Protein 5HPL (pdb70)

Solvent-accessible surface area: 41364 Å² total; per-residue (Å²): 123,17,174,184,42,40,110,116,1,54,78,36,83,44,14,159,89,63,122,48,82,1,105,1,141,0,105,57,200,47,8,5,58,19,0,31,107,28,0,42,150,22,67,25,109,44,0,39,56,118,24,21,7,88,4,72,86,56,174,10,159,69,105,18,21,24,10,73,47,0,1,103,39,0,1,74,55,0,13,44,6,37,20,0,1,0,40,53,0,20,11,5,67,34,0,9,10,6,10,20,27,0,40,18,0,99,63,21,68,82,4,0,48,0,0,0,11,0,0,0,0,0,4,3,18,168,74,129,6,34,0,20,1,4,31,3,8,5,37,16,1,9,191,89,158,4,49,28,122,22,0,40,6,10,45,9,144,35,36,90,63,6,36,109,9,68,137,58,76,0,85,91,93,73,148,39,36,2,21,6,95,25,84,69,19,40,69,95,61,58,38,59,22,61,119,87,0,112,109,57,121,8,38,49,78,40,22,152,75,12,4,110,53,26,3,65,21,12,7,36,81,49,8,63,110,13,22,136,14,0,20,71,0,0,46,44,0,0,39,33,114,25,0,56,49,6,40,19,32,4,0,4,3,10,0,16,6,70,49,132,14,88,27,93,32,0,51,138,23,14,38,21,71,66,8,121,86,89,38,114,4,0,81,39,0,5,96,1,0,55,111,17,64,56,30,76,30,3,26,0,1,20,34,0,8,18,3,9,48,44,10,127,58,10,3,56,39,3,30,5,40,41,8,12,46,20,0,13,0,40,101,33,47,119,76,154,79,59,6,121,21,42,20,11,65,0,53,0,24,0,2,83,1,123,69,37,109,33,0,77,101,36,0,53,96,5,4,81,120,126,169,102,15,150,149,54,38,108,117,0,50,83,38,101,42,12,152,77,49,115,46,80,0,110,1,122,0,108,46,192,31,9,4,55,20,0,27,109,30,0,43,149,23,74,31,105,46,0,32,51,120,21,55,9,134,3,67,64,42,82,35,55,72,153,33,23,7,11,120,27,0,0,74,60,0,1,94,54,0,12,40,6,28,24,1,0,0,38,41,0,16,9,2,64,35,0,6,10,5,9,15,20,0,32,20,0,101,64,24,52,72,5,0,48,0,0,0,14,0,0,0,0,0,3,1,18,147,70,108,1,22,1,16,1,2,32,3,7,5,31,14,0,10,145,92,166,13,50,15,111,20,0,43,8,9,48,14,143,36,33,86,56,5,30,104,16,71,132,53,79,0,82,92,95,68,144,43,44,1,15,3,106,23,108,63,25,38,72,91,60,54,43,50,21,66,118,92,0,113,107,61,112,3,40,41,78,41,17,147,67,9,6,114,56,24,7,74,27,22,6,38,77,54,7,119,105,15,17,146,13,0,5,66,0,0,44,44,0,0,28,43,112,17,0,59,49,4,52,35,61,9,0,8,4,12,1,16,9,62,64,165,12,86,33,108,36,0,58,153,24,12,39,21,78,60,12,123,96,85,40,110,4,0,90,35,0,11,110,0,0,58,96,18,82,45,34,70,35,3,50,0,2,15,38,0,7,20,2,11,38,40,11,138,92,11,1,69,40,4,28,2,42,44,8,12,41,16,0,14,0,43,86,33,43,105,52,151,62,54,4,118,31,63,17,11,73,1,56,0,23,0,2,87,5,122,72,34,107,26,0,60,92,43,0,35,71,8,8,120,159,226,136,152,114,21,58,0,57,0,78,2,33,41,127,99,74,8,55,2,77,6,34,51,77,22,47,0,94,45,0,9,10,12,0,65,24,73,60,56,22,49,39,86,61,0,21,0,0,36,59,16,81,74,10,99,60,67,115,30,0,60,86,21,109,5,124,145,88,17,54,0,30,0,0,13,69,1,27,44,39,154,138,85,190,59,43,26,0,48,0,84,6,28,36,119,52,68,7,50,5,64,1,59,48,88,17,47,0,81,60,0,11,40,55,0,68,59,115,60,57,21,53,30,97,73,1,17,2,3,50,61,33,106,70,10,93,70,65,126,29,0,54,90,38,108,4,114,169,89,13,45,0,20,1,0,14,61,2,27,53,39,160

Secondary structure (DSSP, 8-state):
-HHHHHHHHHTSGGGSPEEEEEEEEE-GGGHHHHHHHHHHTS-TTGGGEEEEEEETTS----HHHHHHHHHHHHHHHHT-GGGSSEEE-SS-SSSEEE-TTGGGSTTHHHHHHHHHHHHHHHHHTT---S--B-HHHHHHHTT----GGGGGGT-HHHHHHHHHHHHS--TTT---BSEEEEEETTEEEEEESSTTGGGSB--TTTHHHHHHHHHHIIIIITTHHHHHHHHHHHHTTS-HHHHTTS-HHHHHHHHH------HHHHHHTEEEESS-TTSHHHHHHHHHHHHS-HHHHHHHHHHHHS-SPPPTT-GGG-EETTEE--EEEE--S-TTSPPEEETTTTEEE----SSHHHHHHHHHHHHH--/-HHHHHHHHHHTSGGGSPEEEEEEEEEEGGGHHHHHHHHHHTS-TTTTTEEEEEEEES--S--HHHHHHHHHHHHHHHHT-GGGSSEEE-SS-SSSEEE-TTGGGSTTHHHHHHHHHHHHHHHHHTT---S--B-HHHHHHHTT----GGGHHHH-HHHHHHHHHHHHS--TTT---BSEEEEEETTEEEEEESSTTGGGSB--TTTHHHHHHHHHHHHHTGGGHHHHHHHHHHHHTTS-HHHHTTS-HHHHHHHHH------HHHHHHTEEEES--TTSHHHHHHHHHHHTS-HHHHHHHHHHHHS--PPPTT-GGG-EETTEE--EEEE--S-TTSPPEEETTTTEEE----SSHHHHHHHHHHHHH-/----EEEEEE-TTS-EEEEEE-TT-BHHHHHHHHHHHH---GGGEEEEETTEEPPTTSBTGGGT--TTEEEEEEEPPTT--/--SSEEEEEE-TTS-EEEEEE-TT-BHHHHHHHHHHHH---GGGEEEEETTEEPPTTSBTTTTT--TT-EEEEEEPPTTT-

Foldseek 3Di:
DLVVLVVVLCPDPLLDADEDEQEAEEALVCLQVRLLVSVVVDALNNLSHHYAYDHPPDDCPPRVVRVQVSQASNLCVLQVCVLQQWAAWLWFHQAIDGRLVNCVPVPNLSSLLVLLQSLLSCLSNVHAHSHHYQLLLLCVLLVHDDDLVSCCRHHVVVSVVLVCLLVDFCVVPDFDWQWDWDDDDNDTDIGHLDVVTVVGTDGNVCSVVSSRSVSCCRRPVSCPSSSVSSSNNNCSRPPSVSLSVDDSLSNRCSRHNFDDADLVLQVVQEAEAPDDCVDPQVVLVSVLLVVDDRSLNLLLQCLAAVGSDADPVGQNQRTASVGRAHQYEYADDALPAAWHHDNRRSYIHQHDHDDNVSNSVSSSCSSVPD/DLLVVLVVVLCPDPLLDQDPDEQEQEEALVGLQVRLLVRPVPDALNSLSHHYHYDHPPDDDDDDVPRVLVSQASNVCVLQVCVQQQWAAWLWFHQAIDGRLQNCVPVPNLLSLLSLLQSLLSCLSNVHAHSHFYQLLLLCVLLVHDDDLVSCCRHHNVLSVVLVCLLVDFPVVPDWDWQWDFDDDPNDTDIGHLDVVTRVHTDGNVCSVVSSVSVRCCRSPVSCPSSSVSSSNNNCSRRPSVSLNSDDSLSSSCSRHNQDQADLVLQVVQEAEAPDDCPDPQNVLVSVLCVPDDRSVVLLLQCQAAVGSDADPVGQQQPTASVGGAHQYEYADDALVAAWHHDNRRSYIHDHDDDDSVSNSVRPSVSSVD/DDDWAWEWEAEPVRDIDIDIDDQFDFPLNVLVVCCVVPVDDSVQKWKAFPHHTGDGGGGNVVVPNHHHGYIYIDTHDPPVD/DPVFAWEWEAEPVRDIDIDGHHQPDFPLNVLVVVCVVPVDDSVFKFKAFPRDTGDRGHGCVVVPQGHHYYIYIDTDDPPPD

Sequence (902 aa):
DFRRKVIYFRSQPALRILPGQCHIKVRRKNIFEDAYQEIMRQTPEDLKKRLMIKFDGEEGLDYGGVSREFFFLLSHEMFNPFYCLFEYSAYDNYTIQINPNSGINPEHLNYFKFIGRVVGLGVFHRRFLDAFFVGALYKMMLRKKVVLQDMEGVDAEVYNSLNWMLENSIDGVLDLTFSADDERFGEVVTVDLKPDGRNIEVTDGNKKEYVELYTQWRIVDRVQEQFKAFMDGFNELIPEDLVTVFDERELELLIGGIAEIDIEDWKKHTDYRGYQESDEVIQWFWKCVSEWDNEQRARLLQFTTGTSRIPVNGFKDLQGSDGPRRFTIEKAGEVQQLPKSHTCFNRVDLPQYVDYDSMKQKLTLAVEETRDFRRKVIYFRSQPALRILPGQCHIKVRRKNIFEDAYQEIMRQTPEDLKKRLMIKFDGEEGLDYGGVSREFFFLLSHEMFNPFYCLFEYSAYDNYTIQINPNSGINPEHLNYFKFIGRVVGLGVFHRRFLDAFFVGALYKMMLRKKVVLQDMEGVDAEVYNSLNWMLENSIDGVLDLTFSADDERFGEVVTVDLKPDGRNIEVTDGNKKEYVELYTQWRIVDRVQEQFKAFMDGFNELIPEDLVTVFDERELELLIGGIAEIDIEDWKKHTDYRGYQESDEVIQWFWKCVSEWDNEQRARLLQFTTGTSRIPVNGFKDLQGSDGPRRFTIEKAGEVQQLPKSHTCFNRVDLPQYVDYDSMKQKLTLAVEEHHHHMQIFVKTPTRKSISLEVEPSDTIENVKAKIQDKEGIPPDQQRLIFAGKQLEDGRTLSDYNIQKESTLHLVLRLPGTIHHHHMQIFVKTPTRKSISLEVEPSDTIENVKAKIQDKEGIPPDQQRLIFAGKQLEDGRTLSDYNIQKESTLHLVLRLPGTI

Radius of gyration: 29.91 Å; Cα contacts (8 Å, |Δi|>4): 1591; chains: 4; bounding box: 64×71×86 Å

InterPro domains:
  IPR000008 C2 domain [PF00168] (5-94)
  IPR000008 C2 domain [PS50004] (1-105)
  IPR000008 C2 domain [SM00239] (4-103)
  IPR000569 HECT domain [PF00632] (506-807)
  IPR000569 HECT domain [PS50237] (476-809)
  IPR000569 HECT domain [SM00119] (474-809)
  IPR000569 HECT domain [cd00078] (455-807)
  IPR001202 WW domain [PF00397] (231-260)
  IPR001202 WW domain [PF00397] (333-362)
  IPR001202 WW domain [PF00397] (389-418)
  IPR001202 WW domain [PS01159] (235-260)
  IPR001202 WW domain [PS01159] (337-362)
  IPR001202 WW domain [PS01159] (393-418)
  IPR001202 WW domain [PS50020] (229-262)
  IPR001202 WW domain [PS50020] (331-364)
  IPR001202 WW domain [PS50020] (387-420)
  IPR001202 WW domain [SM00456] (230-262)
  IPR001202 WW domain [SM00456] (332-364)
  IPR001202 WW domain [SM00456] (388-420)
  IPR001202 WW domain [cd00201] (232-262)

B-factor: mean 45.1, std 12.94, range [23.08, 98.94]

Structure (mmCIF, N/CA/C/O backbone):
data_5HPL
#
_entry.id   5HPL
#
_cell.length_a   72.486
_cell.length_b   92.352
_cell.length_c   82.161
_cell.angle_alpha   90.00
_cell.angle_beta   101.60
_cell.angle_gamma   90.00
#
_symmetry.space_group_name_H-M   'P 1 21 1'
#
loop_
_entity.id
_entity.type
_entity.pdbx_description
1 polymer Rsp5
2 polymer 'Ubiquitin variant R5.4'
3 water water
#
loop_
_atom_site.group_PDB
_atom_site.id
_atom_site.type_symbol
_atom_site.label_atom_id
_atom_site.label_alt_id
_atom_site.label_comp_id
_atom_site.label_asym_id
_atom_site.label_entity_id
_atom_site.label_seq_id
_atom_site.pdbx_PDB_ins_code
_atom_site.Cartn_x
_atom_site.Cartn_y
_atom_site.Cartn_z
_atom_site.occupancy
_atom_site.B_iso_or_equiv
_atom_site.auth_seq_id
_atom_site.auth_comp_id
_atom_site.auth_asym_id
_atom_site.auth_atom_id
_atom_site.pdbx_PDB_model_num
ATOM 1 N N . ASP A 1 5 ? 92.404 12.291 83.216 1.00 48.18 434 ASP A N 1
ATOM 2 C CA . ASP A 1 5 ? 92.020 12.508 81.827 1.00 48.00 434 ASP A CA 1
ATOM 3 C C . ASP A 1 5 ? 90.609 11.971 81.527 1.00 46.36 434 ASP A C 1
ATOM 4 O O . ASP A 1 5 ? 89.927 12.475 80.638 1.00 48.24 434 ASP A O 1
ATOM 9 N N . PHE A 1 6 ? 90.163 10.977 82.292 1.00 41.11 435 PHE A N 1
ATOM 10 C CA . PHE A 1 6 ? 88.842 10.369 82.108 1.00 38.22 435 PHE A CA 1
ATOM 11 C C . PHE A 1 6 ? 87.712 11.399 82.161 1.00 39.52 435 PHE A C 1
ATOM 12 O O . PHE A 1 6 ? 86.805 11.396 81.318 1.00 37.66 435 PHE A O 1
ATOM 20 N N . ARG A 1 7 ? 87.779 12.294 83.138 1.00 41.07 436 ARG A N 1
ATOM 21 C CA . ARG A 1 7 ? 86.749 13.323 83.306 1.00 42.66 436 ARG A CA 1
ATOM 22 C C . ARG A 1 7 ? 86.576 14.193 82.053 1.00 41.20 436 ARG A C 1
ATOM 23 O O . ARG A 1 7 ? 85.454 14.449 81.617 1.00 39.46 436 ARG A O 1
ATOM 31 N N . ARG A 1 8 ? 87.688 14.635 81.472 1.00 40.07 437 ARG A N 1
ATOM 32 C CA . ARG A 1 8 ? 87.636 15.502 80.291 1.00 43.52 437 ARG A CA 1
ATOM 33 C C . ARG A 1 8 ? 87.003 14.764 79.123 1.00 40.50 437 ARG A C 1
ATOM 34 O O . ARG A 1 8 ? 86.129 15.301 78.439 1.00 40.04 437 ARG A O 1
ATOM 42 N N . LYS A 1 9 ? 87.456 13.528 78.919 1.00 42.76 438 LYS A N 1
ATOM 43 C CA . LYS A 1 9 ? 86.934 12.640 77.886 1.00 40.34 438 LYS A CA 1
ATOM 44 C C . LYS A 1 9 ? 85.432 12.448 78.021 1.00 39.12 438 LYS A C 1
ATOM 45 O O . LYS A 1 9 ? 84.705 12.491 77.024 1.00 39.17 438 LYS A O 1
ATOM 51 N N . VAL A 1 10 ? 84.961 12.258 79.253 1.00 38.64 439 VAL A N 1
ATOM 52 C CA . VAL A 1 10 ? 83.535 12.048 79.473 1.00 34.37 439 VAL A CA 1
ATOM 53 C C . VAL A 1 10 ? 82.740 13.271 79.043 1.00 35.70 439 VAL A C 1
ATOM 54 O O . VAL A 1 10 ? 81.867 13.153 78.188 1.00 31.40 439 VAL A O 1
ATOM 58 N N . ILE A 1 11 ? 83.059 14.434 79.621 1.00 35.29 440 ILE A N 1
ATOM 59 C CA . ILE A 1 11 ? 82.492 15.717 79.185 1.00 34.18 440 ILE A CA 1
ATOM 60 C C . ILE A 1 11 ? 82.493 15.917 77.663 1.00 35.29 440 ILE A C 1
ATOM 61 O O . ILE A 1 11 ? 81.466 16.239 77.059 1.00 32.49 440 ILE A O 1
ATOM 66 N N . TYR A 1 12 ? 83.663 15.748 77.057 1.00 35.53 441 TYR A N 1
ATOM 67 C CA . TYR A 1 12 ? 83.787 15.842 75.621 1.00 34.72 441 TYR A CA 1
ATOM 68 C C . TYR A 1 12 ? 82.780 14.891 74.953 1.00 41.44 441 TYR A C 1
ATOM 69 O O . TYR A 1 12 ? 81.953 15.315 74.135 1.00 41.18 441 TYR A O 1
ATOM 78 N N . PHE A 1 13 ? 82.850 13.613 75.325 1.00 38.30 442 PHE A N 1
ATOM 79 C CA . PHE A 1 13 ? 81.920 12.581 74.849 1.00 38.56 442 PHE A CA 1
ATOM 80 C C . PHE A 1 13 ? 80.454 13.008 74.997 1.00 34.82 442 PHE A C 1
ATOM 81 O O . PHE A 1 13 ? 79.668 12.918 74.060 1.00 35.03 442 PHE A O 1
ATOM 89 N N . ARG A 1 14 ? 80.085 13.489 76.170 1.00 32.40 443 ARG A N 1
ATOM 90 C CA . ARG A 1 14 ? 78.702 13.879 76.388 1.00 37.76 443 ARG A CA 1
ATOM 91 C C . ARG A 1 14 ? 78.340 15.189 75.666 1.00 38.06 443 ARG A C 1
ATOM 92 O O . ARG A 1 14 ? 77.172 15.550 75.588 1.00 36.80 443 ARG A O 1
ATOM 100 N N . SER A 1 15 ? 79.338 15.890 75.141 1.00 34.99 444 SER A N 1
ATOM 101 C CA . SER A 1 15 ? 79.091 17.148 74.429 1.00 35.58 444 SER A CA 1
ATOM 102 C C . SER A 1 15 ? 78.838 16.962 72.932 1.00 41.82 444 SER A C 1
ATOM 103 O O . SER A 1 15 ? 78.591 17.915 72.207 1.00 37.30 444 SER A O 1
ATOM 106 N N . GLN A 1 16 ? 78.922 15.728 72.460 1.00 44.19 445 GLN A N 1
ATOM 107 C CA . GLN A 1 16 ? 78.776 15.481 71.041 1.00 45.02 445 GLN A CA 1
ATOM 108 C C . GLN A 1 16 ? 77.317 15.568 70.608 1.00 44.22 445 GLN A C 1
ATOM 109 O O . GLN A 1 16 ? 76.414 15.243 71.385 1.00 44.44 445 GLN A O 1
ATOM 115 N N . PRO A 1 17 ? 77.082 16.029 69.369 1.00 47.44 446 PRO A N 1
ATOM 116 C CA . PRO A 1 17 ? 75.768 15.965 68.719 1.00 47.29 446 PRO A CA 1
ATOM 117 C C . PRO A 1 17 ? 75.135 14.558 68.740 1.00 47.06 446 PRO A C 1
ATOM 118 O O . PRO A 1 17 ? 73.932 14.451 69.013 1.00 45.19 446 PRO A O 1
ATOM 122 N N . ALA A 1 18 ? 75.915 13.505 68.482 1.00 44.71 447 ALA A N 1
ATOM 123 C CA . ALA A 1 18 ? 75.358 12.141 68.429 1.00 40.14 447 ALA A CA 1
ATOM 124 C C . ALA A 1 18 ? 74.731 11.703 69.762 1.00 43.52 447 ALA A C 1
ATOM 125 O O . ALA A 1 18 ? 73.925 10.770 69.807 1.00 45.61 447 ALA A O 1
ATOM 127 N N . LEU A 1 19 ? 75.091 12.386 70.843 1.00 42.92 448 LEU A N 1
ATOM 128 C CA . LEU A 1 19 ? 74.633 12.004 72.168 1.00 41.28 448 LEU A CA 1
ATOM 129 C C . LEU A 1 19 ? 73.472 12.848 72.685 1.00 41.60 448 LEU A C 1
ATOM 130 O O . LEU A 1 19 ? 73.028 12.678 73.814 1.00 36.53 448 LEU A O 1
ATOM 135 N N . ARG A 1 20 ? 72.959 13.748 71.862 1.00 44.07 449 ARG A N 1
ATOM 136 C CA . ARG A 1 20 ? 71.822 14.533 72.307 1.00 45.42 449 ARG A CA 1
ATOM 137 C C . ARG A 1 20 ? 70.559 13.691 72.318 1.00 40.02 449 ARG A C 1
ATOM 138 O O . ARG A 1 20 ? 70.257 12.979 71.362 1.00 35.87 449 ARG A O 1
ATOM 146 N N . ILE A 1 21 ? 69.845 13.775 73.432 1.00 42.06 450 ILE A N 1
ATOM 147 C CA . ILE A 1 21 ? 68.496 13.253 73.545 1.00 42.18 450 ILE A CA 1
ATOM 148 C C . ILE A 1 21 ? 67.633 13.868 72.456 1.00 42.19 450 ILE A C 1
ATOM 149 O O . ILE A 1 21 ? 67.594 15.083 72.312 1.00 41.56 450 ILE A O 1
ATOM 154 N N . LEU A 1 22 ? 66.959 13.018 71.687 1.00 43.62 451 LEU A N 1
ATOM 155 C CA . LEU A 1 22 ? 66.146 13.444 70.554 1.00 37.11 451 LEU A CA 1
ATOM 156 C C . LEU A 1 22 ? 64.760 13.771 71.060 1.00 38.44 451 LEU A C 1
ATOM 157 O O . LEU A 1 22 ? 64.324 13.207 72.057 1.00 42.73 451 LEU A O 1
ATOM 162 N N . PRO A 1 23 ? 64.060 14.686 70.380 1.00 43.27 452 PRO A N 1
ATOM 163 C CA . PRO A 1 23 ? 62.763 15.133 70.910 1.00 43.08 452 PRO A CA 1
ATOM 164 C C . PRO A 1 23 ? 61.726 14.001 70.978 1.00 45.40 452 PRO A C 1
ATOM 165 O O . PRO A 1 23 ? 61.750 13.069 70.161 1.00 40.95 452 PRO A O 1
ATOM 169 N N . GLY A 1 24 ? 60.832 14.084 71.960 1.00 40.86 453 GLY A N 1
ATOM 170 C CA . GLY A 1 24 ? 59.792 13.088 72.113 1.00 43.44 453 GLY A CA 1
ATOM 171 C C . GLY A 1 24 ? 60.109 12.055 73.176 1.00 44.54 453 GLY A C 1
ATOM 172 O O . GLY A 1 24 ? 60.943 12.277 74.052 1.00 44.02 453 GLY A O 1
ATOM 173 N N . GLN A 1 25 ? 59.443 10.912 73.106 1.00 40.49 454 GLN A N 1
ATOM 174 C CA . GLN A 1 25 ? 59.634 9.915 74.141 1.00 46.02 454 GLN A CA 1
ATOM 175 C C . GLN A 1 25 ? 59.761 8.518 73.565 1.00 47.21 454 GLN A C 1
ATOM 176 O O . GLN A 1 25 ? 59.245 8.219 72.482 1.00 47.94 454 GLN A O 1
ATOM 182 N N . CYS A 1 26 ? 60.480 7.681 74.299 1.00 41.53 455 CYS A N 1
ATOM 183 C CA . CYS A 1 26 ? 60.589 6.269 74.002 1.00 42.00 455 CYS A CA 1
ATOM 184 C C . CYS A 1 26 ? 59.879 5.514 75.095 1.00 45.17 455 CYS A C 1
ATOM 185 O O . CYS A 1 26 ? 60.318 5.529 76.246 1.00 46.36 455 CYS A O 1
ATOM 188 N N . HIS A 1 27 ? 58.774 4.864 74.748 1.00 44.39 456 HIS A N 1
ATOM 189 C CA . HIS A 1 27 ? 57.983 4.133 75.735 1.00 45.00 456 HIS A CA 1
ATOM 190 C C . HIS A 1 27 ? 58.288 2.621 75.786 1.00 46.51 456 HIS A C 1
ATOM 191 O O . HIS A 1 27 ? 58.175 1.905 74.772 1.00 42.56 456 HIS A O 1
ATOM 198 N N . ILE A 1 28 ? 58.664 2.159 76.980 1.00 41.91 457 ILE A N 1
ATOM 199 C CA . ILE A 1 28 ? 59.011 0.758 77.237 1.00 43.40 457 ILE A CA 1
ATOM 200 C C . ILE A 1 28 ? 58.195 0.198 78.417 1.00 44.38 457 ILE A C 1
ATOM 201 O O . ILE A 1 28 ? 58.286 0.706 79.533 1.00 41.44 457 ILE A O 1
ATOM 206 N N . LYS A 1 29 ? 57.366 -0.814 78.138 1.00 44.61 458 LYS A N 1
ATOM 207 C CA . LYS A 1 29 ? 56.492 -1.448 79.138 1.00 43.17 458 LYS A CA 1
ATOM 208 C C . LYS A 1 29 ? 56.872 -2.920 79.328 1.00 42.96 458 LYS A C 1
ATOM 209 O O . LYS A 1 29 ? 56.937 -3.670 78.362 1.00 46.30 458 LYS A O 1
ATOM 215 N N . VAL A 1 30 ? 57.125 -3.341 80.558 1.00 39.18 459 VAL A N 1
ATOM 216 C CA . VAL A 1 30 ? 57.528 -4.717 80.784 1.00 40.17 459 VAL A CA 1
ATOM 217 C C . VAL A 1 30 ? 56.890 -5.287 82.042 1.00 40.47 459 VAL A C 1
ATOM 218 O O . VAL A 1 30 ? 56.577 -4.557 82.986 1.00 42.81 459 VAL A O 1
ATOM 222 N N . ARG A 1 31 ? 56.669 -6.597 82.034 1.00 40.07 460 ARG A N 1
ATOM 223 C CA . ARG A 1 31 ? 56.288 -7.309 83.246 1.00 41.57 460 ARG A CA 1
ATOM 224 C C . ARG A 1 31 ? 57.561 -7.658 83.993 1.00 37.29 460 ARG A C 1
ATOM 225 O O . ARG A 1 31 ? 58.498 -8.187 83.394 1.00 39.78 460 ARG A O 1
ATOM 233 N N . ARG A 1 32 ? 57.600 -7.360 85.290 1.00 42.71 461 ARG A N 1
ATOM 234 C CA . ARG A 1 32 ? 58.763 -7.687 86.121 1.00 43.79 461 ARG A CA 1
ATOM 235 C C . ARG A 1 32 ? 59.184 -9.164 85.977 1.00 41.05 461 ARG A C 1
ATOM 236 O O . ARG A 1 32 ? 60.348 -9.464 85.723 1.00 40.21 461 ARG A O 1
ATOM 244 N N . LYS A 1 33 ? 58.227 -10.077 86.096 1.00 38.00 462 LYS A N 1
ATOM 245 C CA . LYS A 1 33 ? 58.534 -11.500 86.003 1.00 43.43 462 LYS A CA 1
ATOM 246 C C . LYS A 1 33 ? 58.944 -11.951 84.596 1.00 41.01 462 LYS A C 1
ATOM 247 O O . LYS A 1 33 ? 59.385 -13.077 84.418 1.00 41.82 462 LYS A O 1
ATOM 253 N N . ASN A 1 34 ? 58.814 -11.073 83.608 1.00 38.84 463 ASN A N 1
ATOM 254 C CA . ASN A 1 34 ? 59.178 -11.405 82.232 1.00 40.31 463 ASN A CA 1
ATOM 255 C C . ASN A 1 34 ? 60.062 -10.330 81.606 1.00 39.50 463 ASN A C 1
ATOM 256 O O . ASN A 1 34 ? 59.930 -10.018 80.420 1.00 37.70 463 ASN A O 1
ATOM 261 N N . ILE A 1 35 ? 60.965 -9.763 82.392 1.00 40.76 464 ILE A N 1
ATOM 262 C CA . ILE A 1 35 ? 61.642 -8.545 81.960 1.00 37.61 464 ILE A CA 1
ATOM 263 C C . ILE A 1 35 ? 62.524 -8.772 80.728 1.00 36.31 464 ILE A C 1
ATOM 264 O O . ILE A 1 35 ? 62.540 -7.945 79.815 1.00 31.89 464 ILE A O 1
ATOM 269 N N . PHE A 1 36 ? 63.216 -9.912 80.689 1.00 37.78 465 PHE A N 1
ATOM 270 C CA . PHE A 1 36 ? 64.068 -10.282 79.564 1.00 33.96 465 PHE A CA 1
ATOM 271 C C . PHE A 1 36 ? 63.244 -10.351 78.272 1.00 36.41 465 PHE A C 1
ATOM 272 O O . PHE A 1 36 ? 63.563 -9.698 77.275 1.00 35.41 465 PHE A O 1
ATOM 280 N N . GLU A 1 37 ? 62.201 -11.174 78.289 1.00 37.15 466 GLU A N 1
ATOM 281 C CA . GLU A 1 37 ? 61.398 -11.390 77.091 1.00 41.93 466 GLU A CA 1
ATOM 282 C C . GLU A 1 37 ? 60.646 -10.116 76.650 1.00 35.92 466 GLU A C 1
ATOM 283 O O . GLU A 1 37 ? 60.566 -9.824 75.456 1.00 38.23 466 GLU A O 1
ATOM 289 N N . ASP A 1 38 ? 60.098 -9.384 77.614 1.00 32.82 467 ASP A N 1
ATOM 290 C CA . ASP A 1 38 ? 59.345 -8.166 77.344 1.00 34.53 467 ASP A CA 1
ATOM 291 C C . ASP A 1 38 ? 60.270 -7.083 76.846 1.00 35.17 467 ASP A C 1
ATOM 292 O O . ASP A 1 38 ? 59.967 -6.426 75.861 1.00 37.92 467 ASP A O 1
ATOM 297 N N . ALA A 1 39 ? 61.411 -6.908 77.506 1.00 36.10 468 ALA A N 1
ATOM 298 C CA . ALA A 1 39 ? 62.349 -5.875 77.071 1.00 33.49 468 ALA A CA 1
ATOM 299 C C . ALA A 1 39 ? 62.876 -6.197 75.694 1.00 36.15 468 ALA A C 1
ATOM 300 O O . ALA A 1 39 ? 63.116 -5.277 74.900 1.00 35.82 468 ALA A O 1
ATOM 302 N N . TYR A 1 40 ? 63.068 -7.487 75.402 1.00 32.40 469 TYR A N 1
ATOM 303 C CA . TYR A 1 40 ? 63.535 -7.878 74.072 1.00 33.94 469 TYR A CA 1
ATOM 304 C C . TYR A 1 40 ? 62.514 -7.441 73.012 1.00 35.36 469 TYR A C 1
ATOM 305 O O . TYR A 1 40 ? 62.883 -6.912 71.968 1.00 30.57 469 TYR A O 1
ATOM 314 N N . GLN A 1 41 ? 61.232 -7.654 73.287 1.00 38.35 470 GLN A N 1
ATOM 315 C CA . GLN A 1 41 ? 60.192 -7.296 72.321 1.00 38.22 470 GLN A CA 1
ATOM 316 C C . GLN A 1 41 ? 60.070 -5.785 72.164 1.00 39.94 470 GLN A C 1
ATOM 317 O O . GLN A 1 41 ? 59.880 -5.276 71.050 1.00 37.07 470 GLN A O 1
ATOM 323 N N . GLU A 1 42 ? 60.166 -5.080 73.291 1.00 34.16 471 GLU A N 1
ATOM 324 C CA . GLU A 1 42 ? 59.946 -3.640 73.333 1.00 40.73 471 GLU A CA 1
ATOM 325 C C . GLU A 1 42 ? 61.062 -2.893 72.613 1.00 41.94 471 GLU A C 1
ATOM 326 O O . GLU A 1 42 ? 60.834 -1.911 71.897 1.00 40.56 471 GLU A O 1
ATOM 332 N N . ILE A 1 43 ? 62.276 -3.385 72.803 1.00 38.31 472 ILE A N 1
ATOM 333 C CA . ILE A 1 43 ? 63.444 -2.682 72.337 1.00 38.09 472 ILE A CA 1
ATOM 334 C C . ILE A 1 43 ? 63.768 -3.047 70.885 1.00 38.54 472 ILE A C 1
ATOM 335 O O . ILE A 1 43 ? 64.135 -2.170 70.096 1.00 36.08 472 ILE A O 1
ATOM 340 N N . MET A 1 44 ? 63.593 -4.313 70.506 1.00 33.74 473 MET A N 1
ATOM 341 C CA . MET A 1 44 ? 63.909 -4.692 69.126 1.00 38.63 473 MET A CA 1
ATOM 342 C C . MET A 1 44 ? 62.878 -4.193 68.101 1.00 35.59 473 MET A C 1
ATOM 343 O O . MET A 1 44 ? 63.200 -4.036 66.928 1.00 35.54 473 MET A O 1
ATOM 348 N N . ARG A 1 45 ? 61.653 -3.915 68.523 1.00 36.64 474 ARG A N 1
ATOM 349 C CA . ARG A 1 45 ? 60.673 -3.393 67.565 1.00 39.98 474 ARG A CA 1
ATOM 350 C C . ARG A 1 45 ? 60.870 -1.895 67.288 1.00 41.93 474 ARG A C 1
ATOM 351 O O . ARG A 1 45 ? 60.130 -1.310 66.504 1.00 40.95 474 ARG A O 1
ATOM 359 N N . GLN A 1 46 ? 61.856 -1.269 67.925 1.00 40.11 475 GLN A N 1
ATOM 360 C CA . GLN A 1 46 ? 62.091 0.157 67.681 1.00 41.31 475 GLN A CA 1
ATOM 361 C C . GLN A 1 46 ? 63.373 0.431 66.881 1.00 37.57 475 GLN A C 1
ATOM 362 O O . GLN A 1 46 ? 64.289 -0.395 66.857 1.00 35.13 475 GLN A O 1
ATOM 368 N N . THR A 1 47 ? 63.421 1.579 66.206 1.00 39.46 476 THR A N 1
ATOM 369 C CA . THR A 1 47 ? 64.648 2.017 65.529 1.00 39.53 476 THR A CA 1
ATOM 370 C C . THR A 1 47 ? 65.609 2.703 66.504 1.00 37.77 476 THR A C 1
ATOM 371 O O . THR A 1 47 ? 65.200 3.168 67.569 1.00 33.16 476 THR A O 1
ATOM 375 N N . PRO A 1 48 ? 66.899 2.756 66.139 1.00 38.08 477 PRO A N 1
ATOM 376 C CA . PRO A 1 48 ? 67.870 3.516 66.937 1.00 38.23 477 PRO A CA 1
ATOM 377 C C . PRO A 1 48 ? 67.452 4.974 67.188 1.00 39.58 477 PRO A C 1
ATOM 378 O O . PRO A 1 48 ? 67.752 5.492 68.269 1.00 34.32 477 PRO A O 1
ATOM 382 N N . GLU A 1 49 ? 66.777 5.612 66.227 1.00 39.27 478 GLU A N 1
ATOM 383 C CA . GLU A 1 49 ? 66.312 7.001 66.402 1.00 41.66 478 GLU A CA 1
ATOM 384 C C . GLU A 1 49 ? 65.297 7.081 67.528 1.00 37.30 478 GLU A C 1
ATOM 385 O O . GLU A 1 49 ? 65.306 8.027 68.302 1.00 33.77 478 GLU A O 1
ATOM 391 N N . ASP A 1 50 ? 64.426 6.076 67.599 1.00 40.25 479 ASP A N 1
ATOM 392 C CA . ASP A 1 50 ? 63.368 6.013 68.599 1.00 38.25 479 ASP A CA 1
ATOM 393 C C . ASP A 1 50 ? 63.930 5.943 70.010 1.00 39.47 479 ASP A C 1
ATOM 394 O O . ASP A 1 50 ? 63.424 6.603 70.921 1.00 38.54 479 ASP A O 1
ATOM 399 N N . LEU A 1 51 ? 64.987 5.146 70.171 1.00 38.48 480 LEU A N 1
ATOM 400 C CA . LEU A 1 51 ? 65.562 4.847 71.486 1.00 41.57 480 LEU A CA 1
ATOM 401 C C . LEU A 1 51 ? 66.510 5.931 71.956 1.00 38.09 480 LEU A C 1
ATOM 402 O O . LEU A 1 51 ? 67.028 5.867 73.072 1.00 38.93 480 LEU A O 1
ATOM 407 N N . LYS A 1 52 ? 66.772 6.905 71.094 1.00 35.75 481 LYS A N 1
ATOM 408 C CA . LYS A 1 52 ? 67.587 8.049 71.483 1.00 38.64 481 LYS A CA 1
ATOM 409 C C . LYS A 1 52 ? 66.685 9.181 72.004 1.00 38.84 481 LYS A C 1
ATOM 410 O O . LYS A 1 52 ? 67.172 10.203 72.479 1.00 36.55 481 LYS A O 1
ATOM 416 N N . LYS A 1 53 ? 65.370 8.981 71.918 1.00 39.64 482 LYS A N 1
ATOM 417 C CA . LYS A 1 53 ? 64.415 9.896 72.534 1.00 40.30 482 LYS A CA 1
ATOM 418 C C . LYS A 1 53 ? 64.467 9.717 74.042 1.00 43.12 482 LYS A C 1
ATOM 419 O O . LYS A 1 53 ? 65.117 8.792 74.527 1.00 40.86 482 LYS A O 1
ATOM 425 N N . ARG A 1 54 ? 63.797 10.600 74.784 1.00 44.39 483 ARG A N 1
ATOM 426 C CA . ARG A 1 54 ? 63.746 10.481 76.241 1.00 43.07 483 ARG A CA 1
ATOM 427 C C . ARG A 1 54 ? 63.165 9.139 76.696 1.00 46.16 483 ARG A C 1
ATOM 428 O O . ARG A 1 54 ? 62.056 8.764 76.305 1.00 42.30 483 ARG A O 1
ATOM 436 N N . LEU A 1 55 ? 63.903 8.430 77.544 1.00 44.69 484 LEU A N 1
ATOM 437 C CA . LEU A 1 55 ? 63.499 7.082 77.929 1.00 45.65 484 LEU A CA 1
ATOM 438 C C . LEU A 1 55 ? 62.432 7.093 79.025 1.00 44.29 484 LEU A C 1
ATOM 439 O O . LEU A 1 55 ? 62.618 7.708 80.076 1.00 47.69 484 LEU A O 1
ATOM 444 N N . MET A 1 56 ? 61.317 6.419 78.758 1.00 35.88 485 MET A N 1
ATOM 445 C CA . MET A 1 56 ? 60.215 6.309 79.703 1.00 41.97 485 MET A CA 1
ATOM 446 C C . MET A 1 56 ? 59.874 4.841 79.939 1.00 41.95 485 MET A C 1
ATOM 447 O O . MET A 1 56 ? 59.360 4.178 79.050 1.00 45.44 485 MET A O 1
ATOM 452 N N . ILE A 1 57 ? 60.149 4.340 81.137 1.00 42.42 486 ILE A N 1
ATOM 453 C CA . ILE A 1 57 ? 59.983 2.914 81.438 1.00 42.66 486 ILE A CA 1
ATOM 454 C C . ILE A 1 57 ? 58.893 2.683 82.476 1.00 43.14 486 ILE A C 1
ATOM 455 O O . ILE A 1 57 ? 58.868 3.360 83.509 1.00 46.19 486 ILE A O 1
ATOM 460 N N . LYS A 1 58 ? 57.977 1.753 82.204 1.00 40.38 487 LYS A N 1
ATOM 461 C CA . LYS A 1 58 ? 57.009 1.337 83.229 1.00 44.63 487 LYS A CA 1
ATOM 462 C C . LYS A 1 58 ? 56.811 -0.183 83.385 1.00 40.95 487 LYS A C 1
ATOM 463 O O . LYS A 1 58 ? 56.588 -0.897 82.409 1.00 39.90 487 LYS A O 1
ATOM 469 N N . PHE A 1 59 ? 56.885 -0.663 84.623 1.00 45.58 488 PHE A N 1
ATOM 470 C CA . PHE A 1 59 ? 56.514 -2.044 84.945 1.00 44.25 488 PHE A CA 1
ATOM 471 C C . PHE A 1 59 ? 54.992 -2.199 85.005 1.00 42.99 488 PHE A C 1
ATOM 472 O O . PHE A 1 59 ? 54.309 -1.377 85.623 1.00 43.58 488 PHE A O 1
ATOM 480 N N . ASP A 1 60 ? 54.460 -3.241 84.365 1.00 37.80 489 ASP A N 1
ATOM 481 C CA . ASP A 1 60 ? 53.025 -3.502 84.435 1.00 39.31 489 ASP A CA 1
ATOM 482 C C . ASP A 1 60 ? 52.584 -3.688 85.886 1.00 45.13 489 ASP A C 1
ATOM 483 O O . ASP A 1 60 ? 53.270 -4.347 86.681 1.00 43.94 489 ASP A O 1
ATOM 488 N N . GLY A 1 61 ? 51.450 -3.083 86.224 1.00 41.00 490 GLY A N 1
ATOM 489 C CA . GLY A 1 61 ? 50.869 -3.217 87.545 1.00 37.66 490 GLY A CA 1
ATOM 490 C C . GLY A 1 61 ? 51.585 -2.457 88.642 1.00 43.24 490 GLY A C 1
ATOM 491 O O . GLY A 1 61 ? 51.201 -2.558 89.806 1.00 49.91 490 GLY A O 1
ATOM 492 N N . GLU A 1 62 ? 52.623 -1.703 88.293 1.00 39.23 491 GLU A N 1
ATOM 493 C CA . GLU A 1 62 ? 53.371 -0.941 89.298 1.00 42.95 491 GLU A CA 1
ATOM 494 C C . GLU A 1 62 ? 53.395 0.542 88.962 1.00 47.87 491 GLU A C 1
ATOM 495 O O . GLU A 1 62 ? 53.736 0.910 87.845 1.00 46.12 491 GLU A O 1
ATOM 501 N N . GLU A 1 63 ? 53.051 1.401 89.912 1.00 49.57 492 GLU A N 1
ATOM 502 C CA . GLU A 1 63 ? 53.119 2.833 89.643 1.00 56.64 492 GLU A CA 1
ATOM 503 C C . GLU A 1 63 ? 54.522 3.308 89.304 1.00 57.44 492 GLU A C 1
ATOM 504 O O . GLU A 1 63 ? 55.501 2.877 89.913 1.00 60.17 492 GLU A O 1
ATOM 510 N N . GLY A 1 64 ? 54.614 4.215 88.339 1.00 52.39 493 GLY A N 1
ATOM 511 C CA . GLY A 1 64 ? 55.914 4.639 87.876 1.00 60.94 493 GLY A CA 1
ATOM 512 C C . GLY A 1 64 ? 56.320 6.103 87.948 1.00 68.25 493 GLY A C 1
ATOM 513 O O . GLY A 1 64 ? 57.188 6.501 87.171 1.00 72.26 493 GLY A O 1
ATOM 514 N N . LEU A 1 65 ? 55.764 6.901 88.864 1.00 64.76 494 LEU A N 1
ATOM 515 C CA . LEU A 1 65 ? 56.085 8.337 88.845 1.00 68.32 494 LEU A CA 1
ATOM 516 C C . LEU A 1 65 ? 57.571 8.607 89.166 1.00 70.80 494 LEU A C 1
ATOM 517 O O . LEU A 1 65 ? 58.154 9.555 88.624 1.00 67.47 494 LEU A O 1
ATOM 522 N N . ASP A 1 66 ? 58.192 7.781 90.019 1.00 68.92 495 ASP A N 1
ATOM 523 C CA . ASP A 1 66 ? 59.637 7.910 90.253 1.00 61.07 495 ASP A CA 1
ATOM 524 C C . ASP A 1 66 ? 60.432 7.352 89.082 1.00 61.24 495 ASP A C 1
ATOM 525 O O . ASP A 1 66 ? 60.916 6.221 89.135 1.00 61.63 495 ASP A O 1
ATOM 530 N N . TYR A 1 67 ? 60.585 8.167 88.042 1.00 60.57 496 TYR A N 1
ATOM 531 C CA . TYR A 1 67 ? 61.186 7.735 86.788 1.00 61.60 496 TYR A CA 1
ATOM 532 C C . TYR A 1 67 ? 62.615 7.222 86.915 1.00 58.43 496 TYR A C 1
ATOM 533 O O . TYR A 1 67 ? 62.968 6.219 86.286 1.00 49.12 496 TYR A O 1
ATOM 542 N N . GLY A 1 68 ? 63.414 7.885 87.748 1.00 52.67 497 GLY A N 1
ATOM 543 C CA . GLY A 1 68 ? 64.812 7.545 87.881 1.00 50.23 497 GLY A CA 1
ATOM 544 C C . GLY A 1 68 ? 64.994 6.204 88.553 1.00 55.80 497 GLY A C 1
ATOM 545 O O . GLY A 1 68 ? 65.881 5.419 88.182 1.00 51.18 497 GLY A O 1
ATOM 546 N N . GLY A 1 69 ? 64.143 5.943 89.542 1.00 53.18 498 GLY A N 1
ATOM 547 C CA . GLY A 1 69 ? 64.232 4.730 90.322 1.00 50.74 498 GLY A CA 1
ATOM 548 C C . GLY A 1 69 ? 63.755 3.550 89.511 1.00 49.95 498 GLY A C 1
ATOM 549 O O . GLY A 1 69 ? 64.339 2.474 89.576 1.00 48.61 498 GLY A O 1
ATOM 550 N N . VAL A 1 70 ? 62.681 3.755 88.759 1.00 47.33 499 VAL A N 1
ATOM 551 C CA . VAL A 1 70 ? 62.129 2.720 87.911 1.00 43.47 499 VAL A CA 1
ATOM 552 C C . VAL A 1 70 ? 63.171 2.359 86.859 1.00 48.95 499 VAL A C 1
ATOM 553 O O . VAL A 1 70 ? 63.417 1.170 86.587 1.00 40.13 499 VAL A O 1
ATOM 557 N N . SER A 1 71 ? 63.790 3.400 86.298 1.00 44.28 500 SER A N 1
ATOM 558 C CA . SER A 1 71 ? 64.820 3.262 85.274 1.00 42.50 500 SER A CA 1
ATOM 559 C C . SER A 1 71 ? 66.018 2.438 85.747 1.00 49.51 500 SER A C 1
ATOM 560 O O . SER A 1 71 ? 66.444 1.496 85.061 1.00 49.20 500 SER A O 1
ATOM 563 N N . ARG A 1 72 ? 66.562 2.818 86.905 1.00 46.89 501 ARG A N 1
ATOM 564 C CA . ARG A 1 72 ? 67.668 2.110 87.552 1.00 49.21 501 ARG A CA 1
ATOM 565 C C . ARG A 1 72 ? 67.357 0.649 87.850 1.00 47.82 501 ARG A C 1
ATOM 566 O O . ARG A 1 72 ? 68.240 -0.195 87.731 1.00 48.01 501 ARG A O 1
ATOM 574 N N . GLU A 1 73 ? 66.127 0.350 88.263 1.00 44.51 502 GLU A N 1
ATOM 575 C CA . GLU A 1 73 ? 65.790 -1.029 88.584 1.00 48.34 502 GLU A CA 1
ATOM 576 C C . GLU A 1 73 ? 65.637 -1.848 87.308 1.00 44.40 502 GLU A C 1
ATOM 577 O O . GLU A 1 73 ? 65.967 -3.034 87.285 1.00 39.53 502 GLU A O 1
ATOM 583 N N . PHE A 1 74 ? 65.161 -1.186 86.255 1.00 43.14 503 PHE A N 1
ATOM 584 C CA . PHE A 1 74 ? 65.040 -1.783 84.932 1.00 39.84 503 PHE A CA 1
ATOM 585 C C . PHE A 1 74 ? 66.386 -2.302 84.432 1.00 39.94 503 PHE A C 1
ATOM 586 O O . PHE A 1 74 ? 66.505 -3.479 84.082 1.00 37.77 503 PHE A O 1
ATOM 594 N N . PHE A 1 75 ? 67.399 -1.434 84.415 1.00 39.36 504 PHE A N 1
ATOM 595 C CA . PHE A 1 75 ? 68.725 -1.815 83.917 1.00 41.28 504 PHE A CA 1
ATOM 596 C C . PHE A 1 75 ? 69.422 -2.809 84.838 1.00 40.49 504 PHE A C 1
ATOM 597 O O . PHE A 1 75 ? 70.277 -3.580 84.400 1.00 33.91 504 PHE A O 1
ATOM 605 N N . PHE A 1 76 ? 69.046 -2.787 86.110 1.00 36.46 505 PHE A N 1
ATOM 606 C CA . PHE A 1 76 ? 69.626 -3.698 87.073 1.00 42.28 505 PHE A CA 1
ATOM 607 C C . PHE A 1 76 ? 69.096 -5.116 86.849 1.00 43.23 505 PHE A C 1
ATOM 608 O O . PHE A 1 76 ? 69.875 -6.063 86.725 1.00 39.73 505 PHE A O 1
ATOM 616 N N . LEU A 1 77 ? 67.771 -5.245 86.793 1.00 39.56 506 LEU A N 1
ATOM 617 C CA . LEU A 1 77 ? 67.132 -6.534 86.615 1.00 38.60 506 LEU A CA 1
ATOM 618 C C . LEU A 1 77 ? 67.439 -7.106 85.252 1.00 38.59 506 LEU A C 1
ATOM 619 O O . LEU A 1 77 ? 67.707 -8.304 85.124 1.00 39.31 506 LEU A O 1
ATOM 624 N N . LEU A 1 78 ? 67.418 -6.249 84.236 1.00 37.02 507 LEU A N 1
ATOM 625 C CA . LEU A 1 78 ? 67.569 -6.719 82.865 1.00 37.70 507 LEU A CA 1
ATOM 626 C C . LEU A 1 78 ? 68.965 -7.275 82.651 1.00 38.86 507 LEU A C 1
ATOM 627 O O . LEU A 1 78 ? 69.128 -8.342 82.057 1.00 37.37 507 LEU A O 1
ATOM 632 N N . SER A 1 79 ? 69.971 -6.587 83.171 1.00 36.97 508 SER A N 1
ATOM 633 C CA . SER A 1 79 ? 71.334 -7.022 82.940 1.00 38.24 508 SER A CA 1
ATOM 634 C C . SER A 1 79 ? 71.615 -8.341 83.658 1.00 36.24 508 SER A C 1
ATOM 635 O O . SER A 1 79 ? 72.495 -9.097 83.253 1.00 32.89 508 SER A O 1
ATOM 638 N N . HIS A 1 80 ? 70.861 -8.629 84.708 1.00 34.92 509 HIS A N 1
ATOM 639 C CA . HIS A 1 80 ? 71.075 -9.871 85.436 1.00 38.19 509 HIS A CA 1
ATOM 640 C C . HIS A 1 80 ? 70.405 -11.048 84.703 1.00 36.15 509 HIS A C 1
ATOM 641 O O . HIS A 1 80 ? 70.817 -12.181 84.862 1.00 37.55 509 HIS A O 1
ATOM 648 N N . GLU A 1 81 ? 69.396 -10.774 83.887 1.00 34.75 510 GLU A N 1
ATOM 649 C CA . GLU A 1 81 ? 68.820 -11.813 83.037 1.00 37.03 510 GLU A CA 1
ATOM 650 C C . GLU A 1 81 ? 69.619 -12.023 81.724 1.00 36.07 510 GLU A C 1
ATOM 651 O O . GLU A 1 81 ? 69.916 -13.163 81.362 1.00 34.67 510 GLU A O 1
ATOM 657 N N . MET A 1 82 ? 69.955 -10.936 81.018 1.00 34.73 511 MET A N 1
ATOM 658 C CA . MET A 1 82 ? 70.787 -10.993 79.799 1.00 33.21 511 MET A CA 1
ATOM 659 C C . MET A 1 82 ? 72.050 -11.791 80.003 1.00 33.09 511 MET A C 1
ATOM 660 O O . MET A 1 82 ? 72.420 -12.642 79.181 1.00 33.42 511 MET A O 1
ATOM 665 N N . PHE A 1 83 ? 72.737 -11.444 81.086 1.00 30.82 512 PHE A N 1
ATOM 666 C CA . PHE A 1 83 ? 74.038 -11.995 81.406 1.00 31.36 512 PHE A CA 1
ATOM 667 C C . PHE A 1 83 ? 73.979 -13.251 82.311 1.00 29.60 512 PHE A C 1
ATOM 668 O O . PHE A 1 83 ? 75.012 -13.758 82.724 1.00 27.83 512 PHE A O 1
ATOM 676 N N . ASN A 1 84 ? 72.785 -13.744 82.616 1.00 27.00 513 ASN A N 1
ATOM 677 C CA . ASN A 1 84 ? 72.656 -15.006 83.358 1.00 30.11 513 ASN A CA 1
ATOM 678 C C . ASN A 1 84 ? 73.174 -16.177 82.507 1.00 30.16 513 ASN A C 1
ATOM 679 O O . ASN A 1 84 ? 72.590 -16.504 81.473 1.00 30.45 513 ASN A O 1
ATOM 684 N N . PRO A 1 85 ? 74.259 -16.822 82.953 1.00 34.96 514 PRO A N 1
ATOM 685 C CA . PRO A 1 85 ? 74.920 -17.882 82.177 1.00 34.80 514 PRO A CA 1
ATOM 686 C C . PRO A 1 85 ? 73.989 -19.008 81.718 1.00 34.66 514 PRO A C 1
ATOM 687 O O . PRO A 1 85 ? 74.279 -19.606 80.673 1.00 36.49 514 PRO A O 1
ATOM 691 N N . PHE A 1 86 ? 72.898 -19.269 82.435 1.00 29.41 515 PHE A N 1
ATOM 692 C CA . PHE A 1 86 ? 71.905 -20.255 81.966 1.00 33.58 515 PHE A CA 1
ATOM 693 C C . PHE A 1 86 ? 71.549 -20.114 80.474 1.00 35.03 515 PHE A C 1
ATOM 694 O O . PHE A 1 86 ? 71.357 -21.112 79.782 1.00 32.37 515 PHE A O 1
ATOM 702 N N . TYR A 1 87 ? 71.449 -18.876 79.986 1.00 31.35 516 TYR A N 1
ATOM 703 C CA . TYR A 1 87 ? 71.019 -18.641 78.610 1.00 31.83 516 TYR A CA 1
ATOM 704 C C . TYR A 1 87 ? 72.180 -18.787 77.630 1.00 31.44 516 TYR A C 1
ATOM 705 O O . TYR A 1 87 ? 71.974 -18.759 76.420 1.00 33.03 516 TYR A O 1
ATOM 714 N N . CYS A 1 88 ? 73.397 -18.905 78.158 1.00 26.26 517 CYS A N 1
ATOM 715 C CA . CYS A 1 88 ? 74.589 -19.135 77.337 1.00 31.57 517 CYS A CA 1
ATOM 716 C C . CYS A 1 88 ? 74.903 -18.041 76.299 1.00 32.09 517 CYS A C 1
ATOM 717 O O . CYS A 1 88 ? 75.594 -18.289 75.326 1.00 30.83 517 CYS A O 1
ATOM 720 N N . LEU A 1 89 ? 74.425 -16.827 76.512 1.00 30.10 518 LEU A N 1
ATOM 721 C CA . LEU A 1 89 ? 74.911 -15.712 75.715 1.00 28.64 518 LEU A CA 1
ATOM 722 C C . LEU A 1 89 ? 76.270 -15.301 76.299 1.00 28.69 518 LEU A C 1
ATOM 723 O O . LEU A 1 89 ? 77.295 -15.261 75.603 1.00 26.72 518 LEU A O 1
ATOM 728 N N . PHE A 1 90 ? 76.279 -15.030 77.597 1.00 26.82 519 PHE A N 1
ATOM 729 C CA . PHE A 1 90 ? 77.525 -14.772 78.294 1.00 30.75 519 PHE A CA 1
ATOM 730 C C . PHE A 1 90 ? 77.776 -15.849 79.335 1.00 31.47 519 PHE A C 1
ATOM 731 O O . PHE A 1 90 ? 76.855 -16.564 79.740 1.00 28.83 519 PHE A O 1
ATOM 739 N N . GLU A 1 91 ? 79.024 -15.945 79.781 1.00 30.16 520 GLU A N 1
ATOM 740 C CA . GLU A 1 91 ? 79.397 -16.909 80.809 1.00 32.41 520 GLU A CA 1
ATOM 741 C C . GLU A 1 91 ? 80.413 -16.256 81.740 1.00 29.84 520 GLU A C 1
ATOM 742 O O . GLU A 1 91 ? 80.951 -15.197 81.420 1.00 29.08 520 GLU A O 1
ATOM 748 N N . TYR A 1 92 ? 80.724 -16.900 82.860 1.00 32.46 521 TYR A N 1
ATOM 749 C CA . TYR A 1 92 ? 81.658 -16.303 83.821 1.00 31.68 521 TYR A CA 1
ATOM 750 C C . TYR A 1 92 ? 83.075 -16.190 83.257 1.00 29.38 521 TYR A C 1
ATOM 751 O O . TYR A 1 92 ? 83.477 -16.943 82.352 1.00 28.86 521 TYR A O 1
ATOM 760 N N . SER A 1 93 ? 83.813 -15.203 83.754 1.00 28.84 522 SER A N 1
ATOM 761 C CA . SER A 1 93 ? 85.232 -15.121 83.480 1.00 29.92 522 SER A CA 1
ATOM 762 C C . SER A 1 93 ? 85.935 -16.327 84.098 1.00 28.07 522 SER A C 1
ATOM 763 O O . SER A 1 93 ? 85.325 -17.093 84.831 1.00 31.18 522 SER A O 1
ATOM 766 N N . ALA A 1 94 ? 87.226 -16.461 83.836 1.00 29.80 523 ALA A N 1
ATOM 767 C CA . ALA A 1 94 ? 88.004 -17.578 84.373 1.00 36.64 523 ALA A CA 1
ATOM 768 C C . ALA A 1 94 ? 88.528 -17.335 85.787 1.00 33.66 523 ALA A C 1
ATOM 769 O O . ALA A 1 94 ? 88.917 -18.278 86.463 1.00 35.64 523 ALA A O 1
ATOM 771 N N . TYR A 1 95 ? 88.537 -16.086 86.240 1.00 30.92 524 TYR A N 1
ATOM 772 C CA . TYR A 1 95 ? 89.138 -15.777 87.540 1.00 30.25 524 TYR A CA 1
ATOM 773 C C . TYR A 1 95 ? 88.159 -15.218 88.592 1.00 31.68 524 TYR A C 1
ATOM 774 O O . TYR A 1 95 ? 88.586 -14.713 89.625 1.00 28.89 524 TYR A O 1
ATOM 783 N N . ASP A 1 96 ? 86.858 -15.313 88.319 1.00 36.00 525 ASP A N 1
ATOM 784 C CA . ASP A 1 96 ? 85.806 -15.045 89.307 1.00 31.53 525 ASP A CA 1
ATOM 785 C C . ASP A 1 96 ? 84.470 -15.637 88.848 1.00 30.81 525 ASP A C 1
ATOM 786 O O . ASP A 1 96 ? 84.408 -16.324 87.830 1.00 29.40 525 ASP A O 1
ATOM 791 N N . ASN A 1 97 ? 83.406 -15.345 89.592 1.00 30.84 526 ASN A N 1
ATOM 792 C CA . ASN A 1 97 ? 82.051 -15.741 89.207 1.00 31.57 526 ASN A CA 1
ATOM 793 C C . ASN A 1 97 ? 81.061 -14.566 89.183 1.00 32.01 526 ASN A C 1
ATOM 794 O O . ASN A 1 97 ? 79.881 -14.730 89.476 1.00 36.08 526 ASN A O 1
ATOM 799 N N . TYR A 1 98 ? 81.535 -13.383 88.808 1.00 33.80 527 TYR A N 1
ATOM 800 C CA . TYR A 1 98 ? 80.651 -12.216 88.698 1.00 32.82 527 TYR A CA 1
ATOM 801 C C . TYR A 1 98 ? 81.010 -11.283 87.534 1.00 29.88 527 TYR A C 1
ATOM 802 O O . TYR A 1 98 ? 80.285 -10.348 87.236 1.00 34.95 527 TYR A O 1
ATOM 811 N N . THR A 1 99 ? 82.129 -11.567 86.886 1.00 29.64 528 THR A N 1
ATOM 812 C CA . THR A 1 99 ? 82.593 -10.884 85.688 1.00 32.37 528 THR A CA 1
ATOM 813 C C . THR A 1 99 ? 82.361 -11.861 84.525 1.00 31.96 528 THR A C 1
ATOM 814 O O . THR A 1 99 ? 82.365 -13.077 84.736 1.00 27.67 528 THR A O 1
ATOM 818 N N . ILE A 1 100 ? 82.112 -11.340 83.327 1.00 28.19 529 ILE A N 1
ATOM 819 C CA . ILE A 1 100 ? 81.576 -12.167 82.240 1.00 27.98 529 ILE A CA 1
ATOM 820 C C . ILE A 1 100 ? 82.240 -11.991 80.888 1.00 28.46 529 ILE A C 1
ATOM 821 O O . ILE A 1 100 ? 82.858 -10.949 80.589 1.00 26.02 529 ILE A O 1
ATOM 826 N N . GLN A 1 101 ? 82.083 -13.032 80.069 1.00 32.91 530 GLN A N 1
ATOM 827 C CA . GLN A 1 101 ? 82.519 -13.048 78.668 1.00 26.86 530 GLN A CA 1
ATOM 828 C C . GLN A 1 101 ? 81.486 -13.749 77.788 1.00 26.56 530 GLN A C 1
ATOM 829 O O . GLN A 1 101 ? 80.575 -14.412 78.282 1.00 28.69 530 GLN A O 1
ATOM 835 N N . ILE A 1 102 ? 81.630 -13.587 76.478 1.00 27.59 531 ILE A N 1
ATOM 836 C CA . ILE A 1 102 ? 80.755 -14.240 75.509 1.00 29.51 531 ILE A CA 1
ATOM 837 C C . ILE A 1 102 ? 80.906 -15.753 75.574 1.00 27.66 531 ILE A C 1
ATOM 838 O O . ILE A 1 102 ? 82.010 -16.262 75.537 1.00 28.20 531 ILE A O 1
ATOM 843 N N . ASN A 1 103 ? 79.797 -16.462 75.702 1.00 27.95 532 ASN A N 1
ATOM 844 C CA . ASN A 1 103 ? 79.829 -17.910 75.640 1.00 32.05 532 ASN A CA 1
ATOM 845 C C . ASN A 1 103 ? 79.895 -18.382 74.174 1.00 31.60 532 ASN A C 1
ATOM 846 O O . ASN A 1 103 ? 78.927 -18.234 73.435 1.00 29.38 532 ASN A O 1
ATOM 851 N N . PRO A 1 104 ? 81.033 -18.967 73.764 1.00 35.35 533 PRO A N 1
ATOM 852 C CA . PRO A 1 104 ? 81.205 -19.491 72.392 1.00 33.70 533 PRO A CA 1
ATOM 853 C C . PRO A 1 104 ? 80.165 -20.520 71.938 1.00 34.77 533 PRO A C 1
ATOM 854 O O . PRO A 1 104 ? 80.051 -20.717 70.728 1.00 39.12 533 PRO A O 1
ATOM 858 N N . ASN A 1 105 ? 79.418 -21.148 72.845 1.00 32.48 534 ASN A N 1
ATOM 859 C CA . ASN A 1 105 ? 78.434 -22.147 72.411 1.00 36.15 534 ASN A CA 1
ATOM 860 C C . ASN A 1 105 ? 77.004 -21.619 72.457 1.00 33.59 534 ASN A C 1
ATOM 861 O O . ASN A 1 105 ? 76.030 -22.389 72.397 1.00 31.98 534 ASN A O 1
ATOM 866 N N . SER A 1 106 ? 76.904 -20.296 72.538 1.00 30.89 535 SER A N 1
ATOM 867 C CA . SER A 1 106 ? 75.641 -19.567 72.492 1.00 32.81 535 SER A CA 1
ATOM 868 C C . SER A 1 106 ? 74.694 -20.061 71.390 1.00 29.67 535 SER A C 1
ATOM 869 O O . SER A 1 106 ? 73.487 -20.087 71.586 1.00 31.27 535 SER A O 1
ATOM 872 N N . GLY A 1 107 ? 75.255 -20.470 70.253 1.00 30.92 536 GLY A N 1
ATOM 873 C CA . GLY A 1 107 ? 74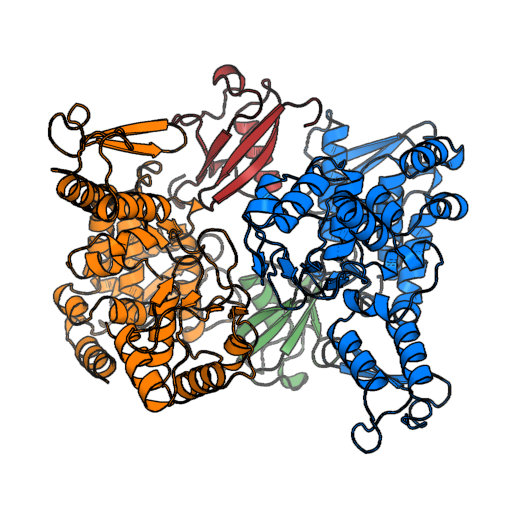.501 -21.022 69.133 1.00 29.43 536 GLY A CA 1
ATOM 874 C C . GLY A 1 107 ? 73.579 -22.194 69.410 1.00 35.50 536 GLY A C 1
ATOM 875 O O . GLY A 1 107 ? 72.747 -22.546 68.571 1.00 34.30 536 GLY A O 1
ATOM 876 N N . ILE A 1 108 ? 73.739 -22.814 70.573 1.00 29.64 537 ILE A N 1
ATOM 877 C CA . ILE A 1 108 ? 72.815 -23.848 71.018 1.00 31.19 537 ILE A CA 1
ATOM 878 C C . ILE A 1 108 ? 71.374 -23.311 71.022 1.00 31.54 537 ILE A C 1
ATOM 879 O O . ILE A 1 108 ? 70.428 -24.063 70.862 1.00 35.04 537 ILE A O 1
ATOM 884 N N . ASN A 1 109 ? 71.221 -22.005 71.229 1.00 35.67 538 ASN A N 1
ATOM 885 C CA . ASN A 1 109 ? 69.966 -21.310 70.946 1.00 34.62 538 ASN A CA 1
ATOM 886 C C . ASN A 1 109 ? 70.074 -20.685 69.560 1.00 32.60 538 ASN A C 1
ATOM 887 O O . ASN A 1 109 ? 70.855 -19.763 69.365 1.00 30.70 538 ASN A O 1
ATOM 892 N N . PRO A 1 110 ? 69.295 -21.192 68.588 1.00 36.89 539 PRO A N 1
ATOM 893 C CA . PRO A 1 110 ? 69.486 -20.815 67.175 1.00 36.86 539 PRO A CA 1
ATOM 894 C C . PRO A 1 110 ? 69.366 -19.307 66.970 1.00 33.46 539 PRO A C 1
ATOM 895 O O . PRO A 1 110 ? 69.969 -18.732 66.072 1.00 35.81 539 PRO A O 1
ATOM 899 N N . GLU A 1 111 ? 68.577 -18.675 67.821 1.00 36.59 540 GLU A N 1
ATOM 900 C CA . GLU A 1 111 ? 68.292 -17.262 67.668 1.00 34.83 540 GLU A CA 1
ATOM 901 C C . GLU A 1 111 ? 69.319 -16.362 68.355 1.00 32.31 540 GLU A C 1
ATOM 902 O O . GLU A 1 111 ? 69.058 -15.163 68.507 1.00 34.45 540 GLU A O 1
ATOM 908 N N . HIS A 1 112 ? 70.474 -16.901 68.766 1.00 30.17 541 HIS A N 1
ATOM 909 C CA . HIS A 1 112 ? 71.343 -16.077 69.611 1.00 33.66 541 HIS A CA 1
ATOM 910 C C . HIS A 1 112 ? 71.792 -14.725 69.005 1.00 33.68 541 HIS A C 1
ATOM 911 O O . HIS A 1 112 ? 71.947 -13.786 69.754 1.00 31.44 541 HIS A O 1
ATOM 918 N N . LEU A 1 113 ? 72.085 -14.654 67.699 1.00 31.63 542 LEU A N 1
ATOM 919 C CA . LEU A 1 113 ? 72.694 -13.448 67.109 1.00 32.49 542 LEU A CA 1
ATOM 920 C C . LEU A 1 113 ? 71.827 -12.203 67.346 1.00 27.31 542 LEU A C 1
ATOM 921 O O . LEU A 1 113 ? 72.329 -11.134 67.667 1.00 33.45 542 LEU A O 1
ATOM 926 N N . ASN A 1 114 ? 70.524 -12.374 67.264 1.00 29.06 543 ASN A N 1
ATOM 927 C CA . ASN A 1 114 ? 69.582 -11.307 67.556 1.00 33.61 543 ASN A CA 1
ATOM 928 C C . ASN A 1 114 ? 69.554 -10.872 69.025 1.00 35.91 543 ASN A C 1
ATOM 929 O O . ASN A 1 114 ? 69.288 -9.702 69.364 1.00 29.05 543 ASN A O 1
ATOM 934 N N . TYR A 1 115 ? 69.809 -11.830 69.904 1.00 34.89 544 TYR A N 1
ATOM 935 C CA . TYR A 1 115 ? 69.816 -11.519 71.311 1.00 32.23 544 TYR A CA 1
ATOM 936 C C . TYR A 1 115 ? 71.128 -10.827 71.680 1.00 31.63 544 TYR A C 1
ATOM 937 O O . TYR A 1 115 ? 71.146 -9.974 72.574 1.00 32.01 544 TYR A O 1
ATOM 946 N N . PHE A 1 116 ? 72.210 -11.154 70.968 1.00 29.87 545 PHE A N 1
ATOM 947 C CA . PHE A 1 116 ? 73.476 -10.433 71.146 1.00 29.75 545 PHE A CA 1
ATOM 948 C C . PHE A 1 116 ? 73.360 -9.005 70.651 1.00 31.08 545 PHE A C 1
ATOM 949 O O . PHE A 1 116 ? 73.986 -8.093 71.200 1.00 33.25 545 PHE A O 1
ATOM 957 N N . LYS A 1 117 ? 72.558 -8.820 69.606 1.00 30.98 546 LYS A N 1
ATOM 958 C CA . LYS A 1 117 ? 72.270 -7.495 69.093 1.00 32.04 546 LYS A CA 1
ATOM 959 C C . LYS A 1 117 ? 71.474 -6.707 70.127 1.00 31.56 546 LYS A C 1
ATOM 960 O O . LYS A 1 117 ? 71.755 -5.531 70.382 1.00 28.86 546 LYS A O 1
ATOM 966 N N . PHE A 1 118 ? 70.485 -7.378 70.716 1.00 30.70 547 PHE A N 1
ATOM 967 C CA . PHE A 1 118 ? 69.660 -6.809 71.773 1.00 28.14 547 PHE A CA 1
ATOM 968 C C . PHE A 1 118 ? 70.493 -6.402 72.998 1.00 30.22 547 PHE A C 1
ATOM 969 O O . PHE A 1 118 ? 70.308 -5.297 73.525 1.00 30.04 547 PHE A O 1
ATOM 977 N N . ILE A 1 119 ? 71.409 -7.265 73.441 1.00 28.33 548 ILE A N 1
ATOM 978 C CA . ILE A 1 119 ? 72.274 -6.930 74.584 1.00 28.07 548 ILE A CA 1
ATOM 979 C C . ILE A 1 119 ? 73.149 -5.693 74.297 1.00 29.12 548 ILE A C 1
ATOM 980 O O . ILE A 1 119 ? 73.295 -4.827 75.149 1.00 30.40 548 ILE A O 1
ATOM 985 N N . GLY A 1 120 ? 73.741 -5.647 73.103 1.00 29.24 549 GLY A N 1
ATOM 986 C CA . GLY A 1 120 ? 74.500 -4.502 72.635 1.00 30.47 549 GLY A CA 1
ATOM 987 C C . GLY A 1 120 ? 73.671 -3.228 72.646 1.00 30.70 549 GLY A C 1
ATOM 988 O O . GLY A 1 120 ? 74.152 -2.172 73.077 1.00 31.43 549 GLY A O 1
ATOM 989 N N . ARG A 1 121 ? 72.415 -3.326 72.215 1.00 26.65 550 ARG A N 1
ATOM 990 C CA . ARG A 1 121 ? 71.486 -2.191 72.343 1.00 31.65 550 ARG A CA 1
ATOM 991 C C . ARG A 1 121 ? 71.197 -1.797 73.812 1.00 32.57 550 ARG A C 1
ATOM 992 O O . ARG A 1 121 ? 71.120 -0.599 74.147 1.00 29.51 550 ARG A O 1
ATOM 1000 N N . VAL A 1 122 ? 71.005 -2.789 74.680 1.00 30.19 551 VAL A N 1
ATOM 1001 C CA . VAL A 1 122 ? 70.719 -2.490 76.082 1.00 30.15 551 VAL A CA 1
ATOM 1002 C C . VAL A 1 122 ? 71.913 -1.766 76.681 1.00 33.20 551 VAL A C 1
ATOM 1003 O O . VAL A 1 122 ? 71.749 -0.770 77.391 1.00 36.78 551 VAL A O 1
ATOM 1007 N N . VAL A 1 123 ? 73.116 -2.239 76.364 1.00 28.49 552 VAL A N 1
ATOM 1008 C CA . VAL A 1 123 ? 74.323 -1.644 76.912 1.00 26.99 552 VAL A CA 1
ATOM 1009 C C . VAL A 1 123 ? 74.571 -0.243 76.305 1.00 31.40 552 VAL A C 1
ATOM 1010 O O . VAL A 1 123 ? 75.001 0.679 77.006 1.00 30.55 552 VAL A O 1
ATOM 1014 N N . GLY A 1 124 ? 74.292 -0.091 75.011 1.00 31.34 553 GLY A N 1
ATOM 1015 C CA . GLY A 1 124 ? 74.369 1.203 74.352 1.00 30.22 553 GLY A CA 1
ATOM 1016 C C . GLY A 1 124 ? 73.336 2.189 74.872 1.00 29.94 553 GLY A C 1
ATOM 1017 O O . GLY A 1 124 ? 73.569 3.402 74.961 1.00 33.55 553 GLY A O 1
ATOM 1018 N N . LEU A 1 125 ? 72.176 1.660 75.207 1.00 29.14 554 LEU A N 1
ATOM 1019 C CA . LEU A 1 125 ? 71.091 2.453 75.741 1.00 28.53 554 LEU A CA 1
ATOM 1020 C C . LEU A 1 125 ? 71.443 2.991 77.127 1.00 31.41 554 LEU A C 1
ATOM 1021 O O . LEU A 1 125 ? 71.092 4.112 77.470 1.00 28.47 554 LEU A O 1
ATOM 1026 N N . GLY A 1 126 ? 72.100 2.164 77.931 1.00 30.29 555 GLY A N 1
ATOM 1027 C CA . GLY A 1 126 ? 72.468 2.540 79.278 1.00 30.68 555 GLY A CA 1
ATOM 1028 C C . GLY A 1 126 ? 73.434 3.696 79.197 1.00 34.39 555 GLY A C 1
ATOM 1029 O O . GLY A 1 126 ? 73.262 4.704 79.870 1.00 34.05 555 GLY A O 1
ATOM 1030 N N . VAL A 1 127 ? 74.443 3.549 78.344 1.00 32.75 556 VAL A N 1
ATOM 1031 C CA . VAL A 1 127 ? 75.430 4.592 78.151 1.00 33.75 556 VAL A CA 1
ATOM 1032 C C . VAL A 1 127 ? 74.795 5.873 77.598 1.00 36.95 556 VAL A C 1
ATOM 1033 O O . VAL A 1 127 ? 75.008 6.946 78.164 1.00 34.16 556 VAL A O 1
ATOM 1037 N N . PHE A 1 128 ? 74.001 5.752 76.526 1.00 30.77 557 PHE A N 1
ATOM 1038 C CA . PHE A 1 128 ? 73.388 6.916 75.892 1.00 33.42 557 PHE A CA 1
ATOM 1039 C C . PHE A 1 128 ? 72.562 7.748 76.880 1.00 34.45 557 PHE A C 1
ATOM 1040 O O . PHE A 1 128 ? 72.626 8.963 76.860 1.00 30.36 557 PHE A O 1
ATOM 1048 N N . HIS A 1 129 ? 71.812 7.078 77.748 1.00 35.33 558 HIS A N 1
ATOM 1049 C CA . HIS A 1 129 ? 70.903 7.741 78.667 1.00 34.18 558 HIS A CA 1
ATOM 1050 C C . HIS A 1 129 ? 71.421 7.881 80.083 1.00 33.67 558 HIS A C 1
ATOM 1051 O O . HIS A 1 129 ? 70.630 8.098 80.989 1.00 38.06 558 HIS A O 1
ATOM 1058 N N . ARG A 1 130 ? 72.729 7.754 80.279 1.00 35.48 559 ARG A N 1
ATOM 1059 C CA . ARG A 1 130 ? 73.336 7.932 81.606 1.00 39.27 559 ARG A CA 1
ATOM 1060 C C . ARG A 1 130 ? 72.779 6.978 82.651 1.00 39.61 559 ARG A C 1
ATOM 1061 O O . ARG A 1 130 ? 72.515 7.368 83.797 1.00 38.53 559 ARG A O 1
ATOM 1069 N N . ARG A 1 131 ? 72.596 5.720 82.269 1.00 35.98 560 ARG A N 1
ATOM 1070 C CA . ARG A 1 131 ? 72.179 4.721 83.253 1.00 37.02 560 ARG A CA 1
ATOM 1071 C C . ARG A 1 131 ? 73.216 3.597 83.336 1.00 34.31 560 ARG A C 1
ATOM 1072 O O . ARG A 1 131 ? 73.351 2.794 82.412 1.00 34.93 560 ARG A O 1
ATOM 1080 N N . PHE A 1 132 ? 73.972 3.557 84.422 1.00 31.86 561 PHE A N 1
ATOM 1081 C CA . PHE A 1 132 ? 74.977 2.500 84.605 1.00 32.80 561 PHE A CA 1
ATOM 1082 C C . PHE A 1 132 ? 74.359 1.103 84.644 1.00 35.17 561 PHE A C 1
ATOM 1083 O O . PHE A 1 132 ? 73.230 0.931 85.109 1.00 36.07 561 PHE A O 1
ATOM 1091 N N . LEU A 1 133 ? 75.100 0.118 84.138 1.00 34.61 562 LEU A N 1
ATOM 1092 C CA . LEU A 1 133 ? 74.660 -1.271 84.137 1.00 34.07 562 LEU A CA 1
ATOM 1093 C C . LEU A 1 133 ? 75.542 -2.096 85.037 1.00 33.42 562 LEU A C 1
ATOM 1094 O O . LEU A 1 133 ? 76.698 -1.752 85.248 1.00 33.54 562 LEU A O 1
ATOM 1099 N N . ASP A 1 134 ? 75.002 -3.198 85.547 1.00 37.13 563 ASP A N 1
ATOM 1100 C CA . ASP A 1 134 ? 75.833 -4.232 86.157 1.00 38.45 563 ASP A CA 1
ATOM 1101 C C . ASP A 1 134 ? 76.379 -5.120 85.026 1.00 38.81 563 ASP A C 1
ATOM 1102 O O . ASP A 1 134 ? 75.933 -6.252 84.825 1.00 39.94 563 ASP A O 1
ATOM 1107 N N . ALA A 1 135 ? 77.333 -4.577 84.273 1.00 38.75 564 ALA A N 1
ATOM 1108 C CA . ALA A 1 135 ? 77.917 -5.258 83.122 1.00 38.39 564 ALA A CA 1
ATOM 1109 C C . ALA A 1 135 ? 79.429 -5.121 83.147 1.00 36.69 564 ALA A C 1
ATOM 1110 O O . ALA A 1 135 ? 79.990 -4.208 82.542 1.00 32.36 564 ALA A O 1
ATOM 1112 N N . PHE A 1 136 ? 80.088 -6.050 83.827 1.00 34.63 565 PHE A N 1
ATOM 1113 C CA . PHE A 1 136 ? 81.535 -6.013 83.906 1.00 34.70 565 PHE A CA 1
ATOM 1114 C C . PHE A 1 136 ? 82.138 -7.184 83.145 1.00 33.04 565 PHE A C 1
ATOM 1115 O O . PHE A 1 136 ? 81.860 -8.353 83.429 1.00 32.79 565 PHE A O 1
ATOM 1123 N N . PHE A 1 137 ? 82.961 -6.827 82.162 1.00 32.93 566 PHE A N 1
ATOM 1124 C CA . PHE A 1 137 ? 83.510 -7.746 81.177 1.00 31.48 566 PHE A CA 1
ATOM 1125 C C . PHE A 1 137 ? 84.970 -8.077 81.460 1.00 34.37 566 PHE A C 1
ATOM 1126 O O . PHE A 1 137 ? 85.675 -7.284 82.088 1.00 31.21 566 PHE A O 1
ATOM 1134 N N . VAL A 1 138 ? 85.420 -9.237 80.974 1.00 32.05 567 VAL A N 1
ATOM 1135 C CA . VAL A 1 138 ? 86.850 -9.547 80.884 1.00 27.88 567 VAL A CA 1
ATOM 1136 C C . VAL A 1 138 ? 87.565 -8.506 80.030 1.00 30.09 567 VAL A C 1
ATOM 1137 O O . VAL A 1 138 ? 86.980 -7.962 79.086 1.00 32.45 567 VAL A O 1
ATOM 1141 N N . GLY A 1 139 ? 88.836 -8.256 80.341 1.00 29.26 568 GLY A N 1
ATOM 1142 C CA . GLY A 1 139 ? 89.645 -7.279 79.629 1.00 27.55 568 GLY A CA 1
ATOM 1143 C C . GLY A 1 139 ? 89.669 -7.392 78.106 1.00 34.82 568 GLY A C 1
ATOM 1144 O O . GLY A 1 139 ? 89.591 -6.376 77.394 1.00 34.10 568 GLY A O 1
ATOM 1145 N N . ALA A 1 140 ? 89.783 -8.619 77.601 1.00 28.51 569 ALA A N 1
ATOM 1146 C CA . ALA A 1 140 ? 89.816 -8.846 76.167 1.00 30.91 569 ALA A CA 1
ATOM 1147 C C . ALA A 1 140 ? 88.556 -8.289 75.471 1.00 28.15 569 ALA A C 1
ATOM 1148 O O . ALA A 1 140 ? 88.634 -7.796 74.360 1.00 30.30 569 ALA A O 1
ATOM 1150 N N . LEU A 1 141 ? 87.398 -8.379 76.115 1.00 25.28 570 LEU A N 1
ATOM 1151 C CA . LEU A 1 141 ? 86.186 -7.902 75.476 1.00 27.21 570 LEU A CA 1
ATOM 1152 C C . LEU A 1 141 ? 86.166 -6.375 75.348 1.00 29.87 570 LEU A C 1
ATOM 1153 O O . LEU A 1 141 ? 85.681 -5.850 74.338 1.00 31.31 570 LEU A O 1
ATOM 1158 N N . TYR A 1 142 ? 86.681 -5.652 76.341 1.00 28.35 571 TYR A N 1
ATOM 1159 C CA . TYR A 1 142 ? 86.721 -4.184 76.193 1.00 31.75 571 TYR A CA 1
ATOM 1160 C C . TYR A 1 142 ? 87.620 -3.835 75.047 1.00 30.97 571 TYR A C 1
ATOM 1161 O O . TYR A 1 142 ? 87.280 -2.992 74.244 1.00 34.85 571 TYR A O 1
ATOM 1170 N N . LYS A 1 143 ? 88.764 -4.509 74.979 1.00 32.09 572 LYS A N 1
ATOM 1171 C CA . LYS A 1 143 ? 89.739 -4.302 73.920 1.00 31.38 572 LYS A CA 1
ATOM 1172 C C . LYS A 1 143 ? 89.137 -4.534 72.560 1.00 32.57 572 LYS A C 1
ATOM 1173 O O . LYS A 1 143 ? 89.371 -3.768 71.635 1.00 33.25 572 LYS A O 1
ATOM 1179 N N . MET A 1 144 ? 88.342 -5.579 72.432 1.00 32.20 573 MET A N 1
ATOM 1180 C CA . MET A 1 144 ? 87.758 -5.863 71.133 1.00 33.57 573 MET A CA 1
ATOM 1181 C C . MET A 1 144 ? 86.730 -4.815 70.771 1.00 31.49 573 MET A C 1
ATOM 1182 O O . MET A 1 144 ? 86.602 -4.455 69.604 1.00 33.60 573 MET A O 1
ATOM 1187 N N . MET A 1 145 ? 85.984 -4.340 71.764 1.00 34.51 574 MET A N 1
ATOM 1188 C CA . MET A 1 145 ? 85.058 -3.230 71.555 1.00 31.41 574 MET A CA 1
ATOM 1189 C C . MET A 1 145 ? 85.800 -2.017 70.998 1.00 32.49 574 MET A C 1
ATOM 1190 O O . MET A 1 145 ? 85.264 -1.295 70.161 1.00 34.28 574 MET A O 1
ATOM 1195 N N . LEU A 1 146 ? 87.034 -1.811 71.451 1.00 28.24 575 LEU A N 1
ATOM 1196 C CA . LEU A 1 146 ? 87.796 -0.624 71.069 1.00 33.84 575 LEU A CA 1
ATOM 1197 C C . LEU A 1 146 ? 88.668 -0.858 69.839 1.00 35.65 575 LEU A C 1
ATOM 1198 O O . LEU A 1 146 ? 89.433 0.029 69.435 1.00 32.20 575 LEU A O 1
ATOM 1203 N N . ARG A 1 147 ? 88.567 -2.060 69.271 1.00 32.85 576 ARG A N 1
ATOM 1204 C CA . ARG A 1 147 ? 89.365 -2.453 68.107 1.00 35.29 576 ARG A CA 1
ATOM 1205 C C . ARG A 1 147 ? 90.859 -2.393 68.386 1.00 30.02 576 ARG A C 1
ATOM 1206 O O . ARG A 1 147 ? 91.640 -1.991 67.543 1.00 31.85 576 ARG A O 1
ATOM 1214 N N . LYS A 1 148 ? 91.240 -2.830 69.576 1.00 34.02 577 LYS A N 1
ATOM 1215 C CA . LYS A 1 148 ? 92.633 -2.939 69.970 1.00 35.49 577 LYS A CA 1
ATOM 1216 C C . LYS A 1 148 ? 93.029 -4.412 69.908 1.00 37.78 577 LYS A C 1
ATOM 1217 O O . LYS A 1 148 ? 92.156 -5.278 69.934 1.00 37.58 577 LYS A O 1
ATOM 1223 N N . LYS A 1 149 ? 94.322 -4.706 69.806 1.00 37.05 578 LYS A N 1
ATOM 1224 C CA . LYS A 1 149 ? 94.758 -6.097 69.701 1.00 40.68 578 LYS A CA 1
ATOM 1225 C C . LYS A 1 149 ? 94.742 -6.769 71.071 1.00 38.51 578 LYS A C 1
ATOM 1226 O O . LYS A 1 149 ? 94.920 -6.132 72.097 1.00 36.36 578 LYS A O 1
ATOM 1232 N N . VAL A 1 150 ? 94.521 -8.071 71.080 1.00 37.09 579 VAL A N 1
ATOM 1233 C CA . VAL A 1 150 ? 94.618 -8.809 72.312 1.00 36.20 579 VAL A CA 1
ATOM 1234 C C . VAL A 1 150 ? 95.905 -9.642 72.272 1.00 39.20 579 VAL A C 1
ATOM 1235 O O . VAL A 1 150 ? 96.369 -10.076 71.198 1.00 36.45 579 VAL A O 1
ATOM 1239 N N . VAL A 1 151 ? 96.495 -9.826 73.449 1.00 35.49 580 VAL A N 1
ATOM 1240 C CA . VAL A 1 151 ? 97.713 -10.608 73.597 1.00 37.86 580 VAL A CA 1
ATOM 1241 C C . VAL A 1 151 ? 97.478 -11.811 74.525 1.00 36.84 580 VAL A C 1
ATOM 1242 O O . VAL A 1 151 ? 96.407 -11.946 75.110 1.00 32.44 580 VAL A O 1
ATOM 1246 N N . LEU A 1 152 ? 98.482 -12.682 74.634 1.00 37.45 581 LEU A N 1
ATOM 1247 C CA . LEU A 1 152 ? 98.410 -13.860 75.494 1.00 37.72 581 LEU A CA 1
ATOM 1248 C C . LEU A 1 152 ? 97.991 -13.504 76.935 1.00 39.01 581 LEU A C 1
ATOM 1249 O O . LEU A 1 152 ? 97.195 -14.215 77.560 1.00 30.09 581 LEU A O 1
ATOM 1254 N N . GLN A 1 153 ? 98.508 -12.388 77.447 1.00 36.83 582 GLN A N 1
ATOM 1255 C CA . GLN A 1 153 ? 98.184 -11.975 78.805 1.00 38.05 582 GLN A CA 1
ATOM 1256 C C . GLN A 1 153 ? 96.664 -11.803 78.980 1.00 36.96 582 GLN A C 1
ATOM 1257 O O . GLN A 1 153 ? 96.145 -12.001 80.075 1.00 37.29 582 GLN A O 1
ATOM 1263 N N . ASP A 1 154 ? 95.949 -11.492 77.893 1.00 35.19 583 ASP A N 1
ATOM 1264 C CA . ASP A 1 154 ? 94.495 -11.323 77.953 1.00 33.40 583 ASP A CA 1
ATOM 1265 C C . ASP A 1 154 ? 93.757 -12.642 78.143 1.00 33.40 583 ASP A C 1
ATOM 1266 O O . ASP A 1 154 ? 92.584 -12.653 78.512 1.00 31.27 583 ASP A O 1
ATOM 1271 N N . MET A 1 155 ? 94.449 -13.748 77.891 1.00 31.07 584 MET A N 1
ATOM 1272 C CA . MET A 1 155 ? 93.874 -15.075 78.046 1.00 32.31 584 MET A CA 1
ATOM 1273 C C . MET A 1 155 ? 93.530 -15.400 79.504 1.00 33.21 584 MET A C 1
ATOM 1274 O O . MET A 1 155 ? 92.637 -16.199 79.775 1.00 32.97 584 MET A O 1
ATOM 1279 N N . GLU A 1 156 ? 94.265 -14.796 80.434 1.00 31.61 585 GLU A N 1
ATOM 1280 C CA . GLU A 1 156 ? 94.154 -15.136 81.850 1.00 32.99 585 GLU A CA 1
ATOM 1281 C C . GLU A 1 156 ? 92.719 -15.046 82.360 1.00 33.32 585 GLU A C 1
ATOM 1282 O O . GLU A 1 156 ? 92.248 -15.946 83.081 1.00 29.38 585 GLU A O 1
ATOM 1288 N N . GLY A 1 157 ? 92.035 -13.967 81.976 1.00 29.83 586 GLY A N 1
ATOM 1289 C CA . GLY A 1 157 ? 90.638 -13.760 82.308 1.00 30.10 586 GLY A CA 1
ATOM 1290 C C . GLY A 1 157 ? 89.658 -14.575 81.481 1.00 29.13 586 GLY A C 1
ATOM 1291 O O . GLY A 1 157 ? 88.479 -14.715 81.847 1.00 29.58 586 GLY A O 1
ATOM 1292 N N . VAL A 1 158 ? 90.129 -15.118 80.364 1.00 29.22 587 VAL A N 1
ATOM 1293 C CA . VAL A 1 158 ? 89.242 -15.860 79.459 1.00 32.61 587 VAL A CA 1
ATOM 1294 C C . VAL A 1 158 ? 89.243 -17.354 79.756 1.00 31.30 587 VAL A C 1
ATOM 1295 O O . VAL A 1 158 ? 88.179 -17.969 79.844 1.00 30.41 587 VAL A O 1
ATOM 1299 N N . ASP A 1 159 ? 90.433 -17.920 79.917 1.00 27.97 588 ASP A N 1
ATOM 1300 C CA . ASP A 1 159 ? 90.600 -19.345 80.217 1.00 30.66 588 ASP A CA 1
ATOM 1301 C C . ASP A 1 159 ? 91.936 -19.494 80.901 1.00 32.41 588 ASP A C 1
ATOM 1302 O O . ASP A 1 159 ? 92.952 -19.690 80.225 1.00 33.77 588 ASP A O 1
ATOM 1307 N N . ALA A 1 160 ? 91.939 -19.378 82.230 1.00 34.77 589 ALA A N 1
ATOM 1308 C CA . ALA A 1 160 ? 93.174 -19.303 83.011 1.00 31.89 589 ALA A CA 1
ATOM 1309 C C . ALA A 1 160 ? 94.004 -20.571 82.895 1.00 33.44 589 ALA A C 1
ATOM 1310 O O . ALA A 1 160 ? 95.228 -20.496 82.809 1.00 32.18 589 ALA A O 1
ATOM 1312 N N . GLU A 1 161 ? 93.342 -21.728 82.868 1.00 37.88 590 GLU A N 1
ATOM 1313 C CA . GLU A 1 161 ? 94.044 -23.010 82.719 1.00 38.64 590 GLU A CA 1
ATOM 1314 C C . GLU A 1 161 ? 94.747 -23.118 81.377 1.00 35.48 590 GLU A C 1
ATOM 1315 O O . GLU A 1 161 ? 95.906 -23.514 81.316 1.00 37.41 590 GLU A O 1
ATOM 1321 N N . VAL A 1 162 ? 94.061 -22.757 80.300 1.00 34.18 591 VAL A N 1
ATOM 1322 C CA . VAL A 1 162 ? 94.719 -22.660 78.998 1.00 32.89 591 VAL A CA 1
ATOM 1323 C C . VAL A 1 162 ? 95.847 -21.611 79.034 1.00 34.77 591 VAL A C 1
ATOM 1324 O O . VAL A 1 162 ? 96.926 -21.846 78.498 1.00 37.36 591 VAL A O 1
ATOM 1328 N N . TYR A 1 163 ? 95.618 -20.475 79.691 1.00 33.06 592 TYR A N 1
ATOM 1329 C CA . TYR A 1 163 ? 96.682 -19.479 79.887 1.00 33.43 592 TYR A CA 1
ATOM 1330 C C . TYR A 1 163 ? 97.957 -20.078 80.511 1.00 33.76 592 TYR A C 1
ATOM 1331 O O . TYR A 1 163 ? 99.051 -19.890 79.992 1.00 35.38 592 TYR A O 1
ATOM 1340 N N . ASN A 1 164 ? 97.813 -20.823 81.596 1.00 31.57 593 ASN A N 1
ATOM 1341 C CA . ASN A 1 164 ? 98.971 -21.462 82.222 1.00 35.72 593 ASN A CA 1
ATOM 1342 C C . ASN A 1 164 ? 99.692 -22.465 81.316 1.00 34.42 593 ASN A C 1
ATOM 1343 O O . ASN A 1 164 ? 100.915 -22.500 81.271 1.00 36.54 593 ASN A O 1
ATOM 1348 N N . SER A 1 165 ? 98.934 -23.258 80.576 1.00 32.81 594 SER A N 1
ATOM 1349 C CA . SER A 1 165 ? 99.517 -24.243 79.668 1.00 35.24 594 SER A CA 1
ATOM 1350 C C . SER A 1 165 ? 100.389 -23.617 78.588 1.00 34.69 594 SER A C 1
ATOM 1351 O O . SER A 1 165 ? 101.462 -24.118 78.293 1.00 36.13 594 SER A O 1
ATOM 1354 N N . LEU A 1 166 ? 99.928 -22.520 77.999 1.00 36.36 595 LEU A N 1
ATOM 1355 C CA . LEU A 1 166 ? 100.678 -21.857 76.935 1.00 37.00 595 LEU A CA 1
ATOM 1356 C C . LEU A 1 166 ? 101.997 -21.266 77.458 1.00 37.39 595 LEU A C 1
ATOM 1357 O O . LEU A 1 166 ? 103.038 -21.367 76.800 1.00 38.39 595 LEU A O 1
ATOM 1362 N N . ASN A 1 167 ? 101.947 -20.668 78.645 1.00 36.54 596 ASN A N 1
ATOM 1363 C CA . ASN A 1 167 ? 103.146 -20.181 79.317 1.00 35.05 596 ASN A CA 1
ATOM 1364 C C . ASN A 1 167 ? 104.137 -21.305 79.586 1.00 39.93 596 ASN A C 1
ATOM 1365 O O . ASN A 1 167 ? 105.320 -21.171 79.274 1.00 40.73 596 ASN A O 1
ATOM 1370 N N . TRP A 1 168 ? 103.655 -22.425 80.125 1.00 35.95 597 TRP A N 1
ATOM 1371 C CA . TRP A 1 168 ? 104.532 -23.568 80.390 1.00 37.33 597 TRP A CA 1
ATOM 1372 C C . TRP A 1 168 ? 105.212 -24.027 79.115 1.00 37.97 597 TRP A C 1
ATOM 1373 O O . TRP A 1 168 ? 106.372 -24.418 79.133 1.00 40.08 597 TRP A O 1
ATOM 1384 N N . MET A 1 169 ? 104.468 -23.995 78.015 1.00 37.37 598 MET A N 1
ATOM 1385 C CA . MET A 1 169 ? 104.997 -24.361 76.710 1.00 35.94 598 MET A CA 1
ATOM 1386 C C . MET A 1 169 ? 106.073 -23.388 76.252 1.00 37.32 598 MET A C 1
ATOM 1387 O O . MET A 1 169 ? 107.105 -23.798 75.732 1.00 40.52 598 MET A O 1
ATOM 1392 N N . LEU A 1 170 ? 105.822 -22.096 76.434 1.00 37.40 599 LEU A N 1
ATOM 1393 C CA . LEU A 1 170 ? 106.772 -21.059 76.039 1.00 39.87 599 LEU A CA 1
ATOM 1394 C C . LEU A 1 170 ? 108.070 -21.088 76.840 1.00 41.22 599 LEU A C 1
ATOM 1395 O O . LEU A 1 170 ? 109.077 -20.545 76.401 1.00 48.53 599 LEU A O 1
ATOM 1400 N N . GLU A 1 171 ? 108.040 -21.687 78.025 1.00 40.03 600 GLU A N 1
ATOM 1401 C CA . GLU A 1 171 ? 109.168 -21.607 78.951 1.00 42.00 600 GLU A CA 1
ATOM 1402 C C . GLU A 1 171 ? 109.829 -22.951 79.154 1.00 44.23 600 GLU A C 1
ATOM 1403 O O . GLU A 1 171 ? 110.794 -23.060 79.899 1.00 43.72 600 GLU A O 1
ATOM 1409 N N . ASN A 1 172 ? 109.306 -23.974 78.488 1.00 42.61 601 ASN A N 1
ATOM 1410 C CA . ASN A 1 172 ? 109.792 -25.327 78.684 1.00 44.71 601 ASN A CA 1
ATOM 1411 C C . ASN A 1 172 ? 109.846 -26.093 77.389 1.00 44.16 601 ASN A C 1
ATOM 1412 O O . ASN A 1 172 ? 108.954 -25.966 76.554 1.00 44.47 601 ASN A O 1
ATOM 1417 N N . SER A 1 173 ? 110.882 -26.907 77.237 1.00 43.82 602 SER A N 1
ATOM 1418 C CA . SER A 1 173 ? 110.993 -27.808 76.098 1.00 43.68 602 SER A CA 1
ATOM 1419 C C . SER A 1 173 ? 109.786 -28.739 76.014 1.00 40.03 602 SER A C 1
ATOM 1420 O O . SER A 1 173 ? 109.448 -29.404 76.987 1.00 43.53 602 SER A O 1
ATOM 1423 N N . ILE A 1 174 ? 109.130 -28.771 74.857 1.00 41.01 603 ILE A N 1
ATOM 1424 C CA . ILE A 1 174 ? 107.953 -29.624 74.661 1.00 42.48 603 ILE A CA 1
ATOM 1425 C C . ILE A 1 174 ? 108.271 -30.845 73.807 1.00 42.46 603 ILE A C 1
ATOM 1426 O O . ILE A 1 174 ? 107.452 -31.755 73.687 1.00 39.86 603 ILE A O 1
ATOM 1431 N N . ASP A 1 175 ? 109.466 -30.853 73.217 1.00 45.84 604 ASP A N 1
ATOM 1432 C CA . ASP A 1 175 ? 109.871 -31.907 72.288 1.00 43.43 604 ASP A CA 1
ATOM 1433 C C . ASP A 1 175 ? 109.999 -33.242 73.014 1.00 46.13 604 ASP A C 1
ATOM 1434 O O . ASP A 1 175 ? 110.838 -33.407 73.899 1.00 46.75 604 ASP A O 1
ATOM 1439 N N . GLY A 1 176 ? 109.136 -34.185 72.642 1.00 46.81 605 GLY A N 1
ATOM 1440 C CA . GLY A 1 176 ? 109.107 -35.504 73.245 1.00 45.83 605 GLY A CA 1
ATOM 1441 C C . GLY A 1 176 ? 108.254 -35.550 74.493 1.00 47.16 605 GLY A C 1
ATOM 1442 O O . GLY A 1 176 ? 108.221 -36.557 75.198 1.00 43.53 605 GLY A O 1
ATOM 1443 N N . VAL A 1 177 ? 107.570 -34.443 74.777 1.00 49.59 606 VAL A N 1
ATOM 1444 C CA . VAL A 1 177 ? 106.721 -34.341 75.963 1.00 40.59 606 VAL A CA 1
ATOM 1445 C C . VAL A 1 177 ? 105.263 -34.139 75.574 1.00 42.13 606 VAL A C 1
ATOM 1446 O O . VAL A 1 177 ? 104.366 -34.740 76.153 1.00 44.66 606 VAL A O 1
ATOM 1450 N N . LEU A 1 178 ? 105.030 -33.298 74.576 1.00 42.62 607 LEU A N 1
ATOM 1451 C CA . LEU A 1 178 ? 103.673 -33.013 74.139 1.00 39.15 607 LEU A CA 1
ATOM 1452 C C . LEU A 1 178 ? 103.512 -33.275 72.651 1.00 35.82 607 LEU A C 1
ATOM 1453 O O . LEU A 1 178 ? 104.256 -32.741 71.834 1.00 43.59 607 LEU A O 1
ATOM 1458 N N . ASP A 1 179 ? 102.549 -34.124 72.316 1.00 38.59 608 ASP A N 1
ATOM 1459 C CA . ASP A 1 179 ? 102.172 -34.379 70.935 1.00 43.26 608 ASP A CA 1
ATOM 1460 C C . ASP A 1 179 ? 101.076 -33.378 70.565 1.00 38.62 608 ASP A C 1
ATOM 1461 O O . ASP A 1 179 ? 99.912 -33.505 70.971 1.00 43.06 608 ASP A O 1
ATOM 1466 N N . LEU A 1 180 ? 101.484 -32.400 69.771 1.00 38.38 609 LEU A N 1
ATOM 1467 C CA . LEU A 1 180 ? 100.732 -31.180 69.500 1.00 41.80 609 LEU A CA 1
ATOM 1468 C C . LEU A 1 180 ? 100.732 -30.800 68.026 1.00 38.49 609 LEU A C 1
ATOM 1469 O O . LEU A 1 180 ? 101.778 -30.784 67.390 1.00 40.57 609 LEU A O 1
ATOM 1474 N N . THR A 1 181 ? 99.574 -30.452 67.491 1.00 36.95 610 THR A N 1
ATOM 1475 C CA . THR A 1 181 ? 99.514 -29.917 66.137 1.00 36.20 610 THR A CA 1
ATOM 1476 C C . THR A 1 181 ? 98.936 -28.488 66.129 1.00 37.48 610 THR A C 1
ATOM 1477 O O . THR A 1 181 ? 98.511 -27.977 67.163 1.00 39.14 610 THR A O 1
ATOM 1481 N N . PHE A 1 182 ? 98.908 -27.853 64.960 1.00 37.97 611 PHE A N 1
ATOM 1482 C CA . PHE A 1 182 ? 98.313 -26.524 64.832 1.00 38.30 611 PHE A CA 1
ATOM 1483 C C . PHE A 1 182 ? 96.798 -26.617 64.739 1.00 37.01 611 PHE A C 1
ATOM 1484 O O . PHE A 1 182 ? 96.190 -26.163 63.766 1.00 39.67 611 PHE A O 1
ATOM 1492 N N . SER A 1 183 ? 96.205 -27.221 65.764 1.00 36.88 612 SER A N 1
ATOM 1493 C CA . SER A 1 183 ? 94.759 -27.346 65.889 1.00 37.66 612 SER A CA 1
ATOM 1494 C C . SER A 1 183 ? 94.340 -27.077 67.324 1.00 35.99 612 SER A C 1
ATOM 1495 O O . SER A 1 183 ? 95.159 -27.072 68.231 1.00 34.39 612 SER A O 1
ATOM 1498 N N . ALA A 1 184 ? 93.058 -26.819 67.511 1.00 36.03 613 ALA A N 1
ATOM 1499 C CA . ALA A 1 184 ? 92.517 -26.606 68.830 1.00 42.74 613 ALA A CA 1
ATOM 1500 C C . ALA A 1 184 ? 91.290 -27.468 69.014 1.00 43.06 613 ALA A C 1
ATOM 1501 O O . ALA A 1 184 ? 90.627 -27.858 68.045 1.00 44.59 613 ALA A O 1
ATOM 1503 N N . ASP A 1 185 ? 91.014 -27.766 70.276 1.00 47.16 614 ASP A N 1
ATOM 1504 C CA . ASP A 1 185 ? 89.800 -28.446 70.690 1.00 48.84 614 ASP A CA 1
ATOM 1505 C C . ASP A 1 185 ? 88.739 -27.428 71.062 1.00 48.42 614 ASP A C 1
ATOM 1506 O O . ASP A 1 185 ? 88.932 -26.612 71.958 1.00 49.08 614 ASP A O 1
ATOM 1511 N N . ASP A 1 186 ? 87.621 -27.482 70.354 1.00 50.01 615 ASP A N 1
ATOM 1512 C CA . ASP A 1 186 ? 86.466 -26.645 70.641 1.00 53.81 615 ASP A CA 1
ATOM 1513 C C . ASP A 1 186 ? 85.453 -27.487 71.449 1.00 57.56 615 ASP A C 1
ATOM 1514 O O . ASP A 1 186 ? 84.696 -28.280 70.881 1.00 54.08 615 ASP A O 1
ATOM 1519 N N . GLU A 1 187 ? 85.462 -27.338 72.773 1.00 55.89 616 GLU A N 1
ATOM 1520 C CA . GLU A 1 187 ? 84.501 -28.048 73.622 1.00 54.79 616 GLU A CA 1
ATOM 1521 C C . GLU A 1 187 ? 83.086 -27.543 73.372 1.00 52.39 616 GLU A C 1
ATOM 1522 O O . GLU A 1 187 ? 82.876 -26.349 73.172 1.00 53.41 616 GLU A O 1
ATOM 1528 N N . ARG A 1 188 ? 82.124 -28.460 73.354 1.00 50.92 617 ARG A N 1
ATOM 1529 C CA . ARG A 1 188 ? 80.722 -28.079 73.381 1.00 51.19 617 ARG A CA 1
ATOM 1530 C C . ARG A 1 188 ? 79.852 -29.176 74.011 1.00 48.33 617 ARG A C 1
ATOM 1531 O O . ARG A 1 188 ? 79.509 -30.181 73.385 1.00 46.25 617 ARG A O 1
ATOM 1539 N N . PHE A 1 189 ? 79.514 -28.949 75.273 1.00 45.83 618 PHE A N 1
ATOM 1540 C CA . PHE A 1 189 ? 78.539 -29.748 76.003 1.00 45.12 618 PHE A CA 1
ATOM 1541 C C . PHE A 1 189 ? 78.859 -31.235 75.970 1.00 42.10 618 PHE A C 1
ATOM 1542 O O . PHE A 1 189 ? 78.002 -32.054 75.681 1.00 39.78 618 PHE A O 1
ATOM 1550 N N . GLY A 1 190 ? 80.105 -31.573 76.272 1.00 46.28 619 GLY A N 1
ATOM 1551 C CA . GLY A 1 190 ? 80.510 -32.962 76.340 1.00 48.77 619 GLY A CA 1
ATOM 1552 C C . GLY A 1 190 ? 81.175 -33.467 75.074 1.00 48.84 619 GLY A C 1
ATOM 1553 O O . GLY A 1 190 ? 81.878 -34.471 75.105 1.00 46.46 619 GLY A O 1
ATOM 1554 N N . GLU A 1 191 ? 80.942 -32.773 73.964 1.00 50.53 620 GLU A N 1
ATOM 1555 C CA . GLU A 1 191 ? 81.521 -33.131 72.667 1.00 48.06 620 GLU A CA 1
ATOM 1556 C C . GLU A 1 191 ? 82.806 -32.355 72.458 1.00 54.02 620 GLU A C 1
ATOM 1557 O O . GLU A 1 191 ? 82.953 -31.246 72.975 1.00 58.99 620 GLU A O 1
ATOM 1563 N N . VAL A 1 192 ? 83.742 -32.928 71.713 1.00 49.45 621 VAL A N 1
ATOM 1564 C CA . VAL A 1 192 ? 84.946 -32.204 71.329 1.00 52.60 621 VAL A CA 1
ATOM 1565 C C . VAL A 1 192 ? 85.057 -32.115 69.811 1.00 51.47 621 VAL A C 1
ATOM 1566 O O . VAL A 1 192 ? 85.031 -33.130 69.118 1.00 49.78 621 VAL A O 1
ATOM 1570 N N . VAL A 1 193 ? 85.157 -30.895 69.291 1.00 52.44 622 VAL A N 1
ATOM 1571 C CA . VAL A 1 193 ? 85.301 -30.708 67.850 1.00 49.64 622 VAL A CA 1
ATOM 1572 C C . VAL A 1 193 ? 86.614 -29.971 67.563 1.00 54.50 622 VAL A C 1
ATOM 1573 O O . VAL A 1 193 ? 87.009 -29.047 68.285 1.00 54.63 622 VAL A O 1
ATOM 1577 N N . THR A 1 194 ? 87.286 -30.405 66.502 1.00 55.83 623 THR A N 1
ATOM 1578 C CA . THR A 1 194 ? 88.645 -29.990 66.190 1.00 48.36 623 THR A CA 1
ATOM 1579 C C . THR A 1 194 ? 88.659 -28.857 65.175 1.00 49.77 623 THR A C 1
ATOM 1580 O O . THR A 1 194 ? 88.006 -28.966 64.145 1.00 55.46 623 THR A O 1
ATOM 1584 N N . VAL A 1 195 ? 89.367 -27.760 65.463 1.00 45.26 624 VAL A N 1
ATOM 1585 C CA . VAL A 1 195 ? 89.505 -26.701 64.461 1.00 46.17 624 VAL A CA 1
ATOM 1586 C C . VAL A 1 195 ? 90.964 -26.474 64.070 1.00 43.43 624 VAL A C 1
ATOM 1587 O O . VAL A 1 195 ? 91.848 -26.432 64.918 1.00 44.88 624 VAL A O 1
ATOM 1591 N N . ASP A 1 196 ? 91.230 -26.337 62.778 1.00 38.71 625 ASP A N 1
ATOM 1592 C CA . ASP A 1 196 ? 92.583 -25.990 62.360 1.00 42.49 625 ASP A CA 1
ATOM 1593 C C . ASP A 1 196 ? 92.934 -24.539 62.725 1.00 40.16 625 ASP A C 1
ATOM 1594 O O . ASP A 1 196 ? 92.119 -23.648 62.571 1.00 44.13 625 ASP A O 1
ATOM 1599 N N . LEU A 1 197 ? 94.147 -24.316 63.217 1.00 39.32 626 LEU A N 1
ATOM 1600 C CA . LEU A 1 197 ? 94.612 -22.977 63.598 1.00 42.18 626 LEU A CA 1
ATOM 1601 C C . LEU A 1 197 ? 95.151 -22.196 62.402 1.00 47.89 626 LEU A C 1
ATOM 1602 O O . LEU A 1 197 ? 95.235 -20.957 62.415 1.00 41.36 626 LEU A O 1
ATOM 1607 N N . LYS A 1 198 ? 95.553 -22.952 61.387 1.00 42.60 627 LYS A N 1
ATOM 1608 C CA . LYS A 1 198 ? 96.099 -22.426 60.154 1.00 41.46 627 LYS A CA 1
ATOM 1609 C C . LYS A 1 198 ? 95.747 -23.494 59.150 1.00 42.60 627 LYS A C 1
ATOM 1610 O O . LYS A 1 198 ? 95.341 -24.587 59.547 1.00 39.10 627 LYS A O 1
ATOM 1616 N N . PRO A 1 199 ? 95.876 -23.193 57.849 1.00 45.99 628 PRO A N 1
ATOM 1617 C CA . PRO A 1 199 ? 95.514 -24.196 56.842 1.00 39.64 628 PRO A CA 1
ATOM 1618 C C . PRO A 1 199 ? 96.265 -25.515 57.050 1.00 43.03 628 PRO A C 1
ATOM 1619 O O . PRO A 1 199 ? 97.487 -25.480 57.290 1.00 41.68 628 PRO A O 1
ATOM 1623 N N . ASP A 1 200 ? 95.538 -26.638 56.987 1.00 38.97 629 ASP A N 1
ATOM 1624 C CA . ASP A 1 200 ? 96.116 -27.977 57.163 1.00 36.30 629 ASP A CA 1
ATOM 1625 C C . ASP A 1 200 ? 96.716 -28.162 58.562 1.00 41.83 629 ASP A C 1
ATOM 1626 O O . ASP A 1 200 ? 97.591 -29.017 58.762 1.00 41.14 629 ASP A O 1
ATOM 1631 N N . GLY A 1 201 ? 96.230 -27.371 59.524 1.00 40.37 630 GLY A N 1
ATOM 1632 C CA . GLY A 1 201 ? 96.794 -27.309 60.868 1.00 39.10 630 GLY A CA 1
ATOM 1633 C C . GLY A 1 201 ? 96.920 -28.603 61.669 1.00 34.08 630 GLY A C 1
ATOM 1634 O O . GLY A 1 201 ? 97.958 -28.853 62.294 1.00 31.93 630 GLY A O 1
ATOM 1635 N N . ARG A 1 202 ? 95.867 -29.420 61.664 1.00 40.03 631 ARG A N 1
ATOM 1636 C CA . ARG A 1 202 ? 95.873 -30.701 62.390 1.00 39.60 631 ARG A CA 1
ATOM 1637 C C . ARG A 1 202 ? 96.952 -31.650 61.869 1.00 38.48 631 ARG A C 1
ATOM 1638 O O . ARG A 1 202 ? 97.290 -32.629 62.538 1.00 44.59 631 ARG A O 1
ATOM 1646 N N . ASN A 1 203 ? 97.491 -31.365 60.685 1.00 38.21 632 ASN A N 1
ATOM 1647 C CA . ASN A 1 203 ? 98.518 -32.219 60.089 1.00 42.14 632 ASN A CA 1
ATOM 1648 C C . ASN A 1 203 ? 99.900 -31.614 60.196 1.00 42.74 632 ASN A C 1
ATOM 1649 O O . ASN A 1 203 ? 100.825 -32.057 59.509 1.00 43.06 632 ASN A O 1
ATOM 1654 N N . ILE A 1 204 ? 100.043 -30.607 61.053 1.00 37.04 633 ILE A N 1
ATOM 1655 C CA . ILE A 1 204 ? 101.323 -29.924 61.227 1.00 38.70 633 ILE A CA 1
ATOM 1656 C C . ILE A 1 204 ? 101.795 -29.982 62.677 1.00 39.83 633 ILE A C 1
ATOM 1657 O O . ILE A 1 204 ? 101.195 -29.363 63.549 1.00 39.36 633 ILE A O 1
ATOM 1662 N N . GLU A 1 205 ? 102.874 -30.706 62.948 1.00 42.99 634 GLU A N 1
ATOM 1663 C CA . GLU A 1 205 ? 103.270 -30.879 64.340 1.00 41.29 634 GLU A CA 1
ATOM 1664 C C . GLU A 1 205 ? 103.897 -29.609 64.915 1.00 40.34 634 GLU A C 1
ATOM 1665 O O . GLU A 1 205 ? 104.664 -28.915 64.251 1.00 41.35 634 GLU A O 1
ATOM 1671 N N . VAL A 1 206 ? 103.523 -29.308 66.156 1.00 39.52 635 VAL A N 1
ATOM 1672 C CA . VAL A 1 206 ? 104.111 -28.227 66.931 1.00 42.59 635 VAL A CA 1
ATOM 1673 C C . VAL A 1 206 ? 105.404 -28.715 67.598 1.00 40.09 635 VAL A C 1
ATOM 1674 O O . VAL A 1 206 ? 105.444 -29.804 68.161 1.00 43.50 635 VAL A O 1
ATOM 1678 N N . THR A 1 207 ? 106.450 -27.901 67.514 1.00 35.04 636 THR A N 1
ATOM 1679 C CA . THR A 1 207 ? 107.775 -28.218 68.020 1.00 36.85 636 THR A CA 1
ATOM 1680 C C . THR A 1 207 ? 108.256 -27.059 68.852 1.00 42.81 636 THR A C 1
ATOM 1681 O O . THR A 1 207 ? 107.599 -26.018 68.906 1.00 46.15 636 THR A O 1
ATOM 1685 N N . ASP A 1 208 ? 109.412 -27.213 69.482 1.00 43.29 637 ASP A N 1
ATOM 1686 C CA . ASP A 1 208 ? 110.035 -26.086 70.160 1.00 39.11 637 ASP A CA 1
ATOM 1687 C C . ASP A 1 208 ? 110.377 -24.993 69.140 1.00 43.34 637 ASP A C 1
ATOM 1688 O O . ASP A 1 208 ? 110.422 -23.804 69.478 1.00 43.11 637 ASP A O 1
ATOM 1693 N N . GLY A 1 209 ? 110.582 -25.404 67.888 1.00 39.36 638 GLY A N 1
ATOM 1694 C CA . GLY A 1 209 ? 110.922 -24.484 66.821 1.00 41.17 638 GLY A CA 1
ATOM 1695 C C . GLY A 1 209 ? 109.813 -23.518 66.429 1.00 39.98 638 GLY A C 1
ATOM 1696 O O . GLY A 1 209 ? 110.059 -22.346 66.165 1.00 40.23 638 GLY A O 1
ATOM 1697 N N . ASN A 1 210 ? 108.583 -24.006 66.390 1.00 41.18 639 ASN A N 1
ATOM 1698 C CA . ASN A 1 210 ? 107.477 -23.198 65.902 1.00 35.40 639 ASN A CA 1
ATOM 1699 C C . ASN A 1 210 ? 106.386 -22.872 66.953 1.00 36.72 639 ASN A C 1
ATOM 1700 O O . ASN A 1 210 ? 105.334 -22.357 66.606 1.00 37.34 639 ASN A O 1
ATOM 1705 N N . LYS A 1 211 ? 106.645 -23.155 68.231 1.00 38.97 640 LYS A N 1
ATOM 1706 C CA . LYS A 1 211 ? 105.600 -23.065 69.260 1.00 38.85 640 LYS A CA 1
ATOM 1707 C C . LYS A 1 211 ? 105.126 -21.641 69.599 1.00 37.23 640 LYS A C 1
ATOM 1708 O O . LYS A 1 211 ? 103.972 -21.462 69.972 1.00 35.18 640 LYS A O 1
ATOM 1714 N N . LYS A 1 212 ? 106.007 -20.646 69.474 1.00 39.26 641 LYS A N 1
ATOM 1715 C CA . LYS A 1 212 ? 105.620 -19.240 69.612 1.00 38.82 641 LYS A CA 1
ATOM 1716 C C . LYS A 1 212 ? 104.425 -18.914 68.704 1.00 39.23 641 LYS A C 1
ATOM 1717 O O . LYS A 1 212 ? 103.419 -18.343 69.141 1.00 40.51 641 LYS A O 1
ATOM 1723 N N . GLU A 1 213 ? 104.557 -19.287 67.438 1.00 36.80 642 GLU A N 1
ATOM 1724 C CA . GLU A 1 213 ? 103.498 -19.109 66.457 1.00 40.65 642 GLU A CA 1
ATOM 1725 C C . GLU A 1 213 ? 102.208 -19.835 66.896 1.00 37.11 642 GLU A C 1
ATOM 1726 O O . GLU A 1 213 ? 101.103 -19.260 66.875 1.00 35.65 642 GLU A O 1
ATOM 1732 N N . TYR A 1 214 ? 102.353 -21.089 67.303 1.00 32.47 643 TYR A N 1
ATOM 1733 C CA . TYR A 1 214 ? 101.212 -21.850 67.786 1.00 32.82 643 TYR A CA 1
ATOM 1734 C C . TYR A 1 214 ? 100.486 -21.115 68.895 1.00 32.73 643 TYR A C 1
ATOM 1735 O O . TYR A 1 214 ? 99.268 -20.979 68.855 1.00 34.71 643 TYR A O 1
ATOM 1744 N N . VAL A 1 215 ? 101.242 -20.619 69.871 1.00 31.62 644 VAL A N 1
ATOM 1745 C CA . VAL A 1 215 ? 100.658 -19.884 70.981 1.00 31.44 644 VAL A CA 1
ATOM 1746 C C . VAL A 1 215 ? 99.901 -18.626 70.523 1.00 31.22 644 VAL A C 1
ATOM 1747 O O . VAL A 1 215 ? 98.757 -18.406 70.912 1.00 30.77 644 VAL A O 1
ATOM 1751 N N . GLU A 1 216 ? 100.531 -17.818 69.686 1.00 32.52 645 GLU A N 1
ATOM 1752 C CA . GLU A 1 216 ? 99.879 -16.627 69.153 1.00 32.43 645 GLU A CA 1
ATOM 1753 C C . GLU A 1 216 ? 98.638 -16.986 68.340 1.00 34.79 645 GLU A C 1
ATOM 1754 O O . GLU A 1 216 ? 97.613 -16.324 68.471 1.00 33.38 645 GLU A O 1
ATOM 1760 N N . LEU A 1 217 ? 98.717 -18.040 67.524 1.00 30.70 646 LEU A N 1
ATOM 1761 C CA . LEU A 1 217 ? 97.547 -18.484 66.766 1.00 32.84 646 LEU A CA 1
ATOM 1762 C C . LEU A 1 217 ? 96.425 -18.973 67.681 1.00 33.12 646 LEU A C 1
ATOM 1763 O O . LEU A 1 217 ? 95.248 -18.648 67.452 1.00 28.75 646 LEU A O 1
ATOM 1768 N N . TYR A 1 218 ? 96.781 -19.734 68.723 1.00 33.65 647 TYR A N 1
ATOM 1769 C CA . TYR A 1 218 ? 95.782 -20.228 69.671 1.00 33.10 647 TYR A CA 1
ATOM 1770 C C . TYR A 1 218 ? 95.109 -19.038 70.371 1.00 32.70 647 TYR A C 1
ATOM 1771 O O . TYR A 1 218 ? 93.886 -18.966 70.484 1.00 31.15 647 TYR A O 1
ATOM 1780 N N . THR A 1 219 ? 95.927 -18.105 70.827 1.00 29.93 648 THR A N 1
ATOM 1781 C CA . THR A 1 219 ? 95.441 -16.932 71.538 1.00 33.03 648 THR A CA 1
ATOM 1782 C C . THR A 1 219 ? 94.402 -16.153 70.731 1.00 33.63 648 THR A C 1
ATOM 1783 O O . THR A 1 219 ? 93.341 -15.790 71.242 1.00 29.97 648 THR A O 1
ATOM 1787 N N . GLN A 1 220 ? 94.712 -15.937 69.457 1.00 31.59 649 GLN A N 1
ATOM 1788 C CA . GLN A 1 220 ? 93.820 -15.260 68.542 1.00 29.33 649 GLN A CA 1
ATOM 1789 C C . GLN A 1 220 ? 92.564 -16.049 68.259 1.00 30.20 649 GLN A C 1
ATOM 1790 O O . GLN A 1 220 ? 91.472 -15.479 68.175 1.00 33.08 649 GLN A O 1
ATOM 1796 N N . TRP A 1 221 ? 92.700 -17.357 68.086 1.00 31.37 650 TRP A N 1
ATOM 1797 C CA . TRP A 1 221 ? 91.518 -18.164 67.801 1.00 32.26 650 TRP A CA 1
ATOM 1798 C C . TRP A 1 221 ? 90.559 -18.123 68.987 1.00 32.75 650 TRP A C 1
ATOM 1799 O O . TRP A 1 221 ? 89.388 -17.737 68.832 1.00 31.48 650 TRP A O 1
ATOM 1810 N N . ARG A 1 222 ? 91.056 -18.498 70.168 1.00 29.94 651 ARG A N 1
ATOM 1811 C CA . ARG A 1 222 ? 90.197 -18.625 71.347 1.00 34.09 651 ARG A CA 1
ATOM 1812 C C . ARG A 1 222 ? 89.543 -17.309 71.750 1.00 31.93 651 ARG A C 1
ATOM 1813 O O . ARG A 1 222 ? 88.359 -17.281 72.059 1.00 35.16 651 ARG A O 1
ATOM 1821 N N . ILE A 1 223 ? 90.304 -16.222 71.753 1.00 29.82 652 ILE A N 1
ATOM 1822 C CA . ILE A 1 223 ? 89.762 -14.951 72.223 1.00 30.19 652 ILE A CA 1
ATOM 1823 C C . ILE A 1 223 ? 88.964 -14.197 71.151 1.00 30.34 652 ILE A C 1
ATOM 1824 O O . ILE A 1 223 ? 87.874 -13.688 71.416 1.00 31.45 652 ILE A O 1
ATOM 1829 N N . VAL A 1 224 ? 89.488 -14.140 69.932 1.00 30.17 653 VAL A N 1
ATOM 1830 C CA . VAL A 1 224 ? 88.837 -13.339 68.897 1.00 31.89 653 VAL A CA 1
ATOM 1831 C C . VAL A 1 224 ? 88.036 -14.152 67.853 1.00 30.91 653 VAL A C 1
ATOM 1832 O O . VAL A 1 224 ? 86.881 -13.819 67.583 1.00 31.13 653 VAL A O 1
ATOM 1836 N N . ASP A 1 225 ? 88.603 -15.213 67.277 1.00 31.17 654 ASP A N 1
ATOM 1837 C CA . ASP A 1 225 ? 87.906 -15.879 66.151 1.00 33.44 654 ASP A CA 1
ATOM 1838 C C . ASP A 1 225 ? 86.645 -16.642 66.580 1.00 32.57 654 ASP A C 1
ATOM 1839 O O . ASP A 1 225 ? 85.579 -16.473 65.978 1.00 31.95 654 ASP A O 1
ATOM 1844 N N . ARG A 1 226 ? 86.767 -17.451 67.632 1.00 29.05 655 ARG A N 1
ATOM 1845 C CA . ARG A 1 226 ? 85.687 -18.322 68.080 1.00 30.04 655 ARG A CA 1
ATOM 1846 C C . ARG A 1 226 ? 84.417 -17.569 68.510 1.00 33.28 655 ARG A C 1
ATOM 1847 O O . ARG A 1 226 ? 83.338 -18.164 68.509 1.00 36.43 655 ARG A O 1
ATOM 1855 N N . VAL A 1 227 ? 84.501 -16.275 68.840 1.00 29.86 656 VAL A N 1
ATOM 1856 C CA . VAL A 1 227 ? 83.270 -15.521 69.169 1.00 34.99 656 VAL A CA 1
ATOM 1857 C C . VAL A 1 227 ? 82.884 -14.377 68.185 1.00 33.10 656 VAL A C 1
ATOM 1858 O O . VAL A 1 227 ? 82.048 -13.514 68.501 1.00 31.36 656 VAL A O 1
ATOM 1862 N N . GLN A 1 228 ? 83.472 -14.407 66.997 1.00 31.46 657 GLN A N 1
ATOM 1863 C CA . GLN A 1 228 ? 83.303 -13.357 65.987 1.00 37.70 657 GLN A CA 1
ATOM 1864 C C . GLN A 1 228 ? 81.867 -12.941 65.664 1.00 34.92 657 GLN A C 1
ATOM 1865 O O . GLN A 1 228 ? 81.536 -11.753 65.749 1.00 34.87 657 GLN A O 1
ATOM 1871 N N . GLU A 1 229 ? 81.030 -13.902 65.278 1.00 31.60 658 GLU A N 1
ATOM 1872 C CA . GLU A 1 229 ? 79.644 -13.599 64.914 1.00 34.42 658 GLU A CA 1
ATOM 1873 C C . GLU A 1 229 ? 78.874 -13.004 66.072 1.00 33.88 658 GLU A C 1
ATOM 1874 O O . GLU A 1 229 ? 78.075 -12.086 65.880 1.00 33.36 658 GLU A O 1
ATOM 1880 N N . GLN A 1 230 ? 79.106 -13.552 67.264 1.00 29.43 659 GLN A N 1
ATOM 1881 C CA . GLN A 1 230 ? 78.472 -13.069 68.478 1.00 30.52 659 GLN A CA 1
ATOM 1882 C C . GLN A 1 230 ? 78.900 -11.634 68.756 1.00 30.85 659 GLN A C 1
ATOM 1883 O O . GLN A 1 230 ? 78.074 -10.759 69.033 1.00 30.60 659 GLN A O 1
ATOM 1889 N N . PHE A 1 231 ? 80.203 -11.406 68.661 1.00 29.25 660 PHE A N 1
ATOM 1890 C CA . PHE A 1 231 ? 80.768 -10.096 68.925 1.00 33.21 660 PHE A CA 1
ATOM 1891 C C . PHE A 1 231 ? 80.302 -9.012 67.936 1.00 35.96 660 PHE A C 1
ATOM 1892 O O . PHE A 1 231 ? 80.018 -7.857 68.327 1.00 32.14 660 PHE A O 1
ATOM 1900 N N . LYS A 1 232 ? 80.235 -9.393 66.662 1.00 34.01 661 LYS A N 1
ATOM 1901 C CA . LYS A 1 232 ? 79.784 -8.495 65.607 1.00 30.27 661 LYS A CA 1
ATOM 1902 C C . LYS A 1 232 ? 78.341 -8.108 65.871 1.00 29.10 661 LYS A C 1
ATOM 1903 O O . LYS A 1 232 ? 77.979 -6.941 65.750 1.00 29.90 661 LYS A O 1
ATOM 1909 N N . ALA A 1 233 ? 77.516 -9.096 66.231 1.00 32.88 662 ALA A N 1
ATOM 1910 C CA . ALA A 1 233 ? 76.102 -8.848 66.532 1.00 30.59 662 ALA A CA 1
ATOM 1911 C C . ALA A 1 233 ? 75.975 -7.878 67.711 1.00 31.17 662 ALA A C 1
ATOM 1912 O O . ALA A 1 233 ? 75.164 -6.947 67.705 1.00 33.93 662 ALA A O 1
ATOM 1914 N N . PHE A 1 234 ? 76.799 -8.108 68.722 1.00 31.71 663 PHE A N 1
ATOM 1915 C CA . PHE A 1 234 ? 76.830 -7.262 69.902 1.00 33.90 663 PHE A CA 1
ATOM 1916 C C . PHE A 1 234 ? 77.218 -5.801 69.560 1.00 29.97 663 PHE A C 1
ATOM 1917 O O . PHE A 1 234 ? 76.522 -4.865 69.973 1.00 28.71 663 PHE A O 1
ATOM 1925 N N . MET A 1 235 ? 78.310 -5.621 68.808 1.00 29.58 664 MET A N 1
ATOM 1926 C CA . MET A 1 235 ? 78.766 -4.283 68.380 1.00 32.07 664 MET A CA 1
ATOM 1927 C C . MET A 1 235 ? 77.741 -3.573 67.483 1.00 34.46 664 MET A C 1
ATOM 1928 O O . MET A 1 235 ? 77.592 -2.341 67.540 1.00 32.09 664 MET A O 1
ATOM 1933 N N . ASP A 1 236 ? 77.043 -4.355 66.656 1.00 28.87 665 ASP A N 1
ATOM 1934 C CA . ASP A 1 236 ? 75.992 -3.836 65.793 1.00 27.89 665 ASP A CA 1
ATOM 1935 C C . ASP A 1 236 ? 74.908 -3.180 66.652 1.00 35.96 665 ASP A C 1
ATOM 1936 O O . ASP A 1 236 ? 74.535 -2.015 66.425 1.00 32.25 665 ASP A O 1
ATOM 1941 N N . GLY A 1 237 ? 74.423 -3.909 67.659 1.00 36.13 666 GLY A N 1
ATOM 1942 C CA . GLY A 1 237 ? 73.490 -3.334 68.611 1.00 30.39 666 GLY A CA 1
ATOM 1943 C C . GLY A 1 237 ? 74.063 -2.129 69.343 1.00 28.13 666 GLY A C 1
ATOM 1944 O O . GLY A 1 237 ? 73.398 -1.103 69.475 1.00 33.44 666 GLY A O 1
ATOM 1945 N N . PHE A 1 238 ? 75.302 -2.248 69.809 1.00 29.78 667 PHE A N 1
ATOM 1946 C CA . PHE A 1 238 ? 75.931 -1.203 70.609 1.00 30.93 667 PHE A CA 1
ATOM 1947 C C . PHE A 1 238 ? 76.178 0.065 69.770 1.00 31.13 667 PHE A C 1
ATOM 1948 O O . PHE A 1 238 ? 75.723 1.143 70.135 1.00 31.55 667 PHE A O 1
ATOM 1956 N N . ASN A 1 239 ? 76.870 -0.077 68.642 1.00 31.82 668 ASN A N 1
ATOM 1957 C CA . ASN A 1 239 ? 77.172 1.058 67.765 1.00 33.95 668 ASN A CA 1
ATOM 1958 C C . ASN A 1 239 ? 75.929 1.738 67.144 1.00 34.26 668 ASN A C 1
ATOM 1959 O O . ASN A 1 239 ? 76.035 2.853 66.637 1.00 33.82 668 ASN A O 1
ATOM 1964 N N . GLU A 1 240 ? 74.768 1.079 67.175 1.00 33.13 669 GLU A N 1
ATOM 1965 C CA . GLU A 1 240 ? 73.508 1.726 66.772 1.00 33.02 669 GLU A CA 1
ATOM 1966 C C . GLU A 1 240 ? 73.151 2.881 67.728 1.00 37.80 669 GLU A C 1
ATOM 1967 O O . GLU A 1 240 ? 72.441 3.801 67.332 1.00 37.80 669 GLU A O 1
ATOM 1973 N N . LEU A 1 241 ? 73.617 2.814 68.982 1.00 33.28 670 LEU A N 1
ATOM 1974 C CA . LEU A 1 241 ? 73.422 3.918 69.933 1.00 36.74 670 LEU A CA 1
ATOM 1975 C C . LEU A 1 241 ? 74.668 4.736 70.191 1.00 36.49 670 LEU A C 1
ATOM 1976 O O . LEU A 1 241 ? 74.588 5.947 70.376 1.00 38.28 670 LEU A O 1
ATOM 1981 N N . ILE A 1 242 ? 75.817 4.078 70.210 1.00 35.31 671 ILE A N 1
ATOM 1982 C CA . ILE A 1 242 ? 77.063 4.770 70.486 1.00 33.50 671 ILE A CA 1
ATOM 1983 C C . ILE A 1 242 ? 77.990 4.584 69.303 1.00 34.12 671 ILE A C 1
ATOM 1984 O O . ILE A 1 242 ? 78.483 3.476 69.068 1.00 34.04 671 ILE A O 1
ATOM 1989 N N . PRO A 1 243 ? 78.199 5.660 68.526 1.00 34.88 672 PRO A N 1
ATOM 1990 C CA . PRO A 1 243 ? 79.060 5.542 67.345 1.00 35.17 672 PRO A CA 1
ATOM 1991 C C . PRO A 1 243 ? 80.472 5.139 67.732 1.00 34.10 672 PRO A C 1
ATOM 1992 O O . PRO A 1 243 ? 81.033 5.695 68.688 1.00 38.22 672 PRO A O 1
ATOM 1996 N N . GLU A 1 244 ? 81.045 4.208 66.979 1.00 32.59 673 GLU A N 1
ATOM 1997 C CA . GLU A 1 244 ? 82.376 3.691 67.266 1.00 33.16 673 GLU A CA 1
ATOM 1998 C C . GLU A 1 244 ? 83.429 4.779 67.323 1.00 37.79 673 GLU A C 1
ATOM 1999 O O . GLU A 1 244 ? 84.368 4.688 68.132 1.00 37.36 673 GLU A O 1
ATOM 2005 N N . ASP A 1 245 ? 83.291 5.813 66.486 1.00 37.43 674 ASP A N 1
ATOM 2006 C CA . ASP A 1 245 ? 84.341 6.823 66.445 1.00 38.30 674 ASP A CA 1
ATOM 2007 C C . ASP A 1 245 ? 84.356 7.649 67.727 1.00 39.53 674 ASP A C 1
ATOM 2008 O O . ASP A 1 245 ? 85.375 8.248 68.049 1.00 45.31 674 ASP A O 1
ATOM 2013 N N . LEU A 1 246 ? 83.258 7.640 68.485 1.00 41.33 675 LEU A N 1
ATOM 2014 C CA . LEU A 1 246 ? 83.215 8.347 69.774 1.00 35.73 675 LEU A CA 1
ATOM 2015 C C . LEU A 1 246 ? 83.677 7.467 70.937 1.00 39.88 675 LEU A C 1
ATOM 2016 O O . LEU A 1 246 ? 84.484 7.907 71.766 1.00 41.26 675 LEU A O 1
ATOM 2021 N N . VAL A 1 247 ? 83.204 6.219 70.998 1.00 36.76 676 VAL A N 1
ATOM 2022 C CA . VAL A 1 247 ? 83.551 5.380 72.134 1.00 33.77 676 VAL A CA 1
ATOM 2023 C C . VAL A 1 247 ? 85.044 5.020 72.148 1.00 35.76 676 VAL A C 1
ATOM 2024 O O . VAL A 1 247 ? 85.615 4.817 73.220 1.00 34.08 676 VAL A O 1
ATOM 2028 N N . THR A 1 248 ? 85.704 4.989 70.990 1.00 34.46 677 THR A N 1
ATOM 2029 C CA . THR A 1 248 ? 87.159 4.798 71.008 1.00 38.54 677 THR A CA 1
ATOM 2030 C C . THR A 1 248 ? 87.972 5.980 71.554 1.00 38.63 677 THR A C 1
ATOM 2031 O O . THR A 1 248 ? 89.199 5.905 71.596 1.00 41.91 677 THR A O 1
ATOM 2035 N N . VAL A 1 249 ? 87.322 7.068 71.961 1.00 35.79 678 VAL A N 1
ATOM 2036 C CA . VAL A 1 249 ? 88.052 8.096 72.690 1.00 39.81 678 VAL A CA 1
ATOM 2037 C C . VAL A 1 249 ? 88.527 7.538 74.047 1.00 40.31 678 VAL A C 1
ATOM 2038 O O . VAL A 1 249 ? 89.485 8.040 74.628 1.00 46.66 678 VAL A O 1
ATOM 2042 N N . PHE A 1 250 ? 87.874 6.483 74.539 1.00 39.18 679 PHE A N 1
ATOM 2043 C CA . PHE A 1 250 ? 88.256 5.858 75.814 1.00 37.71 679 PHE A CA 1
ATOM 2044 C C . PHE A 1 250 ? 89.244 4.686 75.654 1.00 38.82 679 PHE A C 1
ATOM 2045 O O . PHE A 1 250 ? 89.316 4.050 74.594 1.00 36.11 679 PHE A O 1
ATOM 2053 N N . ASP A 1 251 ? 90.025 4.403 76.693 1.00 36.78 680 ASP A N 1
ATOM 2054 C CA . ASP A 1 251 ? 90.783 3.157 76.687 1.00 37.44 680 ASP A CA 1
ATOM 2055 C C . ASP A 1 251 ? 89.959 2.057 77.363 1.00 36.26 680 ASP A C 1
ATOM 2056 O O . ASP A 1 251 ? 88.819 2.303 77.787 1.00 36.48 680 ASP A O 1
ATOM 2061 N N . GLU A 1 252 ? 90.519 0.852 77.466 1.00 33.67 681 GLU A N 1
ATOM 2062 C CA . GLU A 1 252 ? 89.712 -0.303 77.878 1.00 35.54 681 GLU A CA 1
ATOM 2063 C C . GLU A 1 252 ? 89.304 -0.240 79.342 1.00 32.57 681 GLU A C 1
ATOM 2064 O O . GLU A 1 252 ? 88.227 -0.711 79.704 1.00 34.22 681 GLU A O 1
ATOM 2070 N N . ARG A 1 253 ? 90.129 0.378 80.179 1.00 36.66 682 ARG A N 1
ATOM 2071 C CA . ARG A 1 253 ? 89.773 0.572 81.586 1.00 35.71 682 ARG A CA 1
ATOM 2072 C C . ARG A 1 253 ? 88.726 1.665 81.809 1.00 35.87 682 ARG A C 1
ATOM 2073 O O . ARG A 1 253 ? 87.898 1.576 82.721 1.00 33.72 682 ARG A O 1
ATOM 2081 N N . GLU A 1 254 ? 88.800 2.720 81.007 1.00 36.26 683 GLU A N 1
ATOM 2082 C CA . GLU A 1 254 ? 87.822 3.801 81.072 1.00 34.48 683 GLU A CA 1
ATOM 2083 C C . GLU A 1 254 ? 86.460 3.315 80.559 1.00 32.74 683 GLU A C 1
ATOM 2084 O O . GLU A 1 254 ? 85.395 3.674 81.114 1.00 28.51 683 GLU A O 1
ATOM 2090 N N . LEU A 1 255 ? 86.496 2.481 79.516 1.00 29.75 684 LEU A N 1
ATOM 2091 C CA . LEU A 1 255 ? 85.263 1.932 78.956 1.00 30.11 684 LEU A CA 1
ATOM 2092 C C . LEU A 1 255 ? 84.504 1.150 80.031 1.00 28.09 684 LEU A C 1
ATOM 2093 O O . LEU A 1 255 ? 83.284 1.257 80.130 1.00 28.58 684 LEU A O 1
ATOM 2098 N N . GLU A 1 256 ? 85.222 0.392 80.852 1.00 29.62 685 GLU A N 1
ATOM 2099 C CA . GLU A 1 256 ? 84.576 -0.336 81.943 1.00 30.59 685 GLU A CA 1
ATOM 2100 C C . GLU A 1 256 ? 83.848 0.624 82.899 1.00 29.63 685 GLU A C 1
ATOM 2101 O O . GLU A 1 256 ? 82.682 0.395 83.242 1.00 28.27 685 GLU A O 1
ATOM 2107 N N . LEU A 1 257 ? 84.530 1.697 83.316 1.00 30.35 686 LEU A N 1
ATOM 2108 C CA . LEU A 1 257 ? 83.952 2.667 84.262 1.00 28.68 686 LEU A CA 1
ATOM 2109 C C . LEU A 1 257 ? 82.798 3.420 83.615 1.00 29.89 686 LEU A C 1
ATOM 2110 O O . LEU A 1 257 ? 81.762 3.619 84.246 1.00 30.05 686 LEU A O 1
ATOM 2115 N N . LEU A 1 258 ? 82.962 3.800 82.346 1.00 32.98 687 LEU A N 1
ATOM 2116 C CA . LEU A 1 258 ? 81.870 4.429 81.588 1.00 28.80 687 LEU A CA 1
ATOM 2117 C C . LEU A 1 258 ? 80.589 3.595 81.581 1.00 31.39 687 LEU A C 1
ATOM 2118 O O . LEU A 1 258 ? 79.495 4.131 81.719 1.00 37.18 687 LEU A O 1
ATOM 2123 N N . ILE A 1 259 ? 80.721 2.284 81.415 1.00 32.18 688 ILE A N 1
ATOM 2124 C CA . ILE A 1 259 ? 79.550 1.414 81.330 1.00 30.10 688 ILE A CA 1
ATOM 2125 C C . ILE A 1 259 ? 78.965 1.070 82.711 1.00 28.75 688 ILE A C 1
ATOM 2126 O O . ILE A 1 259 ? 77.761 1.178 82.920 1.00 32.34 688 ILE A O 1
ATOM 2131 N N . GLY A 1 260 ? 79.814 0.691 83.658 1.00 29.77 689 GLY A N 1
ATOM 2132 C CA . GLY A 1 260 ? 79.341 0.241 84.956 1.00 30.23 689 GLY A CA 1
ATOM 2133 C C . GLY A 1 260 ? 79.409 1.234 86.104 1.00 34.97 689 GLY A C 1
ATOM 2134 O O . GLY A 1 260 ? 78.968 0.931 87.213 1.00 30.70 689 GLY A O 1
ATOM 2135 N N . GLY A 1 261 ? 79.949 2.424 85.842 1.00 37.88 690 GLY A N 1
ATOM 2136 C CA . GLY A 1 261 ? 80.012 3.465 86.855 1.00 31.04 690 GLY A CA 1
ATOM 2137 C C . GLY A 1 261 ? 81.277 3.326 87.665 1.00 36.13 690 GLY A C 1
ATOM 2138 O O . GLY A 1 261 ? 82.099 2.455 87.379 1.00 30.24 690 GLY A O 1
ATOM 2139 N N . ILE A 1 262 ? 81.437 4.202 88.656 1.00 39.75 691 ILE A N 1
ATOM 2140 C CA . ILE A 1 262 ? 82.536 4.135 89.610 1.00 40.33 691 ILE A CA 1
ATOM 2141 C C . ILE A 1 262 ? 81.989 3.912 91.040 1.00 41.63 691 ILE A C 1
ATOM 2142 O O . ILE A 1 262 ? 81.282 4.749 91.598 1.00 43.69 691 ILE A O 1
ATOM 2147 N N . ALA A 1 263 ? 82.318 2.775 91.631 1.00 47.03 692 ALA A N 1
ATOM 2148 C CA . ALA A 1 263 ? 81.811 2.451 92.963 1.00 48.11 692 ALA A CA 1
ATOM 2149 C C . ALA A 1 263 ? 82.436 3.307 94.055 1.00 43.37 692 ALA A C 1
ATOM 2150 O O . ALA A 1 263 ? 83.609 3.687 93.976 1.00 41.08 692 ALA A O 1
ATOM 2152 N N . GLU A 1 264 ? 81.647 3.600 95.081 1.00 45.97 693 GLU A N 1
ATOM 2153 C CA . GLU A 1 264 ? 82.188 4.192 96.299 1.00 48.12 693 GLU A CA 1
ATOM 2154 C C . GLU A 1 264 ? 82.700 3.058 97.185 1.00 43.85 693 GLU A C 1
ATOM 2155 O O . GLU A 1 264 ? 81.919 2.297 97.739 1.00 52.17 693 GLU A O 1
ATOM 2161 N N . ILE A 1 265 ? 84.017 2.928 97.287 1.00 42.45 694 ILE A N 1
ATOM 2162 C CA . ILE A 1 265 ? 84.640 1.817 98.006 1.00 44.65 694 ILE A CA 1
ATOM 2163 C C . ILE A 1 265 ? 84.764 2.039 99.505 1.00 44.62 694 ILE A C 1
ATOM 2164 O O . ILE A 1 265 ? 85.364 3.027 99.926 1.00 41.01 694 ILE A O 1
ATOM 2169 N N . ASP A 1 266 ? 84.208 1.111 100.294 1.00 46.13 695 ASP A N 1
ATOM 2170 C CA . ASP A 1 266 ? 84.403 1.060 101.754 1.00 36.14 695 ASP A CA 1
ATOM 2171 C C . ASP A 1 266 ? 85.808 0.574 102.060 1.00 38.77 695 ASP A C 1
ATOM 2172 O O . ASP A 1 266 ? 86.101 -0.631 101.995 1.00 39.72 695 ASP A O 1
ATOM 2177 N N . ILE A 1 267 ? 86.672 1.519 102.397 1.00 38.55 696 ILE A N 1
ATOM 2178 C CA . ILE A 1 267 ? 88.070 1.246 102.705 1.00 39.05 696 ILE A CA 1
ATOM 2179 C C . ILE A 1 267 ? 88.254 0.339 103.910 1.00 37.49 696 ILE A C 1
ATOM 2180 O O . ILE A 1 267 ? 89.208 -0.439 103.950 1.00 41.10 696 ILE A O 1
ATOM 2185 N N . GLU A 1 268 ? 87.353 0.417 104.886 1.00 38.16 697 GLU A N 1
ATOM 2186 C CA . GLU A 1 268 ? 87.520 -0.381 106.099 1.00 40.91 697 GLU A CA 1
ATOM 2187 C C . GLU A 1 268 ? 87.158 -1.823 105.833 1.00 37.77 697 GLU A C 1
ATOM 2188 O O . GLU A 1 268 ? 87.814 -2.731 106.333 1.00 39.09 697 GLU A O 1
ATOM 2194 N N . ASP A 1 269 ? 86.108 -2.031 105.051 1.00 38.04 698 ASP A N 1
ATOM 2195 C CA . ASP A 1 269 ? 85.708 -3.373 104.650 1.00 35.16 698 ASP A CA 1
ATOM 2196 C C . ASP A 1 269 ? 86.882 -4.031 103.933 1.00 35.97 698 ASP A C 1
ATOM 2197 O O . ASP A 1 269 ? 87.216 -5.198 104.161 1.00 33.53 698 ASP A O 1
ATOM 2202 N N . TRP A 1 270 ? 87.533 -3.239 103.090 1.00 36.48 699 TRP A N 1
ATOM 2203 C CA . TRP A 1 270 ? 88.652 -3.706 102.299 1.00 35.45 699 TRP A CA 1
ATOM 2204 C C . TRP A 1 270 ? 89.815 -4.080 103.217 1.00 34.02 699 TRP A C 1
ATOM 2205 O O . TRP A 1 270 ? 90.331 -5.191 103.153 1.00 32.94 699 TRP A O 1
ATOM 2216 N N . LYS A 1 271 ? 90.228 -3.154 104.069 1.00 36.77 700 LYS A N 1
ATOM 2217 C CA . LYS A 1 271 ? 91.325 -3.425 104.990 1.00 37.09 700 LYS A CA 1
ATOM 2218 C C . LYS A 1 271 ? 91.054 -4.664 105.837 1.00 34.52 700 LYS A C 1
ATOM 2219 O O . LYS A 1 271 ? 91.949 -5.479 106.021 1.00 36.02 700 LYS A O 1
ATOM 2225 N N . LYS A 1 272 ? 89.817 -4.812 106.320 1.00 34.45 701 LYS A N 1
ATOM 2226 C CA . LYS A 1 272 ? 89.440 -5.925 107.199 1.00 39.11 701 LYS A CA 1
ATOM 2227 C C . LYS A 1 272 ? 89.517 -7.300 106.538 1.00 40.85 701 LYS A C 1
ATOM 2228 O O . LYS A 1 272 ? 89.641 -8.314 107.215 1.00 37.91 701 LYS A O 1
ATOM 2234 N N . HIS A 1 273 ? 89.428 -7.336 105.217 1.00 37.69 702 HIS A N 1
ATOM 2235 C CA . HIS A 1 273 ? 89.375 -8.604 104.514 1.00 36.95 702 HIS A CA 1
ATOM 2236 C C . HIS A 1 273 ? 90.583 -8.787 103.617 1.00 36.49 702 HIS A C 1
ATOM 2237 O O . HIS A 1 273 ? 90.525 -9.467 102.581 1.00 37.32 702 HIS A O 1
ATOM 2244 N N . THR A 1 274 ? 91.691 -8.184 104.038 1.00 35.52 703 THR A N 1
ATOM 2245 C CA . THR A 1 274 ? 92.947 -8.300 103.324 1.00 34.02 703 THR A CA 1
ATOM 2246 C C . THR A 1 274 ? 93.863 -9.286 104.032 1.00 35.86 703 THR A C 1
ATOM 2247 O O . THR A 1 274 ? 93.981 -9.266 105.253 1.00 39.46 703 THR A O 1
ATOM 2251 N N . ASP A 1 275 ? 94.503 -10.154 103.259 1.00 30.08 704 ASP A N 1
ATOM 2252 C CA . ASP A 1 275 ? 95.553 -10.993 103.790 1.00 32.47 704 ASP A CA 1
ATOM 2253 C C . ASP A 1 275 ? 96.933 -10.418 103.515 1.00 35.37 704 ASP A C 1
ATOM 2254 O O . ASP A 1 275 ? 97.156 -9.779 102.484 1.00 37.11 704 ASP A O 1
ATOM 2259 N N . TYR A 1 276 ? 97.854 -10.685 104.438 1.00 36.68 705 TYR A N 1
ATOM 2260 C CA . TYR A 1 276 ? 99.255 -10.320 104.315 1.00 32.48 705 TYR A CA 1
ATOM 2261 C C . TYR A 1 276 ? 100.123 -11.578 104.344 1.00 37.16 705 TYR A C 1
ATOM 2262 O O . TYR A 1 276 ? 99.894 -12.483 105.139 1.00 38.82 705 TYR A O 1
ATOM 2271 N N . ARG A 1 277 ? 101.092 -11.641 103.440 1.00 40.07 706 ARG A N 1
ATOM 2272 C CA . ARG A 1 277 ? 102.068 -12.718 103.401 1.00 36.50 706 ARG A CA 1
ATOM 2273 C C . ARG A 1 277 ? 103.488 -12.132 103.403 1.00 40.37 706 ARG A C 1
ATOM 2274 O O . ARG A 1 277 ? 103.881 -11.450 102.467 1.00 41.99 706 ARG A O 1
ATOM 2282 N N . GLY A 1 278 ? 104.249 -12.392 104.460 1.00 39.06 707 GLY A N 1
ATOM 2283 C CA . GLY A 1 278 ? 105.610 -11.896 104.553 1.00 40.83 707 GLY A CA 1
ATOM 2284 C C . GLY A 1 278 ? 105.661 -10.511 105.165 1.00 45.27 707 GLY A C 1
ATOM 2285 O O . GLY A 1 278 ? 106.728 -10.019 105.523 1.00 49.25 707 GLY A O 1
ATOM 2286 N N . TYR A 1 279 ? 104.492 -9.886 105.264 1.00 42.45 708 TYR A N 1
ATOM 2287 C CA . TYR A 1 279 ? 104.315 -8.613 105.938 1.00 41.31 708 TYR A CA 1
ATOM 2288 C C . TYR A 1 279 ? 103.346 -8.775 107.089 1.00 46.00 708 TYR A C 1
ATOM 2289 O O . TYR A 1 279 ? 102.643 -9.782 107.186 1.00 42.99 708 TYR A O 1
ATOM 2298 N N . GLN A 1 280 ? 103.267 -7.752 107.929 1.00 44.17 709 GLN A N 1
ATOM 2299 C CA . GLN A 1 280 ? 102.165 -7.644 108.874 1.00 45.18 709 GLN A CA 1
ATOM 2300 C C . GLN A 1 280 ? 101.485 -6.302 108.669 1.00 43.11 709 GLN A C 1
ATOM 2301 O O . GLN A 1 280 ? 102.110 -5.359 108.196 1.00 43.32 709 GLN A O 1
ATOM 2307 N N . GLU A 1 281 ? 100.218 -6.217 109.049 1.00 40.84 710 GLU A N 1
ATOM 2308 C CA . GLU A 1 281 ? 99.477 -4.973 108.937 1.00 46.14 710 GLU A CA 1
ATOM 2309 C C . GLU A 1 281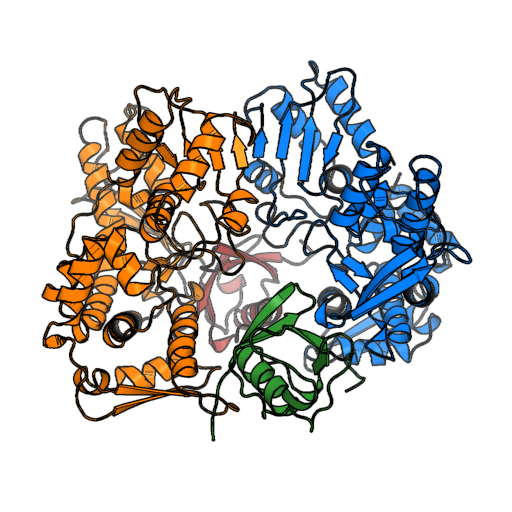 ? 100.241 -3.776 109.513 1.00 46.49 710 GLU A C 1
ATOM 2310 O O . GLU A 1 281 ? 100.097 -2.645 109.023 1.00 44.16 710 GLU A O 1
ATOM 2316 N N . SER A 1 282 ? 101.068 -4.029 110.529 1.00 45.06 711 SER A N 1
ATOM 2317 C CA . SER A 1 282 ? 101.757 -2.949 111.238 1.00 49.21 711 SER A CA 1
ATOM 2318 C C . SER A 1 282 ? 102.992 -2.427 110.471 1.00 47.35 711 SER A C 1
ATOM 2319 O O . SER A 1 282 ? 103.414 -1.290 110.685 1.00 46.10 711 SER A O 1
ATOM 2322 N N . ASP A 1 283 ? 103.544 -3.244 109.570 1.00 48.58 712 ASP A N 1
ATOM 2323 C CA . ASP A 1 283 ? 104.717 -2.870 108.762 1.00 42.75 712 ASP A CA 1
ATOM 2324 C C . ASP A 1 283 ? 104.596 -1.559 108.007 1.00 45.52 712 ASP A C 1
ATOM 2325 O O . ASP A 1 283 ? 103.559 -1.244 107.435 1.00 46.67 712 ASP A O 1
ATOM 2330 N N . GLU A 1 284 ? 105.687 -0.809 108.002 1.00 50.59 713 GLU A N 1
ATOM 2331 C CA . GLU A 1 284 ? 105.730 0.520 107.413 1.00 49.68 713 GLU A CA 1
ATOM 2332 C C . GLU A 1 284 ? 105.200 0.565 105.972 1.00 51.29 713 GLU A C 1
ATOM 2333 O O . GLU A 1 284 ? 104.421 1.457 105.607 1.00 47.74 713 GLU A O 1
ATOM 2339 N N . VAL A 1 285 ? 105.621 -0.408 105.165 1.00 50.88 714 VAL A N 1
ATOM 2340 C CA . VAL A 1 285 ? 105.236 -0.479 103.756 1.00 52.14 714 VAL A CA 1
ATOM 2341 C C . VAL A 1 285 ? 103.751 -0.759 103.589 1.00 50.18 714 VAL A C 1
ATOM 2342 O O . VAL A 1 285 ? 103.114 -0.235 102.672 1.00 48.78 714 VAL A O 1
ATOM 2346 N N . ILE A 1 286 ? 103.195 -1.573 104.481 1.00 43.01 715 ILE A N 1
ATOM 2347 C CA . ILE A 1 286 ? 101.759 -1.819 104.454 1.00 44.42 715 ILE A CA 1
ATOM 2348 C C . ILE A 1 286 ? 101.003 -0.534 104.825 1.00 43.25 715 ILE A C 1
ATOM 2349 O O . ILE A 1 286 ? 99.991 -0.196 104.206 1.00 43.23 715 ILE A O 1
ATOM 2354 N N . GLN A 1 287 ? 101.514 0.206 105.805 1.00 46.68 716 GLN A N 1
ATOM 2355 C CA . GLN A 1 287 ? 100.910 1.490 106.175 1.00 45.54 716 GLN A CA 1
ATOM 2356 C C . GLN A 1 287 ? 101.020 2.518 105.037 1.00 43.12 716 GLN A C 1
ATOM 2357 O O . GLN A 1 287 ? 100.084 3.269 104.785 1.00 43.34 716 GLN A O 1
ATOM 2363 N N . TRP A 1 288 ? 102.159 2.554 104.355 1.00 45.82 717 TRP A N 1
ATOM 2364 C CA . TRP A 1 288 ? 102.316 3.441 103.198 1.00 47.67 717 TRP A CA 1
ATOM 2365 C C . TRP A 1 288 ? 101.307 3.075 102.104 1.00 45.82 717 TRP A C 1
ATOM 2366 O O . TRP A 1 288 ? 100.692 3.959 101.493 1.00 42.32 717 TRP A O 1
ATOM 2377 N N . PHE A 1 289 ? 101.134 1.770 101.882 1.00 43.22 718 PHE A N 1
ATOM 2378 C CA . PHE A 1 289 ? 100.167 1.272 100.916 1.00 41.32 718 PHE A CA 1
ATOM 2379 C C . PHE A 1 289 ? 98.772 1.803 101.206 1.00 43.91 718 PHE A C 1
ATOM 2380 O O . PHE A 1 289 ? 98.099 2.290 100.298 1.00 44.73 718 PHE A O 1
ATOM 2388 N N . TRP A 1 290 ? 98.331 1.730 102.463 1.00 44.73 719 TRP A N 1
ATOM 2389 C CA . TRP A 1 290 ? 96.975 2.190 102.783 1.00 39.59 719 TRP A CA 1
ATOM 2390 C C . TRP A 1 290 ? 96.884 3.705 102.837 1.00 44.13 719 TRP A C 1
ATOM 2391 O O . TRP A 1 290 ? 95.820 4.273 102.558 1.00 42.26 719 TRP A O 1
ATOM 2402 N N . LYS A 1 291 ? 97.993 4.361 103.167 1.00 42.04 720 LYS A N 1
ATOM 2403 C CA . LYS A 1 291 ? 98.055 5.812 103.048 1.00 44.83 720 LYS A CA 1
ATOM 2404 C C . LYS A 1 291 ? 97.818 6.205 101.595 1.00 46.62 720 LYS A C 1
ATOM 2405 O O . LYS A 1 291 ? 96.998 7.082 101.300 1.00 46.71 720 LYS A O 1
ATOM 2411 N N . CYS A 1 292 ? 98.531 5.540 100.689 1.00 45.05 721 CYS A N 1
ATOM 2412 C CA . CYS A 1 292 ? 98.420 5.854 99.275 1.00 41.85 721 CYS A CA 1
ATOM 2413 C C . CYS A 1 292 ? 96.995 5.609 98.792 1.00 42.59 721 CYS A C 1
ATOM 2414 O O . CYS A 1 292 ? 96.420 6.435 98.080 1.00 42.04 721 CYS A O 1
ATOM 2417 N N . VAL A 1 293 ? 96.407 4.492 99.208 1.00 39.91 722 VAL A N 1
ATOM 2418 C CA . VAL A 1 293 ? 95.069 4.138 98.739 1.00 41.97 722 VAL A CA 1
ATOM 2419 C C . VAL A 1 293 ? 93.997 5.094 99.279 1.00 41.67 722 VAL A C 1
ATOM 2420 O O . VAL A 1 293 ? 93.092 5.504 98.553 1.00 43.78 722 VAL A O 1
ATOM 2424 N N . SER A 1 294 ? 94.114 5.455 100.553 1.00 43.67 723 SER A N 1
ATOM 2425 C CA . SER A 1 294 ? 93.184 6.384 101.197 1.00 42.79 723 SER A CA 1
ATOM 2426 C C . SER A 1 294 ? 93.174 7.769 100.570 1.00 41.64 723 SER A C 1
ATOM 2427 O O . SER A 1 294 ? 92.111 8.362 100.390 1.00 40.14 723 SER A O 1
ATOM 2430 N N . GLU A 1 295 ? 94.357 8.285 100.251 1.00 43.91 724 GLU A N 1
ATOM 2431 C CA . GLU A 1 295 ? 94.477 9.630 99.697 1.00 44.02 724 GLU A CA 1
ATOM 2432 C C . GLU A 1 295 ? 94.070 9.684 98.237 1.00 43.98 724 GLU A C 1
ATOM 2433 O O . GLU A 1 295 ? 93.786 10.763 97.718 1.00 46.91 724 GLU A O 1
ATOM 2439 N N . TRP A 1 296 ? 94.034 8.522 97.582 1.00 45.03 725 TRP A N 1
ATOM 2440 C CA . TRP A 1 296 ? 93.550 8.411 96.197 1.00 42.29 725 TRP A CA 1
ATOM 2441 C C . TRP A 1 296 ? 92.043 8.670 96.090 1.00 41.39 725 TRP A C 1
ATOM 2442 O O . TRP A 1 296 ? 91.326 8.583 97.088 1.00 46.15 725 TRP A O 1
ATOM 2453 N N . ASP A 1 297 ? 91.548 8.979 94.892 1.00 39.60 726 ASP A N 1
ATOM 2454 C CA . ASP A 1 297 ? 90.102 9.135 94.737 1.00 41.62 726 ASP A CA 1
ATOM 2455 C C . ASP A 1 297 ? 89.430 7.831 94.264 1.00 37.93 726 ASP A C 1
ATOM 2456 O O . ASP A 1 297 ? 90.041 6.764 94.278 1.00 39.96 726 ASP A O 1
ATOM 2461 N N . ASN A 1 298 ? 88.157 7.904 93.914 1.00 39.59 727 ASN A N 1
ATOM 2462 C CA . ASN A 1 298 ? 87.395 6.692 93.659 1.00 38.77 727 ASN A CA 1
ATOM 2463 C C . ASN A 1 298 ? 87.831 6.034 92.368 1.00 39.79 727 ASN A C 1
ATOM 2464 O O . ASN A 1 298 ? 87.980 4.807 92.310 1.00 40.91 727 ASN A O 1
ATOM 2469 N N . GLU A 1 299 ? 88.098 6.853 91.354 1.00 40.82 728 GLU A N 1
ATOM 2470 C CA . GLU A 1 299 ? 88.603 6.349 90.077 1.00 41.95 728 GLU A CA 1
ATOM 2471 C C . GLU A 1 299 ? 89.971 5.690 90.250 1.00 41.49 728 GLU A C 1
ATOM 2472 O O . GLU A 1 299 ? 90.230 4.630 89.675 1.00 38.29 728 GLU A O 1
ATOM 2478 N N . GLN A 1 300 ? 90.837 6.313 91.050 1.00 40.70 729 GLN A N 1
ATOM 2479 C CA . GLN A 1 300 ? 92.182 5.790 91.276 1.00 39.37 729 GLN A CA 1
ATOM 2480 C C . GLN A 1 300 ? 92.144 4.450 92.019 1.00 38.12 729 GLN A C 1
ATOM 2481 O O . GLN A 1 300 ? 92.970 3.574 91.775 1.00 37.93 729 GLN A O 1
ATOM 2487 N N . ARG A 1 301 ? 91.187 4.288 92.926 1.00 39.51 730 ARG A N 1
ATOM 2488 C CA . ARG A 1 301 ? 91.047 3.025 93.655 1.00 39.59 730 ARG A CA 1
ATOM 2489 C C . ARG A 1 301 ? 90.461 1.943 92.758 1.00 39.29 730 ARG A C 1
ATOM 2490 O O . ARG A 1 301 ? 90.885 0.785 92.815 1.00 38.60 730 ARG A O 1
ATOM 2498 N N . ALA A 1 302 ? 89.476 2.326 91.953 1.00 33.55 731 ALA A N 1
ATOM 2499 C CA . ALA A 1 302 ? 88.898 1.410 90.983 1.00 35.85 731 ALA A CA 1
ATOM 2500 C C . ALA A 1 302 ? 89.982 0.877 90.053 1.00 36.25 731 ALA A C 1
ATOM 2501 O O . ALA A 1 302 ? 89.946 -0.293 89.671 1.00 30.59 731 ALA A O 1
ATOM 2503 N N . ARG A 1 303 ? 90.951 1.730 89.714 1.00 35.90 732 ARG A N 1
ATOM 2504 C CA . ARG A 1 303 ? 92.054 1.347 88.825 1.00 37.67 732 ARG A CA 1
ATOM 2505 C C . ARG A 1 303 ? 93.038 0.380 89.496 1.00 38.87 732 ARG A C 1
ATOM 2506 O O . ARG A 1 303 ? 93.624 -0.483 88.830 1.00 39.15 732 ARG A O 1
ATOM 2514 N N . LEU A 1 304 ? 93.225 0.537 90.807 1.00 38.36 733 LEU A N 1
ATOM 2515 C CA . LEU A 1 304 ? 94.028 -0.404 91.585 1.00 37.47 733 LEU A CA 1
ATOM 2516 C C . LEU A 1 304 ? 93.329 -1.755 91.608 1.00 32.22 733 LEU A C 1
ATOM 2517 O O . LEU A 1 304 ? 93.968 -2.803 91.574 1.00 31.91 733 LEU A O 1
ATOM 2522 N N . LEU A 1 305 ? 92.006 -1.717 91.680 1.00 32.67 734 LEU A N 1
ATOM 2523 C CA . LEU A 1 305 ? 91.216 -2.935 91.718 1.00 31.67 734 LEU A CA 1
ATOM 2524 C C . LEU A 1 305 ? 91.249 -3.654 90.375 1.00 34.46 734 LEU A C 1
ATOM 2525 O O . LEU A 1 305 ? 91.345 -4.892 90.350 1.00 33.12 734 LEU A O 1
ATOM 2530 N N . GLN A 1 306 ? 91.189 -2.886 89.274 1.00 30.80 735 GLN A N 1
ATOM 2531 C CA . GLN A 1 306 ? 91.301 -3.453 87.925 1.00 31.54 735 GLN A CA 1
ATOM 2532 C C . GLN A 1 306 ? 92.653 -4.116 87.774 1.00 32.22 735 GLN A C 1
ATOM 2533 O O . GLN A 1 306 ? 92.753 -5.197 87.197 1.00 29.02 735 GLN A O 1
ATOM 2539 N N . PHE A 1 307 ? 93.689 -3.464 88.302 1.00 29.66 736 PHE A N 1
ATOM 2540 C CA . PHE A 1 307 ? 95.049 -4.000 88.248 1.00 32.08 736 PHE A CA 1
ATOM 2541 C C . PHE A 1 307 ? 95.232 -5.320 89.034 1.00 34.91 736 PHE A C 1
ATOM 2542 O O . PHE A 1 307 ? 95.883 -6.277 88.565 1.00 33.24 736 PHE A O 1
ATOM 2550 N N . THR A 1 308 ? 94.666 -5.362 90.231 1.00 34.06 737 THR A N 1
ATOM 2551 C CA . THR A 1 308 ? 94.873 -6.483 91.141 1.00 34.62 737 THR A CA 1
ATOM 2552 C C . THR A 1 308 ? 94.000 -7.688 90.819 1.00 33.39 737 THR A C 1
ATOM 2553 O O . THR A 1 308 ? 94.474 -8.819 90.873 1.00 30.47 737 THR A O 1
ATOM 2557 N N . THR A 1 309 ? 92.734 -7.431 90.476 1.00 34.15 738 THR A N 1
ATOM 2558 C CA . THR A 1 309 ? 91.718 -8.488 90.362 1.00 31.54 738 THR A CA 1
ATOM 2559 C C . THR A 1 309 ? 91.146 -8.709 88.965 1.00 35.15 738 THR A C 1
ATOM 2560 O O . THR A 1 309 ? 90.431 -9.699 88.728 1.00 29.26 738 THR A O 1
ATOM 2564 N N . GLY A 1 310 ? 91.445 -7.791 88.046 1.00 29.73 739 GLY A N 1
ATOM 2565 C CA . GLY A 1 310 ? 90.863 -7.868 86.723 1.00 29.92 739 GLY A CA 1
ATOM 2566 C C . GLY A 1 310 ? 89.654 -6.966 86.554 1.00 29.00 739 GLY A C 1
ATOM 2567 O O . GLY A 1 310 ? 89.250 -6.696 85.428 1.00 28.29 739 GLY A O 1
ATOM 2568 N N . THR A 1 311 ? 89.103 -6.462 87.659 1.00 30.44 740 THR A N 1
ATOM 2569 C CA . THR A 1 311 ? 87.859 -5.686 87.594 1.00 28.55 740 THR A CA 1
ATOM 2570 C C . THR A 1 311 ? 87.677 -4.707 88.757 1.00 33.94 740 THR A C 1
ATOM 2571 O O . THR A 1 311 ? 88.202 -4.903 89.843 1.00 29.72 740 THR A O 1
ATOM 2575 N N . SER A 1 312 ? 86.914 -3.645 88.524 1.00 37.13 741 SER A N 1
ATOM 2576 C CA . SER A 1 312 ? 86.670 -2.642 89.553 1.00 32.63 741 SER A CA 1
ATOM 2577 C C . SER A 1 312 ? 85.400 -3.021 90.311 1.00 35.49 741 SER A C 1
ATOM 2578 O O . SER A 1 312 ? 85.028 -2.407 91.310 1.00 34.33 741 SER A O 1
ATOM 2581 N N . ARG A 1 313 ? 84.736 -4.037 89.778 1.00 34.81 742 ARG A N 1
ATOM 2582 C CA . ARG A 1 313 ? 83.501 -4.613 90.298 1.00 35.59 742 ARG A CA 1
ATOM 2583 C C . ARG A 1 313 ? 83.705 -5.219 91.702 1.00 38.11 742 ARG A C 1
ATOM 2584 O O . ARG A 1 313 ? 84.530 -6.118 91.890 1.00 35.69 742 ARG A O 1
ATOM 2592 N N . ILE A 1 314 ? 82.953 -4.689 92.669 1.00 35.51 743 ILE A N 1
ATOM 2593 C CA . ILE A 1 314 ? 82.919 -5.156 94.051 1.00 34.94 743 ILE A CA 1
ATOM 2594 C C . ILE A 1 314 ? 81.670 -6.015 94.343 1.00 33.00 743 ILE A C 1
ATOM 2595 O O . ILE A 1 314 ? 80.548 -5.607 94.042 1.00 31.04 743 ILE A O 1
ATOM 2600 N N . PRO A 1 315 ? 81.867 -7.219 94.925 1.00 35.00 744 PRO A N 1
ATOM 2601 C CA . PRO A 1 315 ? 80.773 -8.168 95.169 1.00 37.38 744 PRO A CA 1
ATOM 2602 C C . PRO A 1 315 ? 79.730 -7.576 96.111 1.00 37.32 744 PRO A C 1
ATOM 2603 O O . PRO A 1 315 ? 80.067 -6.655 96.861 1.00 41.59 744 PRO A O 1
ATOM 2607 N N . VAL A 1 316 ? 78.500 -8.080 96.069 1.00 36.85 745 VAL A N 1
ATOM 2608 C CA . VAL A 1 316 ? 77.393 -7.461 96.813 1.00 43.32 745 VAL A CA 1
ATOM 2609 C C . VAL A 1 316 ? 77.648 -7.366 98.320 1.00 41.28 745 VAL A C 1
ATOM 2610 O O . VAL A 1 316 ? 77.299 -6.377 98.941 1.00 40.28 745 VAL A O 1
ATOM 2614 N N . ASN A 1 317 ? 78.270 -8.387 98.902 1.00 43.27 746 ASN A N 1
ATOM 2615 C CA . ASN A 1 317 ? 78.450 -8.430 100.349 1.00 43.73 746 ASN A CA 1
ATOM 2616 C C . ASN A 1 317 ? 79.838 -7.996 100.770 1.00 42.99 746 ASN A C 1
ATOM 2617 O O . ASN A 1 317 ? 80.256 -8.240 101.904 1.00 42.45 746 ASN A O 1
ATOM 2622 N N . GLY A 1 318 ? 80.550 -7.361 99.843 1.00 39.72 747 GLY A N 1
ATOM 2623 C CA . GLY A 1 318 ? 81.818 -6.727 100.148 1.00 35.64 747 GLY A CA 1
ATOM 2624 C C . GLY A 1 318 ? 83.043 -7.556 99.840 1.00 35.48 747 GLY A C 1
ATOM 2625 O O . GLY A 1 318 ? 82.956 -8.623 99.211 1.00 33.03 747 GLY A O 1
ATOM 2626 N N . PHE A 1 319 ? 84.188 -7.063 100.315 1.00 28.12 748 PHE A N 1
ATOM 2627 C CA . PHE A 1 319 ? 85.495 -7.648 100.010 1.00 29.40 748 PHE A CA 1
ATOM 2628 C C . PHE A 1 319 ? 85.734 -9.053 100.569 1.00 37.59 748 PHE A C 1
ATOM 2629 O O . PHE A 1 319 ? 86.702 -9.718 100.188 1.00 36.56 748 PHE A O 1
ATOM 2637 N N . LYS A 1 320 ? 84.866 -9.487 101.476 1.00 35.03 749 LYS A N 1
ATOM 2638 C CA . LYS A 1 320 ? 84.906 -10.831 102.032 1.00 35.17 749 LYS A CA 1
ATOM 2639 C C . LYS A 1 320 ? 84.625 -11.897 100.958 1.00 38.45 749 LYS A C 1
ATOM 2640 O O . LYS A 1 320 ? 85.110 -13.029 101.044 1.00 35.42 749 LYS A O 1
ATOM 2646 N N . ASP A 1 321 ? 83.867 -11.524 99.934 1.00 36.20 750 ASP A N 1
ATOM 2647 C CA . ASP A 1 321 ? 83.461 -12.471 98.899 1.00 35.32 750 ASP A CA 1
ATOM 2648 C C . ASP A 1 321 ? 84.251 -12.332 97.595 1.00 36.95 750 ASP A C 1
ATOM 2649 O O . ASP A 1 321 ? 83.801 -12.805 96.550 1.00 37.07 750 ASP A O 1
ATOM 2654 N N . LEU A 1 322 ? 85.408 -11.679 97.652 1.00 30.86 751 LEU A N 1
ATOM 2655 C CA . LEU A 1 322 ? 86.265 -11.563 96.486 1.00 32.74 751 LEU A CA 1
ATOM 2656 C C . LEU A 1 322 ? 86.591 -12.973 95.936 1.00 38.67 751 LEU A C 1
ATOM 2657 O O . LEU A 1 322 ? 86.912 -13.884 96.709 1.00 37.51 751 LEU A O 1
ATOM 2662 N N . GLN A 1 323 ? 86.482 -13.157 94.610 1.00 38.93 752 GLN A N 1
ATOM 2663 C CA . GLN A 1 323 ? 86.725 -14.458 93.977 1.00 32.07 752 GLN A CA 1
ATOM 2664 C C . GLN A 1 323 ? 87.973 -14.527 93.097 1.00 34.94 752 GLN A C 1
ATOM 2665 O O . GLN A 1 323 ? 88.368 -13.535 92.459 1.00 34.77 752 GLN A O 1
ATOM 2671 N N . GLY A 1 324 ? 88.563 -15.722 93.048 1.00 29.81 753 GLY A N 1
ATOM 2672 C CA . GLY A 1 324 ? 89.721 -15.999 92.212 1.00 34.50 753 GLY A CA 1
ATOM 2673 C C . GLY A 1 324 ? 89.445 -17.150 91.253 1.00 33.59 753 GLY A C 1
ATOM 2674 O O . GLY A 1 324 ? 88.320 -17.618 91.164 1.00 30.56 753 GLY A O 1
ATOM 2675 N N . SER A 1 325 ? 90.457 -17.622 90.534 1.00 35.62 754 SER A N 1
ATOM 2676 C CA . SER A 1 325 ? 90.208 -18.668 89.547 1.00 33.64 754 SER A CA 1
ATOM 2677 C C . SER A 1 325 ? 89.807 -19.991 90.192 1.00 39.03 754 SER A C 1
ATOM 2678 O O . SER A 1 325 ? 89.097 -20.805 89.576 1.00 38.96 754 SER A O 1
ATOM 2681 N N . ASP A 1 326 ? 90.229 -20.210 91.434 1.00 36.35 755 ASP A N 1
ATOM 2682 C CA . ASP A 1 326 ? 89.975 -21.509 92.056 1.00 37.74 755 ASP A CA 1
ATOM 2683 C C . ASP A 1 326 ? 88.981 -21.444 93.215 1.00 40.28 755 ASP A C 1
ATOM 2684 O O . ASP A 1 326 ? 88.909 -22.371 94.018 1.00 37.72 755 ASP A O 1
ATOM 2689 N N . GLY A 1 327 ? 88.220 -20.348 93.287 1.00 41.52 756 GLY A N 1
ATOM 2690 C CA . GLY A 1 327 ? 87.258 -20.119 94.363 1.00 36.63 756 GLY A CA 1
ATOM 2691 C C . GLY A 1 327 ? 87.522 -18.793 95.073 1.00 34.95 756 GLY A C 1
ATOM 2692 O O . GLY A 1 327 ? 88.239 -17.948 94.538 1.00 33.91 756 GLY A O 1
ATOM 2693 N N . PRO A 1 328 ? 86.944 -18.605 96.279 1.00 35.77 757 PRO A N 1
ATOM 2694 C CA . PRO A 1 328 ? 87.159 -17.402 97.096 1.00 32.78 757 PRO A CA 1
ATOM 2695 C C . PRO A 1 328 ? 88.634 -17.094 97.304 1.00 33.62 757 PRO A C 1
ATOM 2696 O O . PRO A 1 328 ? 89.411 -17.993 97.649 1.00 35.33 757 PRO A O 1
ATOM 2700 N N . ARG A 1 329 ? 89.018 -15.853 97.013 1.00 32.00 758 ARG A N 1
ATOM 2701 C CA . ARG A 1 329 ? 90.390 -15.382 97.189 1.00 30.85 758 ARG A CA 1
ATOM 2702 C C . ARG A 1 329 ? 90.396 -13.933 97.693 1.00 34.62 758 ARG A C 1
ATOM 2703 O O . ARG A 1 329 ? 90.038 -12.994 96.955 1.00 34.14 758 ARG A O 1
ATOM 2711 N N . ARG A 1 330 ? 90.806 -13.753 98.942 1.00 32.52 759 ARG A N 1
ATOM 2712 C CA . ARG A 1 330 ? 90.921 -12.422 99.535 1.00 28.61 759 ARG A CA 1
ATOM 2713 C C . ARG A 1 330 ? 91.979 -11.572 98.867 1.00 32.96 759 ARG A C 1
ATOM 2714 O O . ARG A 1 330 ? 92.998 -12.096 98.382 1.00 34.10 759 ARG A O 1
ATOM 2722 N N . PHE A 1 331 ? 91.752 -10.257 98.845 1.00 28.30 760 PHE A N 1
ATOM 2723 C CA . PHE A 1 331 ? 92.817 -9.324 98.474 1.00 31.36 760 PHE A CA 1
ATOM 2724 C C . PHE A 1 331 ? 94.039 -9.641 99.323 1.00 32.52 760 PHE A C 1
ATOM 2725 O O . PHE A 1 331 ? 93.934 -9.776 100.545 1.00 32.75 760 PHE A O 1
ATOM 2733 N N . THR A 1 332 ? 95.188 -9.781 98.675 1.00 31.30 761 THR A N 1
ATOM 2734 C CA . THR A 1 332 ? 96.380 -10.233 99.350 1.00 32.23 761 THR A CA 1
ATOM 2735 C C . THR A 1 332 ? 97.584 -9.411 98.929 1.00 33.87 761 THR A C 1
ATOM 2736 O O . THR A 1 332 ? 97.798 -9.160 97.742 1.00 35.77 761 THR A O 1
ATOM 2740 N N . ILE A 1 333 ? 98.371 -9.001 99.917 1.00 35.68 762 ILE A N 1
ATOM 2741 C CA . ILE A 1 333 ? 99.624 -8.297 99.681 1.00 37.04 762 ILE A CA 1
ATOM 2742 C C . ILE A 1 333 ? 100.789 -9.166 100.157 1.00 38.32 762 ILE A C 1
ATOM 2743 O O . ILE A 1 333 ? 100.824 -9.601 101.305 1.00 35.62 762 ILE A O 1
ATOM 2748 N N . GLU A 1 334 ? 101.733 -9.427 99.258 1.00 43.99 763 GLU A N 1
ATOM 2749 C CA . GLU A 1 334 ? 102.890 -10.255 99.576 1.00 42.80 763 GLU A CA 1
ATOM 2750 C C . GLU A 1 334 ? 104.202 -9.510 99.354 1.00 45.73 763 GLU A C 1
ATOM 2751 O O . GLU A 1 334 ? 104.374 -8.808 98.348 1.00 42.10 763 GLU A O 1
ATOM 2757 N N . LYS A 1 335 ? 105.120 -9.671 100.307 1.00 46.55 764 LYS A N 1
ATOM 2758 C CA . LYS A 1 335 ? 106.491 -9.196 100.140 1.00 48.51 764 LYS A CA 1
ATOM 2759 C C . LYS A 1 335 ? 107.195 -10.098 99.135 1.00 46.10 764 LYS A C 1
ATOM 2760 O O . LYS A 1 335 ? 107.513 -11.250 99.426 1.00 45.42 764 LYS A O 1
ATOM 2766 N N . ALA A 1 336 ? 107.409 -9.579 97.936 1.00 44.12 765 ALA A N 1
ATOM 2767 C CA . ALA A 1 336 ? 108.081 -10.345 96.900 1.00 44.09 765 ALA A CA 1
ATOM 2768 C C . ALA A 1 336 ? 108.631 -9.383 95.871 1.00 49.28 765 ALA A C 1
ATOM 2769 O O . ALA A 1 336 ? 108.043 -8.325 95.634 1.00 51.08 765 ALA A O 1
ATOM 2771 N N . GLY A 1 337 ? 109.769 -9.741 95.285 1.00 54.86 766 GLY A N 1
ATOM 2772 C CA . GLY A 1 337 ? 110.415 -8.919 94.279 1.00 57.30 766 GLY A CA 1
ATOM 2773 C C . GLY A 1 337 ? 111.412 -7.969 94.901 1.00 60.91 766 GLY A C 1
ATOM 2774 O O . GLY A 1 337 ? 111.435 -7.805 96.122 1.00 55.28 766 GLY A O 1
ATOM 2775 N N . GLU A 1 338 ? 112.232 -7.339 94.061 1.00 66.32 767 GLU A N 1
ATOM 2776 C CA . GLU A 1 338 ? 113.279 -6.434 94.533 1.00 59.11 767 GLU A CA 1
ATOM 2777 C C . GLU A 1 338 ? 112.875 -4.982 94.371 1.00 60.58 767 GLU A C 1
ATOM 2778 O O . GLU A 1 338 ? 111.955 -4.674 93.613 1.00 58.91 767 GLU A O 1
ATOM 2784 N N . VAL A 1 339 ? 113.572 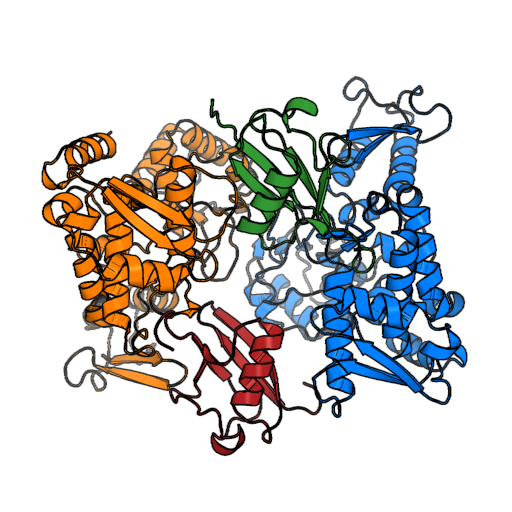-4.097 95.082 1.00 58.85 768 VAL A N 1
ATOM 2785 C CA . VAL A 1 339 ? 113.221 -2.679 95.123 1.00 60.14 768 VAL A CA 1
ATOM 2786 C C . VAL A 1 339 ? 113.387 -2.013 93.746 1.00 64.54 768 VAL A C 1
ATOM 2787 O O . VAL A 1 339 ? 112.837 -0.931 93.498 1.00 58.63 768 VAL A O 1
ATOM 2791 N N . GLN A 1 340 ? 114.130 -2.669 92.851 1.00 62.34 769 GLN A N 1
ATOM 2792 C CA . GLN A 1 340 ? 114.240 -2.202 91.476 1.00 66.42 769 GLN A CA 1
ATOM 2793 C C . GLN A 1 340 ? 112.911 -2.346 90.728 1.00 65.29 769 GLN A C 1
ATOM 2794 O O . GLN A 1 340 ? 112.536 -1.472 89.940 1.00 61.37 769 GLN A O 1
ATOM 2800 N N . GLN A 1 341 ? 112.201 -3.445 90.975 1.00 62.84 770 GLN A N 1
ATOM 2801 C CA . GLN A 1 341 ? 111.032 -3.792 90.172 1.00 54.77 770 GLN A CA 1
ATOM 2802 C C . GLN A 1 341 ? 109.755 -3.060 90.585 1.00 50.87 770 GLN A C 1
ATOM 2803 O O . GLN A 1 341 ? 109.665 -2.493 91.676 1.00 52.80 770 GLN A O 1
ATOM 2809 N N . LEU A 1 342 ? 108.775 -3.074 89.687 1.00 45.50 771 LEU A N 1
ATOM 2810 C CA . LEU A 1 342 ? 107.442 -2.537 89.949 1.00 45.17 771 LEU A CA 1
ATOM 2811 C C . LEU A 1 342 ? 106.612 -3.569 90.732 1.00 45.78 771 LEU A C 1
ATOM 2812 O O . LEU A 1 342 ? 106.939 -4.751 90.733 1.00 42.18 771 LEU A O 1
ATOM 2817 N N . PRO A 1 343 ? 105.542 -3.133 91.416 1.00 44.14 772 PRO A N 1
ATOM 2818 C CA . PRO A 1 343 ? 104.684 -4.173 91.995 1.00 40.80 772 PRO A CA 1
ATOM 2819 C C . PRO A 1 343 ? 104.071 -5.029 90.888 1.00 41.04 772 PRO A C 1
ATOM 2820 O O . PRO A 1 343 ? 103.810 -4.527 89.784 1.00 37.35 772 PRO A O 1
ATOM 2824 N N . LYS A 1 344 ? 103.855 -6.307 91.180 1.00 41.83 773 LYS A N 1
ATOM 2825 C CA . LYS A 1 344 ? 103.310 -7.245 90.201 1.00 42.84 773 LYS A CA 1
ATOM 2826 C C . LYS A 1 344 ? 102.031 -7.930 90.720 1.00 39.92 773 LYS A C 1
ATOM 2827 O O . LYS A 1 344 ? 101.972 -8.369 91.873 1.00 36.86 773 LYS A O 1
ATOM 2833 N N . SER A 1 345 ? 101.014 -8.011 89.862 1.00 31.65 774 SER A N 1
ATOM 2834 C CA . SER A 1 345 ? 99.731 -8.564 90.240 1.00 33.15 774 SER A CA 1
ATOM 2835 C C . SER A 1 345 ? 99.513 -9.982 89.709 1.00 35.78 774 SER A C 1
ATOM 2836 O O . SER A 1 345 ? 100.183 -10.407 88.775 1.00 34.61 774 SER A O 1
ATOM 2839 N N . HIS A 1 346 ? 98.577 -10.698 90.341 1.00 35.26 775 HIS A N 1
ATOM 2840 C CA . HIS A 1 346 ? 98.131 -12.041 89.943 1.00 33.54 775 HIS A CA 1
ATOM 2841 C C . HIS A 1 346 ? 96.602 -12.096 90.045 1.00 34.20 775 HIS A C 1
ATOM 2842 O O . HIS A 1 346 ? 96.050 -12.364 91.110 1.00 34.31 775 HIS A O 1
ATOM 2849 N N . THR A 1 347 ? 95.916 -11.825 88.944 1.00 31.92 776 THR A N 1
ATOM 2850 C CA . THR A 1 347 ? 94.479 -11.612 88.992 1.00 29.23 776 THR A CA 1
ATOM 2851 C C . THR A 1 347 ? 93.707 -12.882 89.287 1.00 31.23 776 THR A C 1
ATOM 2852 O O . THR A 1 347 ? 92.551 -12.821 89.726 1.00 29.73 776 THR A O 1
ATOM 2856 N N . CYS A 1 348 ? 94.328 -14.036 89.044 1.00 28.06 777 CYS A N 1
ATOM 2857 C CA . CYS A 1 348 ? 93.719 -15.295 89.467 1.00 35.46 777 CYS A CA 1
ATOM 2858 C C . CYS A 1 348 ? 93.645 -15.434 90.992 1.00 32.68 777 CYS A C 1
ATOM 2859 O O . CYS A 1 348 ? 92.869 -16.243 91.498 1.00 34.40 777 CYS A O 1
ATOM 2862 N N . PHE A 1 349 ? 94.468 -14.688 91.725 1.00 31.97 778 PHE A N 1
ATOM 2863 C CA . PHE A 1 349 ? 94.495 -14.855 93.186 1.00 38.24 778 PHE A CA 1
ATOM 2864 C C . PHE A 1 349 ? 94.258 -13.565 93.933 1.00 33.57 778 PHE A C 1
ATOM 2865 O O . PHE A 1 349 ? 94.366 -13.541 95.149 1.00 36.26 778 PHE A O 1
ATOM 2873 N N . ASN A 1 350 ? 93.911 -12.503 93.215 1.00 33.64 779 ASN A N 1
ATOM 2874 C CA . ASN A 1 350 ? 93.780 -11.185 93.832 1.00 32.55 779 ASN A CA 1
ATOM 2875 C C . ASN A 1 350 ? 94.985 -10.843 94.722 1.00 33.43 779 ASN A C 1
ATOM 2876 O O . ASN A 1 350 ? 94.839 -10.372 95.841 1.00 33.33 779 ASN A O 1
ATOM 2881 N N . ARG A 1 351 ? 96.184 -11.112 94.218 1.00 35.51 780 ARG A N 1
ATOM 2882 C CA . ARG A 1 351 ? 97.402 -10.953 95.012 1.00 37.49 780 ARG A CA 1
ATOM 2883 C C . ARG A 1 351 ? 98.364 -9.934 94.395 1.00 39.97 780 ARG A C 1
ATOM 2884 O O . ARG A 1 351 ? 98.733 -10.072 93.224 1.00 42.05 780 ARG A O 1
ATOM 2892 N N . VAL A 1 352 ? 98.765 -8.913 95.158 1.00 38.35 781 VAL A N 1
ATOM 2893 C CA . VAL A 1 352 ? 99.781 -7.990 94.660 1.00 33.99 781 VAL A CA 1
ATOM 2894 C C . VAL A 1 352 ? 101.123 -8.318 95.310 1.00 40.12 781 VAL A C 1
ATOM 2895 O O . VAL A 1 352 ? 101.225 -8.456 96.535 1.00 39.09 781 VAL A O 1
ATOM 2899 N N . ASP A 1 353 ? 102.136 -8.515 94.470 1.00 37.80 782 ASP A N 1
ATOM 2900 C CA . ASP A 1 353 ? 103.502 -8.684 94.941 1.00 40.39 782 ASP A CA 1
ATOM 2901 C C . ASP A 1 353 ? 104.110 -7.298 95.114 1.00 41.31 782 ASP A C 1
ATOM 2902 O O . ASP A 1 353 ? 104.308 -6.573 94.137 1.00 42.98 782 ASP A O 1
ATOM 2907 N N . LEU A 1 354 ? 104.380 -6.930 96.362 1.00 45.49 783 LEU A N 1
ATOM 2908 C CA . LEU A 1 354 ? 104.861 -5.596 96.696 1.00 44.22 783 LEU A CA 1
ATOM 2909 C C . LEU A 1 354 ? 106.231 -5.683 97.354 1.00 48.09 783 LEU A C 1
ATOM 2910 O O . LEU A 1 354 ? 106.335 -6.110 98.498 1.00 46.02 783 LEU A O 1
ATOM 2915 N N . PRO A 1 355 ? 107.294 -5.309 96.621 1.00 53.27 784 PRO A N 1
ATOM 2916 C CA . PRO A 1 355 ? 108.635 -5.283 97.219 1.00 55.23 784 PRO A CA 1
ATOM 2917 C C . PRO A 1 355 ? 108.729 -4.216 98.325 1.00 52.85 784 PRO A C 1
ATOM 2918 O O . PRO A 1 355 ? 107.946 -3.261 98.295 1.00 47.78 784 PRO A O 1
ATOM 2922 N N . GLN A 1 356 ? 109.652 -4.374 99.277 1.00 53.18 785 GLN A N 1
ATOM 2923 C CA . GLN A 1 356 ? 109.686 -3.509 100.460 1.00 51.09 785 GLN A CA 1
ATOM 2924 C C . GLN A 1 356 ? 110.438 -2.199 100.203 1.00 54.61 785 GLN A C 1
ATOM 2925 O O . GLN A 1 356 ? 111.567 -2.026 100.638 1.00 60.42 785 GLN A O 1
ATOM 2931 N N . TYR A 1 357 ? 109.792 -1.282 99.493 1.00 54.48 786 TYR A N 1
ATOM 2932 C CA . TYR A 1 357 ? 110.357 0.028 99.198 1.00 57.29 786 TYR A CA 1
ATOM 2933 C C . TYR A 1 357 ? 110.653 0.807 100.489 1.00 63.05 786 TYR A C 1
ATOM 2934 O O . TYR A 1 357 ? 109.897 0.717 101.462 1.00 61.99 786 TYR A O 1
ATOM 2943 N N . VAL A 1 358 ? 111.740 1.577 100.504 1.00 60.16 787 VAL A N 1
ATOM 2944 C CA . VAL A 1 358 ? 112.176 2.204 101.755 1.00 67.77 787 VAL A CA 1
ATOM 2945 C C . VAL A 1 358 ? 111.708 3.646 101.984 1.00 63.65 787 VAL A C 1
ATOM 2946 O O . VAL A 1 358 ? 111.968 4.209 103.040 1.00 68.31 787 VAL A O 1
ATOM 2950 N N . ASP A 1 359 ? 111.016 4.243 101.023 1.00 63.38 788 ASP A N 1
ATOM 2951 C CA . ASP A 1 359 ? 110.395 5.544 101.259 1.00 62.38 788 ASP A CA 1
ATOM 2952 C C . ASP A 1 359 ? 109.048 5.622 100.555 1.00 59.60 788 ASP A C 1
ATOM 2953 O O . ASP A 1 359 ? 108.797 4.900 99.588 1.00 59.23 788 ASP A O 1
ATOM 2958 N N . TYR A 1 360 ? 108.187 6.502 101.049 1.00 57.58 789 TYR A N 1
ATOM 2959 C CA . TYR A 1 360 ? 106.801 6.531 100.618 1.00 54.57 789 TYR A CA 1
ATOM 2960 C C . TYR A 1 360 ? 106.691 6.932 99.138 1.00 55.28 789 TYR A C 1
ATOM 2961 O O . TYR A 1 360 ? 105.984 6.278 98.368 1.00 57.40 789 TYR A O 1
ATOM 2970 N N . ASP A 1 361 ? 107.422 7.966 98.732 1.00 54.79 790 ASP A N 1
ATOM 2971 C CA . ASP A 1 361 ? 107.250 8.537 97.399 1.00 55.85 790 ASP A CA 1
ATOM 2972 C C . ASP A 1 361 ? 107.628 7.578 96.286 1.00 54.64 790 ASP A C 1
ATOM 2973 O O . ASP A 1 361 ? 107.046 7.622 95.202 1.00 54.25 790 ASP A O 1
ATOM 2978 N N . SER A 1 362 ? 108.611 6.722 96.524 1.00 54.04 791 SER A N 1
ATOM 2979 C CA . SER A 1 362 ? 108.981 5.803 95.464 1.00 51.25 791 SER A CA 1
ATOM 2980 C C . SER A 1 362 ? 107.897 4.728 95.404 1.00 53.26 791 SER A C 1
ATOM 2981 O O . SER A 1 362 ? 107.559 4.250 94.333 1.00 48.81 791 SER A O 1
ATOM 2984 N N . MET A 1 363 ? 107.309 4.385 96.548 1.00 54.64 792 MET A N 1
ATOM 2985 C CA . MET A 1 363 ? 106.255 3.376 96.539 1.00 54.46 792 MET A CA 1
ATOM 2986 C C . MET A 1 363 ? 105.001 3.834 95.801 1.00 51.87 792 MET A C 1
ATOM 2987 O O . MET A 1 363 ? 104.431 3.080 95.003 1.00 46.75 792 MET A O 1
ATOM 2992 N N . LYS A 1 364 ? 104.552 5.053 96.103 1.00 53.36 793 LYS A N 1
ATOM 2993 C CA . LYS A 1 364 ? 103.374 5.622 95.451 1.00 47.76 793 LYS A CA 1
ATOM 2994 C C . LYS A 1 364 ? 103.616 5.675 93.955 1.00 47.18 793 LYS A C 1
ATOM 2995 O O . LYS A 1 364 ? 102.727 5.397 93.138 1.00 44.34 793 LYS A O 1
ATOM 3001 N N . GLN A 1 365 ? 104.845 6.003 93.592 1.00 49.72 794 GLN A N 1
ATOM 3002 C CA . GLN A 1 365 ? 105.165 6.165 92.187 1.00 48.72 794 GLN A CA 1
ATOM 3003 C C . GLN A 1 365 ? 105.326 4.798 91.497 1.00 47.71 794 GLN A C 1
ATOM 3004 O O . GLN A 1 365 ? 104.849 4.619 90.369 1.00 49.10 794 GLN A O 1
ATOM 3010 N N . LYS A 1 366 ? 105.970 3.836 92.164 1.00 39.44 795 LYS A N 1
ATOM 3011 C CA . LYS A 1 366 ? 106.053 2.474 91.629 1.00 43.34 795 LYS A CA 1
ATOM 3012 C C . LYS A 1 366 ? 104.663 1.897 91.394 1.00 44.53 795 LYS A C 1
ATOM 3013 O O . LYS A 1 366 ? 104.371 1.346 90.326 1.00 40.02 795 LYS A O 1
ATOM 3019 N N . LEU A 1 367 ? 103.808 2.030 92.404 1.00 44.17 796 LEU A N 1
ATOM 3020 C CA . LEU A 1 367 ? 102.462 1.484 92.337 1.00 40.78 796 LEU A CA 1
ATOM 3021 C C . LEU A 1 367 ? 101.616 2.215 91.306 1.00 38.42 796 LEU A C 1
ATOM 3022 O O . LEU A 1 367 ? 100.733 1.625 90.707 1.00 40.34 796 LEU A O 1
ATOM 3027 N N . THR A 1 368 ? 101.880 3.498 91.092 1.00 36.89 797 THR A N 1
ATOM 3028 C CA . THR A 1 368 ? 101.114 4.250 90.110 1.00 39.77 797 THR A CA 1
ATOM 3029 C C . THR A 1 368 ? 101.490 3.799 88.701 1.00 44.11 797 THR A C 1
ATOM 3030 O O . THR A 1 368 ? 100.625 3.582 87.856 1.00 45.20 797 THR A O 1
ATOM 3034 N N . LEU A 1 369 ? 102.784 3.642 88.455 1.00 42.80 798 LEU A N 1
ATOM 3035 C CA . LEU A 1 369 ? 103.253 3.126 87.178 1.00 44.43 798 LEU A CA 1
ATOM 3036 C C . LEU A 1 369 ? 102.710 1.718 86.900 1.00 45.00 798 LEU A C 1
ATOM 3037 O O . LEU A 1 369 ? 102.328 1.408 85.770 1.00 40.30 798 LEU A O 1
ATOM 3042 N N . ALA A 1 370 ? 102.671 0.878 87.932 1.00 41.56 799 ALA A N 1
ATOM 3043 C CA . ALA A 1 370 ? 102.234 -0.514 87.768 1.00 46.15 799 ALA A CA 1
ATOM 3044 C C . ALA A 1 370 ? 100.763 -0.585 87.402 1.00 45.17 799 ALA A C 1
ATOM 3045 O O . ALA A 1 370 ? 100.373 -1.318 86.490 1.00 44.36 799 ALA A O 1
ATOM 3047 N N . VAL A 1 371 ? 99.956 0.191 88.114 1.00 40.85 800 VAL A N 1
ATOM 3048 C CA . VAL A 1 371 ? 98.532 0.256 87.845 1.00 40.46 800 VAL A CA 1
ATOM 3049 C C . VAL A 1 371 ? 98.251 0.886 86.476 1.00 47.95 800 VAL A C 1
ATOM 3050 O O . VAL A 1 371 ? 97.367 0.430 85.758 1.00 49.55 800 VAL A O 1
ATOM 3054 N N . GLU A 1 372 ? 99.006 1.908 86.085 1.00 52.08 801 GLU A N 1
ATOM 3055 C CA . GLU A 1 372 ? 98.676 2.621 84.839 1.00 60.18 801 GLU A CA 1
ATOM 3056 C C . GLU A 1 372 ? 99.179 1.920 83.567 1.00 61.79 801 GLU A C 1
ATOM 3057 O O . GLU A 1 372 ? 98.782 2.273 82.460 1.00 66.05 801 GLU A O 1
ATOM 3063 N N . GLU A 1 373 ? 100.018 0.906 83.740 1.00 60.47 802 GLU A N 1
ATOM 3064 C CA . GLU A 1 373 ? 100.649 0.193 82.631 1.00 62.61 802 GLU A CA 1
ATOM 3065 C C . GLU A 1 373 ? 99.678 -0.728 81.886 1.00 69.55 802 GLU A C 1
ATOM 3066 O O . GLU A 1 373 ? 98.983 -1.544 82.497 1.00 68.98 802 GLU A O 1
ATOM 3072 N N . THR A 1 374 ? 99.636 -0.585 80.562 1.00 76.54 803 THR A N 1
ATOM 3073 C CA . THR A 1 374 ? 98.737 -1.364 79.710 1.00 75.12 803 THR A CA 1
ATOM 3074 C C . THR A 1 374 ? 99.524 -2.197 78.706 1.00 75.65 803 THR A C 1
ATOM 3075 O O . THR A 1 374 ? 100.279 -1.656 77.902 1.00 80.40 803 THR A O 1
ATOM 3079 N N . ARG B 1 4 ? 87.293 -47.379 115.977 1.00 60.30 433 ARG B N 1
ATOM 3080 C CA . ARG B 1 4 ? 86.748 -48.644 116.472 1.00 60.35 433 ARG B CA 1
ATOM 3081 C C . ARG B 1 4 ? 85.839 -48.460 117.692 1.00 57.09 433 ARG B C 1
ATOM 3082 O O . ARG B 1 4 ? 84.802 -49.134 117.809 1.00 56.97 433 ARG B O 1
ATOM 3090 N N . ASP B 1 5 ? 86.225 -47.577 118.611 1.00 50.10 434 ASP B N 1
ATOM 3091 C CA . ASP B 1 5 ? 85.370 -47.296 119.761 1.00 47.16 434 ASP B CA 1
ATOM 3092 C C . ASP B 1 5 ? 84.019 -46.784 119.283 1.00 46.01 434 ASP B C 1
ATOM 3093 O O . ASP B 1 5 ? 82.965 -47.255 119.730 1.00 42.15 434 ASP B O 1
ATOM 3098 N N . PHE B 1 6 ? 84.047 -45.830 118.354 1.00 46.10 435 PHE B N 1
ATOM 3099 C CA . PHE B 1 6 ? 82.807 -45.250 117.856 1.00 41.49 435 PHE B CA 1
ATOM 3100 C C . PHE B 1 6 ? 81.950 -46.299 117.133 1.00 39.38 435 PHE B C 1
ATOM 3101 O O . PHE B 1 6 ? 80.720 -46.304 117.278 1.00 40.26 435 PHE B O 1
ATOM 3109 N N . ARG B 1 7 ? 82.586 -47.192 116.377 1.00 38.61 436 ARG B N 1
ATOM 3110 C CA . ARG B 1 7 ? 81.855 -48.255 115.688 1.00 35.17 436 ARG B CA 1
ATOM 3111 C C . ARG B 1 7 ? 81.184 -49.232 116.681 1.00 39.02 436 ARG B C 1
ATOM 3112 O O . ARG B 1 7 ? 80.062 -49.698 116.451 1.00 36.15 436 ARG B O 1
ATOM 3120 N N . ARG B 1 8 ? 81.857 -49.553 117.781 1.00 37.67 437 ARG B N 1
ATOM 3121 C CA . ARG B 1 8 ? 81.249 -50.468 118.751 1.00 41.67 437 ARG B CA 1
ATOM 3122 C C . ARG B 1 8 ? 80.035 -49.812 119.398 1.00 39.99 437 ARG B C 1
ATOM 3123 O O . ARG B 1 8 ? 78.971 -50.430 119.537 1.00 38.17 437 ARG B O 1
ATOM 3131 N N . LYS B 1 9 ? 80.190 -48.536 119.736 1.00 41.58 438 LYS B N 1
ATOM 3132 C CA . LYS B 1 9 ? 79.107 -47.751 120.290 1.00 37.85 438 LYS B CA 1
ATOM 3133 C C . LYS B 1 9 ? 77.902 -47.651 119.371 1.00 39.55 438 LYS B C 1
ATOM 3134 O O . LYS B 1 9 ? 76.759 -47.695 119.840 1.00 42.48 438 LYS B O 1
ATOM 3140 N N . VAL B 1 10 ? 78.136 -47.501 118.070 1.00 38.94 439 VAL B N 1
ATOM 3141 C CA . VAL B 1 10 ? 77.007 -47.378 117.150 1.00 37.56 439 VAL B CA 1
ATOM 3142 C C . VAL B 1 10 ? 76.275 -48.708 117.109 1.00 37.31 439 VAL B C 1
ATOM 3143 O O . VAL B 1 10 ? 75.044 -48.756 117.119 1.00 37.27 439 VAL B O 1
ATOM 3147 N N . ILE B 1 11 ? 77.038 -49.793 117.089 1.00 36.50 440 ILE B N 1
ATOM 3148 C CA . ILE B 1 11 ? 76.442 -51.127 117.116 1.00 38.94 440 ILE B CA 1
ATOM 3149 C C . ILE B 1 11 ? 75.673 -51.384 118.420 1.00 36.43 440 ILE B C 1
ATOM 3150 O O . ILE B 1 11 ? 74.528 -51.842 118.387 1.00 34.45 440 ILE B O 1
ATOM 3155 N N . TYR B 1 12 ? 76.282 -51.072 119.563 1.00 40.53 441 TYR B N 1
ATOM 3156 C CA . TYR B 1 12 ? 75.533 -51.118 120.825 1.00 40.16 441 TYR B CA 1
ATOM 3157 C C . TYR B 1 12 ? 74.240 -50.302 120.725 1.00 39.46 441 TYR B C 1
ATOM 3158 O O . TYR B 1 12 ? 73.149 -50.807 121.009 1.00 37.81 441 TYR B O 1
ATOM 3167 N N . PHE B 1 13 ? 74.379 -49.042 120.316 1.00 38.52 442 PHE B N 1
ATOM 3168 C CA . PHE B 1 13 ? 73.251 -48.112 120.225 1.00 39.81 442 PHE B CA 1
ATOM 3169 C C . PHE B 1 13 ? 72.159 -48.682 119.327 1.00 39.12 442 PHE B C 1
ATOM 3170 O O . PHE B 1 13 ? 70.992 -48.773 119.725 1.00 38.79 442 PHE B O 1
ATOM 3178 N N . ARG B 1 14 ? 72.553 -49.096 118.126 1.00 38.69 443 ARG B N 1
ATOM 3179 C CA . ARG B 1 14 ? 71.596 -49.551 117.115 1.00 38.75 443 ARG B CA 1
ATOM 3180 C C . ARG B 1 14 ? 70.938 -50.898 117.445 1.00 37.86 443 ARG B C 1
ATOM 3181 O O . ARG B 1 14 ? 69.906 -51.233 116.884 1.00 42.50 443 ARG B O 1
ATOM 3189 N N . SER B 1 15 ? 71.490 -51.668 118.371 1.00 38.31 444 SER B N 1
ATOM 3190 C CA . SER B 1 15 ? 70.789 -52.898 118.727 1.00 40.19 444 SER B CA 1
ATOM 3191 C C . SER B 1 15 ? 70.189 -52.864 120.121 1.00 40.07 444 SER B C 1
ATOM 3192 O O . SER B 1 15 ? 70.103 -53.892 120.763 1.00 44.01 444 SER B O 1
ATOM 3195 N N . GLN B 1 16 ? 69.765 -51.6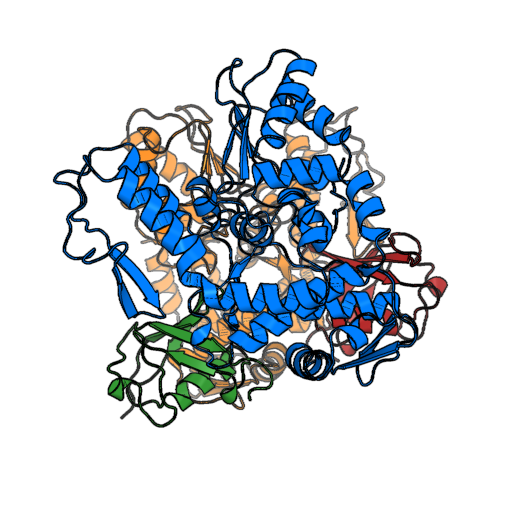86 120.580 1.00 40.41 445 GLN B N 1
ATOM 3196 C CA . GLN B 1 16 ? 68.963 -51.570 121.800 1.00 39.84 445 GLN B CA 1
ATOM 3197 C C . GLN B 1 16 ? 67.476 -51.597 121.444 1.00 43.74 445 GLN B C 1
ATOM 3198 O O . GLN B 1 16 ? 67.104 -51.238 120.327 1.00 42.41 445 GLN B O 1
ATOM 3204 N N . PRO B 1 17 ? 66.619 -52.020 122.397 1.00 47.04 446 PRO B N 1
ATOM 3205 C CA . PRO B 1 17 ? 65.210 -52.304 122.089 1.00 43.92 446 PRO B CA 1
ATOM 3206 C C . PRO B 1 17 ? 64.380 -51.077 121.758 1.00 44.94 446 PRO B C 1
ATOM 3207 O O . PRO B 1 17 ? 63.448 -51.186 120.954 1.00 46.98 446 PRO B O 1
ATOM 3211 N N . ALA B 1 18 ? 64.693 -49.942 122.378 1.00 39.31 447 ALA B N 1
ATOM 3212 C CA . ALA B 1 18 ? 63.956 -48.707 122.117 1.00 44.42 447 ALA B CA 1
ATOM 3213 C C . ALA B 1 18 ? 64.097 -48.250 120.655 1.00 43.63 447 ALA B C 1
ATOM 3214 O O . ALA B 1 18 ? 63.236 -47.549 120.142 1.00 42.46 447 ALA B O 1
ATOM 3216 N N . LEU B 1 19 ? 65.171 -48.670 119.993 1.00 42.19 448 LEU B N 1
ATOM 3217 C CA . LEU B 1 19 ? 65.455 -48.230 118.638 1.00 49.01 448 LEU B CA 1
ATOM 3218 C C . LEU B 1 19 ? 64.814 -49.101 117.558 1.00 52.70 448 LEU B C 1
ATOM 3219 O O . LEU B 1 19 ? 65.057 -48.888 116.372 1.00 53.42 448 LEU B O 1
ATOM 3224 N N . ARG B 1 20 ? 63.993 -50.067 117.964 1.00 52.34 449 ARG B N 1
ATOM 3225 C CA . ARG B 1 20 ? 63.379 -50.993 117.016 1.00 53.63 449 ARG B CA 1
ATOM 3226 C C . ARG B 1 20 ? 62.216 -50.389 116.235 1.00 53.29 449 ARG B C 1
ATOM 3227 O O . ARG B 1 20 ? 61.373 -49.690 116.798 1.00 49.81 449 ARG B O 1
ATOM 3235 N N . ILE B 1 21 ? 62.171 -50.676 114.934 1.00 58.43 450 ILE B N 1
ATOM 3236 C CA . ILE B 1 21 ? 61.106 -50.167 114.073 1.00 53.88 450 ILE B CA 1
ATOM 3237 C C . ILE B 1 21 ? 59.765 -50.791 114.449 1.00 54.24 450 ILE B C 1
ATOM 3238 O O . ILE B 1 21 ? 59.638 -52.010 114.483 1.00 58.70 450 ILE B O 1
ATOM 3243 N N . LEU B 1 22 ? 58.771 -49.967 114.751 1.00 49.36 451 LEU B N 1
ATOM 3244 C CA . LEU B 1 22 ? 57.488 -50.508 115.169 1.00 51.85 451 LEU B CA 1
ATOM 3245 C C . LEU B 1 22 ? 56.657 -50.898 113.936 1.00 59.12 451 LEU B C 1
ATOM 3246 O O . LEU B 1 22 ? 56.790 -50.276 112.868 1.00 54.20 451 LEU B O 1
ATOM 3251 N N . PRO B 1 23 ? 55.833 -51.964 114.068 1.00 60.14 452 PRO B N 1
ATOM 3252 C CA . PRO B 1 23 ? 54.951 -52.446 112.992 1.00 59.25 452 PRO B CA 1
ATOM 3253 C C . PRO B 1 23 ? 53.964 -51.387 112.527 1.00 58.47 452 PRO B C 1
ATOM 3254 O O . PRO B 1 23 ? 53.540 -50.567 113.339 1.00 61.96 452 PRO B O 1
ATOM 3258 N N . GLY B 1 24 ? 53.594 -51.425 111.251 1.00 57.15 453 GLY B N 1
ATOM 3259 C CA . GLY B 1 24 ? 52.686 -50.438 110.699 1.00 59.77 453 GLY B CA 1
ATOM 3260 C C . GLY B 1 24 ? 53.529 -49.437 109.951 1.00 57.93 453 GLY B C 1
ATOM 3261 O O . GLY B 1 24 ? 54.737 -49.632 109.835 1.00 58.13 453 GLY B O 1
ATOM 3262 N N . GLN B 1 25 ? 52.947 -48.367 109.423 1.00 56.74 454 GLN B N 1
ATOM 3263 C CA . GLN B 1 25 ? 53.815 -47.415 108.719 1.00 57.33 454 GLN B CA 1
ATOM 3264 C C . GLN B 1 25 ? 53.390 -45.980 109.033 1.00 53.86 454 GLN B C 1
ATOM 3265 O O . GLN B 1 25 ? 52.218 -45.683 109.277 1.00 51.30 454 GLN B O 1
ATOM 3271 N N . CYS B 1 26 ? 54.373 -45.090 109.021 1.00 52.00 455 CYS B N 1
ATOM 3272 C CA . CYS B 1 26 ? 54.153 -43.679 109.265 1.00 48.60 455 CYS B CA 1
ATOM 3273 C C . CYS B 1 26 ? 54.134 -42.927 107.941 1.00 47.20 455 CYS B C 1
ATOM 3274 O O . CYS B 1 26 ? 55.080 -43.004 107.158 1.00 49.29 455 CYS B O 1
ATOM 3277 N N . HIS B 1 27 ? 53.056 -42.204 107.687 1.00 49.96 456 HIS B N 1
ATOM 3278 C CA . HIS B 1 27 ? 52.933 -41.465 106.443 1.00 52.11 456 HIS B CA 1
ATOM 3279 C C . HIS B 1 27 ? 53.158 -39.987 106.675 1.00 54.43 456 HIS B C 1
ATOM 3280 O O . HIS B 1 27 ? 52.521 -39.377 107.540 1.00 50.83 456 HIS B O 1
ATOM 3287 N N . ILE B 1 28 ? 54.076 -39.412 105.905 1.00 51.66 457 ILE B N 1
ATOM 3288 C CA . ILE B 1 28 ? 54.261 -37.968 105.902 1.00 49.11 457 ILE B CA 1
ATOM 3289 C C . ILE B 1 28 ? 54.161 -37.463 104.468 1.00 46.25 457 ILE B C 1
ATOM 3290 O O . ILE B 1 28 ? 54.882 -37.935 103.590 1.00 50.31 457 ILE B O 1
ATOM 3295 N N . LYS B 1 29 ? 53.248 -36.530 104.221 1.00 48.37 458 LYS B N 1
ATOM 3296 C CA . LYS B 1 29 ? 53.057 -35.996 102.875 1.00 50.36 458 LYS B CA 1
ATOM 3297 C C . LYS B 1 29 ? 53.207 -34.490 102.880 1.00 44.13 458 LYS B C 1
ATOM 3298 O O . LYS B 1 29 ? 52.475 -33.790 103.573 1.00 43.87 458 LYS B O 1
ATOM 3304 N N . VAL B 1 30 ? 54.171 -33.990 102.118 1.00 42.97 459 VAL B N 1
ATOM 3305 C CA . VAL B 1 30 ? 54.528 -32.579 102.200 1.00 43.84 459 VAL B CA 1
ATOM 3306 C C . VAL B 1 30 ? 54.708 -31.966 100.819 1.00 46.08 459 VAL B C 1
ATOM 3307 O O . VAL B 1 30 ? 55.181 -32.626 99.887 1.00 46.51 459 VAL B O 1
ATOM 3311 N N . ARG B 1 31 ? 54.320 -30.703 100.686 1.00 44.24 460 ARG B N 1
ATOM 3312 C CA . ARG B 1 31 ? 54.578 -29.968 99.454 1.00 44.96 460 ARG B CA 1
ATOM 3313 C C . ARG B 1 31 ? 55.988 -29.424 99.509 1.00 44.96 460 ARG B C 1
ATOM 3314 O O . ARG B 1 31 ? 56.373 -28.770 100.483 1.00 42.41 460 ARG B O 1
ATOM 3322 N N . ARG B 1 32 ? 56.752 -29.690 98.457 1.00 42.73 461 ARG B N 1
ATOM 3323 C CA . ARG B 1 32 ? 58.134 -29.240 98.371 1.00 41.39 461 ARG B CA 1
ATOM 3324 C C . ARG B 1 32 ? 58.266 -27.729 98.633 1.00 41.75 461 ARG B C 1
ATOM 3325 O O . ARG B 1 32 ? 59.198 -27.283 99.301 1.00 39.90 461 ARG B O 1
ATOM 3333 N N . LYS B 1 33 ? 57.301 -26.954 98.153 1.00 41.38 462 LYS B N 1
ATOM 3334 C CA . LYS B 1 33 ? 57.357 -25.505 98.269 1.00 45.10 462 LYS B CA 1
ATOM 3335 C C . LYS B 1 33 ? 56.967 -25.036 99.685 1.00 47.71 462 LYS B C 1
ATOM 3336 O O . LYS B 1 33 ? 57.332 -23.942 100.114 1.00 42.88 462 LYS B O 1
ATOM 3342 N N . ASN B 1 34 ? 56.235 -25.878 100.407 1.00 45.92 463 ASN B N 1
ATOM 3343 C CA . ASN B 1 34 ? 55.824 -25.576 101.772 1.00 39.92 463 ASN B CA 1
ATOM 3344 C C . ASN B 1 34 ? 56.386 -26.569 102.805 1.00 38.28 463 ASN B C 1
ATOM 3345 O O . ASN B 1 34 ? 55.735 -26.872 103.800 1.00 40.83 463 ASN B O 1
ATOM 3350 N N . ILE B 1 35 ? 57.591 -27.066 102.581 1.00 35.25 464 ILE B N 1
ATOM 3351 C CA . ILE B 1 35 ? 58.031 -28.239 103.317 1.00 40.49 464 ILE B CA 1
ATOM 3352 C C . ILE B 1 35 ? 58.085 -27.986 104.834 1.00 36.83 46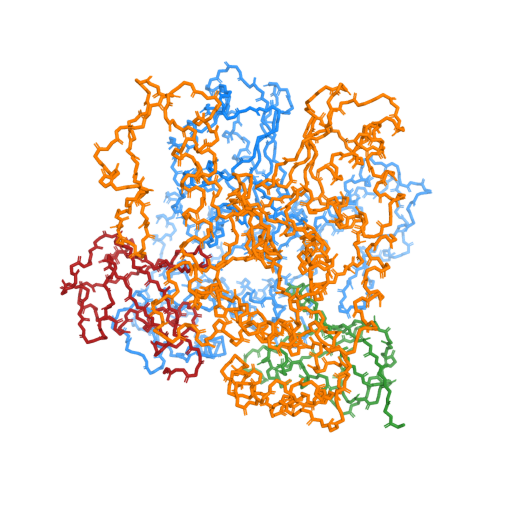4 ILE B C 1
ATOM 3353 O O . ILE B 1 35 ? 57.680 -28.845 105.603 1.00 35.75 464 ILE B O 1
ATOM 3358 N N . PHE B 1 36 ? 58.513 -26.802 105.260 1.00 34.69 465 PHE B N 1
ATOM 3359 C CA . PHE B 1 36 ? 58.600 -26.516 106.692 1.00 36.26 465 PHE B CA 1
ATOM 3360 C C . PHE B 1 36 ? 57.203 -26.530 107.327 1.00 38.53 465 PHE B C 1
ATOM 3361 O O . PHE B 1 36 ? 56.975 -27.218 108.318 1.00 38.21 465 PHE B O 1
ATOM 3369 N N . GLU B 1 37 ? 56.255 -25.797 106.763 1.00 40.19 466 GLU B N 1
ATOM 3370 C CA . GLU B 1 37 ? 54.941 -25.766 107.390 1.00 44.74 466 GLU B CA 1
ATOM 3371 C C . GLU B 1 37 ? 54.185 -27.099 107.258 1.00 43.28 466 GLU B C 1
ATOM 3372 O O . GLU B 1 37 ? 53.484 -27.507 108.189 1.00 45.02 466 GLU B O 1
ATOM 3378 N N . ASP B 1 38 ? 54.345 -27.789 106.132 1.00 40.90 467 ASP B N 1
ATOM 3379 C CA . ASP B 1 38 ? 53.692 -29.085 105.940 1.00 41.86 467 ASP B CA 1
ATOM 3380 C C . ASP B 1 38 ? 54.265 -30.153 106.874 1.00 40.19 467 ASP B C 1
ATOM 3381 O O . ASP B 1 38 ? 53.519 -30.898 107.509 1.00 42.27 467 ASP B O 1
ATOM 3386 N N . ALA B 1 39 ? 55.592 -30.239 106.935 1.00 40.62 468 ALA B N 1
ATOM 3387 C CA . ALA B 1 39 ? 56.259 -31.186 107.827 1.00 43.53 468 ALA B CA 1
ATOM 3388 C C . ALA B 1 39 ? 55.902 -30.911 109.281 1.00 42.11 468 ALA B C 1
ATOM 3389 O O . ALA B 1 39 ? 55.784 -31.840 110.078 1.00 42.99 468 ALA B O 1
ATOM 3391 N N . TYR B 1 40 ? 55.713 -29.641 109.620 1.00 42.04 469 TYR B N 1
ATOM 3392 C CA . TYR B 1 40 ? 55.270 -29.284 110.962 1.00 43.67 469 TYR B CA 1
ATOM 3393 C C . TYR B 1 40 ? 53.909 -29.901 111.269 1.00 47.09 469 TYR B C 1
ATOM 3394 O O . TYR B 1 40 ? 53.745 -30.610 112.272 1.00 43.74 469 TYR B O 1
ATOM 3403 N N . GLN B 1 41 ? 52.936 -29.620 110.406 1.00 47.23 470 GLN B N 1
ATOM 3404 C CA . GLN B 1 41 ? 51.612 -30.219 110.534 1.00 49.40 470 GLN B CA 1
ATOM 3405 C C . GLN B 1 41 ? 51.680 -31.738 110.532 1.00 44.18 470 GLN B C 1
ATOM 3406 O O . GLN B 1 41 ? 51.224 -32.365 111.475 1.00 48.65 470 GLN B O 1
ATOM 3412 N N . GLU B 1 42 ? 52.266 -32.318 109.490 1.00 40.53 471 GLU B N 1
ATOM 3413 C CA . GLU B 1 42 ? 52.368 -33.779 109.366 1.00 45.29 471 GLU B CA 1
ATOM 3414 C C . GLU B 1 42 ? 52.999 -34.513 110.568 1.00 48.45 471 GLU B C 1
ATOM 3415 O O . GLU B 1 42 ? 52.576 -35.616 110.926 1.00 51.26 471 GLU B O 1
ATOM 3421 N N . ILE B 1 43 ? 54.025 -33.920 111.172 1.00 47.02 472 ILE B N 1
ATOM 3422 C CA . ILE B 1 43 ? 54.785 -34.608 112.212 1.00 46.87 472 ILE B CA 1
ATOM 3423 C C . ILE B 1 43 ? 54.268 -34.309 113.621 1.00 46.68 472 ILE B C 1
ATOM 3424 O O . ILE B 1 43 ? 54.288 -35.189 114.481 1.00 46.09 472 ILE B O 1
ATOM 3429 N N . MET B 1 44 ? 53.772 -33.101 113.864 1.00 43.23 473 MET B N 1
ATOM 3430 C CA . MET B 1 44 ? 53.326 -32.769 115.222 1.00 46.08 473 MET B CA 1
ATOM 3431 C C . MET B 1 44 ? 51.941 -33.341 115.556 1.00 47.30 473 MET B C 1
ATOM 3432 O O . MET B 1 44 ? 51.538 -33.343 116.713 1.00 51.16 473 MET B O 1
ATOM 3437 N N . ARG B 1 45 ? 51.205 -33.802 114.544 1.00 50.51 474 ARG B N 1
ATOM 3438 C CA . ARG B 1 45 ? 49.893 -34.421 114.762 1.00 51.51 474 ARG B CA 1
ATOM 3439 C C . ARG B 1 45 ? 50.000 -35.939 114.938 1.00 50.23 474 ARG B C 1
ATOM 3440 O O . ARG B 1 45 ? 49.011 -36.651 114.826 1.00 53.99 474 ARG B O 1
ATOM 3448 N N . GLN B 1 46 ? 51.201 -36.435 115.209 1.00 48.98 475 GLN B N 1
ATOM 3449 C CA . GLN B 1 46 ? 51.397 -37.860 115.390 1.00 47.37 475 GLN B CA 1
ATOM 3450 C C . GLN B 1 46 ? 52.106 -38.159 116.697 1.00 49.00 475 GLN B C 1
ATOM 3451 O O . GLN B 1 46 ? 52.867 -37.333 117.197 1.00 49.01 475 GLN B O 1
ATOM 3457 N N . THR B 1 47 ? 51.846 -39.347 117.239 1.00 51.62 476 THR B N 1
ATOM 3458 C CA . THR B 1 47 ? 52.464 -39.798 118.491 1.00 53.49 476 THR B CA 1
ATOM 3459 C C . THR B 1 47 ? 53.881 -40.298 118.233 1.00 50.94 476 THR B C 1
ATOM 3460 O O . THR B 1 47 ? 54.216 -40.669 117.105 1.00 48.94 476 THR B O 1
ATOM 3464 N N . PRO B 1 48 ? 54.722 -40.298 119.277 1.00 50.44 477 PRO B N 1
ATOM 3465 C CA . PRO B 1 48 ? 56.075 -40.848 119.151 1.00 49.27 477 PRO B CA 1
ATOM 3466 C C . PRO B 1 48 ? 56.109 -42.297 118.665 1.00 50.23 477 PRO B C 1
ATOM 3467 O O . PRO B 1 48 ? 57.120 -42.737 118.122 1.00 51.97 477 PRO B O 1
ATOM 3471 N N . GLU B 1 49 ? 55.018 -43.031 118.841 1.00 53.02 478 GLU B N 1
ATOM 3472 C CA . GLU B 1 49 ? 54.986 -44.428 118.413 1.00 53.05 478 GLU B CA 1
ATOM 3473 C C . GLU B 1 49 ? 54.539 -44.568 116.953 1.00 55.04 478 GLU B C 1
ATOM 3474 O O . GLU B 1 49 ? 55.009 -45.468 116.249 1.00 55.64 478 GLU B O 1
ATOM 3480 N N . ASP B 1 50 ? 53.663 -43.674 116.492 1.00 49.01 479 ASP B N 1
ATOM 3481 C CA . ASP B 1 50 ? 53.380 -43.566 115.064 1.00 50.97 479 ASP B CA 1
ATOM 3482 C C . ASP B 1 50 ? 54.669 -43.293 114.301 1.00 50.25 479 ASP B C 1
ATOM 3483 O O . ASP B 1 50 ? 54.939 -43.900 113.267 1.00 53.98 479 ASP B O 1
ATOM 3488 N N . LEU B 1 51 ? 55.462 -42.369 114.831 1.00 49.48 480 LEU B N 1
ATOM 3489 C CA . LEU B 1 51 ? 56.696 -41.920 114.194 1.00 49.57 480 LEU B CA 1
ATOM 3490 C C . LEU B 1 51 ? 57.796 -42.980 114.202 1.00 47.91 480 LEU B C 1
ATOM 3491 O O . LEU B 1 51 ? 58.778 -42.859 113.472 1.00 47.24 480 LEU B O 1
ATOM 3496 N N . LYS B 1 52 ? 57.629 -44.023 115.010 1.00 50.68 481 LYS B N 1
ATOM 3497 C CA . LYS B 1 52 ? 58.620 -45.098 115.061 1.00 49.22 481 LYS B CA 1
ATOM 3498 C C . LYS B 1 52 ? 58.288 -46.252 114.103 1.00 50.25 481 LYS B C 1
ATOM 3499 O O . LYS B 1 52 ? 59.067 -47.191 113.966 1.00 49.21 481 LYS B O 1
ATOM 3505 N N . LYS B 1 53 ? 57.142 -46.157 113.428 1.00 51.58 482 LYS B N 1
ATOM 3506 C CA . LYS B 1 53 ? 56.783 -47.075 112.346 1.00 50.29 482 LYS B CA 1
ATOM 3507 C C . LYS B 1 53 ? 57.546 -46.697 111.085 1.00 52.02 482 LYS B C 1
ATOM 3508 O O . LYS B 1 53 ? 57.986 -45.553 110.953 1.00 52.66 482 LYS B O 1
ATOM 3514 N N . ARG B 1 54 ? 57.706 -47.635 110.159 1.00 51.09 483 ARG B N 1
ATOM 3515 C CA . ARG B 1 54 ? 58.475 -47.358 108.942 1.00 54.57 483 ARG B CA 1
ATOM 3516 C C . ARG B 1 54 ? 57.976 -46.096 108.235 1.00 55.11 483 ARG B C 1
ATOM 3517 O O . ARG B 1 54 ? 56.770 -45.886 108.106 1.00 54.86 483 ARG B O 1
ATOM 3525 N N . LEU B 1 55 ? 58.912 -45.249 107.806 1.00 49.75 484 LEU B N 1
ATOM 3526 C CA . LEU B 1 55 ? 58.574 -43.928 107.278 1.00 52.98 484 LEU B CA 1
ATOM 3527 C C . LEU B 1 55 ? 58.146 -43.976 105.818 1.00 49.52 484 LEU B C 1
ATOM 3528 O O . LEU B 1 55 ? 58.891 -44.460 104.971 1.00 46.32 484 LEU B O 1
ATOM 3533 N N . MET B 1 56 ? 56.962 -43.448 105.527 1.00 50.22 485 MET B N 1
ATOM 3534 C CA . MET B 1 56 ? 56.491 -43.354 104.141 1.00 55.87 485 MET B CA 1
ATOM 3535 C C . MET B 1 56 ? 56.325 -41.903 103.715 1.00 50.05 485 MET B C 1
ATOM 3536 O O . MET B 1 56 ? 55.230 -41.345 103.768 1.00 49.55 485 MET B O 1
ATOM 3541 N N . ILE B 1 57 ? 57.422 -41.306 103.280 1.00 49.86 486 ILE B N 1
ATOM 3542 C CA . ILE B 1 57 ? 57.419 -39.910 102.871 1.00 52.40 486 ILE B CA 1
ATOM 3543 C C . ILE B 1 57 ? 57.167 -39.777 101.374 1.00 50.01 486 ILE B C 1
ATOM 3544 O O . ILE B 1 57 ? 57.838 -40.420 100.575 1.00 54.21 486 ILE B O 1
ATOM 3549 N N . LYS B 1 58 ? 56.187 -38.962 100.993 1.00 50.54 487 LYS B N 1
ATOM 3550 C CA . LYS B 1 58 ? 56.048 -38.563 99.597 1.00 51.22 487 LYS B CA 1
ATOM 3551 C C . LYS B 1 58 ? 55.901 -37.050 99.497 1.00 52.29 487 LYS B C 1
ATOM 3552 O O . LYS B 1 58 ? 55.376 -36.412 100.411 1.00 45.39 487 LYS B O 1
ATOM 3558 N N . PHE B 1 59 ? 56.406 -36.492 98.396 1.00 51.25 488 PHE B N 1
ATOM 3559 C CA . PHE B 1 59 ? 56.202 -35.085 98.050 1.00 53.24 488 PHE B CA 1
ATOM 3560 C C . PHE B 1 59 ? 54.915 -34.880 97.218 1.00 55.18 488 PHE B C 1
ATOM 3561 O O . PHE B 1 59 ? 54.747 -35.467 96.149 1.00 51.96 488 PHE B O 1
ATOM 3569 N N . ASP B 1 60 ? 54.018 -34.038 97.720 1.00 54.90 489 ASP B N 1
ATOM 3570 C CA . ASP B 1 60 ? 52.726 -33.773 97.088 1.00 53.79 489 ASP B CA 1
ATOM 3571 C C . ASP B 1 60 ? 52.947 -33.066 95.762 1.00 56.54 489 ASP B C 1
ATOM 3572 O O . ASP B 1 60 ? 53.771 -32.157 95.668 1.00 58.45 489 ASP B O 1
ATOM 3577 N N . GLY B 1 61 ? 52.195 -33.453 94.742 1.00 54.69 490 GLY B N 1
ATOM 3578 C CA . GLY B 1 61 ? 52.512 -33.016 93.395 1.00 56.68 490 GLY B CA 1
ATOM 3579 C C . GLY B 1 61 ? 53.609 -33.963 92.954 1.00 59.65 490 GLY B C 1
ATOM 3580 O O . GLY B 1 61 ? 53.538 -35.157 93.295 1.00 64.71 490 GLY B O 1
ATOM 3581 N N . GLU B 1 62 ? 54.595 -33.438 92.224 1.00 48.85 491 GLU B N 1
ATOM 3582 C CA . GLU B 1 62 ? 55.825 -34.155 91.823 1.00 55.56 491 GLU B CA 1
ATOM 3583 C C . GLU B 1 62 ? 55.753 -34.889 90.515 1.00 59.28 491 GLU B C 1
ATOM 3584 O O . GLU B 1 62 ? 54.712 -34.905 89.840 1.00 49.91 491 GLU B O 1
ATOM 3590 N N . GLU B 1 63 ? 56.894 -35.522 90.197 1.00 70.00 492 GLU B N 1
ATOM 3591 C CA . GLU B 1 63 ? 57.018 -36.421 89.043 1.00 69.41 492 GLU B CA 1
ATOM 3592 C C . GLU B 1 63 ? 57.432 -37.849 89.444 1.00 64.22 492 GLU B C 1
ATOM 3593 O O . GLU B 1 63 ? 56.691 -38.495 90.194 1.00 68.34 492 GLU B O 1
ATOM 3599 N N . GLY B 1 64 ? 58.568 -38.351 88.943 1.00 62.43 493 GLY B N 1
ATOM 3600 C CA . GLY B 1 64 ? 58.934 -39.756 89.162 1.00 71.85 493 GLY B CA 1
ATOM 3601 C C . GLY B 1 64 ? 60.051 -40.043 90.169 1.00 71.18 493 GLY B C 1
ATOM 3602 O O . GLY B 1 64 ? 61.206 -39.723 89.896 1.00 72.48 493 GLY B O 1
ATOM 3603 N N . LEU B 1 65 ? 59.727 -40.656 91.315 1.00 71.31 494 LEU B N 1
ATOM 3604 C CA . LEU B 1 65 ? 60.725 -40.894 92.384 1.00 77.13 494 LEU B CA 1
ATOM 3605 C C . LEU B 1 65 ? 60.713 -42.330 92.943 1.00 82.02 494 LEU B C 1
ATOM 3606 O O . LEU B 1 65 ? 60.141 -43.226 92.330 1.00 82.57 494 LEU B O 1
ATOM 3611 N N . ASP B 1 66 ? 61.384 -42.537 94.086 1.00 91.34 495 ASP B N 1
ATOM 3612 C CA . ASP B 1 66 ? 61.107 -43.672 94.995 1.00 91.13 495 ASP B CA 1
ATOM 3613 C C . ASP B 1 66 ? 61.866 -43.564 96.341 1.00 89.85 495 ASP B C 1
ATOM 3614 O O . ASP B 1 66 ? 62.814 -42.787 96.473 1.00 87.56 495 ASP B O 1
ATOM 3619 N N . TYR B 1 67 ? 61.454 -44.387 97.311 1.00 88.87 496 TYR B N 1
ATOM 3620 C CA . TYR B 1 67 ? 61.667 -44.142 98.751 1.00 89.90 496 TYR B CA 1
ATOM 3621 C C . TYR B 1 67 ? 63.091 -43.825 99.245 1.00 88.48 496 TYR B C 1
ATOM 3622 O O . TYR B 1 67 ? 63.263 -42.948 100.107 1.00 76.64 496 TYR B O 1
ATOM 3631 N N . GLY B 1 68 ? 64.094 -44.536 98.729 1.00 91.78 497 GLY B N 1
ATOM 3632 C CA . GLY B 1 68 ? 65.469 -44.313 99.147 1.00 87.70 497 GLY B CA 1
ATOM 3633 C C . GLY B 1 68 ? 65.835 -42.866 98.892 1.00 81.46 497 GLY B C 1
ATOM 3634 O O . GLY B 1 68 ? 66.483 -42.209 99.714 1.00 75.68 497 GLY B O 1
ATOM 3635 N N . GLY B 1 69 ? 65.385 -42.372 97.743 1.00 78.90 498 GLY B N 1
ATOM 3636 C CA . GLY B 1 69 ? 65.568 -40.986 97.373 1.00 78.46 498 GLY B CA 1
ATOM 3637 C C . GLY B 1 69 ? 64.757 -40.026 98.226 1.00 71.33 498 GLY B C 1
ATOM 3638 O O . GLY B 1 69 ? 65.342 -39.156 98.883 1.00 60.67 498 GLY B O 1
ATOM 3639 N N . VAL B 1 70 ? 63.427 -40.188 98.225 1.00 70.90 499 VAL B N 1
ATOM 3640 C CA . VAL B 1 70 ? 62.525 -39.198 98.827 1.00 67.67 499 VAL B CA 1
ATOM 3641 C C . VAL B 1 70 ? 62.793 -38.987 100.325 1.00 60.61 499 VAL B C 1
ATOM 3642 O O . VAL B 1 70 ? 62.817 -37.850 100.789 1.00 54.07 499 VAL B O 1
ATOM 3646 N N . SER B 1 71 ? 63.016 -40.072 101.061 1.00 54.83 500 SER B N 1
ATOM 3647 C CA . SER B 1 71 ? 63.386 -39.994 102.462 1.00 53.78 500 SER B CA 1
ATOM 3648 C C . SER B 1 71 ? 64.659 -39.164 102.672 1.00 52.10 500 SER B C 1
ATOM 3649 O O . SER B 1 71 ? 64.641 -38.151 103.376 1.00 49.39 500 SER B O 1
ATOM 3652 N N . ARG B 1 72 ? 65.748 -39.594 102.046 1.00 52.52 501 ARG B N 1
ATOM 3653 C CA . ARG B 1 72 ? 67.023 -38.886 102.095 1.00 52.81 501 ARG B CA 1
ATOM 3654 C C . ARG B 1 72 ? 66.900 -37.407 101.686 1.00 52.85 501 ARG B C 1
ATOM 3655 O O . ARG B 1 72 ? 67.473 -36.521 102.334 1.00 45.09 501 ARG B O 1
ATOM 3663 N N . GLU B 1 73 ? 66.140 -37.143 100.627 1.00 50.73 502 GLU B N 1
ATOM 3664 C CA . GLU B 1 73 ? 65.945 -35.778 100.151 1.00 48.21 502 GLU B CA 1
ATOM 3665 C C . GLU B 1 73 ? 65.123 -34.936 101.130 1.00 42.90 502 GLU B C 1
ATOM 3666 O O . GLU B 1 73 ? 65.467 -33.785 101.399 1.00 42.50 502 GLU B O 1
ATOM 3672 N N . PHE B 1 74 ? 64.040 -35.520 101.639 1.00 43.45 503 PHE B N 1
ATOM 3673 C CA . PHE B 1 74 ? 63.154 -34.879 102.612 1.00 42.66 503 PHE B CA 1
ATOM 3674 C C . PHE B 1 74 ? 63.929 -34.258 103.786 1.00 43.05 503 PHE B C 1
ATOM 3675 O O . PHE B 1 74 ? 63.800 -33.052 104.062 1.00 37.75 503 PHE B O 1
ATOM 3683 N N . PHE B 1 75 ? 64.761 -35.071 104.437 1.00 40.86 504 PHE B N 1
ATOM 3684 C CA . PHE B 1 75 ? 65.535 -34.619 105.589 1.00 40.42 504 PHE B CA 1
ATOM 3685 C C . PHE B 1 75 ? 66.529 -33.499 105.258 1.00 42.41 504 PHE B C 1
ATOM 3686 O O . PHE B 1 75 ? 66.676 -32.554 106.030 1.00 37.60 504 PHE B O 1
ATOM 3694 N N . PHE B 1 76 ? 67.193 -33.576 104.108 1.00 43.86 505 PHE B N 1
ATOM 3695 C CA . PHE B 1 76 ? 68.124 -32.519 103.741 1.00 40.24 505 PHE B CA 1
ATOM 3696 C C . PHE B 1 76 ? 67.372 -31.232 103.408 1.00 41.14 505 PHE B C 1
ATOM 3697 O O . PHE B 1 76 ? 67.790 -30.153 103.819 1.00 39.38 505 PHE B O 1
ATOM 3705 N N . LEU B 1 77 ? 66.241 -31.350 102.713 1.00 40.89 506 LEU B N 1
ATOM 3706 C CA . LEU B 1 77 ? 65.435 -30.180 102.396 1.00 37.44 506 LEU B CA 1
ATOM 3707 C C . LEU B 1 77 ? 64.777 -29.581 103.649 1.00 38.18 506 LEU B C 1
ATOM 3708 O O . LEU B 1 77 ? 64.824 -28.368 103.846 1.00 39.47 506 LEU B O 1
ATOM 3713 N N . LEU B 1 78 ? 64.171 -30.417 104.494 1.00 40.95 507 LEU B N 1
ATOM 3714 C CA . LEU B 1 78 ? 63.497 -29.929 105.708 1.00 34.96 507 LEU B CA 1
ATOM 3715 C C . LEU B 1 78 ? 64.485 -29.263 106.649 1.00 35.84 507 LEU B C 1
ATOM 3716 O O . LEU B 1 78 ? 64.151 -28.270 107.291 1.00 37.23 507 LEU B O 1
ATOM 3721 N N . SER B 1 79 ? 65.714 -29.760 106.718 1.00 32.84 508 SER B N 1
ATOM 3722 C CA . SER B 1 79 ? 66.623 -29.175 107.687 1.00 34.04 508 SER B CA 1
ATOM 3723 C C . SER B 1 79 ? 67.292 -27.883 107.185 1.00 38.65 508 SER B C 1
ATOM 3724 O O . SER B 1 79 ? 67.750 -27.081 107.999 1.00 38.51 508 SER B O 1
ATOM 3727 N N . HIS B 1 80 ? 67.305 -27.636 105.874 1.00 35.90 509 HIS B N 1
ATOM 3728 C CA . HIS B 1 80 ? 67.755 -26.331 105.395 1.00 41.24 509 HIS B CA 1
ATOM 3729 C C . HIS B 1 80 ? 66.723 -25.242 105.695 1.00 37.75 509 HIS B C 1
ATOM 3730 O O . HIS B 1 80 ? 67.076 -24.076 105.872 1.00 36.51 509 HIS B O 1
ATOM 3737 N N . GLU B 1 81 ? 65.458 -25.637 105.790 1.00 36.87 510 GLU B N 1
ATOM 3738 C CA . GLU B 1 81 ? 64.406 -24.728 106.244 1.00 40.25 510 GLU B CA 1
ATOM 3739 C C . GLU B 1 81 ? 64.357 -24.513 107.786 1.00 38.04 510 GLU B C 1
ATOM 3740 O O . GLU B 1 81 ? 64.423 -23.370 108.235 1.00 39.42 510 GLU B O 1
ATOM 3746 N N . MET B 1 82 ? 64.246 -25.590 108.572 1.00 31.34 511 MET B N 1
ATOM 3747 C CA . MET B 1 82 ? 64.295 -25.543 110.053 1.00 35.88 511 MET B CA 1
ATOM 3748 C C . MET B 1 82 ? 65.409 -24.660 110.616 1.00 33.02 511 MET B C 1
ATOM 3749 O O . MET B 1 82 ? 65.211 -23.924 111.580 1.00 29.68 511 MET B O 1
ATOM 3754 N N . PHE B 1 83 ? 66.583 -24.782 110.004 1.00 32.25 512 PHE B N 1
ATOM 3755 C CA . PHE B 1 83 ? 67.813 -24.197 110.494 1.00 31.35 512 PHE B CA 1
ATOM 3756 C C . PHE B 1 83 ? 68.177 -22.903 109.759 1.00 33.14 512 PHE B C 1
ATOM 3757 O O . PHE B 1 83 ? 69.239 -22.323 109.985 1.00 35.23 512 PHE B O 1
ATOM 3765 N N . ASN B 1 84 ? 67.280 -22.443 108.902 1.00 30.17 513 ASN B N 1
ATOM 3766 C CA . ASN B 1 84 ? 67.431 -21.151 108.228 1.00 32.42 513 ASN B CA 1
ATOM 3767 C C . ASN B 1 84 ? 67.338 -19.990 109.223 1.00 34.49 513 ASN B C 1
ATOM 3768 O O . ASN B 1 84 ? 66.267 -19.709 109.754 1.00 32.95 513 ASN B O 1
ATOM 3773 N N . PRO B 1 85 ? 68.454 -19.289 109.452 1.00 33.37 514 PRO B N 1
ATOM 3774 C CA . PRO B 1 85 ? 68.487 -18.241 110.480 1.00 32.70 514 PRO B CA 1
ATOM 3775 C C . PRO B 1 85 ? 67.416 -17.171 110.312 1.00 35.30 514 PRO B C 1
ATOM 3776 O O . PRO B 1 85 ? 67.075 -16.501 111.305 1.00 32.66 514 PRO B O 1
ATOM 3780 N N . PHE B 1 86 ? 66.844 -17.055 109.113 1.00 34.12 515 PHE B N 1
ATOM 3781 C CA . PHE B 1 86 ? 65.801 -16.054 108.881 1.00 36.90 515 PHE B CA 1
ATOM 3782 C C . PHE B 1 86 ? 64.633 -16.247 109.842 1.00 37.91 515 PHE B C 1
ATOM 3783 O O . PHE B 1 86 ? 63.995 -15.272 110.226 1.00 38.14 515 PHE B O 1
ATOM 3791 N N . TYR B 1 87 ? 64.365 -17.496 110.235 1.00 35.82 516 TYR B N 1
ATOM 3792 C CA . TYR B 1 87 ? 63.266 -17.797 111.155 1.00 37.20 516 TYR B CA 1
ATOM 3793 C C . TYR B 1 87 ? 63.635 -17.620 112.641 1.00 35.28 516 TYR B C 1
ATOM 3794 O O . TYR B 1 87 ? 62.773 -17.742 113.512 1.00 38.40 516 TYR B O 1
ATOM 3803 N N . CYS B 1 88 ? 64.909 -17.360 112.920 1.00 32.42 517 CYS B N 1
ATOM 3804 C CA . CYS B 1 88 ? 65.406 -17.073 114.284 1.00 37.00 517 CYS B CA 1
ATOM 3805 C C . CYS B 1 88 ? 65.187 -18.150 115.361 1.00 36.59 517 CYS B C 1
ATOM 3806 O O . CYS B 1 88 ? 65.296 -17.859 116.547 1.00 35.76 517 CYS B O 1
ATOM 3809 N N . LEU B 1 89 ? 64.913 -19.388 114.957 1.00 35.20 518 LEU B N 1
ATOM 3810 C CA . LEU B 1 89 ? 64.998 -20.521 115.877 1.00 34.19 518 LEU B CA 1
ATOM 3811 C C . LEU B 1 89 ? 66.477 -20.866 116.113 1.00 34.69 518 LEU B C 1
ATOM 3812 O O . LEU B 1 89 ? 66.969 -20.893 117.257 1.00 29.74 518 LEU B O 1
ATOM 3817 N N . PHE B 1 90 ? 67.192 -21.095 115.016 1.00 30.44 519 PHE B N 1
ATOM 3818 C CA . PHE B 1 90 ? 68.631 -21.259 115.073 1.00 29.62 519 PHE B CA 1
ATOM 3819 C C . PHE B 1 90 ? 69.320 -20.107 114.363 1.00 34.23 519 PHE B C 1
ATOM 3820 O O . PHE B 1 90 ?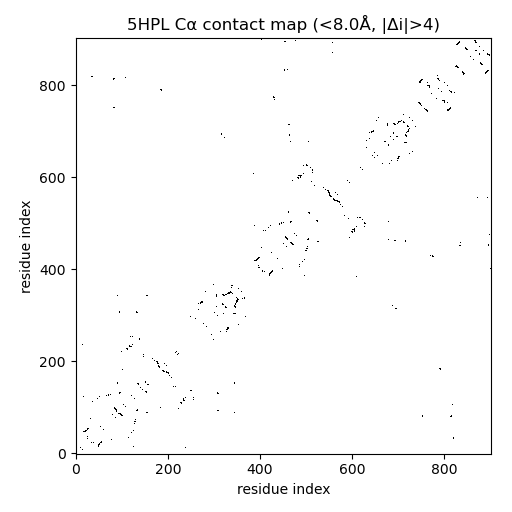 68.710 -19.404 113.544 1.00 32.88 519 PHE B O 1
ATOM 3828 N N . GLU B 1 91 ? 70.598 -19.917 114.667 1.00 33.43 520 GLU B N 1
ATOM 3829 C CA . GLU B 1 91 ? 71.397 -18.903 113.975 1.00 35.03 520 GLU B CA 1
ATOM 3830 C C . GLU B 1 91 ? 72.742 -19.519 113.624 1.00 31.58 520 GLU B C 1
ATOM 3831 O O . GLU B 1 91 ? 73.036 -20.642 114.025 1.00 34.33 520 GLU B O 1
ATOM 3837 N N . TYR B 1 92 ? 73.557 -18.797 112.873 1.00 34.46 521 TYR B N 1
ATOM 3838 C CA . TYR B 1 92 ? 74.868 -19.307 112.516 1.00 35.94 521 TYR B CA 1
ATOM 3839 C C . TYR B 1 92 ? 75.799 -19.342 113.726 1.00 37.52 521 TYR B C 1
ATOM 3840 O O . TYR B 1 92 ? 75.658 -18.557 114.672 1.00 35.71 521 TYR B O 1
ATOM 3849 N N . SER B 1 93 ? 76.767 -20.249 113.660 1.00 33.75 522 SER B N 1
ATOM 3850 C CA . SER B 1 93 ? 77.892 -20.270 114.573 1.00 36.06 522 SER B CA 1
ATOM 3851 C C . SER B 1 93 ? 78.712 -18.995 114.427 1.00 37.92 522 SER B C 1
ATOM 3852 O O . SER B 1 93 ? 78.561 -18.266 113.452 1.00 36.75 522 SER B O 1
ATOM 3855 N N . ALA B 1 94 ? 79.610 -18.756 115.377 1.00 30.49 523 ALA B N 1
ATOM 3856 C CA . ALA B 1 94 ? 80.476 -17.604 115.301 1.00 35.03 523 ALA B CA 1
ATOM 3857 C C . ALA B 1 94 ? 81.600 -17.809 114.271 1.00 35.12 523 ALA B C 1
ATOM 3858 O O . ALA B 1 94 ? 82.184 -16.835 113.793 1.00 35.65 523 ALA B O 1
ATOM 3860 N N . TYR B 1 95 ? 81.895 -19.064 113.923 1.00 33.62 524 TYR B N 1
ATOM 3861 C CA . TYR B 1 95 ? 83.099 -19.368 113.146 1.00 31.10 524 TYR B CA 1
ATOM 3862 C C . TYR B 1 95 ? 82.843 -19.748 111.674 1.00 30.68 524 TYR B C 1
ATOM 3863 O O . TYR B 1 95 ? 83.783 -20.090 110.947 1.00 28.16 524 TYR B O 1
ATOM 3872 N N . ASP B 1 96 ? 81.584 -19.687 111.242 1.00 30.51 525 ASP B N 1
ATOM 3873 C CA . ASP B 1 96 ? 81.211 -20.021 109.858 1.00 30.00 525 ASP B CA 1
ATOM 3874 C C . ASP B 1 96 ? 79.772 -19.597 109.581 1.00 34.80 525 ASP B C 1
ATOM 3875 O O . ASP B 1 96 ? 79.098 -19.024 110.463 1.00 31.22 525 ASP B O 1
ATOM 3880 N N . ASN B 1 97 ? 79.299 -19.909 108.370 1.00 32.19 526 ASN B N 1
ATOM 3881 C CA . ASN B 1 97 ? 77.907 -19.650 107.995 1.00 34.74 526 ASN B CA 1
ATOM 3882 C C . ASN B 1 97 ? 77.173 -20.932 107.580 1.00 34.93 526 ASN B C 1
ATOM 3883 O O . ASN B 1 97 ? 76.204 -20.896 106.809 1.00 35.37 526 ASN B O 1
ATOM 3888 N N . TYR B 1 98 ? 77.626 -22.071 108.089 1.00 31.67 527 TYR B N 1
ATOM 3889 C CA . TYR B 1 98 ? 76.931 -23.323 107.774 1.00 35.25 527 TYR B CA 1
ATOM 3890 C C . TYR B 1 98 ? 76.649 -24.232 108.985 1.00 35.03 527 TYR B C 1
ATOM 3891 O O . TYR B 1 98 ? 75.762 -25.071 108.910 1.00 41.08 527 TYR B O 1
ATOM 3900 N N . THR B 1 99 ? 77.364 -24.081 110.096 1.00 32.16 528 THR B N 1
ATOM 3901 C CA . THR B 1 99 ? 76.944 -24.761 111.323 1.00 31.72 528 THR B CA 1
ATOM 3902 C C . THR B 1 99 ? 76.142 -23.766 112.186 1.00 34.84 528 THR B C 1
ATOM 3903 O O . THR B 1 99 ? 76.208 -22.550 111.971 1.00 33.92 528 THR B O 1
ATOM 3907 N N . ILE B 1 100 ? 75.395 -24.290 113.154 1.00 34.52 529 ILE B N 1
ATOM 3908 C CA . ILE B 1 100 ? 74.339 -23.540 113.849 1.00 33.64 529 ILE B CA 1
ATOM 3909 C C . ILE B 1 100 ? 74.252 -23.708 115.384 1.00 31.32 529 ILE B C 1
ATOM 3910 O O . ILE B 1 100 ? 74.780 -24.652 115.959 1.00 34.02 529 ILE B O 1
ATOM 3915 N N . GLN B 1 101 ? 73.527 -22.787 116.004 1.00 30.64 530 GLN B N 1
ATOM 3916 C CA . GLN B 1 101 ? 73.241 -22.762 117.430 1.00 31.97 530 GLN B CA 1
ATOM 3917 C C . GLN B 1 101 ? 71.848 -22.173 117.624 1.00 33.41 530 GLN B C 1
ATOM 3918 O O . GLN B 1 101 ? 71.294 -21.554 116.711 1.00 36.13 530 GLN B O 1
ATOM 3924 N N . ILE B 1 102 ? 71.293 -22.343 118.817 1.00 31.45 531 ILE B N 1
ATOM 3925 C CA . ILE B 1 102 ? 69.989 -21.792 119.131 1.00 31.18 531 ILE B CA 1
ATOM 3926 C C . ILE B 1 102 ? 70.060 -20.266 119.187 1.00 35.52 531 ILE B C 1
ATOM 3927 O O . ILE B 1 102 ? 70.998 -19.694 119.770 1.00 31.13 531 ILE B O 1
ATOM 3932 N N . ASN B 1 103 ? 69.081 -19.612 118.567 1.00 30.93 532 ASN B N 1
ATOM 3933 C CA . ASN B 1 103 ? 68.973 -18.166 118.651 1.00 34.23 532 ASN B CA 1
ATOM 3934 C C . ASN B 1 103 ? 68.250 -17.742 119.942 1.00 35.08 532 ASN B C 1
ATOM 3935 O O . ASN B 1 103 ? 67.071 -18.026 120.104 1.00 36.40 532 ASN B O 1
ATOM 3940 N N . PRO B 1 104 ? 68.957 -17.065 120.868 1.00 38.73 533 PRO B N 1
ATOM 3941 C CA . PRO B 1 104 ? 68.352 -16.662 122.154 1.00 36.54 533 PRO B CA 1
ATOM 3942 C C . PRO B 1 104 ? 67.183 -15.680 122.033 1.00 39.74 533 PRO B C 1
ATOM 3943 O O . PRO B 1 104 ? 66.395 -15.569 122.982 1.00 39.79 533 PRO B O 1
ATOM 3947 N N . ASN B 1 105 ? 67.062 -15.001 120.891 1.00 39.71 534 ASN B N 1
ATOM 3948 C CA . ASN B 1 105 ? 65.988 -14.037 120.673 1.00 40.65 534 ASN B CA 1
ATOM 3949 C C . ASN B 1 105 ? 64.815 -14.604 119.886 1.00 40.59 534 ASN B C 1
ATOM 3950 O O . ASN B 1 105 ? 63.981 -13.855 119.372 1.00 41.15 534 ASN B O 1
ATOM 3955 N N . SER B 1 106 ? 64.760 -15.932 119.815 1.00 37.41 535 SER B N 1
ATOM 3956 C CA . SER B 1 106 ? 63.752 -16.670 119.054 1.00 36.13 535 SER B CA 1
ATOM 3957 C C . SER B 1 106 ? 62.312 -16.325 119.412 1.00 38.59 535 SER B C 1
ATOM 3958 O O . SER B 1 106 ? 61.420 -16.437 118.566 1.00 37.61 535 SER B O 1
ATOM 3961 N N . GLY B 1 107 ? 62.094 -15.913 120.661 1.00 34.38 536 GLY B N 1
ATOM 3962 C CA . GLY B 1 107 ? 60.786 -15.489 121.143 1.00 36.97 536 GLY B CA 1
ATOM 3963 C C . GLY B 1 107 ? 60.030 -14.469 120.330 1.00 42.31 536 GLY B C 1
ATOM 3964 O O . GLY B 1 107 ? 58.821 -14.288 120.520 1.00 45.50 536 GLY B O 1
ATOM 3965 N N . ILE B 1 108 ? 60.746 -13.795 119.439 1.00 35.49 537 ILE B N 1
ATOM 3966 C CA . ILE B 1 108 ? 60.135 -12.866 118.516 1.00 39.32 537 ILE B CA 1
ATOM 3967 C C . ILE B 1 108 ? 58.992 -13.542 117.735 1.00 43.32 537 ILE B C 1
ATOM 3968 O O . ILE B 1 108 ? 58.035 -12.878 117.342 1.00 46.37 537 ILE B O 1
ATOM 3973 N N . ASN B 1 109 ? 59.089 -14.855 117.510 1.00 40.53 538 ASN B N 1
ATOM 3974 C CA . ASN B 1 109 ? 57.942 -15.635 117.039 1.00 40.51 538 ASN B CA 1
ATOM 3975 C C . ASN B 1 109 ? 57.343 -16.393 118.225 1.00 41.43 538 ASN B C 1
ATOM 3976 O O . ASN B 1 109 ? 57.934 -17.357 118.716 1.00 40.70 538 ASN B O 1
ATOM 3981 N N . PRO B 1 110 ? 56.167 -15.949 118.702 1.00 45.77 539 PRO B N 1
ATOM 3982 C CA . PRO B 1 110 ? 55.641 -16.380 120.004 1.00 41.72 539 PRO B CA 1
ATOM 3983 C C . PRO B 1 110 ? 55.458 -17.888 120.056 1.00 41.48 539 PRO B C 1
ATOM 3984 O O . PRO B 1 110 ? 55.435 -18.491 121.118 1.00 38.47 539 PRO B O 1
ATOM 3988 N N . GLU B 1 111 ? 55.347 -18.494 118.884 1.00 44.40 540 GLU B N 1
ATOM 3989 C CA . GLU B 1 111 ? 55.150 -19.927 118.796 1.00 39.81 540 GLU B CA 1
ATOM 3990 C C . GLU B 1 111 ? 56.446 -20.727 118.959 1.00 38.33 540 GLU B C 1
ATOM 3991 O O . GLU B 1 111 ? 56.407 -21.972 118.867 1.00 33.24 540 GLU B O 1
ATOM 3997 N N . HIS B 1 112 ? 57.581 -20.054 119.195 1.00 38.28 541 HIS B N 1
ATOM 3998 C CA . HIS B 1 112 ? 58.852 -20.764 119.025 1.00 35.64 541 HIS B CA 1
ATOM 3999 C C . HIS B 1 112 ? 58.971 -22.125 119.738 1.00 37.67 541 HIS B C 1
ATOM 4000 O O . HIS B 1 112 ? 59.493 -23.062 119.150 1.00 36.56 541 HIS B O 1
ATOM 4007 N N . LEU B 1 113 ? 58.530 -22.232 120.990 1.00 34.04 542 LEU B N 1
ATOM 4008 C CA . LEU B 1 113 ? 58.822 -23.437 121.770 1.00 36.84 542 LEU B CA 1
ATOM 4009 C C . LEU B 1 113 ? 58.283 -24.693 121.098 1.00 37.11 542 LEU B C 1
ATOM 4010 O O . LEU B 1 113 ? 58.964 -25.710 121.051 1.00 38.91 542 LEU B O 1
ATOM 4015 N N . ASN B 1 114 ? 57.096 -24.624 120.513 1.00 40.30 543 ASN B N 1
ATOM 4016 C CA . ASN B 1 114 ? 56.560 -25.830 119.897 1.00 40.22 543 ASN B CA 1
ATOM 4017 C C . ASN B 1 114 ? 57.294 -26.168 118.599 1.00 41.32 543 ASN B C 1
ATOM 4018 O O . ASN B 1 114 ? 57.313 -27.318 118.159 1.00 38.39 543 ASN B O 1
ATOM 4023 N N . TYR B 1 115 ? 57.936 -25.165 118.015 1.00 39.35 544 TYR B N 1
ATOM 4024 C CA . TYR B 1 115 ? 58.724 -25.384 116.826 1.00 36.92 544 TYR B CA 1
ATOM 4025 C C . TYR B 1 115 ? 60.097 -25.960 117.175 1.00 35.59 544 TYR B C 1
ATOM 4026 O O . TYR B 1 115 ? 60.643 -26.761 116.405 1.00 31.80 544 TYR B O 1
ATOM 4035 N N . PHE B 1 116 ? 60.655 -25.569 118.323 1.00 34.11 545 PHE B N 1
ATOM 4036 C CA . PHE B 1 116 ? 61.864 -26.233 118.838 1.00 37.40 545 PHE B CA 1
ATOM 4037 C C . PHE B 1 116 ? 61.580 -27.700 119.153 1.00 34.23 545 PHE B C 1
ATOM 4038 O O . PHE B 1 116 ? 62.431 -28.555 118.983 1.00 35.08 545 PHE B O 1
ATOM 4046 N N . LYS B 1 117 ? 60.377 -27.988 119.616 1.00 33.86 546 LYS B N 1
ATOM 4047 C CA . LYS B 1 117 ? 60.018 -29.364 119.886 1.00 36.78 546 LYS B CA 1
ATOM 4048 C C . LYS B 1 117 ? 59.886 -30.122 118.563 1.00 36.02 546 LYS B C 1
ATOM 4049 O O . LYS B 1 117 ? 60.181 -31.317 118.481 1.00 36.65 546 LYS B O 1
ATOM 4055 N N . PHE B 1 118 ? 59.457 -29.416 117.522 1.00 38.54 547 PHE B N 1
ATOM 4056 C CA . PHE B 1 118 ? 59.319 -30.018 116.190 1.00 34.71 547 PHE B CA 1
ATOM 4057 C C . PHE B 1 118 ? 60.692 -30.369 115.630 1.00 35.68 547 PHE B C 1
ATOM 4058 O O . PHE B 1 118 ? 60.911 -31.493 115.158 1.00 37.55 547 PHE B O 1
ATOM 4066 N N . ILE B 1 119 ? 61.619 -29.418 115.695 1.00 33.54 548 ILE B N 1
ATOM 4067 C CA . ILE B 1 119 ? 62.987 -29.641 115.216 1.00 35.26 548 ILE B CA 1
ATOM 4068 C C . ILE B 1 119 ? 63.676 -30.764 115.994 1.00 35.81 548 ILE B C 1
ATOM 4069 O O . ILE B 1 119 ? 64.371 -31.598 115.412 1.00 35.89 548 ILE B O 1
ATOM 4074 N N . GLY B 1 120 ? 63.479 -30.776 117.311 1.00 36.25 549 GLY B N 1
ATOM 4075 C CA . GLY B 1 120 ? 63.949 -31.868 118.147 1.00 35.29 549 GLY B CA 1
ATOM 4076 C C . GLY B 1 120 ? 63.395 -33.208 117.700 1.00 32.88 549 GLY B C 1
ATOM 4077 O O . GLY B 1 120 ? 64.117 -34.199 117.657 1.00 35.96 549 GLY B O 1
ATOM 4078 N N . ARG B 1 121 ? 62.117 -33.240 117.342 1.00 33.04 550 ARG B N 1
ATOM 4079 C CA . ARG B 1 121 ? 61.508 -34.464 116.824 1.00 33.55 550 ARG B CA 1
ATOM 4080 C C . ARG B 1 121 ? 62.129 -34.900 115.503 1.00 37.80 550 ARG B C 1
ATOM 4081 O O . ARG B 1 121 ? 62.288 -36.099 115.248 1.00 33.30 550 ARG B O 1
ATOM 4089 N N . VAL B 1 122 ? 62.466 -33.931 114.656 1.00 37.18 551 VAL B N 1
ATOM 4090 C CA . VAL B 1 122 ? 62.916 -34.258 113.312 1.00 34.73 551 VAL B CA 1
ATOM 4091 C C . VAL B 1 122 ? 64.339 -34.780 113.361 1.00 38.49 551 VAL B C 1
ATOM 4092 O O . VAL B 1 122 ? 64.651 -35.772 112.692 1.00 36.16 551 VAL B O 1
ATOM 4096 N N . VAL B 1 123 ? 65.196 -34.134 114.159 1.00 36.69 552 VAL B N 1
ATOM 4097 C CA . VAL B 1 123 ? 66.541 -34.654 114.382 1.00 35.35 552 VAL B CA 1
ATOM 4098 C C . VAL B 1 123 ? 66.467 -36.072 114.999 1.00 33.98 552 VAL B C 1
ATOM 4099 O O . VAL B 1 123 ? 67.172 -36.979 114.580 1.00 33.88 552 VAL B O 1
ATOM 4103 N N . GLY B 1 124 ? 65.594 -36.257 115.982 1.00 35.35 553 GLY B N 1
ATOM 4104 C CA . GLY B 1 124 ? 65.426 -37.558 116.602 1.00 35.93 553 GLY B CA 1
ATOM 4105 C C . GLY B 1 124 ? 64.896 -38.593 115.620 1.00 36.09 553 GLY B C 1
ATOM 4106 O O . GLY B 1 124 ? 65.290 -39.762 115.659 1.00 31.87 553 GLY B O 1
ATOM 4107 N N . LEU B 1 125 ? 63.999 -38.136 114.747 1.00 37.86 554 LEU B N 1
ATOM 4108 C CA . LEU B 1 125 ? 63.417 -38.927 113.662 1.00 35.85 554 LEU B CA 1
ATOM 4109 C C . LEU B 1 125 ? 64.483 -39.369 112.643 1.00 37.90 554 LEU B C 1
ATOM 4110 O O . LEU B 1 125 ? 64.440 -40.492 112.133 1.00 41.93 554 LEU B O 1
ATOM 4115 N N . GLY B 1 126 ? 65.443 -38.493 112.355 1.00 37.83 555 GLY B N 1
ATOM 4116 C CA . GLY B 1 126 ? 66.524 -38.835 111.452 1.00 36.58 555 GLY B CA 1
ATOM 4117 C C . GLY B 1 126 ? 67.335 -39.964 112.047 1.00 36.79 555 GLY B C 1
ATOM 4118 O O . GLY B 1 126 ? 67.450 -41.042 111.461 1.00 37.88 555 GLY B O 1
ATOM 4119 N N . VAL B 1 127 ? 67.881 -39.717 113.230 1.00 38.29 556 VAL B N 1
ATOM 4120 C CA . VAL B 1 127 ? 68.669 -40.727 113.932 1.00 39.16 556 VAL B CA 1
ATOM 4121 C C . VAL B 1 127 ? 67.914 -42.056 114.076 1.00 36.72 556 VAL B C 1
ATOM 4122 O O . VAL B 1 127 ? 68.482 -43.114 113.842 1.00 41.06 556 VAL B O 1
ATOM 4126 N N . PHE B 1 128 ? 66.635 -42.010 114.432 1.00 36.51 557 PHE B N 1
ATOM 4127 C CA . PHE B 1 128 ? 65.887 -43.249 114.634 1.00 41.38 557 PHE B CA 1
ATOM 4128 C C . PHE B 1 128 ? 65.794 -44.084 113.345 1.00 44.37 557 PHE B C 1
ATOM 4129 O O . PHE B 1 128 ? 65.980 -45.307 113.367 1.00 40.06 557 PHE B O 1
ATOM 4137 N N . HIS B 1 129 ? 65.514 -43.420 112.227 1.00 41.54 558 HIS B N 1
ATOM 4138 C CA . HIS B 1 129 ? 65.303 -44.123 110.966 1.00 42.78 558 HIS B CA 1
ATOM 4139 C C . HIS B 1 129 ? 66.540 -44.175 110.057 1.00 42.31 558 HIS B C 1
ATOM 4140 O O . HIS B 1 129 ? 66.406 -44.441 108.863 1.00 38.97 558 HIS B O 1
ATOM 4147 N N . ARG B 1 130 ? 67.724 -43.940 110.630 1.00 38.87 559 ARG B N 1
ATOM 4148 C CA . ARG B 1 130 ? 68.999 -44.034 109.908 1.00 39.75 559 ARG B CA 1
ATOM 4149 C C . ARG B 1 130 ? 69.094 -43.077 108.719 1.00 46.27 559 ARG B C 1
ATOM 4150 O O . ARG B 1 130 ? 69.651 -43.423 107.667 1.00 45.93 559 ARG B O 1
ATOM 4158 N N . ARG B 1 131 ? 68.549 -41.879 108.888 1.00 39.91 560 ARG B N 1
ATOM 4159 C CA . ARG B 1 131 ? 68.690 -40.831 107.891 1.00 41.22 560 ARG B CA 1
ATOM 4160 C C . ARG B 1 131 ? 69.529 -39.659 108.429 1.00 40.69 560 ARG B C 1
ATOM 4161 O O . ARG B 1 131 ? 69.124 -38.956 109.369 1.00 37.26 560 ARG B O 1
ATOM 4169 N N . PHE B 1 132 ? 70.692 -39.441 107.829 1.00 39.34 561 PHE B N 1
ATOM 4170 C CA . PHE B 1 132 ? 71.535 -38.315 108.218 1.00 38.27 561 PHE B CA 1
ATOM 4171 C C . PHE B 1 132 ? 70.892 -36.969 107.903 1.00 41.63 561 PHE B C 1
ATOM 4172 O O . PHE B 1 132 ? 70.126 -36.857 106.942 1.00 42.60 561 PHE B O 1
ATOM 4180 N N . LEU B 1 133 ? 71.173 -35.962 108.739 1.00 40.20 562 LEU B N 1
ATOM 4181 C CA . LEU B 1 133 ? 70.666 -34.597 108.523 1.00 38.95 562 LEU B CA 1
ATOM 4182 C C . LEU B 1 133 ? 71.807 -33.621 108.240 1.00 39.48 562 LEU B C 1
ATOM 4183 O O . LEU B 1 133 ? 72.955 -33.895 108.578 1.00 40.73 562 LEU B O 1
ATOM 4188 N N . ASP B 1 134 ? 71.496 -32.491 107.610 1.00 36.65 563 ASP B N 1
ATOM 4189 C CA . ASP B 1 134 ? 72.448 -31.396 107.509 1.00 37.64 563 ASP B CA 1
ATOM 4190 C C . ASP B 1 134 ? 72.232 -30.519 108.754 1.00 40.26 563 ASP B C 1
ATOM 4191 O O . ASP B 1 134 ? 71.721 -29.406 108.673 1.00 38.51 563 ASP B O 1
ATOM 4196 N N . ALA B 1 135 ? 72.611 -31.058 109.913 1.00 39.94 564 ALA B N 1
ATOM 4197 C CA . ALA B 1 135 ? 72.343 -30.424 111.191 1.00 36.52 564 ALA B CA 1
ATOM 4198 C C . ALA B 1 135 ? 73.603 -30.416 112.041 1.00 38.12 564 ALA B C 1
ATOM 4199 O O . ALA B 1 135 ? 73.702 -31.141 113.038 1.00 39.74 564 ALA B O 1
ATOM 4201 N N . PHE B 1 136 ? 74.581 -29.617 111.645 1.00 33.59 565 PHE B N 1
ATOM 4202 C CA . PHE B 1 136 ? 75.835 -29.585 112.388 1.00 34.97 565 PHE B CA 1
ATOM 4203 C C . PHE B 1 136 ? 75.796 -28.444 113.405 1.00 35.55 565 PHE B C 1
ATOM 4204 O O . PHE B 1 136 ? 75.454 -27.298 113.077 1.00 32.45 565 PHE B O 1
ATOM 4212 N N . PHE B 1 137 ? 76.073 -28.797 114.660 1.00 37.80 566 PHE B N 1
ATOM 4213 C CA . PHE B 1 137 ? 75.939 -27.868 115.785 1.00 35.59 566 PHE B CA 1
ATOM 4214 C C . PHE B 1 137 ? 77.292 -27.409 116.307 1.00 33.59 566 PHE B C 1
ATOM 4215 O O . PHE B 1 137 ? 78.279 -28.130 116.194 1.00 34.99 566 PHE B O 1
ATOM 4223 N N . VAL B 1 138 ? 77.324 -26.217 116.898 1.00 30.32 567 VAL B N 1
ATOM 4224 C CA . VAL B 1 138 ? 78.463 -25.800 117.707 1.00 34.72 567 VAL B CA 1
ATOM 4225 C C . VAL B 1 138 ? 78.675 -26.761 118.893 1.00 34.72 567 VAL B C 1
ATOM 4226 O O . VAL B 1 138 ? 77.720 -27.372 119.394 1.00 30.60 567 VAL B O 1
ATOM 4230 N N . GLY B 1 139 ? 79.929 -26.889 119.322 1.00 32.84 568 GLY B N 1
ATOM 4231 C CA . GLY B 1 139 ? 80.301 -27.817 120.375 1.00 30.64 568 GLY B CA 1
ATOM 4232 C C . GLY B 1 139 ? 79.448 -27.729 121.633 1.00 37.13 568 GLY B C 1
ATOM 4233 O O . GLY B 1 139 ? 79.095 -28.760 122.226 1.00 33.00 568 GLY B O 1
ATOM 4234 N N . ALA B 1 140 ? 79.092 -26.497 122.011 1.00 35.20 569 ALA B N 1
ATOM 4235 C CA . ALA B 1 140 ? 78.325 -26.225 123.226 1.00 31.92 569 ALA B CA 1
ATOM 4236 C C . ALA B 1 140 ? 77.031 -26.990 123.229 1.00 35.89 569 ALA B C 1
ATOM 4237 O O . ALA B 1 140 ? 76.551 -27.445 124.283 1.00 34.23 569 ALA B O 1
ATOM 4239 N N . LEU B 1 141 ? 76.476 -27.155 122.034 1.00 33.12 570 LEU B N 1
ATOM 4240 C CA . LEU B 1 141 ? 75.146 -27.703 121.919 1.00 31.16 570 LEU B CA 1
ATOM 4241 C C . LEU B 1 141 ? 75.152 -29.225 122.059 1.00 31.65 570 LEU B C 1
ATOM 4242 O O . LEU B 1 141 ? 74.260 -29.764 122.693 1.00 31.90 570 LEU B O 1
ATOM 4247 N N . TYR B 1 142 ? 76.142 -29.917 121.495 1.00 33.72 571 TYR B N 1
ATOM 4248 C CA . TYR B 1 142 ? 76.182 -31.371 121.644 1.00 32.64 571 TYR B CA 1
ATOM 4249 C C . TYR B 1 142 ? 76.494 -31.675 123.101 1.00 35.47 571 TYR B C 1
ATOM 4250 O O . TYR B 1 142 ? 76.061 -32.682 123.645 1.00 38.93 571 TYR B O 1
ATOM 4259 N N . LYS B 1 143 ? 77.257 -30.797 123.731 1.00 32.92 572 LYS B N 1
ATOM 4260 C CA . LYS B 1 143 ? 77.616 -31.001 125.119 1.00 35.58 572 LYS B CA 1
ATOM 4261 C C . LYS B 1 143 ? 76.382 -30.906 126.001 1.00 39.26 572 LYS B C 1
ATOM 4262 O O . LYS B 1 143 ? 76.205 -31.720 126.910 1.00 39.18 572 LYS B O 1
ATOM 4268 N N . MET B 1 144 ? 75.521 -29.927 125.717 1.00 37.96 573 MET B N 1
ATOM 4269 C CA . MET B 1 144 ? 74.296 -29.749 126.489 1.00 34.87 573 MET B CA 1
ATOM 4270 C C . MET B 1 144 ? 73.333 -30.899 126.212 1.00 37.52 573 MET B C 1
ATOM 4271 O O . MET B 1 144 ? 72.588 -31.324 127.101 1.00 43.17 573 MET B O 1
ATOM 4276 N N . MET B 1 145 ? 73.369 -31.402 124.981 1.00 34.72 574 MET B N 1
ATOM 4277 C CA . MET B 1 145 ? 72.552 -32.539 124.572 1.00 37.60 574 MET B CA 1
ATOM 4278 C C . MET B 1 145 ? 72.891 -33.786 125.395 1.00 41.22 574 MET B C 1
ATOM 4279 O O . MET B 1 145 ? 72.030 -34.626 125.647 1.00 37.91 574 MET B O 1
ATOM 4284 N N . LEU B 1 146 ? 74.152 -33.885 125.805 1.00 38.85 575 LEU B N 1
ATOM 4285 C CA . LEU B 1 146 ? 74.662 -35.053 126.498 1.00 40.64 575 LEU B CA 1
ATOM 4286 C C . LEU B 1 146 ? 74.770 -34.805 128.011 1.00 43.87 575 LEU B C 1
ATOM 4287 O O . LEU B 1 146 ? 75.397 -35.586 128.725 1.00 41.92 575 LEU B O 1
ATOM 4292 N N . ARG B 1 147 ? 74.159 -33.714 128.477 1.00 41.72 576 ARG B N 1
ATOM 4293 C CA . ARG B 1 147 ? 74.217 -33.291 129.885 1.00 43.45 576 ARG B CA 1
ATOM 4294 C C . ARG B 1 147 ? 75.643 -33.079 130.386 1.00 43.70 576 ARG B C 1
ATOM 4295 O O . ARG B 1 147 ? 75.924 -33.380 131.534 1.00 43.85 576 ARG B O 1
ATOM 4303 N N . LYS B 1 148 ? 76.538 -32.577 129.533 1.00 42.04 577 LYS B N 1
ATOM 4304 C CA . LYS B 1 148 ? 77.916 -32.293 129.938 1.00 40.70 577 LYS B CA 1
ATOM 4305 C C . LYS B 1 148 ? 78.102 -30.810 130.244 1.00 43.50 577 LYS B C 1
ATOM 4306 O O . LYS B 1 148 ? 77.283 -29.975 129.847 1.00 44.53 577 LYS B O 1
ATOM 4312 N N . LYS B 1 149 ? 79.172 -30.485 130.964 1.00 40.03 578 LYS B N 1
ATOM 4313 C CA . LYS B 1 149 ? 79.461 -29.103 131.327 1.00 41.09 578 LYS B CA 1
ATOM 4314 C C . LYS B 1 149 ? 80.023 -28.309 130.129 1.00 41.76 578 LYS B C 1
ATOM 4315 O O . LYS B 1 149 ? 80.711 -28.873 129.268 1.00 44.30 578 LYS B O 1
ATOM 4321 N N . VAL B 1 150 ? 79.722 -27.017 130.056 1.00 35.08 579 VAL B N 1
ATOM 4322 C CA . VAL B 1 150 ? 80.357 -26.178 129.045 1.00 38.67 579 VAL B CA 1
ATOM 4323 C C . VAL B 1 150 ? 81.376 -25.265 129.716 1.00 39.02 579 VAL B C 1
ATOM 4324 O O . VAL B 1 150 ? 81.181 -24.784 130.838 1.00 35.01 579 VAL B O 1
ATOM 4328 N N . VAL B 1 151 ? 82.478 -25.056 129.010 1.00 37.91 580 VAL B N 1
ATOM 4329 C CA . VAL B 1 151 ? 83.588 -24.273 129.506 1.00 38.48 580 VAL B CA 1
ATOM 4330 C C . VAL B 1 151 ? 83.846 -23.096 128.566 1.00 38.37 580 VAL B C 1
ATOM 4331 O O . VAL B 1 151 ? 83.201 -22.982 127.523 1.00 40.05 580 VAL B O 1
ATOM 4335 N N . LEU B 1 152 ? 84.773 -22.215 128.938 1.00 40.21 581 LEU B N 1
ATOM 4336 C CA . LEU B 1 152 ? 85.014 -20.995 128.165 1.00 41.95 581 LEU B CA 1
ATOM 4337 C C . LEU B 1 152 ? 85.386 -21.307 126.710 1.00 38.51 581 LEU B C 1
ATOM 4338 O O . LEU B 1 152 ? 85.007 -20.584 125.795 1.00 32.81 581 LEU B O 1
ATOM 4343 N N . GLN B 1 153 ? 86.123 -22.393 126.505 1.00 39.64 582 GLN B N 1
ATOM 4344 C CA . GLN B 1 153 ? 86.582 -22.735 125.164 1.00 38.51 582 GLN B CA 1
ATOM 4345 C C . GLN B 1 153 ? 85.371 -22.928 124.248 1.00 38.01 582 GLN B C 1
ATOM 4346 O O . GLN B 1 153 ? 85.415 -22.583 123.068 1.00 39.06 582 GLN B O 1
ATOM 4352 N N . ASP B 1 154 ? 84.266 -23.394 124.817 1.00 32.58 583 ASP B N 1
ATOM 4353 C CA . ASP B 1 154 ? 83.026 -23.535 124.071 1.00 34.84 583 ASP B CA 1
ATOM 4354 C C . ASP B 1 154 ? 82.396 -22.203 123.619 1.00 35.71 583 ASP B C 1
ATOM 4355 O O . ASP B 1 154 ? 81.461 -22.195 122.811 1.00 33.04 583 ASP B O 1
ATOM 4360 N N . MET B 1 155 ? 82.895 -21.075 124.119 1.00 35.17 584 MET B N 1
ATOM 4361 C CA . MET B 1 155 ? 82.296 -19.797 123.727 1.00 39.36 584 MET B CA 1
ATOM 4362 C C . MET B 1 155 ? 82.727 -19.371 122.325 1.00 33.20 584 MET B C 1
ATOM 4363 O O . MET B 1 155 ? 81.973 -18.680 121.632 1.00 31.25 584 MET B O 1
ATOM 4368 N N . GLU B 1 156 ? 83.925 -19.799 121.924 1.00 31.45 585 GLU B N 1
ATOM 4369 C CA . GLU B 1 156 ? 84.492 -19.442 120.634 1.00 34.32 585 GLU B CA 1
ATOM 4370 C C . GLU B 1 156 ? 83.502 -19.725 119.506 1.00 35.84 585 GLU B C 1
ATOM 4371 O O . GLU B 1 156 ? 83.327 -18.888 118.624 1.00 35.12 585 GLU B O 1
ATOM 4377 N N . GLY B 1 157 ? 82.825 -20.877 119.565 1.00 30.64 586 GLY B N 1
ATOM 4378 C CA . GLY B 1 157 ? 81.860 -21.243 118.541 1.00 33.60 586 GLY B CA 1
ATOM 4379 C C . GLY B 1 157 ? 80.525 -20.531 118.682 1.00 31.45 586 GLY B C 1
ATOM 4380 O O . GLY B 1 157 ? 79.747 -20.427 117.734 1.00 33.71 586 GLY B O 1
ATOM 4381 N N . VAL B 1 158 ? 80.256 -20.045 119.881 1.00 27.14 587 VAL B N 1
ATOM 4382 C CA . VAL B 1 158 ? 78.998 -19.379 120.191 1.00 32.57 587 VAL B CA 1
ATOM 4383 C C . VAL B 1 158 ? 79.041 -17.883 119.875 1.00 32.03 587 VAL B C 1
ATOM 4384 O O . VAL B 1 158 ? 78.129 -17.341 119.280 1.00 29.60 587 VAL B O 1
ATOM 4388 N N . ASP B 1 159 ? 80.113 -17.236 120.304 1.00 30.99 588 ASP B N 1
ATOM 4389 C CA . ASP B 1 159 ? 80.288 -15.791 120.167 1.00 32.99 588 ASP B CA 1
ATOM 4390 C C . ASP B 1 159 ? 81.789 -15.541 120.291 1.00 34.53 588 ASP B C 1
ATOM 4391 O O . ASP B 1 159 ? 82.318 -15.515 121.412 1.00 37.44 588 ASP B O 1
ATOM 4396 N N . ALA B 1 160 ? 82.482 -15.394 119.161 1.00 27.10 589 ALA B N 1
ATOM 4397 C CA . ALA B 1 160 ? 83.943 -15.404 119.162 1.00 34.23 589 ALA B CA 1
ATOM 4398 C C . ALA B 1 160 ? 84.570 -14.121 119.741 1.00 38.93 589 ALA B C 1
ATOM 4399 O O . ALA B 1 160 ? 85.643 -14.167 120.339 1.00 39.64 589 ALA B O 1
ATOM 4401 N N . GLU B 1 161 ? 83.911 -12.985 119.604 1.00 35.08 590 GLU B N 1
ATOM 4402 C CA . GLU B 1 161 ? 84.510 -11.771 120.133 1.00 41.66 590 GLU B CA 1
ATOM 4403 C C . GLU B 1 161 ? 84.390 -11.720 121.660 1.00 42.08 590 GLU B C 1
ATOM 4404 O O . GLU B 1 161 ? 85.326 -11.310 122.338 1.00 38.98 590 GLU B O 1
ATOM 4410 N N . VAL B 1 162 ? 83.248 -12.162 122.185 1.00 38.47 591 VAL B N 1
ATOM 4411 C CA . VAL B 1 162 ? 83.056 -12.329 123.613 1.00 38.59 591 VAL B CA 1
ATOM 4412 C C . VAL B 1 162 ? 84.091 -13.314 124.155 1.00 39.92 591 VAL B C 1
ATOM 4413 O O . VAL B 1 162 ? 84.646 -13.121 125.237 1.00 38.32 591 VAL B O 1
ATOM 4417 N N . TYR B 1 163 ? 84.366 -14.351 123.374 1.00 37.27 592 TYR B N 1
ATOM 4418 C CA . TYR B 1 163 ? 85.370 -15.326 123.746 1.00 34.98 592 TYR B CA 1
ATOM 4419 C C . TYR B 1 163 ? 86.751 -14.688 123.858 1.00 36.10 592 TYR B C 1
ATOM 4420 O O . TYR B 1 163 ? 87.484 -14.972 124.801 1.00 36.98 592 TYR B O 1
ATOM 4429 N N . ASN B 1 164 ? 87.123 -13.833 122.908 1.00 36.90 593 ASN B N 1
ATOM 4430 C CA . ASN B 1 164 ? 88.476 -13.266 122.923 1.00 35.73 593 ASN B CA 1
ATOM 4431 C C . ASN B 1 164 ? 88.666 -12.277 124.056 1.00 36.50 593 ASN B C 1
ATOM 4432 O O . ASN B 1 164 ? 89.752 -12.200 124.637 1.00 38.96 593 ASN B O 1
ATOM 4437 N N . SER B 1 165 ? 87.612 -11.533 124.375 1.00 30.41 594 SER B N 1
ATOM 4438 C CA . SER B 1 165 ? 87.667 -10.563 125.466 1.00 38.03 594 SER B CA 1
ATOM 4439 C C . SER B 1 165 ? 87.782 -11.266 126.818 1.00 37.79 594 SER B C 1
ATOM 4440 O O . SER B 1 165 ? 88.675 -10.963 127.597 1.00 35.25 594 SER B O 1
ATOM 4443 N N . LEU B 1 166 ? 86.874 -12.208 127.069 1.00 35.99 595 LEU B N 1
ATOM 4444 C CA . LEU B 1 166 ? 86.889 -13.022 128.276 1.00 41.57 595 LEU B CA 1
ATOM 4445 C C . LEU B 1 166 ? 88.233 -13.712 128.455 1.00 38.74 595 LEU B C 1
ATOM 4446 O O . LEU B 1 166 ? 88.759 -13.795 129.553 1.00 40.86 595 LEU B O 1
ATOM 4451 N N . ASN B 1 167 ? 88.798 -14.183 127.359 1.00 39.22 596 ASN B N 1
ATOM 4452 C CA . ASN B 1 167 ? 90.069 -14.871 127.423 1.00 39.20 596 ASN B CA 1
ATOM 4453 C C . ASN B 1 167 ? 91.225 -13.895 127.618 1.00 41.25 596 ASN B C 1
ATOM 4454 O O . ASN B 1 167 ? 92.173 -14.197 128.345 1.00 41.12 596 ASN B O 1
ATOM 4459 N N . TRP B 1 168 ? 91.156 -12.729 126.968 1.00 39.35 597 TRP B N 1
ATOM 4460 C CA . TRP B 1 168 ? 92.130 -11.666 127.241 1.00 41.11 597 TRP B CA 1
ATOM 4461 C C . TRP B 1 168 ? 92.151 -11.291 128.738 1.00 40.02 597 TRP B C 1
ATOM 4462 O O . TRP B 1 168 ? 93.219 -11.088 129.312 1.00 39.54 597 TRP B O 1
ATOM 4473 N N . MET B 1 169 ? 90.971 -11.216 129.355 1.00 38.84 598 MET B N 1
ATOM 4474 C CA . MET B 1 169 ? 90.842 -10.896 130.781 1.00 40.30 598 MET B CA 1
ATOM 4475 C C . MET B 1 169 ? 91.533 -11.917 131.689 1.00 42.38 598 MET B C 1
ATOM 4476 O O . MET B 1 169 ? 92.145 -11.544 132.682 1.00 41.40 598 MET B O 1
ATOM 4481 N N . LEU B 1 170 ? 91.416 -13.201 131.354 1.00 41.40 599 LEU B N 1
ATOM 4482 C CA . LEU B 1 170 ? 92.054 -14.260 132.129 1.00 39.89 599 LEU B CA 1
ATOM 4483 C C . LEU B 1 170 ? 93.572 -14.237 131.973 1.00 40.76 599 LEU B C 1
ATOM 4484 O O . LEU B 1 170 ? 94.294 -14.617 132.886 1.00 43.66 599 LEU B O 1
ATOM 4489 N N . GLU B 1 171 ? 94.060 -13.802 130.816 1.00 42.77 600 GLU B N 1
ATOM 4490 C CA . GLU B 1 171 ? 95.496 -13.847 130.548 1.00 43.55 600 GLU B CA 1
ATOM 4491 C C . GLU B 1 171 ? 96.215 -12.500 130.797 1.00 45.66 600 GLU B C 1
ATOM 4492 O O . GLU B 1 171 ? 97.441 -12.418 130.661 1.00 47.29 600 GLU B O 1
ATOM 4498 N N . ASN B 1 172 ? 95.470 -11.461 131.171 1.00 38.44 601 ASN B N 1
ATOM 4499 C CA . ASN B 1 172 ? 96.045 -10.117 131.311 1.00 40.93 601 ASN B CA 1
ATOM 4500 C C . ASN B 1 172 ? 95.514 -9.357 132.513 1.00 44.61 601 ASN B C 1
ATOM 4501 O O . ASN B 1 172 ? 94.365 -9.538 132.909 1.00 43.17 601 ASN B O 1
ATOM 4506 N N . SER B 1 173 ? 96.351 -8.493 133.080 1.00 42.74 602 SER B N 1
ATOM 4507 C CA . SER B 1 173 ? 95.922 -7.635 134.178 1.00 46.75 602 SER B CA 1
ATOM 4508 C C . SER B 1 173 ? 94.802 -6.710 133.694 1.00 41.49 602 SER B C 1
ATOM 4509 O O . SER B 1 173 ? 94.911 -6.132 132.624 1.00 43.86 602 SER B O 1
ATOM 4512 N N . ILE B 1 174 ? 93.720 -6.575 134.452 1.00 41.53 603 ILE B N 1
ATOM 4513 C CA . ILE B 1 174 ? 92.621 -5.723 133.998 1.00 45.18 603 ILE B CA 1
ATOM 4514 C C . ILE B 1 174 ? 92.393 -4.485 134.882 1.00 45.94 603 ILE B C 1
ATOM 4515 O O . ILE B 1 174 ? 91.563 -3.627 134.562 1.00 42.66 603 ILE B O 1
ATOM 4520 N N . ASP B 1 175 ? 93.111 -4.392 135.994 1.00 41.58 604 ASP B N 1
ATOM 4521 C CA . ASP B 1 175 ? 92.935 -3.253 136.885 1.00 42.18 604 ASP B CA 1
ATOM 4522 C C . ASP B 1 175 ? 93.485 -1.985 136.224 1.00 43.07 604 ASP B C 1
ATOM 4523 O O . ASP B 1 175 ? 94.599 -1.977 135.701 1.00 43.30 604 ASP B O 1
ATOM 4528 N N . GLY B 1 176 ? 92.696 -0.916 136.236 1.00 42.29 605 GLY B N 1
ATOM 4529 C CA . GLY B 1 176 ? 93.128 0.330 135.632 1.00 47.81 605 GLY B CA 1
ATOM 4530 C C . GLY B 1 176 ? 93.183 0.275 134.119 1.00 48.00 605 GLY B C 1
ATOM 4531 O O . GLY B 1 176 ? 93.619 1.228 133.473 1.00 48.25 605 GLY B O 1
ATOM 4532 N N . VAL B 1 177 ? 92.743 -0.846 133.551 1.00 46.27 606 VAL B N 1
ATOM 4533 C CA . VAL B 1 177 ? 92.688 -1.005 132.104 1.00 43.08 606 VAL B CA 1
ATOM 4534 C C . VAL B 1 177 ? 91.252 -1.111 131.635 1.00 44.78 606 VAL B C 1
ATOM 4535 O O . VAL B 1 177 ? 90.813 -0.338 130.784 1.00 49.43 606 VAL B O 1
ATOM 4539 N N . LEU B 1 178 ? 90.519 -2.065 132.202 1.00 42.57 607 LEU B N 1
ATOM 4540 C CA . LEU B 1 178 ? 89.125 -2.275 131.841 1.00 41.42 607 LEU B CA 1
ATOM 4541 C C . LEU B 1 178 ? 88.212 -1.903 132.997 1.00 41.74 607 LEU B C 1
ATOM 4542 O O . LEU B 1 178 ? 88.545 -2.133 134.157 1.00 45.73 607 LEU B O 1
ATOM 4547 N N . ASP B 1 179 ? 87.072 -1.305 132.662 1.00 42.07 608 ASP B N 1
ATOM 4548 C CA . ASP B 1 179 ? 86.072 -0.889 133.641 1.00 42.91 608 ASP B CA 1
ATOM 4549 C C . ASP B 1 179 ? 84.791 -1.688 133.388 1.00 45.25 608 ASP B C 1
ATOM 4550 O O . ASP B 1 179 ? 84.044 -1.414 132.444 1.00 50.17 608 ASP B O 1
ATOM 4555 N N . LEU B 1 180 ? 84.553 -2.681 134.232 1.00 44.06 609 LEU B N 1
ATOM 4556 C CA . LEU B 1 180 ? 83.513 -3.681 134.009 1.00 46.32 609 LEU B CA 1
ATOM 4557 C C . LEU B 1 180 ? 82.655 -3.928 135.252 1.00 43.77 609 LEU B C 1
ATOM 4558 O O . LEU B 1 180 ? 83.140 -3.782 136.372 1.00 42.47 609 LEU B O 1
ATOM 4563 N N . THR B 1 181 ? 81.398 -4.327 135.059 1.00 42.20 610 THR B N 1
ATOM 4564 C CA . THR B 1 181 ? 80.571 -4.778 136.181 1.00 39.24 610 THR B CA 1
ATOM 4565 C C . THR B 1 181 ? 80.087 -6.224 135.980 1.00 40.23 610 THR B C 1
ATOM 4566 O O . THR B 1 181 ? 80.232 -6.789 134.897 1.00 38.87 610 THR B O 1
ATOM 4570 N N . PHE B 1 182 ? 79.517 -6.811 137.029 1.00 36.13 611 PHE B N 1
ATOM 4571 C CA . PHE B 1 182 ? 78.927 -8.141 136.956 1.00 36.49 611 PHE B CA 1
ATOM 4572 C C . PHE B 1 182 ? 77.561 -8.101 136.274 1.00 38.56 611 PHE B C 1
ATOM 4573 O O . PHE B 1 182 ? 76.527 -8.479 136.847 1.00 37.41 611 PHE B O 1
ATOM 4581 N N . SER B 1 183 ? 77.584 -7.647 135.026 1.00 38.99 612 SER B N 1
ATOM 4582 C CA . SER B 1 183 ? 76.407 -7.589 134.183 1.00 40.24 612 SER B CA 1
ATOM 4583 C C . SER B 1 183 ? 76.810 -7.869 132.750 1.00 41.35 612 SER B C 1
ATOM 4584 O O . SER B 1 183 ? 77.993 -7.840 132.413 1.00 41.49 612 SER B O 1
ATOM 4587 N N . ALA B 1 184 ? 75.819 -8.131 131.908 1.00 42.32 613 ALA B N 1
ATOM 4588 C CA . ALA B 1 184 ? 76.046 -8.322 130.481 1.00 47.61 613 ALA B CA 1
ATOM 4589 C C . ALA B 1 184 ? 75.140 -7.403 129.660 1.00 46.75 613 ALA B C 1
ATOM 4590 O O . ALA B 1 184 ? 73.940 -7.299 129.921 1.00 49.02 613 ALA B O 1
ATOM 4592 N N . ASP B 1 185 ? 75.717 -6.729 128.672 1.00 53.56 614 ASP B N 1
ATOM 4593 C CA . ASP B 1 185 ? 74.907 -5.996 127.704 1.00 55.40 614 ASP B CA 1
ATOM 4594 C C . ASP B 1 185 ? 74.516 -6.962 126.594 1.00 57.39 614 ASP B C 1
ATOM 4595 O O . ASP B 1 185 ? 75.375 -7.479 125.885 1.00 60.82 614 ASP B O 1
ATOM 4600 N N . ASP B 1 186 ? 73.221 -7.232 126.478 1.00 59.56 615 ASP B N 1
ATOM 4601 C CA . ASP B 1 186 ? 72.715 -8.194 125.502 1.00 65.91 615 ASP B CA 1
ATOM 4602 C C . ASP B 1 186 ? 71.930 -7.506 124.363 1.00 57.95 615 ASP B C 1
ATOM 4603 O O . ASP B 1 186 ? 70.827 -7.016 124.577 1.00 56.75 615 ASP B O 1
ATOM 4608 N N . GLU B 1 187 ? 72.496 -7.456 123.159 1.00 61.51 616 GLU B N 1
ATOM 4609 C CA . GLU B 1 187 ? 71.810 -6.765 122.065 1.00 66.24 616 GLU B CA 1
ATOM 4610 C C . GLU B 1 187 ? 70.695 -7.613 121.461 1.00 67.29 616 GLU B C 1
ATOM 4611 O O . GLU B 1 187 ? 70.863 -8.807 121.217 1.00 65.25 616 GLU B O 1
ATOM 4617 N N . ARG B 1 188 ? 69.556 -6.971 121.219 1.00 67.35 617 ARG B N 1
ATOM 4618 C CA . ARG B 1 188 ? 68.368 -7.637 120.708 1.00 65.46 617 ARG B CA 1
ATOM 4619 C C . ARG B 1 188 ? 67.654 -6.740 119.695 1.00 65.44 617 ARG B C 1
ATOM 4620 O O . ARG B 1 188 ? 66.873 -5.863 120.082 1.00 62.27 617 ARG B O 1
ATOM 4628 N N . PHE B 1 189 ? 67.931 -6.968 118.408 1.00 60.26 618 PHE B N 1
ATOM 4629 C CA . PHE B 1 189 ? 67.319 -6.217 117.311 1.00 54.20 618 PHE B CA 1
ATOM 4630 C C . PHE B 1 189 ? 67.409 -4.712 117.545 1.00 55.26 618 PHE B C 1
ATOM 4631 O O . PHE B 1 189 ? 66.402 -4.009 117.456 1.00 52.71 618 PHE B O 1
ATOM 4639 N N . GLY B 1 190 ? 68.603 -4.229 117.883 1.00 61.14 619 GLY B N 1
ATOM 4640 C CA . GLY B 1 190 ? 68.830 -2.799 118.080 1.00 68.07 619 GLY B CA 1
ATOM 4641 C C . GLY B 1 190 ? 68.522 -2.240 119.465 1.00 65.09 619 GLY B C 1
ATOM 4642 O O . GLY B 1 190 ? 68.949 -1.140 119.811 1.00 62.54 619 GLY B O 1
ATOM 4643 N N . GLU B 1 191 ? 67.758 -2.990 120.250 1.00 62.79 620 GLU B N 1
ATOM 4644 C CA . GLU B 1 191 ? 67.473 -2.628 121.630 1.00 62.74 620 GLU B CA 1
ATOM 4645 C C . GLU B 1 191 ? 68.422 -3.384 122.554 1.00 66.12 620 GLU B C 1
ATOM 4646 O O . GLU B 1 191 ? 68.393 -4.609 122.600 1.00 66.97 620 GLU B O 1
ATOM 4652 N N . VAL B 1 192 ? 69.280 -2.665 123.273 1.00 67.40 621 VAL B N 1
ATOM 4653 C CA . VAL B 1 192 ? 70.202 -3.309 124.206 1.00 65.77 621 VAL B CA 1
ATOM 4654 C C . VAL B 1 192 ? 69.521 -3.501 125.562 1.00 61.74 621 VAL B C 1
ATOM 4655 O O . VAL B 1 192 ? 68.766 -2.640 126.011 1.00 62.83 621 VAL B O 1
ATOM 4659 N N . VAL B 1 193 ? 69.757 -4.652 126.188 1.00 58.58 622 VAL B N 1
ATOM 4660 C CA . VAL B 1 193 ? 69.201 -4.952 127.500 1.00 54.25 622 VAL B CA 1
ATOM 4661 C C . VAL B 1 193 ? 70.343 -5.365 128.431 1.00 58.41 622 VAL B C 1
ATOM 4662 O O . VAL B 1 193 ? 71.232 -6.130 128.043 1.00 56.03 622 VAL B O 1
ATOM 4666 N N . THR B 1 194 ? 70.339 -4.844 129.653 1.00 51.46 623 THR B N 1
ATOM 4667 C CA . THR B 1 194 ? 71.361 -5.232 130.606 1.00 51.39 623 THR B CA 1
ATOM 4668 C C . THR B 1 194 ? 70.831 -6.315 131.546 1.00 50.77 623 THR B C 1
ATOM 4669 O O . THR B 1 194 ? 69.717 -6.219 132.069 1.00 49.57 623 THR B O 1
ATOM 4673 N N . VAL B 1 195 ? 71.642 -7.353 131.716 1.00 46.54 624 VAL B N 1
ATOM 4674 C CA . VAL B 1 195 ? 71.325 -8.514 132.534 1.00 45.71 624 VAL B CA 1
ATOM 4675 C C . VAL B 1 195 ? 72.295 -8.609 133.706 1.00 40.12 624 VAL B C 1
ATOM 4676 O O . VAL B 1 195 ? 73.495 -8.579 133.489 1.00 40.43 624 VAL B O 1
ATOM 4680 N N . ASP B 1 196 ? 71.799 -8.725 134.933 1.00 38.79 625 ASP B N 1
ATOM 4681 C CA . ASP B 1 196 ? 72.685 -8.942 136.081 1.00 37.04 625 ASP B CA 1
ATOM 4682 C C . ASP B 1 196 ? 73.147 -10.396 136.124 1.00 39.92 625 ASP B C 1
ATOM 4683 O O . ASP B 1 196 ? 72.337 -11.308 136.004 1.00 38.88 625 ASP B O 1
ATOM 4688 N N . LEU B 1 197 ? 74.444 -10.609 136.316 1.00 41.59 626 LEU B N 1
ATOM 4689 C CA . LEU B 1 197 ? 75.014 -11.957 136.402 1.00 38.74 626 LEU B CA 1
ATOM 4690 C C . LEU B 1 197 ? 75.041 -12.499 137.825 1.00 41.51 626 LEU B C 1
ATOM 4691 O O . LEU B 1 197 ? 75.286 -13.684 138.047 1.00 43.98 626 LEU B O 1
ATOM 4696 N N . LYS B 1 198 ? 74.822 -11.615 138.789 1.00 42.82 627 LYS B N 1
ATOM 4697 C CA . LYS B 1 198 ? 74.628 -11.998 140.186 1.00 43.35 627 LYS B CA 1
ATOM 4698 C C . LYS B 1 198 ? 73.776 -10.871 140.787 1.00 46.17 627 LYS B C 1
ATOM 4699 O O . LYS B 1 198 ? 73.562 -9.852 140.113 1.00 43.34 627 LYS B O 1
ATOM 4705 N N . PRO B 1 199 ? 73.257 -11.043 142.024 1.00 47.79 628 PRO B N 1
ATOM 4706 C CA . PRO B 1 199 ? 72.340 -10.016 142.544 1.00 41.79 628 PRO B CA 1
ATOM 4707 C C . PRO B 1 199 ? 72.959 -8.628 142.583 1.00 39.53 628 PRO B C 1
ATOM 4708 O O . PRO B 1 199 ? 74.102 -8.495 143.016 1.00 39.17 628 PRO B O 1
ATOM 4712 N N . ASP B 1 200 ? 72.223 -7.634 142.086 1.00 39.91 629 ASP B N 1
ATOM 4713 C CA . ASP B 1 200 ? 72.703 -6.251 141.979 1.00 44.26 629 ASP B CA 1
ATOM 4714 C C . ASP B 1 200 ? 74.061 -6.158 141.254 1.00 40.88 629 ASP B C 1
ATOM 4715 O O . ASP B 1 200 ? 74.888 -5.279 141.542 1.00 40.12 629 ASP B O 1
ATOM 4720 N N . GLY B 1 201 ? 74.275 -7.067 140.305 1.00 38.24 630 GLY B N 1
ATOM 4721 C CA . GLY B 1 201 ? 75.572 -7.255 139.675 1.00 37.04 630 GLY B CA 1
ATOM 4722 C C . GLY B 1 201 ? 76.092 -6.088 138.854 1.00 37.44 630 GLY B C 1
ATOM 4723 O O . GLY B 1 201 ? 77.292 -5.869 138.800 1.00 36.47 630 GLY B O 1
ATOM 4724 N N . ARG B 1 202 ? 75.203 -5.327 138.220 1.00 40.31 631 ARG B N 1
ATOM 4725 C CA . ARG B 1 202 ? 75.644 -4.140 137.483 1.00 45.10 631 ARG B CA 1
ATOM 4726 C C . ARG B 1 202 ? 76.233 -3.071 138.409 1.00 44.17 631 ARG B C 1
ATOM 4727 O O . ARG B 1 202 ? 76.817 -2.112 137.930 1.00 42.08 631 ARG B O 1
ATOM 4735 N N . ASN B 1 203 ? 76.113 -3.238 139.727 1.00 42.14 632 ASN B N 1
ATOM 4736 C CA . ASN B 1 203 ? 76.731 -2.281 140.640 1.00 41.68 632 ASN B CA 1
ATOM 4737 C C . ASN B 1 203 ? 77.979 -2.798 141.298 1.00 40.58 632 ASN B C 1
ATOM 4738 O O . ASN B 1 203 ? 78.408 -2.238 142.302 1.00 39.42 632 ASN B O 1
ATOM 4743 N N . ILE B 1 204 ? 78.553 -3.870 140.755 1.00 40.09 633 ILE B N 1
ATOM 4744 C CA . ILE B 1 204 ? 79.726 -4.504 141.366 1.00 39.20 633 ILE B CA 1
ATOM 4745 C C . ILE B 1 204 ? 80.884 -4.527 140.367 1.00 44.87 633 ILE B C 1
ATOM 4746 O O . ILE B 1 204 ? 80.794 -5.120 139.282 1.00 41.11 633 ILE B O 1
ATOM 4751 N N . GLU B 1 205 ? 81.978 -3.880 140.736 1.00 44.28 634 GLU B N 1
ATOM 4752 C CA . GLU B 1 205 ? 83.104 -3.743 139.827 1.00 44.74 634 GLU B CA 1
ATOM 4753 C C . GLU B 1 205 ? 83.794 -5.087 139.615 1.00 40.09 634 GLU B C 1
ATOM 4754 O O . GLU B 1 205 ? 83.937 -5.870 140.553 1.00 40.10 634 GLU B O 1
ATOM 4760 N N . VAL B 1 206 ? 84.223 -5.354 138.386 1.00 41.02 635 VAL B N 1
ATOM 4761 C CA . VAL B 1 206 ? 85.010 -6.547 138.109 1.00 39.84 635 VAL B CA 1
ATOM 4762 C C . VAL B 1 206 ? 86.487 -6.187 138.183 1.00 36.00 635 VAL B C 1
ATOM 4763 O O . VAL B 1 206 ? 86.916 -5.204 137.619 1.00 37.98 635 VAL B O 1
ATOM 4767 N N . THR B 1 207 ? 87.255 -6.979 138.916 1.00 37.59 636 THR B N 1
ATOM 4768 C CA . THR B 1 207 ? 88.655 -6.674 139.177 1.00 39.85 636 THR B CA 1
ATOM 4769 C C . THR B 1 207 ? 89.464 -7.938 138.979 1.00 43.13 636 THR B C 1
ATOM 4770 O O . THR B 1 207 ? 88.892 -9.023 138.825 1.00 38.92 636 THR B O 1
ATOM 4774 N N . ASP B 1 208 ? 90.787 -7.814 139.005 1.00 42.13 637 ASP B N 1
ATOM 4775 C CA . ASP B 1 208 ? 91.646 -8.975 138.791 1.00 43.66 637 ASP B CA 1
ATOM 4776 C C . ASP B 1 208 ? 91.390 -10.065 139.832 1.00 45.26 637 ASP B C 1
ATOM 4777 O O . ASP B 1 208 ? 91.664 -11.251 139.586 1.00 42.74 637 ASP B O 1
ATOM 4782 N N . GLY B 1 209 ? 90.811 -9.659 140.964 1.00 40.69 638 GLY B N 1
ATOM 4783 C CA . GLY B 1 209 ? 90.557 -10.551 142.076 1.00 40.21 638 GLY B CA 1
ATOM 4784 C C . GLY B 1 209 ? 89.245 -11.315 142.009 1.00 43.87 638 GLY B C 1
ATOM 4785 O O . GLY B 1 209 ? 89.114 -12.364 142.626 1.00 44.97 638 GLY B O 1
ATOM 4786 N N . ASN B 1 210 ? 88.262 -10.798 141.283 1.00 40.87 639 ASN B N 1
ATOM 4787 C CA . ASN B 1 210 ? 87.008 -11.520 141.118 1.00 37.70 639 ASN B CA 1
ATOM 4788 C C . ASN B 1 210 ? 86.671 -11.867 139.645 1.00 39.81 639 ASN B C 1
ATOM 4789 O O . ASN B 1 210 ? 85.591 -12.382 139.353 1.00 37.55 639 ASN B O 1
ATOM 4794 N N . LYS B 1 211 ? 87.595 -11.593 138.726 1.00 36.60 640 LYS B N 1
ATOM 4795 C CA . LYS B 1 211 ? 87.299 -11.753 137.309 1.00 38.20 640 LYS B CA 1
ATOM 4796 C C . LYS B 1 211 ? 87.097 -13.213 136.871 1.00 38.67 640 LYS B C 1
ATOM 4797 O O . LYS B 1 211 ? 86.358 -13.468 135.911 1.00 37.24 640 LYS B O 1
ATOM 4803 N N . LYS B 1 212 ? 87.726 -14.168 137.553 1.00 38.46 641 LYS B N 1
ATOM 4804 C CA . LYS B 1 212 ? 87.545 -15.572 137.163 1.00 41.92 641 LYS B CA 1
ATOM 4805 C C . LYS B 1 212 ? 86.092 -15.992 137.378 1.00 39.15 641 LYS B C 1
ATOM 4806 O O . LYS B 1 212 ? 85.519 -16.763 136.590 1.00 36.44 641 LYS B O 1
ATOM 4812 N N . GLU B 1 213 ? 85.498 -15.450 138.436 1.00 35.12 642 GLU B N 1
ATOM 4813 C CA . GLU B 1 213 ? 84.081 -15.631 138.708 1.00 35.29 642 GLU B CA 1
ATOM 4814 C C . GLU B 1 213 ? 83.193 -15.008 137.610 1.00 36.56 642 GLU B C 1
ATOM 4815 O O . GLU B 1 213 ? 82.270 -15.650 137.126 1.00 39.03 642 GLU B O 1
ATOM 4821 N N . TYR B 1 214 ? 83.462 -13.753 137.251 1.00 34.25 643 TYR B N 1
ATOM 4822 C CA . TYR B 1 214 ? 82.744 -13.062 136.177 1.00 37.30 643 TYR B CA 1
ATOM 4823 C C . TYR B 1 214 ? 82.728 -13.897 134.887 1.00 35.73 643 TYR B C 1
ATOM 4824 O O . TYR B 1 214 ? 81.670 -14.138 134.305 1.00 33.02 643 TYR B O 1
ATOM 4833 N N . VAL B 1 215 ? 83.914 -14.331 134.463 1.00 32.82 644 VAL B N 1
ATOM 4834 C CA . VAL B 1 215 ? 84.071 -15.163 133.288 1.00 35.02 644 VAL B CA 1
ATOM 4835 C C . VAL B 1 215 ? 83.182 -16.414 133.350 1.00 37.90 644 VAL B C 1
ATOM 4836 O O . VAL B 1 215 ? 82.486 -16.732 132.375 1.00 33.91 644 VAL B O 1
ATOM 4840 N N . GLU B 1 216 ? 83.175 -17.099 134.499 1.00 37.73 645 GLU B N 1
ATOM 4841 C CA . GLU B 1 216 ? 82.347 -18.297 134.677 1.00 35.07 645 GLU B CA 1
ATOM 4842 C C . GLU B 1 216 ? 80.860 -17.997 134.636 1.00 36.75 645 GLU B C 1
ATOM 4843 O O . GLU B 1 216 ? 80.089 -18.770 134.069 1.00 41.43 645 GLU B O 1
ATOM 4849 N N . LEU B 1 217 ? 80.443 -16.892 135.245 1.00 34.35 646 LEU B N 1
ATOM 4850 C CA . LEU B 1 217 ? 79.025 -16.535 135.209 1.00 34.18 646 LEU B CA 1
ATOM 4851 C C . LEU B 1 217 ? 78.603 -16.121 133.806 1.00 34.87 646 LEU B C 1
ATOM 4852 O O . LEU B 1 217 ? 77.519 -16.481 133.353 1.00 37.70 646 LEU B O 1
ATOM 4857 N N . TYR B 1 218 ? 79.449 -15.366 133.116 1.00 35.13 647 TYR B N 1
ATOM 4858 C CA . TYR B 1 218 ? 79.100 -14.917 131.770 1.00 37.08 647 TYR B CA 1
ATOM 4859 C C . TYR B 1 218 ? 78.982 -16.132 130.831 1.00 35.30 647 TYR B C 1
ATOM 4860 O O . TYR B 1 218 ? 78.031 -16.247 130.060 1.00 33.57 647 TYR B O 1
ATOM 4869 N N . THR B 1 219 ? 79.972 -17.012 130.900 1.00 34.67 648 THR B N 1
ATOM 4870 C CA . THR B 1 219 ? 79.981 -18.260 130.149 1.00 36.45 648 THR B CA 1
ATOM 4871 C C . THR B 1 219 ? 78.677 -19.066 130.299 1.00 35.70 648 THR B C 1
ATOM 4872 O O . THR B 1 219 ? 78.024 -19.358 129.286 1.00 31.84 648 THR B O 1
ATOM 4876 N N . GLN B 1 220 ? 78.289 -19.393 131.539 1.00 32.00 649 GLN B N 1
ATOM 4877 C CA . GLN B 1 220 ? 77.051 -20.149 131.796 1.00 37.10 649 GLN B CA 1
ATOM 4878 C C . GLN B 1 220 ? 75.813 -19.432 131.326 1.00 33.53 649 GLN B C 1
ATOM 4879 O O . GLN B 1 220 ? 74.862 -20.055 130.845 1.00 32.40 649 GLN B O 1
ATOM 4885 N N . TRP B 1 221 ? 75.788 -18.131 131.567 1.00 31.69 650 TRP B N 1
ATOM 4886 C CA . TRP B 1 221 ? 74.632 -17.338 131.187 1.00 34.99 650 TRP B CA 1
ATOM 4887 C C . TRP B 1 221 ? 74.424 -17.362 129.673 1.00 31.72 650 TRP B C 1
ATOM 4888 O O . TRP B 1 221 ? 73.336 -17.680 129.197 1.00 34.40 650 TRP B O 1
ATOM 4899 N N . ARG B 1 222 ? 75.457 -17.022 128.912 1.00 32.52 651 ARG B N 1
ATOM 4900 C CA . ARG B 1 222 ? 75.262 -16.847 127.475 1.00 36.03 651 ARG B CA 1
ATOM 4901 C C . ARG B 1 222 ? 75.023 -18.196 126.777 1.00 35.03 651 ARG B C 1
ATOM 4902 O O . ARG B 1 222 ? 74.140 -18.321 125.931 1.00 36.58 651 ARG B O 1
ATOM 4910 N N . ILE B 1 223 ? 75.804 -19.199 127.149 1.00 30.08 652 ILE B N 1
ATOM 4911 C CA . ILE B 1 223 ? 75.744 -20.486 126.491 1.00 36.42 652 ILE B CA 1
ATOM 4912 C C . ILE B 1 223 ? 74.528 -21.297 126.955 1.00 38.53 652 ILE B C 1
ATOM 4913 O O . ILE B 1 223 ? 73.813 -21.867 126.121 1.00 37.54 652 ILE B O 1
ATOM 4918 N N . VAL B 1 224 ? 74.266 -21.320 128.265 1.00 36.09 653 VAL B N 1
ATOM 4919 C CA . VAL B 1 224 ? 73.252 -22.234 128.815 1.00 33.69 653 VAL B CA 1
ATOM 4920 C C . VAL B 1 224 ? 71.920 -21.591 129.213 1.00 37.30 653 VAL B C 1
ATOM 4921 O O . VAL B 1 224 ? 70.859 -22.045 128.779 1.00 35.85 653 VAL B O 1
ATOM 4925 N N . ASP B 1 225 ? 71.959 -20.542 130.035 1.00 34.96 654 ASP B N 1
ATOM 4926 C CA . ASP B 1 225 ? 70.716 -19.994 130.577 1.00 34.83 654 ASP B CA 1
ATOM 4927 C C . ASP B 1 225 ? 69.912 -19.202 129.534 1.00 38.14 654 ASP B C 1
ATOM 4928 O O . ASP B 1 225 ? 68.676 -19.194 129.572 1.00 34.54 654 ASP B O 1
ATOM 4933 N N . ARG B 1 226 ? 70.607 -18.550 128.602 1.00 36.14 655 ARG B N 1
ATOM 4934 C CA . ARG B 1 226 ? 69.942 -17.721 127.599 1.00 38.15 655 ARG B CA 1
ATOM 4935 C C . ARG B 1 226 ? 69.092 -18.550 126.651 1.00 37.64 655 ARG B C 1
ATOM 4936 O O . ARG B 1 226 ? 68.216 -18.016 125.982 1.00 44.88 655 ARG B O 1
ATOM 4944 N N . VAL B 1 227 ? 69.353 -19.850 126.575 1.00 35.82 656 VAL B N 1
ATOM 4945 C CA . VAL B 1 227 ? 68.639 -20.700 125.623 1.00 36.21 656 VAL B CA 1
ATOM 4946 C C . VAL B 1 227 ? 67.842 -21.779 126.340 1.00 40.22 656 VAL B C 1
ATOM 4947 O O . VAL B 1 227 ? 67.328 -22.707 125.700 1.00 37.70 656 VAL B O 1
ATOM 4951 N N . GLN B 1 228 ? 67.718 -21.628 127.663 1.00 37.13 657 GLN B N 1
ATOM 4952 C CA . GLN B 1 228 ? 67.089 -22.631 128.535 1.00 39.05 657 GLN B CA 1
ATOM 4953 C C . GLN B 1 228 ? 65.749 -23.186 128.048 1.00 38.00 657 GLN B C 1
ATOM 4954 O O . GLN B 1 228 ? 65.580 -24.406 127.951 1.00 35.01 657 GLN B O 1
ATOM 4960 N N . GLU B 1 229 ? 64.792 -22.307 127.766 1.00 37.00 658 GLU B N 1
ATOM 4961 C CA . GLU B 1 229 ? 63.471 -22.783 127.380 1.00 40.42 658 GLU B CA 1
ATOM 4962 C C . GLU B 1 229 ? 63.459 -23.363 125.954 1.00 39.33 658 GLU B C 1
ATOM 4963 O O . GLU B 1 229 ? 62.761 -24.343 125.696 1.00 38.66 658 GLU B O 1
ATOM 4969 N N . GLN B 1 230 ? 64.249 -22.779 125.054 1.00 35.55 659 GLN B N 1
ATOM 4970 C CA . GLN B 1 230 ? 64.391 -23.297 123.690 1.00 35.73 659 GLN B CA 1
ATOM 4971 C C . GLN B 1 230 ? 65.114 -24.639 123.683 1.00 35.35 659 GLN B C 1
ATOM 4972 O O . GLN B 1 230 ? 64.738 -25.559 122.954 1.00 35.09 659 GLN B O 1
ATOM 4978 N N . PHE B 1 231 ? 66.151 -24.755 124.501 1.00 35.55 660 PHE B N 1
ATOM 4979 C CA . PHE B 1 231 ? 66.888 -26.000 124.578 1.00 36.15 660 PHE B CA 1
ATOM 4980 C C . PHE B 1 231 ? 66.023 -27.126 125.154 1.00 37.24 660 PHE B C 1
ATOM 4981 O O . PHE B 1 231 ? 66.046 -28.251 124.659 1.00 37.25 660 PHE B O 1
ATOM 4989 N N . LYS B 1 232 ? 65.233 -26.829 126.179 1.00 37.60 661 LYS B N 1
ATOM 4990 C CA . LYS B 1 232 ? 64.445 -27.876 126.806 1.00 36.64 661 LYS B CA 1
ATOM 4991 C C . LYS B 1 232 ? 63.325 -28.360 125.863 1.00 39.73 661 LYS B C 1
ATOM 4992 O O . LYS B 1 232 ? 63.008 -29.555 125.820 1.00 36.89 661 LYS B O 1
ATOM 4998 N N . ALA B 1 233 ? 62.739 -27.444 125.098 1.00 32.87 662 ALA B N 1
ATOM 4999 C CA . ALA B 1 233 ? 61.695 -27.827 124.164 1.00 35.62 662 ALA B CA 1
ATOM 5000 C C . ALA B 1 233 ? 62.275 -28.712 123.054 1.00 38.14 662 ALA B C 1
ATOM 5001 O O . ALA B 1 233 ? 61.611 -29.620 122.564 1.00 38.12 662 ALA B O 1
ATOM 5003 N N . PHE B 1 234 ? 63.527 -28.453 122.689 1.00 39.95 663 PHE B N 1
ATOM 5004 C CA . PHE B 1 234 ? 64.231 -29.217 121.652 1.00 39.75 663 PHE B CA 1
ATOM 5005 C C . PHE B 1 234 ? 64.593 -30.627 122.142 1.00 38.89 663 PHE B C 1
ATOM 5006 O O . PHE B 1 234 ? 64.423 -31.614 121.410 1.00 35.68 663 PHE B O 1
ATOM 5014 N N . MET B 1 235 ? 65.090 -30.720 123.375 1.00 38.07 664 MET B N 1
ATOM 5015 C CA . MET B 1 235 ? 65.425 -32.027 123.951 1.00 40.50 664 MET B CA 1
ATOM 5016 C C . MET B 1 235 ? 64.149 -32.824 124.220 1.00 41.35 664 MET B C 1
ATOM 5017 O O . MET B 1 235 ? 64.122 -34.065 124.081 1.00 39.99 664 MET B O 1
ATOM 5022 N N . ASP B 1 236 ? 63.082 -32.115 124.568 1.00 36.12 665 ASP B N 1
ATOM 5023 C CA . ASP B 1 236 ? 61.793 -32.768 124.718 1.00 41.98 665 ASP B CA 1
ATOM 5024 C C . ASP B 1 236 ? 61.428 -33.514 123.428 1.00 42.71 665 ASP B C 1
ATOM 5025 O O . ASP B 1 236 ? 61.093 -34.700 123.468 1.00 40.19 665 ASP B O 1
ATOM 5030 N N . GLY B 1 237 ? 61.522 -32.823 122.291 1.00 41.81 666 GLY B N 1
ATOM 5031 C CA . GLY B 1 237 ? 61.246 -33.422 120.994 1.00 37.68 666 GLY B CA 1
ATOM 5032 C C . GLY B 1 237 ? 62.199 -34.547 120.612 1.00 35.09 666 GLY B C 1
ATOM 5033 O O . GLY B 1 237 ? 61.771 -35.610 120.176 1.00 36.30 666 GLY B O 1
ATOM 5034 N N . PHE B 1 238 ? 63.493 -34.311 120.774 1.00 32.44 667 PHE B N 1
ATOM 5035 C CA . PHE B 1 238 ? 64.510 -35.311 120.461 1.00 35.15 667 PHE B CA 1
ATOM 5036 C C . PHE B 1 238 ? 64.345 -36.609 121.277 1.00 40.34 667 PHE B C 1
ATOM 5037 O O . PHE B 1 238 ? 64.282 -37.702 120.696 1.00 43.46 667 PHE B O 1
ATOM 5045 N N . ASN B 1 239 ? 64.271 -36.492 122.608 1.00 40.63 668 ASN B N 1
ATOM 5046 C CA . ASN B 1 239 ? 64.092 -37.659 123.483 1.00 39.74 668 ASN B CA 1
ATOM 5047 C C . ASN B 1 239 ? 62.755 -38.362 123.318 1.00 39.33 668 ASN B C 1
ATOM 5048 O O . ASN B 1 239 ? 62.615 -39.497 123.724 1.00 42.23 668 ASN B O 1
ATOM 5053 N N . GLU B 1 240 ? 61.769 -37.702 122.729 1.00 42.42 669 GLU B N 1
ATOM 5054 C CA . GLU B 1 240 ? 60.543 -38.407 122.370 1.00 41.50 669 GLU B CA 1
ATOM 5055 C C . GLU B 1 240 ? 60.834 -39.514 121.360 1.00 46.53 669 GLU B C 1
ATOM 5056 O O . GLU B 1 240 ? 60.017 -40.400 121.139 1.00 50.31 669 GLU B O 1
ATOM 5062 N N . LEU B 1 241 ? 62.009 -39.467 120.751 1.00 43.43 670 LEU B N 1
ATOM 5063 C CA . LEU B 1 241 ? 62.364 -40.442 119.741 1.00 41.35 670 LEU B CA 1
ATOM 5064 C C . LEU B 1 241 ? 63.620 -41.211 120.128 1.00 39.85 670 LEU B C 1
ATOM 5065 O O . LEU B 1 241 ? 63.703 -42.419 119.937 1.00 41.01 670 LEU B O 1
ATOM 5070 N N . ILE B 1 242 ? 64.592 -40.507 120.686 1.00 38.85 671 ILE B N 1
ATOM 5071 C CA . ILE B 1 242 ? 65.839 -41.135 121.071 1.00 40.86 671 ILE B CA 1
ATOM 5072 C C . ILE B 1 242 ? 66.042 -40.947 122.558 1.00 41.09 671 ILE B C 1
ATOM 5073 O O . ILE B 1 242 ? 66.361 -39.860 122.997 1.00 40.77 671 ILE B O 1
ATOM 5078 N N . PRO B 1 243 ? 65.852 -42.024 123.334 1.00 45.97 672 PRO B N 1
ATOM 5079 C CA . PRO B 1 243 ? 66.020 -42.038 124.791 1.00 45.29 672 PRO B CA 1
ATOM 5080 C C . PRO B 1 243 ? 67.341 -41.435 125.222 1.00 38.81 672 PRO B C 1
ATOM 5081 O O . PRO B 1 243 ? 68.375 -41.768 124.649 1.00 40.12 672 PRO B O 1
ATOM 5085 N N . GLU B 1 244 ? 67.299 -40.581 126.237 1.00 38.94 673 GLU B N 1
ATOM 5086 C CA . GLU B 1 244 ? 68.481 -39.880 126.709 1.00 35.14 673 GLU B CA 1
ATOM 5087 C C . GLU B 1 244 ? 69.549 -40.817 127.246 1.00 39.12 673 GLU B C 1
ATOM 5088 O O . GLU B 1 244 ? 70.743 -40.535 127.114 1.00 39.63 673 GLU B O 1
ATOM 5094 N N . ASP B 1 245 ? 69.129 -41.935 127.839 1.00 40.96 674 ASP B N 1
ATOM 5095 C CA . ASP B 1 245 ? 70.072 -42.935 128.353 1.00 41.72 674 ASP B CA 1
ATOM 5096 C C . ASP B 1 245 ? 70.834 -43.668 127.250 1.00 40.72 674 ASP B C 1
ATOM 5097 O O . ASP B 1 245 ? 71.952 -44.155 127.466 1.00 42.10 674 ASP B O 1
ATOM 5102 N N . LEU B 1 246 ? 70.219 -43.773 126.076 1.00 41.49 675 LEU B N 1
ATOM 5103 C CA . LEU B 1 246 ? 70.909 -44.333 124.916 1.00 39.87 675 LEU B CA 1
ATOM 5104 C C . LEU B 1 246 ? 71.878 -43.319 124.263 1.00 40.48 675 LEU B C 1
ATOM 5105 O O . LEU B 1 246 ? 73.024 -43.675 123.948 1.00 38.43 675 LEU B O 1
ATOM 5110 N N . VAL B 1 247 ? 71.441 -42.066 124.083 1.00 36.70 676 VAL B N 1
ATOM 5111 C CA . VAL B 1 247 ? 72.271 -41.091 123.365 1.00 40.94 676 VAL B CA 1
ATOM 5112 C C . VAL B 1 247 ? 73.545 -40.743 124.122 1.00 33.88 676 VAL B C 1
ATOM 5113 O O . VAL B 1 247 ? 74.515 -40.318 123.515 1.00 36.68 676 VAL B O 1
ATOM 5117 N N . THR B 1 248 ? 73.556 -40.953 125.434 1.00 37.27 677 THR B N 1
ATOM 5118 C CA . THR B 1 248 ? 74.715 -40.587 126.247 1.00 37.87 677 THR B CA 1
ATOM 5119 C C . THR B 1 248 ? 75.828 -41.634 126.206 1.00 40.44 677 THR B C 1
ATOM 5120 O O . THR B 1 248 ? 76.881 -41.451 126.825 1.00 39.63 677 THR B O 1
ATOM 5124 N N . VAL B 1 249 ? 75.636 -42.720 125.457 1.00 43.51 678 VAL B N 1
ATOM 5125 C CA . VAL B 1 249 ? 76.771 -43.616 125.214 1.00 41.20 678 VAL B CA 1
ATOM 5126 C C . VAL B 1 249 ? 77.847 -42.876 124.414 1.00 44.05 678 VAL B C 1
ATOM 5127 O O . VAL B 1 249 ? 79.024 -43.227 124.508 1.00 43.58 678 VAL B O 1
ATOM 5131 N N . PHE B 1 250 ? 77.446 -41.837 123.658 1.00 39.64 679 PHE B N 1
ATOM 5132 C CA . PHE B 1 250 ? 78.376 -41.090 122.794 1.00 40.44 679 PHE B CA 1
ATOM 5133 C C . PHE B 1 250 ? 78.920 -39.828 123.450 1.00 38.22 679 PHE B C 1
ATOM 5134 O O . PHE B 1 250 ? 78.216 -39.171 124.226 1.00 39.38 679 PHE B O 1
ATOM 5142 N N . ASP B 1 251 ? 80.159 -39.467 123.130 1.00 36.99 680 ASP B N 1
ATOM 5143 C CA . ASP B 1 251 ? 80.632 -38.128 123.499 1.00 40.45 680 ASP B CA 1
ATOM 5144 C C . ASP B 1 251 ? 80.206 -37.123 122.410 1.00 39.77 680 ASP B C 1
ATOM 5145 O O . ASP B 1 251 ? 79.590 -37.517 121.414 1.00 37.01 680 ASP B O 1
ATOM 5150 N N . GLU B 1 252 ? 80.557 -35.848 122.571 1.00 36.62 681 GLU B N 1
ATOM 5151 C CA . GLU B 1 252 ? 80.039 -34.828 121.662 1.00 36.21 681 GLU B CA 1
ATOM 5152 C C . GLU B 1 252 ? 80.680 -34.888 120.273 1.00 35.35 681 GLU B C 1
ATOM 5153 O O . GLU B 1 252 ? 80.074 -34.472 119.288 1.00 36.65 681 GLU B O 1
ATOM 5159 N N . ARG B 1 253 ? 81.893 -35.406 120.168 1.00 33.53 682 ARG B N 1
ATOM 5160 C CA . ARG B 1 253 ? 82.495 -35.488 118.842 1.00 37.10 682 ARG B CA 1
ATOM 5161 C C . ARG B 1 253 ? 81.837 -36.630 118.055 1.00 39.42 682 ARG B C 1
ATOM 5162 O O . ARG B 1 253 ? 81.644 -36.534 116.846 1.00 36.25 682 ARG B O 1
ATOM 5170 N N . GLU B 1 254 ? 81.474 -37.698 118.764 1.00 36.08 683 GLU B N 1
ATOM 5171 C CA . GLU B 1 254 ? 80.778 -38.840 118.163 1.00 39.78 683 GLU B CA 1
ATOM 5172 C C . GLU B 1 254 ? 79.330 -38.533 117.837 1.00 36.19 683 GLU B C 1
ATOM 5173 O O . GLU B 1 254 ? 78.792 -39.045 116.855 1.00 39.26 683 GLU B O 1
ATOM 5179 N N . LEU B 1 255 ? 78.694 -37.708 118.666 1.00 34.52 684 LEU B N 1
ATOM 5180 C CA . LEU B 1 255 ? 77.293 -37.356 118.453 1.00 33.81 684 LEU B CA 1
ATOM 5181 C C . LEU B 1 255 ? 77.103 -36.584 117.145 1.00 35.06 684 LEU B C 1
ATOM 5182 O O . LEU B 1 255 ? 76.134 -36.808 116.423 1.00 31.96 684 LEU B O 1
ATOM 5187 N N . GLU B 1 256 ? 78.036 -35.677 116.854 1.00 38.02 685 GLU B N 1
ATOM 5188 C CA . GLU B 1 256 ? 78.043 -34.951 115.580 1.00 38.66 685 GLU B CA 1
ATOM 5189 C C . GLU B 1 256 ? 77.973 -35.944 114.435 1.00 36.20 685 GLU B C 1
ATOM 5190 O O . GLU B 1 256 ? 77.176 -35.786 113.516 1.00 35.73 685 GLU B O 1
ATOM 5196 N N . LEU B 1 257 ? 78.801 -36.985 114.520 1.00 36.97 686 LEU B N 1
ATOM 5197 C CA . LEU B 1 257 ? 78.931 -37.975 113.453 1.00 40.92 686 LEU B CA 1
ATOM 5198 C C . LEU B 1 257 ? 77.726 -38.909 113.367 1.00 37.81 686 LEU B C 1
ATOM 5199 O O . LEU B 1 257 ? 77.371 -39.369 112.286 1.00 39.33 686 LEU B O 1
ATOM 5204 N N . LEU B 1 258 ? 77.107 -39.196 114.508 1.00 37.32 687 LEU B N 1
ATOM 5205 C CA . LEU B 1 258 ? 75.874 -39.976 114.513 1.00 35.99 687 LEU B CA 1
ATOM 5206 C C . LEU B 1 258 ? 74.770 -39.269 113.719 1.00 39.79 687 LEU B C 1
ATOM 5207 O O . LEU B 1 258 ? 74.073 -39.890 112.902 1.00 39.44 687 LEU B O 1
ATOM 5212 N N . ILE B 1 259 ? 74.631 -37.966 113.956 1.00 34.84 688 ILE B N 1
ATOM 5213 C CA . ILE B 1 259 ? 73.523 -37.197 113.421 1.00 33.30 688 ILE B CA 1
ATOM 5214 C C . ILE B 1 259 ? 73.760 -36.856 111.971 1.00 33.17 688 ILE B C 1
ATOM 5215 O O . ILE B 1 259 ? 72.848 -36.929 111.162 1.00 37.63 688 ILE B O 1
ATOM 5220 N N . GLY B 1 260 ? 75.001 -36.512 111.645 1.00 38.20 689 GLY B N 1
ATOM 5221 C CA . GLY B 1 260 ? 75.335 -35.933 110.354 1.00 36.05 689 GLY B CA 1
ATOM 5222 C C . GLY B 1 260 ? 76.072 -36.855 109.399 1.00 41.20 689 GLY B C 1
ATOM 5223 O O . GLY B 1 260 ? 76.119 -36.591 108.188 1.00 37.58 689 GLY B O 1
ATOM 5224 N N . GLY B 1 261 ? 76.645 -37.932 109.937 1.00 41.67 690 GLY B N 1
ATOM 5225 C CA . GLY B 1 261 ? 77.317 -38.934 109.128 1.00 40.43 690 GLY B CA 1
ATOM 5226 C C . GLY B 1 261 ? 78.795 -38.658 108.976 1.00 44.23 690 GLY B C 1
ATOM 5227 O O . GLY B 1 261 ? 79.277 -37.575 109.309 1.00 40.27 690 GLY B O 1
ATOM 5228 N N . ILE B 1 262 ? 79.528 -39.646 108.488 1.00 44.57 691 ILE B N 1
ATOM 5229 C CA . ILE B 1 262 ? 80.913 -39.423 108.125 1.00 49.17 691 ILE B CA 1
ATOM 5230 C C . ILE B 1 262 ? 81.021 -39.421 106.608 1.00 49.30 691 ILE B C 1
ATOM 5231 O O . ILE B 1 262 ? 80.805 -40.453 105.975 1.00 56.47 691 ILE B O 1
ATOM 5236 N N . ALA B 1 263 ? 81.343 -38.275 106.021 1.00 46.64 692 ALA B N 1
ATOM 5237 C CA . ALA B 1 263 ? 81.435 -38.186 104.559 1.00 55.14 692 ALA B CA 1
ATOM 5238 C C . ALA B 1 263 ? 82.800 -38.635 104.064 1.00 56.70 692 ALA B C 1
ATOM 5239 O O . ALA B 1 263 ? 83.798 -38.479 104.768 1.00 59.14 692 ALA B O 1
ATOM 5241 N N . GLU B 1 264 ? 82.861 -39.183 102.852 1.00 53.54 693 GLU B N 1
ATOM 5242 C CA . GLU B 1 264 ? 84.163 -39.536 102.304 1.00 56.54 693 GLU B CA 1
ATOM 5243 C C . GLU B 1 264 ? 84.889 -38.291 101.811 1.00 56.89 693 GLU B C 1
ATOM 5244 O O . GLU B 1 264 ? 84.584 -37.768 100.741 1.00 56.01 693 GLU B O 1
ATOM 5250 N N . ILE B 1 265 ? 85.857 -37.837 102.606 1.00 59.63 694 ILE B N 1
ATOM 5251 C CA . ILE B 1 265 ? 86.663 -36.658 102.299 1.00 55.31 694 ILE B CA 1
ATOM 5252 C C . ILE B 1 265 ? 87.479 -36.838 101.027 1.00 54.81 694 ILE B C 1
ATOM 5253 O O . ILE B 1 265 ? 88.195 -37.828 100.877 1.00 56.51 694 ILE B O 1
ATOM 5258 N N . ASP B 1 266 ? 87.355 -35.875 100.120 1.00 48.03 695 ASP B N 1
ATOM 5259 C CA . ASP B 1 266 ? 88.146 -35.818 98.893 1.00 46.05 695 ASP B CA 1
ATOM 5260 C C . ASP B 1 266 ? 89.506 -35.161 99.170 1.00 50.31 695 ASP B C 1
ATOM 5261 O O . ASP B 1 266 ? 89.607 -33.931 99.206 1.00 52.93 695 ASP B O 1
ATOM 5266 N N . ILE B 1 267 ? 90.542 -35.980 99.362 1.00 48.75 696 ILE B N 1
ATOM 5267 C CA . ILE B 1 267 ? 91.868 -35.506 99.791 1.00 50.05 696 ILE B CA 1
ATOM 5268 C C . ILE B 1 267 ? 92.525 -34.562 98.775 1.00 52.20 696 ILE B C 1
ATOM 5269 O O . ILE B 1 267 ? 93.312 -33.683 99.141 1.00 50.46 696 ILE B O 1
ATOM 5274 N N . GLU B 1 268 ? 92.203 -34.735 97.499 1.00 49.72 697 GLU B N 1
ATOM 5275 C CA . GLU B 1 268 ? 92.782 -33.879 96.480 1.00 48.31 697 GLU B CA 1
ATOM 5276 C C . GLU B 1 268 ? 92.157 -32.496 96.508 1.00 43.57 697 GLU B C 1
ATOM 5277 O O . GLU B 1 268 ? 92.861 -31.491 96.418 1.00 48.83 697 GLU B O 1
ATOM 5283 N N . ASP B 1 269 ? 90.837 -32.452 96.625 1.00 40.11 698 ASP B N 1
ATOM 5284 C CA . ASP B 1 269 ? 90.115 -31.203 96.838 1.00 45.88 698 ASP B CA 1
ATOM 5285 C C . ASP B 1 269 ? 90.709 -30.407 98.004 1.00 45.15 698 ASP B C 1
ATOM 5286 O O . ASP B 1 269 ? 90.890 -29.191 97.932 1.00 45.71 698 ASP B O 1
ATOM 5291 N N . TRP B 1 270 ? 91.020 -31.126 99.071 1.00 43.78 699 TRP B N 1
ATOM 5292 C CA . TRP B 1 270 ? 91.528 -30.547 100.307 1.00 44.92 699 TRP B CA 1
ATOM 5293 C C . TRP B 1 270 ? 92.907 -29.942 100.082 1.00 43.75 699 TRP B C 1
ATOM 5294 O O . TRP B 1 270 ? 93.144 -28.766 100.388 1.00 43.44 699 TRP B O 1
ATOM 5305 N N . LYS B 1 271 ? 93.814 -30.757 99.546 1.00 44.62 700 LYS B N 1
ATOM 5306 C CA . LYS B 1 271 ? 95.185 -30.336 99.228 1.00 48.85 700 LYS B CA 1
ATOM 5307 C C . LYS B 1 271 ? 95.270 -29.105 98.302 1.00 45.16 700 LYS B C 1
ATOM 5308 O O . LYS B 1 271 ? 96.029 -28.174 98.577 1.00 43.85 700 LYS B O 1
ATOM 5314 N N . LYS B 1 272 ? 94.495 -29.103 97.220 1.00 39.57 701 LYS B N 1
ATOM 5315 C CA . LYS B 1 272 ? 94.519 -27.990 96.266 1.00 48.95 701 LYS B CA 1
ATOM 5316 C C . LYS B 1 272 ? 94.012 -26.684 96.871 1.00 44.73 701 LYS B C 1
ATOM 5317 O O . LYS B 1 272 ? 94.402 -25.606 96.440 1.00 42.88 701 LYS B O 1
ATOM 5323 N N . HIS B 1 273 ? 93.141 -26.766 97.868 1.00 44.21 702 HIS B N 1
ATOM 5324 C CA . HIS B 1 273 ? 92.633 -25.533 98.451 1.00 43.06 702 HIS B CA 1
ATOM 5325 C C . HIS B 1 273 ? 93.143 -25.258 99.851 1.00 41.27 702 HIS B C 1
ATOM 5326 O O . HIS B 1 273 ? 92.421 -24.735 100.701 1.00 42.90 702 HIS B O 1
ATOM 5333 N N . THR B 1 274 ? 94.417 -25.566 100.055 1.00 37.38 703 THR B N 1
ATOM 5334 C CA . THR B 1 274 ? 95.088 -25.286 101.304 1.00 38.16 703 THR B CA 1
ATOM 5335 C C . THR B 1 274 ? 96.122 -24.163 101.140 1.00 41.64 703 THR B C 1
ATOM 5336 O O . THR B 1 274 ? 96.910 -24.137 100.185 1.00 41.77 703 THR B O 1
ATOM 5340 N N . ASP B 1 275 ? 96.086 -23.213 102.066 1.00 40.26 704 ASP B N 1
ATOM 5341 C CA . ASP B 1 275 ? 97.059 -22.135 102.077 1.00 42.02 704 ASP B CA 1
ATOM 5342 C C . ASP B 1 275 ? 98.212 -22.448 103.027 1.00 45.85 704 ASP B C 1
ATOM 5343 O O . ASP B 1 275 ? 98.028 -23.093 104.065 1.00 46.69 704 ASP B O 1
ATOM 5348 N N . TYR B 1 276 ? 99.399 -21.974 102.667 1.00 47.95 705 TYR B N 1
ATOM 5349 C CA . TYR B 1 276 ? 100.590 -22.204 103.455 1.00 45.55 705 TYR B CA 1
ATOM 5350 C C . TYR B 1 276 ? 101.184 -20.886 103.904 1.00 47.91 705 TYR B C 1
ATOM 5351 O O . TYR B 1 276 ? 101.357 -19.982 103.099 1.00 44.94 705 TYR B O 1
ATOM 5360 N N . ARG B 1 277 ? 101.474 -20.780 105.197 1.00 49.17 706 ARG B N 1
ATOM 5361 C CA . ARG B 1 277 ? 102.052 -19.571 105.767 1.00 45.62 706 ARG B CA 1
ATOM 5362 C C . ARG B 1 277 ? 103.388 -19.854 106.474 1.00 54.08 706 ARG B C 1
ATOM 5363 O O . ARG B 1 277 ? 103.420 -20.427 107.568 1.00 54.55 706 ARG B O 1
ATOM 5371 N N . GLY B 1 278 ? 104.492 -19.452 105.849 1.00 51.75 707 GLY B N 1
ATOM 5372 C CA . GLY B 1 278 ? 105.803 -19.793 106.366 1.00 55.65 707 GLY B CA 1
ATOM 5373 C C . GLY B 1 278 ? 106.325 -21.108 105.807 1.00 58.49 707 GLY B C 1
ATOM 5374 O O . GLY B 1 278 ? 107.506 -21.414 105.940 1.00 66.21 707 GLY B O 1
ATOM 5375 N N . TYR B 1 279 ? 105.442 -21.892 105.193 1.00 54.14 708 T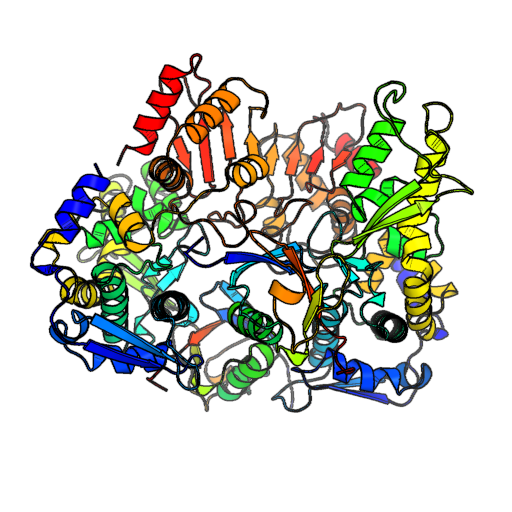YR B N 1
ATOM 5376 C CA . TYR B 1 279 ? 105.841 -23.110 104.490 1.00 55.89 708 TYR B CA 1
ATOM 5377 C C . TYR B 1 279 ? 105.570 -22.993 102.995 1.00 56.09 708 TYR B C 1
ATOM 5378 O O . TYR B 1 279 ? 104.841 -22.110 102.552 1.00 59.31 708 TYR B O 1
ATOM 5387 N N . GLN B 1 280 ? 106.149 -23.899 102.222 1.00 54.88 709 GLN B N 1
ATOM 5388 C CA . GLN B 1 280 ? 105.666 -24.148 100.879 1.00 55.47 709 GLN B CA 1
ATOM 5389 C C . GLN B 1 280 ? 105.113 -25.546 100.894 1.00 56.24 709 GLN B C 1
ATOM 5390 O O . GLN B 1 280 ? 105.354 -26.271 101.855 1.00 61.37 709 GLN B O 1
ATOM 5396 N N . GLU B 1 281 ? 104.370 -25.933 99.858 1.00 53.29 710 GLU B N 1
ATOM 5397 C CA . GLU B 1 281 ? 103.938 -27.326 99.729 1.00 57.05 710 GLU B CA 1
ATOM 5398 C C . GLU B 1 281 ? 105.148 -28.246 99.806 1.00 62.90 710 GLU B C 1
ATOM 5399 O O . GLU B 1 281 ? 105.142 -29.245 100.521 1.00 64.27 710 GLU B O 1
ATOM 5405 N N . SER B 1 282 ? 106.190 -27.876 99.065 1.00 63.12 711 SER B N 1
ATOM 5406 C CA . SER B 1 282 ? 107.339 -28.744 98.834 1.00 68.14 711 SER B CA 1
ATOM 5407 C C . SER B 1 282 ? 108.099 -29.084 100.115 1.00 65.50 711 SER B C 1
ATOM 5408 O O . SER B 1 282 ? 108.777 -30.110 100.176 1.00 68.69 711 SER B O 1
ATOM 5411 N N . ASP B 1 283 ? 107.976 -28.232 101.128 1.00 58.27 712 ASP B N 1
ATOM 5412 C CA . ASP B 1 283 ? 108.663 -28.448 102.395 1.00 59.86 712 ASP B CA 1
ATOM 5413 C C . ASP B 1 283 ? 108.423 -29.847 102.954 1.00 63.77 712 ASP B C 1
ATOM 5414 O O . ASP B 1 283 ? 107.420 -30.491 102.650 1.00 66.28 712 ASP B O 1
ATOM 5419 N N . GLU B 1 284 ? 109.360 -30.309 103.771 1.00 67.53 713 GLU B N 1
ATOM 5420 C CA . GLU B 1 284 ? 109.348 -31.678 104.260 1.00 68.22 713 GLU B CA 1
ATOM 5421 C C . GLU B 1 284 ? 108.225 -31.912 105.272 1.00 65.28 713 GLU B C 1
ATOM 5422 O O . GLU B 1 284 ? 107.495 -32.901 105.180 1.00 63.41 713 GLU B O 1
ATOM 5428 N N . VAL B 1 285 ? 108.096 -30.988 106.223 1.00 63.03 714 VAL B N 1
ATOM 5429 C CA . VAL B 1 285 ? 107.031 -30.994 107.223 1.00 59.03 714 VAL B CA 1
ATOM 5430 C C . VAL B 1 285 ? 105.638 -31.136 106.606 1.00 62.96 714 VAL B C 1
ATOM 5431 O O . VAL B 1 285 ? 104.820 -31.944 107.067 1.00 63.69 714 VAL B O 1
ATOM 5435 N N . ILE B 1 286 ? 105.376 -30.354 105.560 1.00 55.65 715 ILE B N 1
ATOM 5436 C CA . ILE B 1 286 ? 104.087 -30.389 104.880 1.00 58.71 715 ILE B CA 1
ATOM 5437 C C . ILE B 1 286 ? 103.886 -31.720 104.162 1.00 54.65 715 ILE B C 1
ATOM 5438 O O . ILE B 1 286 ? 102.770 -32.230 104.064 1.00 50.60 715 ILE B O 1
ATOM 5443 N N . GLN B 1 287 ? 104.974 -32.286 103.656 1.00 62.05 716 GLN B N 1
ATOM 5444 C CA . GLN B 1 287 ? 104.910 -33.597 103.012 1.00 62.94 716 GLN B CA 1
ATOM 5445 C C . GLN B 1 287 ? 104.504 -34.663 104.032 1.00 57.51 716 GLN B C 1
ATOM 5446 O O . GLN B 1 287 ? 103.691 -35.542 103.747 1.00 53.02 716 GLN B O 1
ATOM 5452 N N . TRP B 1 288 ? 105.065 -34.559 105.229 1.00 59.26 717 TRP B N 1
ATOM 5453 C CA . TRP B 1 288 ? 104.676 -35.426 106.336 1.00 65.19 717 TRP B CA 1
ATOM 5454 C C . TRP B 1 288 ? 103.221 -35.246 106.726 1.00 63.29 717 TRP B C 1
ATOM 5455 O O . TRP B 1 288 ? 102.515 -36.231 106.976 1.00 63.90 717 TRP B O 1
ATOM 5466 N N . PHE B 1 289 ? 102.783 -33.988 106.797 1.00 60.93 718 PHE B N 1
ATOM 5467 C CA . PHE B 1 289 ? 101.413 -33.692 107.190 1.00 57.22 718 PHE B CA 1
ATOM 5468 C C . PHE B 1 289 ? 100.428 -34.424 106.285 1.00 55.57 718 PHE B C 1
ATOM 5469 O O . PHE B 1 289 ? 99.449 -34.988 106.764 1.00 52.67 718 PHE B O 1
ATOM 5477 N N . TRP B 1 290 ? 100.680 -34.418 104.979 1.00 54.81 719 TRP B N 1
ATOM 5478 C CA . TRP B 1 290 ? 99.741 -35.049 104.065 1.00 53.92 719 TRP B CA 1
ATOM 5479 C C . TRP B 1 290 ? 99.936 -36.560 103.998 1.00 58.94 719 TRP B C 1
ATOM 5480 O O . TRP B 1 290 ? 98.986 -37.289 103.699 1.00 57.78 719 TRP B O 1
ATOM 5491 N N . LYS B 1 291 ? 101.138 -37.047 104.303 1.00 62.49 720 LYS B N 1
ATOM 5492 C CA . LYS B 1 291 ? 101.322 -38.498 104.392 1.00 64.94 720 LYS B CA 1
ATOM 5493 C C . LYS B 1 291 ? 100.511 -39.028 105.561 1.00 62.63 720 LYS B C 1
ATOM 5494 O O . LYS B 1 291 ? 99.843 -40.059 105.453 1.00 61.02 720 LYS B O 1
ATOM 5500 N N . CYS B 1 292 ? 100.569 -38.293 106.667 1.00 57.54 721 CYS B N 1
ATOM 5501 C CA . CYS B 1 292 ? 99.837 -38.633 107.880 1.00 60.81 721 CYS B CA 1
ATOM 5502 C C . CYS B 1 292 ? 98.321 -38.662 107.657 1.00 60.49 721 CYS B C 1
ATOM 5503 O O . CYS B 1 292 ? 97.646 -39.612 108.058 1.00 63.16 721 CYS B O 1
ATOM 5506 N N . VAL B 1 293 ? 97.798 -37.622 107.011 1.00 58.15 722 VAL B N 1
ATOM 5507 C CA . VAL B 1 293 ? 96.374 -37.517 106.723 1.00 56.03 722 VAL B CA 1
ATOM 5508 C C . VAL B 1 293 ? 95.963 -38.578 105.710 1.00 55.86 722 VAL B C 1
ATOM 5509 O O . VAL B 1 293 ? 94.847 -39.098 105.752 1.00 53.56 722 VAL B O 1
ATOM 5513 N N . SER B 1 294 ? 96.874 -38.893 104.795 1.00 60.16 723 SER B N 1
ATOM 5514 C CA . SER B 1 294 ? 96.653 -39.968 103.832 1.00 62.29 723 SER B CA 1
ATOM 5515 C C . SER B 1 294 ? 96.520 -41.315 104.535 1.00 61.68 723 SER B C 1
ATOM 5516 O O . SER B 1 294 ? 95.561 -42.051 104.315 1.00 61.27 723 SER B O 1
ATOM 5519 N N . GLU B 1 295 ? 97.483 -41.625 105.393 1.00 63.03 724 GLU B N 1
ATOM 5520 C CA . GLU B 1 295 ? 97.476 -42.887 106.122 1.00 62.26 724 GLU B CA 1
ATOM 5521 C C . GLU B 1 295 ? 96.441 -42.912 107.247 1.00 62.36 724 GLU B C 1
ATOM 5522 O O . GLU B 1 295 ? 96.410 -43.839 108.057 1.00 61.78 724 GLU B O 1
ATOM 5528 N N . TRP B 1 296 ? 95.596 -41.895 107.311 1.00 58.59 725 TRP B N 1
ATOM 5529 C CA . TRP B 1 296 ? 94.503 -41.931 108.265 1.00 58.24 725 TRP B CA 1
ATOM 5530 C C . TRP B 1 296 ? 93.240 -42.461 107.614 1.00 55.69 725 TRP B C 1
ATOM 5531 O O . TRP B 1 296 ? 93.032 -42.319 106.408 1.00 59.57 725 TRP B O 1
ATOM 5542 N N . ASP B 1 297 ? 92.395 -43.085 108.414 1.00 52.19 726 ASP B N 1
ATOM 5543 C CA . ASP B 1 297 ? 91.109 -43.495 107.911 1.00 49.56 726 ASP B CA 1
ATOM 5544 C C . ASP B 1 297 ? 90.218 -42.276 107.913 1.00 50.89 726 ASP B C 1
ATOM 5545 O O . ASP B 1 297 ? 90.614 -41.192 108.329 1.00 51.69 726 ASP B O 1
ATOM 5550 N N . ASN B 1 298 ? 88.997 -42.476 107.469 1.00 49.18 727 ASN B N 1
ATOM 5551 C CA . ASN B 1 298 ? 88.096 -41.393 107.184 1.00 47.31 727 ASN B CA 1
ATOM 5552 C C . ASN B 1 298 ? 87.492 -40.733 108.444 1.00 53.00 727 ASN B C 1
ATOM 5553 O O . ASN B 1 298 ? 87.286 -39.512 108.502 1.00 43.83 727 ASN B O 1
ATOM 5558 N N . GLU B 1 299 ? 87.250 -41.533 109.477 1.00 55.02 728 GLU B N 1
ATOM 5559 C CA . GLU B 1 299 ? 86.761 -40.994 110.734 1.00 46.80 728 GLU B CA 1
ATOM 5560 C C . GLU B 1 299 ? 87.842 -40.132 111.405 1.00 46.98 728 GLU B C 1
ATOM 5561 O O . GLU B 1 299 ? 87.539 -39.135 112.061 1.00 40.35 728 GLU B O 1
ATOM 5567 N N . GLN B 1 300 ? 89.106 -40.516 111.234 1.00 50.76 729 GLN B N 1
ATOM 5568 C CA . GLN B 1 300 ? 90.227 -39.732 111.775 1.00 48.68 729 GLN B CA 1
ATOM 5569 C C . GLN B 1 300 ? 90.464 -38.445 110.993 1.00 47.69 729 GLN B C 1
ATOM 5570 O O . GLN B 1 300 ? 91.077 -37.519 111.503 1.00 50.12 729 GLN B O 1
ATOM 5576 N N . ARG B 1 301 ? 90.011 -38.399 109.743 1.00 48.11 730 ARG B N 1
ATOM 5577 C CA . ARG B 1 301 ? 90.091 -37.168 108.965 1.00 49.22 730 ARG B CA 1
ATOM 5578 C C . ARG B 1 301 ? 89.091 -36.159 109.487 1.00 43.70 730 ARG B C 1
ATOM 5579 O O . ARG B 1 301 ? 89.432 -35.014 109.789 1.00 40.88 730 ARG B O 1
ATOM 5587 N N . ALA B 1 302 ? 87.852 -36.623 109.577 1.00 38.83 731 ALA B N 1
ATOM 5588 C CA . ALA B 1 302 ? 86.768 -35.899 110.193 1.00 42.35 731 ALA B CA 1
ATOM 5589 C C . ALA B 1 302 ? 87.192 -35.284 111.542 1.00 42.63 731 ALA B C 1
ATOM 5590 O O . ALA B 1 302 ? 86.848 -34.141 111.841 1.00 36.09 731 ALA B O 1
ATOM 5592 N N . ARG B 1 303 ? 87.959 -36.036 112.331 1.00 39.47 732 ARG B N 1
ATOM 5593 C CA . ARG B 1 303 ? 88.448 -35.542 113.610 1.00 40.20 732 ARG B CA 1
ATOM 5594 C C . ARG B 1 303 ? 89.455 -34.391 113.449 1.00 39.17 732 ARG B C 1
ATOM 5595 O O . ARG B 1 303 ? 89.451 -33.442 114.234 1.00 37.04 732 ARG B O 1
ATOM 5603 N N . LEU B 1 304 ? 90.312 -34.471 112.439 1.00 39.41 733 LEU B N 1
ATOM 5604 C CA . LEU B 1 304 ? 91.226 -33.372 112.143 1.00 41.99 733 LEU B CA 1
ATOM 5605 C C . LEU B 1 304 ? 90.444 -32.130 111.679 1.00 41.61 733 LEU B C 1
ATOM 5606 O O . LEU B 1 304 ? 90.837 -30.994 111.975 1.00 38.83 733 LEU B O 1
ATOM 5611 N N . LEU B 1 305 ? 89.330 -32.336 110.976 1.00 39.11 734 LEU B N 1
ATOM 5612 C CA . LEU B 1 305 ? 88.502 -31.193 110.589 1.00 37.76 734 LEU B CA 1
ATOM 5613 C C . LEU B 1 305 ? 87.775 -30.567 111.775 1.00 36.86 734 LEU B C 1
ATOM 5614 O O . LEU B 1 305 ? 87.680 -29.334 111.858 1.00 37.85 734 LEU B O 1
ATOM 5619 N N . GLN B 1 306 ? 87.270 -31.405 112.683 1.00 31.48 735 GLN B N 1
ATOM 5620 C CA . GLN B 1 306 ? 86.618 -30.920 113.889 1.00 34.71 735 GLN B CA 1
ATOM 5621 C C . GLN B 1 306 ? 87.620 -30.112 114.702 1.00 34.70 735 GLN B C 1
ATOM 5622 O O . GLN B 1 306 ? 87.313 -29.019 115.168 1.00 36.69 735 GLN B O 1
ATOM 5628 N N . PHE B 1 307 ? 88.826 -30.642 114.846 1.00 35.65 736 PHE B N 1
ATOM 5629 C CA . PHE B 1 307 ? 89.887 -29.963 115.592 1.00 37.12 736 PHE B CA 1
ATOM 5630 C C . PHE B 1 307 ? 90.294 -28.601 115.007 1.00 39.90 736 PHE B C 1
ATOM 5631 O O . PHE B 1 307 ? 90.543 -27.632 115.722 1.00 36.18 736 PHE B O 1
ATOM 5639 N N . THR B 1 308 ? 90.345 -28.540 113.688 1.00 39.20 737 THR B N 1
ATOM 5640 C CA . THR B 1 308 ? 90.932 -27.411 113.010 1.00 38.18 737 THR B CA 1
ATOM 5641 C C . THR B 1 308 ? 89.885 -26.340 112.689 1.00 31.99 737 THR B C 1
ATOM 5642 O O . THR B 1 308 ? 90.183 -25.151 112.755 1.00 32.92 737 THR B O 1
ATOM 5646 N N . THR B 1 309 ? 88.660 -26.770 112.395 1.00 31.09 738 THR B N 1
ATOM 5647 C CA . THR B 1 309 ? 87.584 -25.866 111.966 1.00 33.30 738 THR B CA 1
ATOM 5648 C C . THR B 1 309 ? 86.364 -25.804 112.899 1.00 33.54 738 THR B C 1
ATOM 5649 O O . THR B 1 309 ? 85.527 -24.908 112.755 1.00 31.80 738 THR B O 1
ATOM 5653 N N . GLY B 1 310 ? 86.245 -26.770 113.818 1.00 31.70 739 GLY B N 1
ATOM 5654 C CA . GLY B 1 310 ? 85.096 -26.861 114.709 1.00 28.05 739 GLY B CA 1
ATOM 5655 C C . GLY B 1 310 ? 83.977 -27.763 114.212 1.00 30.21 739 GLY B C 1
ATOM 5656 O O . GLY B 1 310 ? 82.955 -27.929 114.872 1.00 33.36 739 GLY B O 1
ATOM 5657 N N . THR B 1 311 ? 84.152 -28.347 113.035 1.00 33.27 740 THR B N 1
ATOM 5658 C CA . THR B 1 311 ? 83.138 -29.252 112.489 1.00 33.93 740 THR B CA 1
ATOM 5659 C C . THR B 1 311 ? 83.740 -30.220 111.459 1.00 33.43 740 THR B C 1
ATOM 5660 O O . THR B 1 311 ? 84.786 -29.947 110.859 1.00 35.05 740 THR B O 1
ATOM 5664 N N . SER B 1 312 ? 83.089 -31.352 111.257 1.00 33.08 741 SER B N 1
ATOM 5665 C CA . SER B 1 312 ? 83.516 -32.288 110.215 1.00 35.92 741 SER B CA 1
ATOM 5666 C C . SER B 1 312 ? 82.758 -32.048 108.897 1.00 39.60 741 SER B C 1
ATOM 5667 O O . SER B 1 312 ? 83.040 -32.679 107.868 1.00 35.75 741 SER B O 1
ATOM 5670 N N . ARG B 1 313 ? 81.784 -31.143 108.933 1.00 38.81 742 ARG B N 1
ATOM 5671 C CA . ARG B 1 313 ? 80.985 -30.864 107.749 1.00 35.07 742 ARG B CA 1
ATOM 5672 C C . ARG B 1 313 ? 81.852 -30.192 106.681 1.00 38.98 742 ARG B C 1
ATOM 5673 O O . ARG B 1 313 ? 82.616 -29.256 106.973 1.00 35.64 742 ARG B O 1
ATOM 5681 N N . ILE B 1 314 ? 81.733 -30.708 105.459 1.00 38.18 743 ILE B N 1
ATOM 5682 C CA . ILE B 1 314 ? 82.393 -30.180 104.277 1.00 37.01 743 ILE B CA 1
ATOM 5683 C C . ILE B 1 314 ? 81.350 -29.425 103.473 1.00 30.04 743 ILE B C 1
ATOM 5684 O O . ILE B 1 314 ? 80.219 -29.868 103.358 1.00 31.57 743 ILE B O 1
ATOM 5689 N N . PRO B 1 315 ? 81.722 -28.271 102.918 1.00 33.98 744 PRO B N 1
ATOM 5690 C CA . PRO B 1 315 ? 80.740 -27.518 102.124 1.00 37.15 744 PRO B CA 1
ATOM 5691 C C . PRO B 1 315 ? 80.305 -28.266 100.852 1.00 35.24 744 PRO B C 1
ATOM 5692 O O . PRO B 1 315 ? 81.062 -29.092 100.348 1.00 35.27 744 PRO B O 1
ATOM 5696 N N . VAL B 1 316 ? 79.115 -27.958 100.347 1.00 38.50 745 VAL B N 1
ATOM 5697 C CA . VAL B 1 316 ? 78.613 -28.525 99.091 1.00 41.53 745 VAL B CA 1
ATOM 5698 C C . VAL B 1 316 ? 79.638 -28.519 97.961 1.00 41.79 745 VAL B C 1
ATOM 5699 O O . VAL B 1 316 ? 79.900 -29.554 97.358 1.00 48.36 745 VAL B O 1
ATOM 5703 N N . ASN B 1 317 ? 80.237 -27.364 97.693 1.00 40.24 746 ASN B N 1
ATOM 5704 C CA . ASN B 1 317 ? 81.226 -27.251 96.622 1.00 42.16 746 ASN B CA 1
ATOM 5705 C C . ASN B 1 317 ? 82.678 -27.533 97.026 1.00 40.87 746 ASN B C 1
ATOM 5706 O O . ASN B 1 317 ? 83.613 -27.131 96.319 1.00 37.31 746 ASN B O 1
ATOM 5711 N N . GLY B 1 318 ? 82.869 -28.235 98.146 1.00 36.73 747 GLY B N 1
ATOM 5712 C CA . GLY B 1 318 ? 84.194 -28.676 98.541 1.00 33.42 747 GLY B CA 1
ATOM 5713 C C . GLY B 1 318 ? 84.968 -27.674 99.391 1.00 35.79 747 GLY B C 1
ATOM 5714 O O . GLY B 1 318 ? 84.395 -26.707 99.883 1.00 33.67 747 GLY B O 1
ATOM 5715 N N . PHE B 1 319 ? 86.274 -27.905 99.558 1.00 36.18 748 PHE B N 1
ATOM 5716 C CA . PHE B 1 319 ? 87.084 -27.136 100.507 1.00 37.39 748 PHE B CA 1
ATOM 5717 C C . PHE B 1 319 ? 87.294 -25.686 100.071 1.00 39.05 748 PHE B C 1
ATOM 5718 O O . PHE B 1 319 ? 87.690 -24.842 100.866 1.00 37.54 748 PHE B O 1
ATOM 5726 N N . LYS B 1 320 ? 87.041 -25.437 98.791 1.00 35.97 749 LYS B N 1
ATOM 5727 C CA . LYS B 1 320 ? 86.946 -24.114 98.189 1.00 39.36 749 LYS B CA 1
ATOM 5728 C C . LYS B 1 320 ? 86.187 -23.102 99.064 1.00 36.72 749 LYS B C 1
ATOM 5729 O O . LYS B 1 320 ? 86.628 -21.968 99.253 1.00 33.23 749 LYS B O 1
ATOM 5735 N N . ASP B 1 321 ? 85.043 -23.543 99.580 1.00 34.17 750 ASP B N 1
ATOM 5736 C CA . ASP B 1 321 ? 84.090 -22.692 100.272 1.00 36.29 750 ASP B CA 1
ATOM 5737 C C . ASP B 1 321 ? 84.132 -22.788 101.808 1.00 32.88 750 ASP B C 1
ATOM 5738 O O . ASP B 1 321 ? 83.148 -22.437 102.477 1.00 32.09 750 ASP B O 1
ATOM 5743 N N . LEU B 1 322 ? 85.248 -23.261 102.356 1.00 28.08 751 LEU B N 1
ATOM 5744 C CA . LEU B 1 322 ? 85.429 -23.273 103.809 1.00 31.88 751 LEU B CA 1
ATOM 5745 C C . LEU B 1 322 ? 85.288 -21.846 104.362 1.00 31.78 751 LEU B C 1
ATOM 5746 O O . LEU B 1 322 ? 85.727 -20.878 103.735 1.00 30.94 751 LEU B O 1
ATOM 5751 N N . GLN B 1 323 ? 84.635 -21.716 105.511 1.00 30.46 752 GLN B N 1
ATOM 5752 C CA . GLN B 1 323 ? 84.363 -20.391 106.094 1.00 34.09 752 GLN B CA 1
ATOM 5753 C C . GLN B 1 323 ? 85.041 -20.199 107.449 1.00 32.78 752 GLN B C 1
ATOM 5754 O O . GLN B 1 323 ? 85.313 -21.180 108.171 1.00 33.04 752 GLN B O 1
ATOM 5760 N N . GLY B 1 324 ? 85.336 -18.940 107.769 1.00 33.25 753 GLY B N 1
ATOM 5761 C CA . GLY B 1 324 ? 85.849 -18.565 109.078 1.00 30.32 753 GLY B CA 1
ATOM 5762 C C . GLY B 1 324 ? 84.904 -17.580 109.734 1.00 32.06 753 GLY B C 1
ATOM 5763 O O . GLY B 1 324 ? 83.784 -17.364 109.251 1.00 32.55 753 GLY B O 1
ATOM 5764 N N . SER B 1 325 ? 85.342 -16.947 110.817 1.00 31.83 754 SER B N 1
ATOM 5765 C CA . SER B 1 325 ? 84.465 -15.996 111.517 1.00 33.24 754 SER B CA 1
ATOM 5766 C C . SER B 1 325 ? 84.134 -14.728 110.714 1.00 33.51 754 SER B C 1
ATOM 5767 O O . SER B 1 325 ? 83.132 -14.073 110.994 1.00 33.90 754 SER B O 1
ATOM 5770 N N . ASP B 1 326 ? 84.956 -14.382 109.723 1.00 34.58 755 ASP B N 1
ATOM 5771 C CA . ASP B 1 326 ? 84.789 -13.102 109.006 1.00 36.70 755 ASP B CA 1
ATOM 5772 C C . ASP B 1 326 ? 84.631 -13.291 107.500 1.00 35.73 755 ASP B C 1
ATOM 5773 O O . ASP B 1 326 ? 84.943 -12.390 106.711 1.00 36.31 755 ASP B O 1
ATOM 5778 N N . GLY B 1 327 ? 84.142 -14.463 107.107 1.00 37.50 756 GLY B N 1
ATOM 5779 C CA . GLY B 1 327 ? 83.961 -14.794 105.701 1.00 36.81 756 GLY B CA 1
ATOM 5780 C C . GLY B 1 327 ? 84.766 -16.022 105.313 1.00 36.41 756 GLY B C 1
ATOM 5781 O O . GLY B 1 327 ? 85.305 -16.694 106.192 1.00 34.16 756 GLY B O 1
ATOM 5782 N N . PRO B 1 328 ? 84.851 -16.317 103.993 1.00 38.29 757 PRO B N 1
ATOM 5783 C CA . PRO B 1 328 ? 85.627 -17.453 103.479 1.00 34.50 757 PRO B CA 1
ATOM 5784 C C . PRO B 1 328 ? 87.033 -17.499 104.031 1.00 32.37 757 PRO B C 1
ATOM 5785 O O . PRO B 1 328 ? 87.743 -16.493 104.049 1.00 33.67 757 PRO B O 1
ATOM 5789 N N . ARG B 1 329 ? 87.418 -18.682 104.489 1.00 31.41 758 ARG B N 1
ATOM 5790 C CA . ARG B 1 329 ? 88.740 -18.920 105.033 1.00 30.52 758 ARG B CA 1
ATOM 5791 C C . ARG B 1 329 ? 89.194 -20.314 104.648 1.00 32.32 758 ARG B C 1
ATOM 5792 O O . ARG B 1 329 ? 88.653 -21.311 105.148 1.00 33.24 758 ARG B O 1
ATOM 5800 N N . ARG B 1 330 ? 90.192 -20.389 103.779 1.00 27.54 759 ARG B N 1
ATOM 5801 C CA . ARG B 1 330 ? 90.755 -21.665 103.399 1.00 29.95 759 ARG B CA 1
ATOM 5802 C C . ARG B 1 330 ? 91.457 -22.366 104.557 1.00 36.40 759 ARG B C 1
ATOM 5803 O O . ARG B 1 330 ? 92.025 -21.721 105.462 1.00 32.94 759 ARG B O 1
ATOM 5811 N N . PHE B 1 331 ? 91.405 -23.695 104.525 1.00 33.78 760 PHE B N 1
ATOM 5812 C CA . PHE B 1 331 ? 92.264 -24.494 105.375 1.00 36.16 760 PHE B CA 1
ATOM 5813 C C . PHE B 1 331 ? 93.707 -23.983 105.197 1.00 36.01 760 PHE B C 1
ATOM 5814 O O . PHE B 1 331 ? 94.198 -23.831 104.073 1.00 32.53 760 PHE B O 1
ATOM 5822 N N . THR B 1 332 ? 94.381 -23.721 106.310 1.00 37.91 761 THR B N 1
ATOM 5823 C CA . THR B 1 332 ? 95.666 -23.044 106.277 1.00 37.40 761 THR B CA 1
ATOM 5824 C C . THR B 1 332 ? 96.660 -23.641 107.257 1.00 36.46 761 THR B C 1
ATOM 5825 O O . THR B 1 332 ? 96.333 -23.854 108.419 1.00 41.00 761 THR B O 1
ATOM 5829 N N . ILE B 1 333 ? 97.885 -23.874 106.800 1.00 35.31 762 ILE B N 1
ATOM 5830 C CA . ILE B 1 333 ? 98.922 -24.415 107.662 1.00 41.13 762 ILE B CA 1
ATOM 5831 C C . ILE B 1 333 ? 100.022 -23.393 107.871 1.00 43.75 762 ILE B C 1
ATOM 5832 O O . ILE B 1 333 ? 100.638 -22.922 106.916 1.00 50.60 762 ILE B O 1
ATOM 5837 N N . GLU B 1 334 ? 100.257 -23.034 109.127 1.00 44.27 763 GLU B N 1
ATOM 5838 C CA . GLU B 1 334 ? 101.239 -22.013 109.447 1.00 46.13 763 GLU B CA 1
ATOM 5839 C C . GLU B 1 334 ? 102.387 -22.573 110.280 1.00 51.98 763 GLU B C 1
ATOM 5840 O O . GLU B 1 334 ? 102.187 -23.450 111.120 1.00 55.96 763 GLU B O 1
ATOM 5846 N N . LYS B 1 335 ? 103.590 -22.064 110.027 1.00 55.64 764 LYS B N 1
ATOM 5847 C CA . LYS B 1 335 ? 104.771 -22.429 110.790 1.00 51.68 764 LYS B CA 1
ATOM 5848 C C . LYS B 1 335 ? 104.806 -21.624 112.071 1.00 58.90 764 LYS B C 1
ATOM 5849 O O . LYS B 1 335 ? 105.144 -20.442 112.059 1.00 58.98 764 LYS B O 1
ATOM 5855 N N . ALA B 1 336 ? 104.433 -22.260 113.174 1.00 57.01 765 ALA B N 1
ATOM 5856 C CA . ALA B 1 336 ? 104.441 -21.594 114.462 1.00 59.31 765 ALA B CA 1
ATOM 5857 C C . ALA B 1 336 ? 104.515 -22.647 115.560 1.00 66.55 765 ALA B C 1
ATOM 5858 O O . ALA B 1 336 ? 104.165 -23.813 115.333 1.00 61.73 765 ALA B O 1
ATOM 5860 N N . GLY B 1 337 ? 104.985 -22.233 116.737 1.00 68.93 766 GLY B N 1
ATOM 5861 C CA . GLY B 1 337 ? 105.239 -23.142 117.846 1.00 72.51 766 GLY B CA 1
ATOM 5862 C C . GLY B 1 337 ? 106.643 -23.721 117.781 1.00 77.20 766 GLY B C 1
ATOM 5863 O O . GLY B 1 337 ? 107.398 -23.432 116.847 1.00 74.48 766 GLY B O 1
ATOM 5864 N N . GLU B 1 338 ? 107.008 -24.528 118.775 1.00 80.61 767 GLU B N 1
ATOM 5865 C CA . GLU B 1 338 ? 108.265 -25.269 118.709 1.00 80.84 767 GLU B CA 1
ATOM 5866 C C . GLU B 1 338 ? 108.055 -26.759 118.945 1.00 82.42 767 GLU B C 1
ATOM 5867 O O . GLU B 1 338 ? 107.042 -27.165 119.521 1.00 80.64 767 GLU B O 1
ATOM 5873 N N . VAL B 1 339 ? 109.021 -27.560 118.490 1.00 81.08 768 VAL B N 1
ATOM 5874 C CA . VAL B 1 339 ? 108.925 -29.024 118.472 1.00 78.64 768 VAL B CA 1
ATOM 5875 C C . VAL B 1 339 ? 108.531 -29.615 119.829 1.00 82.43 768 VAL B C 1
ATOM 5876 O O . VAL B 1 339 ? 107.976 -30.715 119.908 1.00 83.93 768 VAL B O 1
ATOM 5880 N N . GLN B 1 340 ? 108.819 -28.872 120.892 1.00 81.83 769 GLN B N 1
ATOM 5881 C CA . GLN B 1 340 ? 108.394 -29.240 122.237 1.00 86.15 769 GLN B CA 1
ATOM 5882 C C . GLN B 1 340 ? 106.866 -29.351 122.329 1.00 86.32 769 GLN B C 1
ATOM 5883 O O . GLN B 1 340 ? 106.344 -30.216 123.040 1.00 84.68 769 GLN B O 1
ATOM 5889 N N . GLN B 1 341 ? 106.164 -28.493 121.585 1.00 83.87 770 GLN B N 1
ATOM 5890 C CA . GLN B 1 341 ? 104.712 -28.338 121.715 1.00 78.90 770 GLN B CA 1
ATOM 5891 C C . GLN B 1 341 ? 103.892 -29.146 120.714 1.00 73.53 770 GLN B C 1
ATOM 5892 O O . GLN B 1 341 ? 104.418 -29.709 119.749 1.00 74.59 770 GLN B O 1
ATOM 5898 N N . LEU B 1 342 ? 102.588 -29.190 120.965 1.00 69.07 771 LEU B N 1
ATOM 5899 C CA . LEU B 1 342 ? 101.636 -29.809 120.055 1.00 67.89 771 LEU B CA 1
ATOM 5900 C C . LEU B 1 342 ? 101.144 -28.762 119.054 1.00 64.49 771 LEU B C 1
ATOM 5901 O O . LEU B 1 342 ? 101.202 -27.565 119.333 1.00 61.00 771 LEU B O 1
ATOM 5906 N N . PRO B 1 343 ? 100.672 -29.205 117.880 1.00 59.40 772 PRO B N 1
ATOM 5907 C CA . PRO B 1 343 ? 100.038 -28.255 116.960 1.00 57.70 772 PRO B CA 1
ATOM 5908 C C . PRO B 1 343 ? 98.838 -27.554 117.606 1.00 53.08 772 PRO B C 1
ATOM 5909 O O . PRO B 1 343 ? 98.022 -28.201 118.256 1.00 53.84 772 PRO B O 1
ATOM 5913 N N . LYS B 1 344 ? 98.733 -26.242 117.441 1.00 51.78 773 LYS B N 1
ATOM 5914 C CA . LYS B 1 344 ? 97.551 -25.527 117.919 1.00 51.24 773 LYS B CA 1
ATOM 5915 C C . LYS B 1 344 ? 96.657 -25.196 116.731 1.00 52.63 773 LYS B C 1
ATOM 5916 O O . LYS B 1 344 ? 97.155 -24.969 115.635 1.00 54.29 773 LYS B O 1
ATOM 5922 N N . SER B 1 345 ? 95.343 -25.183 116.921 1.00 48.84 774 SER B N 1
ATOM 5923 C CA . SER B 1 345 ? 94.474 -24.772 115.829 1.00 47.98 774 SER B CA 1
ATOM 5924 C C . SER B 1 345 ? 93.750 -23.478 116.159 1.00 42.98 774 SER B C 1
ATOM 5925 O O . SER B 1 345 ? 93.609 -23.127 117.317 1.00 44.06 774 SER B O 1
ATOM 5928 N N . HIS B 1 346 ? 93.299 -22.778 115.121 1.00 43.66 775 HIS B N 1
ATOM 5929 C CA . HIS B 1 346 ? 92.523 -21.553 115.271 1.00 38.08 775 HIS B CA 1
ATOM 5930 C C . HIS B 1 346 ? 91.248 -21.637 114.437 1.00 37.53 775 HIS B C 1
ATOM 5931 O O . HIS B 1 346 ? 91.246 -21.397 113.217 1.00 31.99 775 HIS B O 1
ATOM 5938 N N . THR B 1 347 ? 90.168 -21.965 115.133 1.00 35.70 776 THR B N 1
ATOM 5939 C CA . THR B 1 347 ? 88.917 -22.399 114.540 1.00 34.39 776 THR B CA 1
ATOM 5940 C C . THR B 1 347 ? 88.192 -21.287 113.755 1.00 34.75 776 THR B C 1
ATOM 5941 O O . THR B 1 347 ? 87.388 -21.582 112.873 1.00 31.76 776 THR B O 1
ATOM 5945 N N . CYS B 1 348 ? 88.513 -20.024 114.048 1.00 32.01 777 CYS B N 1
ATOM 5946 C CA . CYS B 1 348 ? 87.911 -18.865 113.371 1.00 36.46 777 CYS B CA 1
ATOM 5947 C C . CYS B 1 348 ? 88.545 -18.581 112.023 1.00 36.39 777 CYS B C 1
ATOM 5948 O O . CYS B 1 348 ? 87.990 -17.826 111.207 1.00 31.42 777 CYS B O 1
ATOM 5951 N N . PHE B 1 349 ? 89.716 -19.177 111.809 1.00 39.04 778 PHE B N 1
ATOM 5952 C CA . PHE B 1 349 ? 90.481 -18.966 110.583 1.00 36.72 778 PHE B CA 1
ATOM 5953 C C . PHE B 1 349 ? 90.854 -20.286 109.935 1.00 34.18 778 PHE B C 1
ATOM 5954 O O . PHE B 1 349 ? 91.713 -20.311 109.061 1.00 37.08 778 PHE B O 1
ATOM 5962 N N . ASN B 1 350 ? 90.212 -21.376 110.364 1.00 32.71 779 ASN B N 1
ATOM 5963 C CA . ASN B 1 350 ? 90.523 -22.725 109.871 1.00 33.19 779 ASN B CA 1
ATOM 5964 C C . ASN B 1 350 ? 92.016 -22.992 109.679 1.00 35.03 779 ASN B C 1
ATOM 5965 O O . ASN B 1 350 ? 92.437 -23.469 108.624 1.00 34.59 779 ASN B O 1
ATOM 5970 N N . ARG B 1 351 ? 92.806 -22.673 110.701 1.00 37.67 780 ARG B N 1
ATOM 5971 C CA . ARG B 1 351 ? 94.265 -22.656 110.595 1.00 40.61 780 ARG B CA 1
ATOM 5972 C C . ARG B 1 351 ? 94.943 -23.592 111.597 1.00 42.35 780 ARG B C 1
ATOM 5973 O O . ARG B 1 351 ? 94.627 -23.557 112.783 1.00 41.86 780 ARG B O 1
ATOM 5981 N N . VAL B 1 352 ? 95.876 -24.417 111.114 1.00 47.79 781 VAL B N 1
ATOM 5982 C CA . VAL B 1 352 ? 96.766 -25.194 111.990 1.00 45.41 781 VAL B CA 1
ATOM 5983 C C . VAL B 1 352 ? 98.128 -24.532 112.182 1.00 47.15 781 VAL B C 1
ATOM 5984 O O . VAL B 1 352 ? 98.859 -24.318 111.212 1.00 48.87 781 VAL B O 1
ATOM 5988 N N . ASP B 1 353 ? 98.474 -24.216 113.426 1.00 47.77 782 ASP B N 1
ATOM 5989 C CA . ASP B 1 353 ? 99.858 -23.904 113.771 1.00 50.19 782 ASP B CA 1
ATOM 5990 C C . ASP B 1 353 ? 100.671 -25.183 113.926 1.00 49.69 782 ASP B C 1
ATOM 5991 O O . ASP B 1 353 ? 100.394 -26.002 114.793 1.00 51.20 782 ASP B O 1
ATOM 5996 N N . LEU B 1 354 ? 101.672 -25.347 113.069 1.00 54.25 783 LEU B N 1
ATOM 5997 C CA . LEU B 1 354 ? 102.428 -26.588 112.994 1.00 54.79 783 LEU B CA 1
ATOM 5998 C C . LEU B 1 354 ? 103.931 -26.324 113.016 1.00 57.29 783 LEU B C 1
ATOM 5999 O O . LEU B 1 354 ? 104.502 -25.887 112.016 1.00 58.33 783 LEU B O 1
ATOM 6004 N N . PRO B 1 355 ? 104.579 -26.601 114.157 1.00 58.16 784 PRO B N 1
ATOM 6005 C CA . PRO B 1 355 ? 106.015 -26.357 114.324 1.00 63.38 784 PRO B CA 1
ATOM 6006 C C . PRO B 1 355 ? 106.843 -27.243 113.391 1.00 66.37 784 PRO B C 1
ATOM 6007 O O . PRO B 1 355 ? 106.353 -28.263 112.897 1.00 59.39 784 PRO B O 1
ATOM 6011 N N . GLN B 1 356 ? 108.087 -26.854 113.148 1.00 62.24 785 GLN B N 1
ATOM 6012 C CA . GLN B 1 356 ? 108.924 -27.598 112.224 1.00 66.85 785 GLN B CA 1
ATOM 6013 C C . GLN B 1 356 ? 109.514 -28.835 112.898 1.00 72.44 785 GLN B C 1
ATOM 6014 O O . GLN B 1 356 ? 110.559 -28.766 113.541 1.00 76.65 785 GLN B O 1
ATOM 6020 N N . TYR B 1 357 ? 108.832 -29.967 112.756 1.00 74.02 786 TYR B N 1
ATOM 6021 C CA . TYR B 1 357 ? 109.304 -31.212 113.347 1.00 75.17 786 TYR B CA 1
ATOM 6022 C C . TYR B 1 357 ? 110.452 -31.781 112.516 1.00 78.40 786 TYR B C 1
ATOM 6023 O O . TYR B 1 357 ? 110.737 -31.286 111.421 1.00 78.69 786 TYR B O 1
ATOM 6032 N N . VAL B 1 358 ? 111.116 -32.809 113.039 1.00 82.10 787 VAL B N 1
ATOM 6033 C CA . VAL B 1 358 ? 112.324 -33.331 112.400 1.00 80.78 787 VAL B CA 1
ATOM 6034 C C . VAL B 1 358 ? 112.169 -34.785 111.921 1.00 80.20 787 VAL B C 1
ATOM 6035 O O . VAL B 1 358 ? 112.826 -35.195 110.963 1.00 79.16 787 VAL B O 1
ATOM 6039 N N . ASP B 1 359 ? 111.295 -35.563 112.556 1.00 79.52 788 ASP B N 1
ATOM 6040 C CA . ASP B 1 359 ? 110.954 -36.873 112.000 1.00 84.27 788 ASP B CA 1
ATOM 6041 C C . ASP B 1 359 ? 109.439 -37.046 111.923 1.00 82.40 788 ASP B C 1
ATOM 6042 O O . ASP B 1 359 ? 108.694 -36.458 112.708 1.00 82.45 788 ASP B O 1
ATOM 6047 N N . TYR B 1 360 ? 108.999 -37.863 110.971 1.00 77.17 789 TYR B N 1
ATOM 6048 C CA . TYR B 1 360 ? 107.581 -38.043 110.690 1.00 79.07 789 TYR B CA 1
ATOM 6049 C C . TYR B 1 360 ? 106.800 -38.662 111.856 1.00 85.64 789 TYR B C 1
ATOM 6050 O O . TYR B 1 360 ? 105.645 -38.292 112.101 1.00 83.53 789 TYR B O 1
ATOM 6059 N N . ASP B 1 361 ? 107.417 -39.607 112.563 1.00 85.52 790 ASP B N 1
ATOM 6060 C CA . ASP B 1 361 ? 106.718 -40.327 113.624 1.00 85.22 790 ASP B CA 1
ATOM 6061 C C . ASP B 1 361 ? 106.519 -39.451 114.860 1.00 84.76 790 ASP B C 1
ATOM 6062 O O . ASP B 1 361 ? 105.606 -39.691 115.641 1.00 85.72 790 ASP B O 1
ATOM 6067 N N . SER B 1 362 ? 107.360 -38.432 115.027 1.00 85.66 791 SER B N 1
ATOM 6068 C CA . SER B 1 362 ? 107.166 -37.442 116.090 1.00 88.24 791 SER B CA 1
ATOM 6069 C C . SER B 1 362 ? 106.045 -36.462 115.752 1.00 87.68 791 SER B C 1
ATOM 6070 O O . SER B 1 362 ? 105.383 -35.919 116.642 1.00 85.76 791 SER B O 1
ATOM 6073 N N . MET B 1 363 ? 105.851 -36.226 114.458 1.00 84.46 792 MET B N 1
ATOM 6074 C CA . MET B 1 363 ? 104.774 -35.364 113.999 1.00 83.66 792 MET B CA 1
ATOM 6075 C C . MET B 1 363 ? 103.455 -36.130 114.060 1.00 80.68 792 MET B C 1
ATOM 6076 O O . MET B 1 363 ? 102.489 -35.646 114.653 1.00 79.09 792 MET B O 1
ATOM 6081 N N . LYS B 1 364 ? 103.423 -37.316 113.450 1.00 80.44 793 LYS B N 1
ATOM 6082 C CA . LYS B 1 364 ? 102.252 -38.188 113.513 1.00 80.24 793 LYS B CA 1
ATOM 6083 C C . LYS B 1 364 ? 101.793 -38.333 114.957 1.00 82.75 793 LYS B C 1
ATOM 6084 O O . LYS B 1 364 ? 100.606 -38.205 115.266 1.00 78.86 793 LYS B O 1
ATOM 6090 N N . GLN B 1 365 ? 102.768 -38.592 115.827 1.00 85.49 794 GLN B N 1
ATOM 6091 C CA . GLN B 1 365 ? 102.613 -38.602 117.284 1.00 86.29 794 GLN B CA 1
ATOM 6092 C C . GLN B 1 365 ? 101.849 -37.398 117.798 1.00 79.69 794 GLN B C 1
ATOM 6093 O O . GLN B 1 365 ? 100.719 -37.511 118.267 1.00 76.32 794 GLN B O 1
ATOM 6099 N N . LYS B 1 366 ? 102.498 -36.245 117.706 1.00 78.01 795 LYS B N 1
ATOM 6100 C CA . LYS B 1 366 ? 102.008 -35.033 118.336 1.00 79.57 795 LYS B CA 1
ATOM 6101 C C . LYS B 1 366 ? 100.827 -34.401 117.597 1.00 73.28 795 LYS B C 1
ATOM 6102 O O . LYS B 1 366 ? 100.097 -33.602 118.180 1.00 72.27 795 LYS B O 1
ATOM 6108 N N . LEU B 1 367 ? 100.629 -34.755 116.329 1.00 74.80 796 LEU B N 1
ATOM 6109 C CA . LEU B 1 367 ? 99.435 -34.296 115.618 1.00 73.48 796 LEU B CA 1
ATOM 6110 C C . LEU B 1 367 ? 98.241 -35.113 116.080 1.00 70.04 796 LEU B C 1
ATOM 6111 O O . LEU B 1 367 ? 97.132 -34.594 116.198 1.00 66.15 796 LEU B O 1
ATOM 6116 N N . THR B 1 368 ? 98.479 -36.395 116.337 1.00 73.23 797 THR B N 1
ATOM 6117 C CA . THR B 1 368 ? 97.445 -37.277 116.864 1.00 72.74 797 THR B CA 1
ATOM 6118 C C . THR B 1 368 ? 96.964 -36.794 118.233 1.00 69.75 797 THR B C 1
ATOM 6119 O O . THR B 1 368 ? 95.772 -36.578 118.445 1.00 68.48 797 THR B O 1
ATOM 6123 N N . LEU B 1 369 ? 97.903 -36.612 119.150 1.00 68.67 798 LEU B N 1
ATOM 6124 C CA . LEU B 1 369 ? 97.593 -36.155 120.496 1.00 71.24 798 LEU B CA 1
ATOM 6125 C C . LEU B 1 369 ? 96.717 -34.907 120.485 1.00 72.39 798 LEU B C 1
ATOM 6126 O O . LEU B 1 369 ? 95.660 -34.882 121.117 1.00 71.20 798 LEU B O 1
ATOM 6131 N N . ALA B 1 370 ? 97.157 -33.884 119.753 1.00 67.99 799 ALA B N 1
ATOM 6132 C CA . ALA B 1 370 ? 96.423 -32.627 119.662 1.00 65.49 799 ALA B CA 1
ATOM 6133 C C . ALA B 1 370 ? 94.994 -32.849 119.184 1.00 60.35 799 ALA B C 1
ATOM 6134 O O . ALA B 1 370 ? 94.065 -32.213 119.685 1.00 59.25 799 ALA B O 1
ATOM 6136 N N . VAL B 1 371 ? 94.822 -33.759 118.227 1.00 60.14 800 VAL B N 1
ATOM 6137 C CA . VAL B 1 371 ? 93.492 -34.096 117.723 1.00 61.47 800 VAL B CA 1
ATOM 6138 C C . VAL B 1 371 ? 92.656 -34.778 118.804 1.00 67.60 800 VAL B C 1
ATOM 6139 O O . VAL B 1 371 ? 91.469 -34.477 118.947 1.00 63.68 800 VAL B O 1
ATOM 6143 N N . GLU B 1 372 ? 93.286 -35.672 119.573 1.00 73.69 801 GLU B N 1
ATOM 6144 C CA . GLU B 1 372 ? 92.596 -36.487 120.584 1.00 71.82 801 GLU B CA 1
ATOM 6145 C C . GLU B 1 372 ? 92.290 -35.726 121.864 1.00 71.66 801 GLU B C 1
ATOM 6146 O O . GLU B 1 372 ? 91.366 -36.069 122.592 1.00 73.69 801 GLU B O 1
ATOM 6152 N N . GLU B 1 373 ? 93.072 -34.690 122.131 1.00 72.50 802 GLU B N 1
ATOM 6153 C CA . GLU B 1 373 ? 93.056 -34.016 123.424 1.00 73.37 802 GLU B CA 1
ATOM 6154 C C . GLU B 1 373 ? 91.814 -33.154 123.627 1.00 72.35 802 GLU B C 1
ATOM 6155 O O . GLU B 1 373 ? 90.870 -33.213 122.839 1.00 69.08 802 GLU B O 1
ATOM 6161 N N . HIS C 2 5 ? 61.098 -54.759 87.032 1.00 78.35 -3 HIS C N 1
ATOM 6162 C CA . HIS C 2 5 ? 60.393 -53.728 86.282 1.00 73.08 -3 HIS C CA 1
ATOM 6163 C C . HIS C 2 5 ? 60.417 -52.381 87.033 1.00 73.97 -3 HIS C C 1
ATOM 6164 O O . HIS C 2 5 ? 59.425 -51.652 87.042 1.00 72.99 -3 HIS C O 1
ATOM 6171 N N . HIS C 2 6 ? 61.559 -52.092 87.670 1.00 75.18 -2 HIS C N 1
ATOM 6172 C CA . HIS C 2 6 ? 61.937 -50.759 88.177 1.00 71.25 -2 HIS C CA 1
ATOM 6173 C C . HIS C 2 6 ? 63.394 -50.789 88.668 1.00 78.13 -2 HIS C C 1
ATOM 6174 O O . HIS C 2 6 ? 63.680 -51.390 89.711 1.00 76.39 -2 HIS C O 1
ATOM 6181 N N . HIS C 2 7 ? 64.313 -50.157 87.926 1.00 76.17 -1 HIS C N 1
ATOM 6182 C CA . HIS C 2 7 ? 65.726 -50.109 88.351 1.00 78.49 -1 HIS C CA 1
ATOM 6183 C C . HIS C 2 7 ? 66.387 -48.724 88.267 1.00 70.13 -1 HIS C C 1
ATOM 6184 O O . HIS C 2 7 ? 66.030 -47.910 87.421 1.00 65.68 -1 HIS C O 1
ATOM 6191 N N . HIS C 2 8 ? 67.364 -48.489 89.147 1.00 67.98 0 HIS C N 1
ATOM 6192 C CA . HIS C 2 8 ? 67.853 -47.138 89.434 1.00 66.61 0 HIS C CA 1
ATOM 6193 C C . HIS C 2 8 ? 69.280 -46.862 89.009 1.00 64.70 0 HIS C C 1
ATOM 6194 O O . HIS C 2 8 ? 70.044 -47.766 88.687 1.00 70.64 0 HIS C O 1
ATOM 6201 N N . MET C 2 9 ? 69.635 -45.585 89.084 1.00 59.80 1 MET C N 1
ATOM 6202 C CA . MET C 2 9 ? 70.776 -45.045 88.368 1.00 55.81 1 MET C CA 1
ATOM 6203 C C . MET C 2 9 ? 70.978 -43.609 88.807 1.00 48.95 1 MET C C 1
ATOM 6204 O O . MET C 2 9 ? 70.023 -42.843 88.902 1.00 48.19 1 MET C O 1
ATOM 6209 N N . GLN C 2 10 ? 72.214 -43.243 89.097 1.00 49.45 2 GLN C N 1
ATOM 6210 C CA . GLN C 2 10 ? 72.513 -41.850 89.358 1.00 47.33 2 GLN C CA 1
ATOM 6211 C C . GLN C 2 10 ? 73.000 -41.185 88.062 1.00 47.03 2 GLN C C 1
ATOM 6212 O O . GLN C 2 10 ? 73.845 -41.744 87.349 1.00 44.39 2 GLN C O 1
ATOM 6218 N N . ILE C 2 11 ? 72.432 -40.025 87.729 1.00 42.32 3 ILE C N 1
ATOM 6219 C CA . ILE C 2 11 ? 73.028 -39.156 86.709 1.00 41.53 3 ILE C CA 1
ATOM 6220 C C . ILE C 2 11 ? 73.276 -37.746 87.252 1.00 38.57 3 ILE C C 1
ATOM 6221 O O . ILE C 2 11 ? 72.728 -37.351 88.280 1.00 38.52 3 ILE C O 1
ATOM 6226 N N . PHE C 2 12 ? 74.112 -36.991 86.556 1.00 39.29 4 PHE C N 1
ATOM 6227 C CA . PHE C 2 12 ? 74.360 -35.609 86.928 1.00 42.19 4 PHE C CA 1
ATOM 6228 C C . PHE C 2 12 ? 73.912 -34.649 85.833 1.00 39.39 4 PHE C C 1
ATOM 6229 O O . PHE C 2 12 ? 74.113 -34.906 84.649 1.00 37.53 4 PHE C O 1
ATOM 6237 N N . VAL C 2 13 ? 73.294 -33.545 86.241 1.00 43.21 5 VAL C N 1
ATOM 6238 C CA . VAL C 2 13 ? 72.937 -32.484 85.311 1.00 37.29 5 VAL C CA 1
ATOM 6239 C C . VAL C 2 13 ? 73.763 -31.243 85.614 1.00 38.67 5 VAL C C 1
ATOM 6240 O O . VAL C 2 13 ? 73.644 -30.663 86.680 1.00 42.71 5 VAL C O 1
ATOM 6244 N N . LYS C 2 14 ? 74.620 -30.852 84.678 1.00 41.76 6 LYS C N 1
ATOM 6245 C CA . LYS C 2 14 ? 75.518 -29.719 84.887 1.00 42.34 6 LYS C CA 1
ATOM 6246 C C . LYS C 2 14 ? 74.963 -28.420 84.272 1.00 43.14 6 LYS C C 1
ATOM 6247 O O . LYS C 2 14 ? 74.546 -28.396 83.111 1.00 37.37 6 LYS C O 1
ATOM 6253 N N . THR C 2 15 ? 74.955 -27.346 85.055 1.00 39.62 7 THR C N 1
ATOM 6254 C CA . THR C 2 15 ? 74.490 -26.050 84.566 1.00 41.46 7 THR C CA 1
ATOM 6255 C C . THR C 2 15 ? 75.685 -25.246 84.052 1.00 44.77 7 THR C C 1
ATOM 6256 O O . THR C 2 15 ? 76.824 -25.613 84.311 1.00 49.34 7 THR C O 1
ATOM 6260 N N . PRO C 2 16 ? 75.440 -24.161 83.299 1.00 41.87 8 PRO C N 1
ATOM 6261 C CA . PRO C 2 16 ? 76.571 -23.321 82.887 1.00 40.66 8 PRO C CA 1
ATOM 6262 C C . PRO C 2 16 ? 77.037 -22.390 84.009 1.00 48.49 8 PRO C C 1
ATOM 6263 O O . PRO C 2 16 ? 78.065 -21.727 83.880 1.00 49.71 8 PRO C O 1
ATOM 6267 N N . THR C 2 17 ? 76.269 -22.328 85.092 1.00 50.06 9 THR C N 1
ATOM 6268 C CA . THR C 2 17 ? 76.680 -21.596 86.287 1.00 52.73 9 THR C CA 1
ATOM 6269 C C . THR C 2 17 ? 77.526 -22.502 87.176 1.00 50.69 9 THR C C 1
ATOM 6270 O O . THR C 2 17 ? 77.728 -22.199 88.352 1.00 55.02 9 THR C O 1
ATOM 6274 N N . ARG C 2 18 ? 77.989 -23.612 86.589 1.00 50.46 10 ARG C N 1
ATOM 6275 C CA . ARG C 2 18 ? 78.888 -24.599 87.207 1.00 54.70 10 ARG C CA 1
ATOM 6276 C C . ARG C 2 18 ? 78.225 -25.507 88.263 1.00 57.65 10 ARG C C 1
ATOM 6277 O O . ARG C 2 18 ? 78.872 -26.418 88.789 1.00 61.12 10 ARG C O 1
ATOM 6285 N N . LYS C 2 19 ? 76.945 -25.278 88.562 1.00 52.85 11 LYS C N 1
ATOM 6286 C CA . LYS C 2 19 ? 76.233 -26.100 89.544 1.00 48.81 11 LYS C CA 1
ATOM 6287 C C . LYS C 2 19 ? 75.995 -27.526 89.021 1.00 49.21 11 LYS C C 1
ATOM 6288 O O . LYS C 2 19 ? 75.717 -27.737 87.832 1.00 45.63 11 LYS C O 1
ATOM 6294 N N . SER C 2 20 ? 76.106 -28.510 89.906 1.00 48.33 12 SER C N 1
ATOM 6295 C CA . SER C 2 20 ? 75.847 -29.889 89.516 1.00 44.70 12 SER C CA 1
ATOM 6296 C C . SER C 2 20 ? 74.619 -30.428 90.260 1.00 49.25 12 SER C C 1
ATOM 6297 O O . SER C 2 20 ? 74.543 -30.370 91.492 1.00 49.88 12 SER C O 1
ATOM 6300 N N . ILE C 2 21 ? 73.645 -30.928 89.502 1.00 45.20 13 ILE C N 1
ATOM 6301 C CA . ILE C 2 21 ? 72.446 -31.515 90.088 1.00 42.16 13 ILE C CA 1
ATOM 6302 C C . ILE C 2 21 ? 72.447 -33.042 90.016 1.00 42.38 13 ILE C C 1
ATOM 6303 O O . ILE C 2 21 ? 72.607 -33.644 88.946 1.00 42.25 13 ILE C O 1
ATOM 6308 N N . SER C 2 22 ? 72.254 -33.658 91.171 1.00 40.89 14 SER C N 1
ATOM 6309 C CA . SER C 2 22 ? 72.220 -35.105 91.281 1.00 43.64 14 SER C CA 1
ATOM 6310 C C . SER C 2 22 ? 70.789 -35.596 91.085 1.00 38.46 14 SER C C 1
ATOM 6311 O O . SER C 2 22 ? 69.875 -35.118 91.741 1.00 42.48 14 SER C O 1
ATOM 6314 N N . LEU C 2 23 ? 70.587 -36.527 90.160 1.00 39.07 15 LEU C N 1
ATOM 6315 C CA . LEU C 2 23 ? 69.254 -37.090 89.939 1.00 41.85 15 LEU C CA 1
ATOM 6316 C C . LEU C 2 23 ? 69.297 -38.611 90.003 1.00 40.94 15 LEU C C 1
ATOM 6317 O O . LEU C 2 23 ? 70.212 -39.235 89.469 1.00 42.78 15 LEU C O 1
ATOM 6322 N N . GLU C 2 24 ? 68.320 -39.221 90.657 1.00 43.45 16 GLU C N 1
ATOM 6323 C CA . GLU C 2 24 ? 68.198 -40.661 90.540 1.00 46.69 16 GLU C CA 1
ATOM 6324 C C . GLU C 2 24 ? 67.112 -40.965 89.536 1.00 43.67 16 GLU C C 1
ATOM 6325 O O . GLU C 2 24 ? 65.995 -40.488 89.663 1.00 49.02 16 GLU C O 1
ATOM 6331 N N . VAL C 2 25 ? 67.463 -41.738 88.513 1.00 42.78 17 VAL C N 1
ATOM 6332 C CA . VAL C 2 25 ? 66.538 -42.049 87.423 1.00 45.73 17 VAL C CA 1
ATOM 6333 C C . VAL C 2 25 ? 66.587 -43.530 87.002 1.00 44.73 17 VAL C C 1
ATOM 6334 O O . VAL C 2 25 ? 67.432 -44.285 87.466 1.00 45.29 17 VAL C O 1
ATOM 6338 N N . GLU C 2 26 ? 65.682 -43.929 86.114 1.00 48.28 18 GLU C N 1
ATOM 6339 C CA . GLU C 2 26 ? 65.761 -45.238 85.469 1.00 46.48 18 GLU C CA 1
ATOM 6340 C C . GLU C 2 26 ? 66.163 -45.069 84.006 1.00 46.60 18 GLU C C 1
ATOM 6341 O O . GLU C 2 26 ? 65.802 -44.074 83.371 1.00 42.62 18 GLU C O 1
ATOM 6347 N N . PRO C 2 27 ? 66.898 -46.049 83.458 1.00 49.26 19 PRO C N 1
ATOM 6348 C CA . PRO C 2 27 ? 67.316 -46.041 82.047 1.00 46.89 19 PRO C CA 1
ATOM 6349 C C . PRO C 2 27 ? 66.182 -45.823 81.043 1.00 43.83 19 PRO C C 1
ATOM 6350 O O . PRO C 2 27 ? 66.423 -45.267 79.972 1.00 41.48 19 PRO C O 1
ATOM 6354 N N . SER C 2 28 ? 64.971 -46.253 81.389 1.00 46.48 20 SER C N 1
ATOM 6355 C CA . SER C 2 28 ? 63.828 -46.152 80.484 1.00 44.39 20 SER C CA 1
ATOM 6356 C C . SER C 2 28 ? 62.971 -44.911 80.747 1.00 39.54 20 SER C C 1
ATOM 6357 O O . SER C 2 28 ? 61.913 -44.756 80.155 1.00 36.59 20 SER C O 1
ATOM 6360 N N . ASP C 2 29 ? 63.417 -44.038 81.641 1.00 38.68 21 ASP C N 1
ATOM 6361 C CA . ASP C 2 29 ? 62.769 -42.730 81.780 1.00 41.36 21 ASP C CA 1
ATOM 6362 C C . ASP C 2 29 ? 62.926 -41.900 80.506 1.00 37.32 21 ASP C C 1
ATOM 6363 O O . ASP C 2 29 ? 63.969 -41.929 79.857 1.00 40.81 21 ASP C O 1
ATOM 6368 N N . THR C 2 30 ? 61.879 -41.185 80.136 1.00 38.66 22 THR C N 1
ATOM 6369 C CA . THR C 2 30 ? 61.966 -40.222 79.050 1.00 41.82 22 THR C CA 1
ATOM 6370 C C . THR C 2 30 ? 62.797 -38.999 79.431 1.00 40.06 22 THR C C 1
ATOM 6371 O O . THR C 2 30 ? 62.986 -38.711 80.612 1.00 40.10 22 THR C O 1
ATOM 6375 N N . ILE C 2 31 ? 63.297 -38.303 78.415 1.00 40.55 23 ILE C N 1
ATOM 6376 C CA . ILE C 2 31 ? 63.938 -36.996 78.565 1.00 40.72 23 ILE C CA 1
ATOM 6377 C C . ILE C 2 31 ? 62.972 -35.989 79.195 1.00 43.11 23 ILE C C 1
ATOM 6378 O O . ILE C 2 31 ? 63.368 -35.151 80.017 1.00 40.59 23 ILE C O 1
ATOM 6383 N N . GLU C 2 32 ? 61.700 -36.090 78.810 1.00 44.46 24 GLU C N 1
ATOM 6384 C CA . GLU C 2 32 ? 60.627 -35.300 79.407 1.00 44.71 24 GLU C CA 1
ATOM 6385 C C . GLU C 2 32 ? 60.508 -35.538 80.921 1.00 43.76 24 GLU C C 1
ATOM 6386 O O . GLU C 2 32 ? 60.317 -34.603 81.702 1.00 43.37 24 GLU C O 1
ATOM 6392 N N . ASN C 2 33 ? 60.649 -36.792 81.325 1.00 40.36 25 ASN C N 1
ATOM 6393 C CA . ASN C 2 33 ? 60.642 -37.161 82.731 1.00 39.89 25 ASN C CA 1
ATOM 6394 C C . ASN C 2 33 ? 61.774 -36.498 83.513 1.00 38.66 25 ASN C C 1
ATOM 6395 O O . ASN C 2 33 ? 61.589 -36.061 84.645 1.00 38.09 25 ASN C O 1
ATOM 6400 N N . VAL C 2 34 ? 62.952 -36.453 82.904 1.00 37.90 26 VAL C N 1
ATOM 6401 C CA . VAL C 2 34 ? 64.131 -35.846 83.511 1.00 37.63 26 VAL C CA 1
ATOM 6402 C C . VAL C 2 34 ? 64.004 -34.316 83.645 1.00 38.41 26 VAL C C 1
ATOM 6403 O O . VAL C 2 34 ? 64.396 -33.742 84.653 1.00 37.23 26 VAL C O 1
ATOM 6407 N N . LYS C 2 35 ? 63.465 -33.662 82.621 1.00 37.60 27 LYS C N 1
ATOM 6408 C CA . LYS C 2 35 ? 63.226 -32.219 82.677 1.00 39.38 27 LYS C CA 1
ATOM 6409 C C . LYS C 2 35 ? 62.240 -31.922 83.793 1.00 37.81 27 LYS C C 1
ATOM 6410 O O . LYS C 2 35 ? 62.328 -30.919 84.476 1.00 38.77 27 LYS C O 1
ATOM 6416 N N . ALA C 2 36 ? 61.283 -32.813 83.972 1.00 39.94 28 ALA C N 1
ATOM 6417 C CA . ALA C 2 36 ? 60.279 -32.603 84.996 1.00 42.10 28 ALA C CA 1
ATOM 6418 C C . ALA C 2 36 ? 60.807 -32.930 86.408 1.00 42.88 28 ALA C C 1
ATOM 6419 O O . ALA C 2 36 ? 60.267 -32.451 87.402 1.00 38.64 28 ALA C O 1
ATOM 6421 N N . LYS C 2 37 ? 61.863 -33.734 86.498 1.00 39.89 29 LYS C N 1
ATOM 6422 C CA . LYS C 2 37 ? 62.536 -33.917 87.783 1.00 37.56 29 LYS C CA 1
ATOM 6423 C C . LYS C 2 37 ? 63.353 -32.670 88.083 1.00 37.96 29 LYS C C 1
ATOM 6424 O O . LYS C 2 37 ? 63.562 -32.314 89.239 1.00 39.64 29 LYS C O 1
ATOM 6430 N N . ILE C 2 38 ? 63.817 -32.012 87.024 1.00 36.67 30 ILE C N 1
ATOM 6431 C CA . ILE C 2 38 ? 64.590 -30.795 87.160 1.00 36.13 30 ILE C CA 1
ATOM 6432 C C . ILE C 2 38 ? 63.675 -29.666 87.631 1.00 40.08 30 ILE C C 1
ATOM 6433 O O . ILE C 2 38 ? 64.078 -28.831 88.451 1.00 35.93 30 ILE C O 1
ATOM 6438 N N . GLN C 2 39 ? 62.439 -29.664 87.127 1.00 38.07 31 GLN C N 1
ATOM 6439 C CA . GLN C 2 39 ? 61.432 -28.700 87.562 1.00 36.96 31 GLN C CA 1
ATOM 6440 C C . GLN C 2 39 ? 61.102 -28.895 89.044 1.00 40.50 31 GLN C C 1
ATOM 6441 O O . GLN C 2 39 ? 60.976 -27.911 89.787 1.00 38.73 31 GLN C O 1
ATOM 6447 N N . ASP C 2 40 ? 60.963 -30.159 89.466 1.00 40.52 32 ASP C N 1
ATOM 6448 C CA . ASP C 2 40 ? 60.738 -30.495 90.879 1.00 41.49 32 ASP C CA 1
ATOM 6449 C C . ASP C 2 40 ? 61.819 -29.862 91.762 1.00 38.21 32 ASP C C 1
ATOM 6450 O O . ASP C 2 40 ? 61.520 -29.179 92.738 1.00 40.30 32 ASP C O 1
ATOM 6455 N N . LYS C 2 41 ? 63.077 -30.092 91.415 1.00 37.31 33 LYS C N 1
ATOM 6456 C CA . LYS C 2 41 ? 64.174 -29.677 92.282 1.00 45.18 33 LYS C CA 1
ATOM 6457 C C . LYS C 2 41 ? 64.537 -28.198 92.139 1.00 44.69 33 LYS C C 1
ATOM 6458 O O . LYS C 2 41 ? 64.920 -27.557 93.119 1.00 40.53 33 LYS C O 1
ATOM 6464 N N . GLU C 2 42 ? 64.403 -27.658 90.932 1.00 40.39 34 GLU C N 1
ATOM 6465 C CA . GLU C 2 42 ? 64.943 -26.337 90.643 1.00 38.63 34 GLU C CA 1
ATOM 6466 C C . GLU C 2 42 ? 63.873 -25.319 90.269 1.00 38.81 34 GLU C C 1
ATOM 6467 O O . GLU C 2 42 ? 64.172 -24.145 90.101 1.00 41.18 34 GLU C O 1
ATOM 6473 N N . GLY C 2 43 ? 62.632 -25.758 90.108 1.00 38.05 35 GLY C N 1
ATOM 6474 C CA . GLY C 2 43 ? 61.574 -24.842 89.712 1.00 34.16 35 GLY C CA 1
ATOM 6475 C C . GLY C 2 43 ? 61.610 -24.329 88.273 1.00 39.12 35 GLY C C 1
ATOM 6476 O O . GLY C 2 43 ? 60.805 -23.471 87.907 1.00 39.98 35 GLY C O 1
ATOM 6477 N N . ILE C 2 44 ? 62.523 -24.850 87.451 1.00 38.07 36 ILE C N 1
ATOM 6478 C CA . ILE C 2 44 ? 62.586 -24.457 86.039 1.00 36.02 36 ILE C CA 1
ATOM 6479 C C . ILE C 2 44 ? 61.586 -25.247 85.183 1.00 38.67 36 ILE C C 1
ATOM 6480 O O . ILE C 2 44 ? 61.657 -26.466 85.097 1.00 34.82 36 ILE C O 1
ATOM 6485 N N . PRO C 2 45 ? 60.650 -24.544 84.541 1.00 41.46 37 PRO C N 1
ATOM 6486 C CA . PRO C 2 45 ? 59.658 -25.187 83.670 1.00 39.92 37 PRO C CA 1
ATOM 6487 C C . PRO C 2 45 ? 60.305 -26.001 82.549 1.00 36.62 37 PRO C C 1
ATOM 6488 O O . PRO C 2 45 ? 61.222 -25.521 81.890 1.00 37.60 37 PRO C O 1
ATOM 6492 N N . PRO C 2 46 ? 59.829 -27.227 82.337 1.00 36.84 38 PRO C N 1
ATOM 6493 C CA . PRO C 2 46 ? 60.321 -28.105 81.269 1.00 37.85 38 PRO C CA 1
ATOM 6494 C C . PRO C 2 46 ? 60.432 -27.446 79.888 1.00 36.95 38 PRO C C 1
ATOM 6495 O O . PRO C 2 46 ? 61.411 -27.711 79.190 1.00 37.31 38 PRO C O 1
ATOM 6499 N N . ASP C 2 47 ? 59.482 -26.598 79.502 1.00 35.36 39 ASP C N 1
ATOM 6500 C CA . ASP C 2 47 ? 59.540 -26.007 78.158 1.00 39.94 39 ASP C CA 1
ATOM 6501 C C . ASP C 2 47 ? 60.687 -25.006 78.001 1.00 40.36 39 ASP C C 1
ATOM 6502 O O . ASP C 2 47 ? 61.015 -24.620 76.883 1.00 45.39 39 ASP C O 1
ATOM 6507 N N . GLN C 2 48 ? 61.317 -24.601 79.101 1.00 39.29 40 GLN C N 1
ATOM 6508 C CA . GLN C 2 48 ? 62.445 -23.683 78.994 1.00 40.14 40 GLN C CA 1
ATOM 6509 C C . GLN C 2 48 ? 63.746 -24.436 78.850 1.00 37.99 40 GLN C C 1
ATOM 6510 O O . GLN C 2 48 ? 64.775 -23.827 78.562 1.00 34.47 40 GLN C O 1
ATOM 6516 N N . GLN C 2 49 ? 63.706 -25.753 79.056 1.00 34.16 41 GLN C N 1
ATOM 6517 C CA . GLN C 2 49 ? 64.947 -26.534 79.137 1.00 36.98 41 GLN C CA 1
ATOM 6518 C C . GLN C 2 49 ? 65.386 -27.248 77.852 1.00 35.36 41 GLN C C 1
ATOM 6519 O O . GLN C 2 49 ? 64.573 -27.819 77.125 1.00 35.05 41 GLN C O 1
ATOM 6525 N N . ARG C 2 50 ? 66.691 -27.217 77.600 1.00 32.84 42 ARG C N 1
ATOM 6526 C CA . ARG C 2 50 ? 67.327 -28.107 76.637 1.00 35.44 42 ARG C CA 1
ATOM 6527 C C . ARG C 2 50 ? 68.291 -28.989 77.410 1.00 34.15 42 ARG C C 1
ATOM 6528 O O . ARG C 2 50 ? 69.083 -28.493 78.201 1.00 38.40 42 ARG C O 1
ATOM 6536 N N . LEU C 2 51 ? 68.244 -30.288 77.180 1.00 31.17 43 LEU C N 1
ATOM 6537 C CA . LEU C 2 51 ? 69.264 -31.150 77.727 1.00 32.29 43 LEU C CA 1
ATOM 6538 C C . LEU C 2 51 ? 70.140 -31.667 76.597 1.00 35.51 43 LEU C C 1
ATOM 6539 O O . LEU C 2 51 ? 69.668 -31.890 75.474 1.00 40.11 43 LEU C O 1
ATOM 6544 N N . ILE C 2 52 ? 71.427 -31.827 76.887 1.00 35.08 44 ILE C N 1
ATOM 6545 C CA . ILE C 2 52 ? 72.400 -32.248 75.887 1.00 35.90 44 ILE C CA 1
ATOM 6546 C C . ILE C 2 52 ? 73.348 -33.290 76.478 1.00 36.27 44 ILE C C 1
ATOM 6547 O O . ILE C 2 52 ? 73.907 -33.091 77.556 1.00 36.32 44 ILE C O 1
ATOM 6552 N N . PHE C 2 53 ? 73.529 -34.400 75.772 1.00 37.76 45 PHE C N 1
ATOM 6553 C CA . PHE C 2 53 ? 74.483 -35.421 76.187 1.00 35.08 45 PHE C CA 1
ATOM 6554 C C . PHE C 2 53 ? 75.528 -35.646 75.121 1.00 34.17 45 PHE C C 1
ATOM 6555 O O . PHE C 2 53 ? 75.192 -36.021 74.008 1.00 40.61 45 PHE C O 1
ATOM 6563 N N . ALA C 2 54 ? 76.791 -35.453 75.483 1.00 38.08 46 ALA C N 1
ATOM 6564 C CA . ALA C 2 54 ? 77.919 -35.665 74.579 1.00 41.31 46 ALA C CA 1
ATOM 6565 C C . ALA C 2 54 ? 77.636 -35.021 73.224 1.00 42.34 46 ALA C C 1
ATOM 6566 O O . ALA C 2 54 ? 77.768 -35.658 72.176 1.00 41.64 46 ALA C O 1
ATOM 6568 N N . GLY C 2 55 ? 77.189 -33.765 73.265 1.00 42.00 47 GLY C N 1
ATOM 6569 C CA . GLY C 2 55 ? 77.002 -32.978 72.066 1.00 38.09 47 GLY C CA 1
ATOM 6570 C C . GLY C 2 55 ? 75.641 -32.941 71.403 1.00 42.15 47 GLY C C 1
ATOM 6571 O O . GLY C 2 55 ? 75.366 -32.011 70.644 1.00 46.51 47 GLY C O 1
ATOM 6572 N N . LYS C 2 56 ? 74.792 -33.935 71.662 1.00 40.46 48 LYS C N 1
ATOM 6573 C CA . LYS C 2 56 ? 73.533 -34.037 70.920 1.00 44.20 48 LYS C CA 1
ATOM 6574 C C . LYS C 2 56 ? 72.386 -33.576 71.789 1.00 40.50 48 LYS C C 1
ATOM 6575 O O . LYS C 2 56 ? 72.363 -33.871 72.975 1.00 35.73 48 LYS C O 1
ATOM 6581 N N . GLN C 2 57 ? 71.426 -32.876 71.184 1.00 35.57 49 GLN C N 1
ATOM 6582 C CA . GLN C 2 57 ? 70.352 -32.289 71.944 1.00 36.47 49 GLN C CA 1
ATOM 6583 C C . GLN C 2 57 ? 69.397 -33.488 72.122 1.00 35.54 49 GLN C C 1
ATOM 6584 O O . GLN C 2 57 ? 69.238 -34.285 71.187 1.00 39.01 49 GLN C O 1
ATOM 6590 N N . LEU C 2 58 ? 68.751 -33.615 73.284 1.00 38.54 50 LEU C N 1
ATOM 6591 C CA . LEU C 2 58 ? 67.912 -34.776 73.565 1.00 35.60 50 LEU C CA 1
ATOM 6592 C C . LEU C 2 58 ? 66.446 -34.453 73.336 1.00 40.13 50 LEU C C 1
ATOM 6593 O O . LEU C 2 58 ? 65.955 -33.423 73.789 1.00 39.21 50 LEU C O 1
ATOM 6598 N N . GLU C 2 59 ? 65.761 -35.345 72.626 1.00 40.35 51 GLU C N 1
ATOM 6599 C CA . GLU C 2 59 ? 64.366 -35.161 72.267 1.00 43.50 51 GLU C CA 1
ATOM 6600 C C . GLU C 2 59 ? 63.456 -35.704 73.356 1.00 46.73 51 GLU C C 1
ATOM 6601 O O . GLU C 2 59 ? 63.763 -36.732 73.975 1.00 45.17 51 GLU C O 1
ATOM 6607 N N . ASP C 2 60 ? 62.327 -35.026 73.560 1.00 44.51 52 ASP C N 1
ATOM 6608 C CA . ASP C 2 60 ? 61.467 -35.237 74.725 1.00 46.91 52 ASP C CA 1
ATOM 6609 C C . ASP C 2 60 ? 60.884 -36.640 74.867 1.00 48.62 52 ASP C C 1
ATOM 6610 O O . ASP C 2 60 ? 60.728 -37.147 75.980 1.00 49.71 52 ASP C O 1
ATOM 6615 N N . GLY C 2 61 ? 60.538 -37.254 73.745 1.00 49.30 53 GLY C N 1
ATOM 6616 C CA . GLY C 2 61 ? 59.852 -38.527 73.784 1.00 50.10 53 GLY C CA 1
ATOM 6617 C C . GLY C 2 61 ? 60.763 -39.738 73.727 1.00 52.59 53 GLY C C 1
ATOM 6618 O O . GLY C 2 61 ? 60.286 -40.859 73.533 1.00 53.21 53 GLY C O 1
ATOM 6619 N N . ARG C 2 62 ? 62.066 -39.528 73.902 1.00 49.61 54 ARG C N 1
ATOM 6620 C CA . ARG C 2 62 ? 63.017 -40.642 73.894 1.00 48.16 54 ARG C CA 1
ATOM 6621 C C . ARG C 2 62 ? 63.502 -40.982 75.290 1.00 48.24 54 ARG C C 1
ATOM 6622 O O . ARG C 2 62 ? 63.288 -40.227 76.235 1.00 50.98 54 ARG C O 1
ATOM 6630 N N . THR C 2 63 ? 64.149 -42.127 75.424 1.00 42.51 55 THR C N 1
ATOM 6631 C CA . THR C 2 63 ? 64.583 -42.573 76.729 1.00 43.69 55 THR C CA 1
ATOM 6632 C C . THR C 2 63 ? 66.071 -42.353 76.905 1.00 42.95 55 THR C C 1
ATOM 6633 O O . THR C 2 63 ? 66.809 -42.209 75.933 1.00 41.37 55 THR C O 1
ATOM 6637 N N . LEU C 2 64 ? 66.497 -42.334 78.163 1.00 40.52 56 LEU C N 1
ATOM 6638 C CA . LEU C 2 64 ? 67.904 -42.218 78.497 1.00 39.17 56 LEU C CA 1
ATOM 6639 C C . LEU C 2 64 ? 68.746 -43.289 77.795 1.00 41.93 56 LEU C C 1
ATOM 6640 O O . LEU C 2 64 ? 69.795 -42.971 77.237 1.00 41.14 56 LEU C O 1
ATOM 6645 N N . SER C 2 65 ? 68.284 -44.543 77.802 1.00 40.79 57 SER C N 1
ATOM 6646 C CA . SER C 2 65 ? 69.037 -45.634 77.158 1.00 43.97 57 SER C CA 1
ATOM 6647 C C . SER C 2 65 ? 69.026 -45.524 75.632 1.00 41.21 57 SER C C 1
ATOM 6648 O O . SER C 2 65 ? 69.936 -46.025 74.994 1.00 48.04 57 SER C O 1
ATOM 6651 N N . ASP C 2 66 ? 68.030 -44.850 75.046 1.00 42.97 58 ASP C N 1
ATOM 6652 C CA . ASP C 2 66 ? 68.072 -44.526 73.609 1.00 42.42 58 ASP C CA 1
ATOM 6653 C C . ASP C 2 66 ? 69.325 -43.748 73.230 1.00 46.49 58 ASP C C 1
ATOM 6654 O O . ASP C 2 66 ? 69.783 -43.825 72.089 1.00 51.44 58 ASP C O 1
ATOM 6659 N N . TYR C 2 67 ? 69.852 -42.974 74.180 1.00 42.18 59 TYR C N 1
ATOM 6660 C CA . TYR C 2 67 ? 71.034 -42.154 73.950 1.00 40.67 59 TYR C CA 1
ATOM 6661 C C . TYR C 2 67 ? 72.250 -42.737 74.654 1.00 42.84 59 TYR C C 1
ATOM 6662 O O . TYR C 2 67 ? 73.307 -42.105 74.704 1.00 38.98 59 TYR C O 1
ATOM 6671 N N . ASN C 2 68 ? 72.088 -43.942 75.203 1.00 41.76 60 ASN C N 1
ATOM 6672 C CA . ASN C 2 68 ? 73.180 -44.670 75.863 1.00 40.57 60 ASN C CA 1
ATOM 6673 C C . ASN C 2 68 ? 73.734 -43.926 77.068 1.00 43.50 60 ASN C C 1
ATOM 6674 O O . ASN C 2 68 ? 74.938 -43.939 77.324 1.00 41.99 60 ASN C O 1
ATOM 6679 N N . ILE C 2 69 ? 72.825 -43.283 77.799 1.00 42.73 61 ILE C N 1
ATOM 6680 C CA . ILE C 2 69 ? 73.132 -42.603 79.036 1.00 41.42 61 ILE C CA 1
ATOM 6681 C C . ILE C 2 69 ? 73.183 -43.627 80.174 1.00 44.87 61 ILE C C 1
ATOM 6682 O O . ILE C 2 69 ? 72.229 -44.375 80.400 1.00 46.62 61 ILE C O 1
ATOM 6687 N N . GLN C 2 70 ? 74.312 -43.668 80.872 1.00 47.02 62 GLN C N 1
ATOM 6688 C CA . GLN C 2 70 ? 74.564 -44.695 81.882 1.00 49.78 62 GLN C CA 1
ATOM 6689 C C . GLN C 2 70 ? 74.794 -44.109 83.264 1.00 50.13 62 GLN C C 1
ATOM 6690 O O . GLN C 2 70 ? 74.764 -42.887 83.445 1.00 43.46 62 GLN C O 1
ATOM 6696 N N . LYS C 2 71 ? 75.035 -44.999 84.226 1.00 45.45 63 LYS C N 1
ATOM 6697 C CA . LYS C 2 71 ? 75.275 -44.615 85.607 1.00 47.05 63 LYS C CA 1
ATOM 6698 C C . LYS C 2 71 ? 76.391 -43.589 85.670 1.00 47.31 63 LYS C C 1
ATOM 6699 O O . LYS C 2 71 ? 77.432 -43.743 85.027 1.00 41.37 63 LYS C O 1
ATOM 6705 N N . GLU C 2 72 ? 76.114 -42.523 86.419 1.00 48.16 64 GLU C N 1
ATOM 6706 C CA . GLU C 2 72 ? 77.003 -41.377 86.603 1.00 45.35 64 GLU C CA 1
ATOM 6707 C C . GLU C 2 72 ? 77.387 -40.659 85.310 1.00 40.12 64 GLU C C 1
ATOM 6708 O O . GLU C 2 72 ? 78.457 -40.052 85.213 1.00 43.67 64 GLU C O 1
ATOM 6714 N N . SER C 2 73 ? 76.500 -40.702 84.323 1.00 40.33 65 SER C N 1
ATOM 6715 C CA . SER C 2 73 ? 76.652 -39.830 83.158 1.00 44.44 65 SER C CA 1
ATOM 6716 C C . SER C 2 73 ? 76.362 -38.367 83.525 1.00 39.32 65 SER C C 1
ATOM 6717 O O . SER C 2 73 ? 75.631 -38.085 84.483 1.00 38.81 65 SER C O 1
ATOM 6720 N N . THR C 2 74 ? 76.936 -37.440 82.767 1.00 40.01 66 THR C N 1
ATOM 6721 C CA . THR C 2 74 ? 76.624 -36.027 82.940 1.00 40.93 66 THR C CA 1
ATOM 6722 C C . THR C 2 74 ? 75.919 -35.488 81.714 1.00 34.28 66 THR C C 1
ATOM 6723 O O . THR C 2 74 ? 76.359 -35.710 80.597 1.00 37.13 66 THR C O 1
ATOM 6727 N N . LEU C 2 75 ? 74.808 -34.805 81.964 1.00 37.55 67 LEU C N 1
ATOM 6728 C CA . LEU C 2 75 ? 74.012 -34.084 80.978 1.00 35.81 67 LEU C CA 1
ATOM 6729 C C . LEU C 2 75 ? 74.158 -32.564 81.201 1.00 39.41 67 LEU C C 1
ATOM 6730 O O . LEU C 2 75 ? 74.367 -32.107 82.329 1.00 35.66 67 LEU C O 1
ATOM 6735 N N . HIS C 2 76 ? 74.053 -31.780 80.135 1.00 37.58 68 HIS C N 1
ATOM 6736 C CA . HIS C 2 76 ? 74.183 -30.333 80.275 1.00 34.03 68 HIS C CA 1
ATOM 6737 C C . HIS C 2 76 ? 72.841 -29.664 80.076 1.00 33.67 68 HIS C C 1
ATOM 6738 O O . HIS C 2 76 ? 72.163 -29.894 79.065 1.00 34.66 68 HIS C O 1
ATOM 6745 N N . LEU C 2 77 ? 72.446 -28.868 81.066 1.00 28.60 69 LEU C N 1
ATOM 6746 C CA . LEU C 2 77 ? 71.208 -28.093 81.012 1.00 33.41 69 LEU C CA 1
ATOM 6747 C C . LEU C 2 77 ? 71.469 -26.665 80.484 1.00 34.99 69 LEU C C 1
ATOM 6748 O O . LEU C 2 77 ? 72.365 -25.977 80.972 1.00 33.43 69 LEU C O 1
ATOM 6753 N N . VAL C 2 78 ? 70.701 -26.253 79.478 1.00 31.34 70 VAL C N 1
ATOM 6754 C CA . VAL C 2 78 ? 70.780 -24.895 78.924 1.00 36.66 70 VAL C CA 1
ATOM 6755 C C . VAL C 2 78 ? 69.360 -24.372 78.765 1.00 37.06 70 VAL C C 1
ATOM 6756 O O . VAL C 2 78 ? 68.453 -25.132 78.421 1.00 35.96 70 VAL C O 1
ATOM 6760 N N . LEU C 2 79 ? 69.153 -23.089 79.039 1.00 34.27 71 LEU C N 1
ATOM 6761 C CA . LEU C 2 79 ? 67.808 -22.536 79.017 1.00 33.25 71 LEU C CA 1
ATOM 6762 C C . LEU C 2 79 ? 67.546 -21.821 77.695 1.00 33.85 71 LEU C C 1
ATOM 6763 O O . LEU C 2 79 ? 68.467 -21.236 77.126 1.00 37.82 71 LEU C O 1
ATOM 6768 N N . ARG C 2 80 ? 66.314 -21.902 77.187 1.00 31.23 72 ARG C N 1
ATOM 6769 C CA . ARG C 2 80 ? 65.950 -21.243 75.925 1.00 35.58 72 ARG C CA 1
ATOM 6770 C C . ARG C 2 80 ? 65.954 -19.725 76.104 1.00 33.78 72 ARG C C 1
ATOM 6771 O O . ARG C 2 80 ? 65.781 -19.228 77.220 1.00 35.15 72 ARG C O 1
ATOM 6779 N N . LEU C 2 81 ? 66.173 -18.990 75.020 1.00 31.94 73 LEU C N 1
ATOM 6780 C CA . LEU C 2 81 ? 66.098 -17.523 75.100 1.00 38.59 73 LEU C CA 1
ATOM 6781 C C . LEU C 2 81 ? 64.657 -17.085 75.336 1.00 31.85 73 LEU C C 1
ATOM 6782 O O . LEU C 2 81 ? 63.781 -17.473 74.581 1.00 36.76 73 LEU C O 1
ATOM 6787 N N . PRO C 2 82 ? 64.413 -16.304 76.400 1.00 31.32 74 PRO C N 1
ATOM 6788 C CA . PRO C 2 82 ? 63.054 -15.839 76.719 1.00 37.41 74 PRO C CA 1
ATOM 6789 C C . PRO C 2 82 ? 62.375 -15.162 75.519 1.00 39.18 74 PRO C C 1
ATOM 6790 O O . PRO C 2 82 ? 62.977 -14.344 74.823 1.00 35.62 74 PRO C O 1
ATOM 6794 N N . GLY C 2 83 ? 61.134 -15.545 75.250 1.00 43.34 75 GLY C N 1
ATOM 6795 C CA . GLY C 2 83 ? 60.445 -15.034 74.081 1.00 39.78 75 GLY C CA 1
ATOM 6796 C C . GLY C 2 83 ? 60.507 -15.951 72.880 1.00 43.07 75 GLY C C 1
ATOM 6797 O O . GLY C 2 83 ? 59.809 -15.722 71.903 1.00 47.71 75 GLY C O 1
ATOM 6798 N N . THR C 2 84 ? 61.340 -16.988 72.930 1.00 43.05 76 THR C N 1
ATOM 6799 C CA . THR C 2 84 ? 61.337 -17.986 71.857 1.00 44.40 76 THR C CA 1
ATOM 6800 C C . THR C 2 84 ? 60.506 -19.206 72.273 1.00 45.99 76 THR C C 1
ATOM 6801 O O . THR C 2 84 ? 60.403 -20.184 71.526 1.00 49.56 76 THR C O 1
ATOM 6805 N N . ILE C 2 85 ? 59.904 -19.088 73.460 1.00 47.51 77 ILE C N 1
ATOM 6806 C CA . ILE C 2 85 ? 59.103 -20.112 74.150 1.00 49.04 77 ILE C CA 1
ATOM 6807 C C . ILE C 2 85 ? 59.971 -21.108 74.921 1.00 49.24 77 ILE C C 1
ATOM 6808 O O . ILE C 2 85 ? 59.948 -21.149 76.162 1.00 54.78 77 ILE C O 1
ATOM 6813 N N . HIS D 2 5 ? 71.789 6.869 98.621 1.00 79.32 -3 HIS D N 1
ATOM 6814 C CA . HIS D 2 5 ? 72.691 7.983 98.343 1.00 81.78 -3 HIS D CA 1
ATOM 6815 C C . HIS D 2 5 ? 72.129 8.964 97.343 1.00 83.33 -3 HIS D C 1
ATOM 6816 O O . HIS D 2 5 ? 72.752 10.001 97.077 1.00 83.61 -3 HIS D O 1
ATOM 6823 N N . HIS D 2 6 ? 70.972 8.635 96.772 1.00 77.09 -2 HIS D N 1
ATOM 6824 C CA . HIS D 2 6 ? 70.339 9.523 95.801 1.00 77.36 -2 HIS D CA 1
ATOM 6825 C C . HIS D 2 6 ? 69.765 10.734 96.541 1.00 85.61 -2 HIS D C 1
ATOM 6826 O O . HIS D 2 6 ? 70.242 11.090 97.632 1.00 89.33 -2 HIS D O 1
ATOM 6833 N N . HIS D 2 7 ? 68.756 11.381 95.972 1.00 80.67 -1 HIS D N 1
ATOM 6834 C CA . HIS D 2 7 ? 68.121 12.459 96.701 1.00 82.34 -1 HIS D CA 1
ATOM 6835 C C . HIS D 2 7 ? 66.977 11.842 97.518 1.00 84.28 -1 HIS D C 1
ATOM 6836 O O . HIS D 2 7 ? 66.085 12.532 98.027 1.00 85.95 -1 HIS D O 1
ATOM 6843 N N . HIS D 2 8 ? 67.051 10.516 97.647 1.00 79.65 0 HIS D N 1
ATOM 6844 C CA . HIS D 2 8 ? 66.292 9.754 98.632 1.00 76.72 0 HIS D CA 1
ATOM 6845 C C . HIS D 2 8 ? 67.090 9.542 99.934 1.00 74.45 0 HIS D C 1
ATOM 6846 O O . HIS D 2 8 ? 68.263 9.895 100.043 1.00 71.63 0 HIS D O 1
ATOM 6853 N N . MET D 2 9 ? 66.434 8.947 100.918 1.00 74.01 1 MET D N 1
ATOM 6854 C CA . MET D 2 9 ? 67.055 8.658 102.201 1.00 71.32 1 MET D CA 1
ATOM 6855 C C . MET D 2 9 ? 67.513 7.200 102.227 1.00 71.13 1 MET D C 1
ATOM 6856 O O . MET D 2 9 ? 66.798 6.316 101.750 1.00 69.80 1 MET D O 1
ATOM 6861 N N . GLN D 2 10 ? 68.708 6.946 102.754 1.00 65.81 2 GLN D N 1
ATOM 6862 C CA . GLN D 2 10 ? 69.199 5.575 102.853 1.00 68.03 2 GLN D CA 1
ATOM 6863 C C . GLN D 2 10 ? 68.938 4.971 104.227 1.00 70.02 2 GLN D C 1
ATOM 6864 O O . GLN D 2 10 ? 69.299 5.558 105.246 1.00 68.37 2 GLN D O 1
ATOM 6870 N N . ILE D 2 11 ? 68.293 3.803 104.241 1.00 68.50 3 ILE D N 1
ATOM 6871 C CA . ILE D 2 11 ? 68.197 2.979 105.443 1.00 62.55 3 ILE D CA 1
ATOM 6872 C C . ILE D 2 11 ? 68.713 1.552 105.180 1.00 62.70 3 ILE D C 1
ATOM 6873 O O . ILE D 2 11 ? 68.814 1.103 104.033 1.00 61.02 3 ILE D O 1
ATOM 6878 N N . PHE D 2 12 ? 69.034 0.838 106.250 1.00 61.12 4 PHE D N 1
ATOM 6879 C CA . PHE D 2 12 ? 69.532 -0.521 106.118 1.00 58.27 4 PHE D CA 1
ATOM 6880 C C . PHE D 2 12 ? 68.591 -1.538 106.757 1.00 56.67 4 PHE D C 1
ATOM 6881 O O . PHE D 2 12 ? 67.984 -1.266 107.788 1.00 54.68 4 PHE D O 1
ATOM 6889 N N . VAL D 2 13 ? 68.464 -2.700 106.118 1.00 52.35 5 VAL D N 1
ATOM 6890 C CA . VAL D 2 13 ? 67.678 -3.802 106.652 1.00 50.96 5 VAL D CA 1
ATOM 6891 C C . VAL D 2 13 ? 68.591 -4.995 106.914 1.00 53.02 5 VAL D C 1
ATOM 6892 O O . VAL D 2 13 ? 69.162 -5.563 105.986 1.00 53.40 5 VAL D O 1
ATOM 6896 N N . LYS D 2 14 ? 68.731 -5.357 108.182 1.00 45.87 6 LYS D N 1
ATOM 6897 C CA . LYS D 2 14 ? 69.696 -6.362 108.607 1.00 49.55 6 LYS D CA 1
ATOM 6898 C C . LYS D 2 14 ? 69.042 -7.742 108.771 1.00 42.86 6 LYS D C 1
ATOM 6899 O O . LYS D 2 14 ? 68.069 -7.885 109.498 1.00 44.23 6 LYS D O 1
ATOM 6905 N N . THR D 2 15 ? 69.577 -8.751 108.095 1.00 41.16 7 THR D N 1
ATOM 6906 C CA . THR D 2 15 ? 69.026 -10.116 108.178 1.00 45.78 7 THR D CA 1
ATOM 6907 C C . THR D 2 15 ? 69.735 -10.931 109.267 1.00 44.97 7 THR D C 1
ATOM 6908 O O . THR D 2 15 ? 70.829 -10.566 109.687 1.00 48.71 7 THR D O 1
ATOM 6912 N N . PRO D 2 16 ? 69.109 -12.028 109.739 1.00 40.55 8 PRO D N 1
ATOM 6913 C CA . PRO D 2 16 ? 69.785 -12.918 110.694 1.00 39.74 8 PRO D CA 1
ATOM 6914 C C . PRO D 2 16 ? 70.905 -13.735 110.046 1.00 44.94 8 PRO D C 1
ATOM 6915 O O . PRO D 2 16 ? 71.643 -14.456 110.732 1.00 42.57 8 PRO D O 1
ATOM 6919 N N . THR D 2 17 ? 71.014 -13.620 108.725 1.00 43.83 9 THR D N 1
ATOM 6920 C CA . THR D 2 17 ? 72.069 -14.266 107.961 1.00 44.92 9 THR D CA 1
ATOM 6921 C C . THR D 2 17 ? 73.261 -13.328 107.800 1.00 53.13 9 THR D C 1
ATOM 6922 O O . THR D 2 17 ? 74.017 -13.464 106.833 1.00 55.53 9 THR D O 1
ATOM 6926 N N . ARG D 2 18 ? 73.404 -12.372 108.725 1.00 46.58 10 ARG D N 1
ATOM 6927 C CA . ARG D 2 18 ? 74.488 -11.384 108.692 1.00 49.20 10 ARG D CA 1
ATOM 6928 C C . ARG D 2 18 ? 74.588 -10.646 107.357 1.00 51.29 10 ARG D C 1
ATOM 6929 O O . ARG D 2 18 ? 75.676 -10.438 106.824 1.00 51.97 10 ARG D O 1
ATOM 6937 N N . LYS D 2 19 ? 73.447 -10.262 106.811 1.00 53.32 11 LYS D N 1
ATOM 6938 C CA . LYS D 2 19 ? 73.423 -9.511 105.569 1.00 52.80 11 LYS D CA 1
ATOM 6939 C C . LYS D 2 19 ? 72.738 -8.174 105.853 1.00 51.51 11 LYS D C 1
ATOM 6940 O O . LYS D 2 19 ? 71.830 -8.091 106.683 1.00 49.24 11 LYS D O 1
ATOM 6946 N N . SER D 2 20 ? 73.222 -7.124 105.202 1.00 53.62 12 SER D N 1
ATOM 6947 C CA . SER D 2 20 ? 72.653 -5.792 105.333 1.00 54.40 12 SER D CA 1
ATOM 6948 C C . SER D 2 20 ? 72.137 -5.326 103.966 1.00 51.41 12 SER D C 1
ATOM 6949 O O . SER D 2 20 ? 72.904 -5.225 103.010 1.00 50.75 12 SER D O 1
ATOM 6952 N N . ILE D 2 21 ? 70.835 -5.067 103.871 1.00 54.29 13 ILE D N 1
ATOM 6953 C CA . ILE D 2 21 ? 70.228 -4.623 102.611 1.00 54.47 13 ILE D CA 1
ATOM 6954 C C . ILE D 2 21 ? 70.030 -3.103 102.546 1.00 58.11 13 ILE D C 1
ATOM 6955 O O . ILE D 2 21 ? 69.371 -2.513 103.406 1.00 60.27 13 ILE D O 1
ATOM 6960 N N . SER D 2 22 ? 70.602 -2.480 101.518 1.00 62.89 14 SER D N 1
ATOM 6961 C CA . SER D 2 22 ? 70.470 -1.037 101.300 1.00 64.80 14 SER D CA 1
ATOM 6962 C C . SER D 2 22 ? 69.142 -0.694 100.632 1.00 62.58 14 SER D C 1
ATOM 6963 O O . SER D 2 22 ? 68.720 -1.380 99.699 1.00 63.25 14 SER D O 1
ATOM 6966 N N . LEU D 2 23 ? 68.487 0.362 101.116 1.00 64.80 15 LEU D N 1
ATOM 6967 C CA . LEU D 2 23 ? 67.228 0.846 100.531 1.00 64.94 15 LEU D CA 1
ATOM 6968 C C . LEU D 2 23 ? 67.170 2.370 100.443 1.00 67.89 15 LEU D C 1
ATOM 6969 O O . LEU D 2 23 ? 67.558 3.086 101.376 1.00 66.37 15 LEU D O 1
ATOM 6974 N N . GLU D 2 24 ? 66.666 2.862 99.316 1.00 74.12 16 GLU D N 1
ATOM 6975 C CA . GLU D 2 24 ? 66.387 4.288 99.168 1.00 73.19 16 GLU D CA 1
ATOM 6976 C C . GLU D 2 24 ? 64.908 4.483 99.488 1.00 71.58 16 GLU D C 1
ATOM 6977 O O . GLU D 2 24 ? 64.035 3.833 98.897 1.00 69.45 16 GLU D O 1
ATOM 6983 N N . VAL D 2 25 ? 64.628 5.338 100.463 1.00 69.83 17 VAL D N 1
ATOM 6984 C CA . VAL D 2 25 ? 63.268 5.501 100.950 1.00 71.40 17 VAL D CA 1
ATOM 6985 C C . VAL D 2 25 ? 62.988 6.958 101.296 1.00 73.45 17 VAL D C 1
ATOM 6986 O O . VAL D 2 25 ? 63.904 7.777 101.375 1.00 74.54 17 VAL D O 1
ATOM 6990 N N . GLU D 2 26 ? 61.715 7.279 101.490 1.00 73.53 18 GLU D N 1
ATOM 6991 C CA . GLU D 2 26 ? 61.324 8.600 101.958 1.00 72.81 18 GLU D CA 1
ATOM 6992 C C . GLU D 2 26 ? 60.471 8.437 103.197 1.00 74.95 18 GLU D C 1
ATOM 6993 O O . GLU D 2 26 ? 59.716 7.476 103.297 1.00 76.33 18 GLU D O 1
ATOM 6999 N N . PRO D 2 27 ? 60.601 9.362 104.155 1.00 77.33 19 PRO D N 1
ATOM 7000 C CA . PRO D 2 27 ? 59.738 9.434 105.341 1.00 77.06 19 PRO D CA 1
ATOM 7001 C C . PRO D 2 27 ? 58.255 9.195 105.007 1.00 80.00 19 PRO D C 1
ATOM 7002 O O . PRO D 2 27 ? 57.526 8.572 105.791 1.00 75.91 19 PRO D O 1
ATOM 7006 N N . SER D 2 28 ? 57.831 9.691 103.844 1.00 77.63 20 SER D N 1
ATOM 7007 C CA . SER D 2 28 ? 56.499 9.436 103.299 1.00 72.79 20 SER D CA 1
ATOM 7008 C C . SER D 2 28 ? 56.112 7.951 103.299 1.00 71.51 20 SER D C 1
ATOM 7009 O O . SER D 2 28 ? 54.948 7.606 103.513 1.00 66.07 20 SER D O 1
ATOM 7012 N N . ASP D 2 29 ? 57.098 7.087 103.057 1.00 71.70 21 ASP D N 1
ATOM 7013 C CA . ASP D 2 29 ? 56.861 5.660 102.834 1.00 72.12 21 ASP D CA 1
ATOM 7014 C C . ASP D 2 29 ? 56.268 4.953 104.045 1.00 65.97 21 ASP D C 1
ATOM 7015 O O . ASP D 2 29 ? 56.672 5.201 105.181 1.00 63.90 21 ASP D O 1
ATOM 7020 N N . THR D 2 30 ? 55.302 4.076 103.786 1.00 60.98 22 THR D N 1
ATOM 7021 C CA . THR D 2 30 ? 54.704 3.271 104.843 1.00 64.55 22 THR D CA 1
ATOM 7022 C C . THR D 2 30 ? 55.557 2.019 105.078 1.00 62.15 22 THR D C 1
ATOM 7023 O O . THR D 2 30 ? 56.421 1.677 104.263 1.00 55.13 22 THR D O 1
ATOM 7027 N N . ILE D 2 31 ? 55.329 1.346 106.200 1.00 59.02 23 ILE D N 1
ATOM 7028 C CA . ILE D 2 31 ? 56.031 0.101 106.470 1.00 58.00 23 ILE D CA 1
ATOM 7029 C C . ILE D 2 31 ? 55.771 -0.907 105.346 1.00 57.99 23 ILE D C 1
ATOM 7030 O O . ILE D 2 31 ? 56.706 -1.525 104.830 1.00 55.92 23 ILE D O 1
ATOM 7035 N N . GLU D 2 32 ? 54.512 -1.031 104.937 1.00 57.79 24 GLU D N 1
ATOM 7036 C CA . GLU D 2 32 ? 54.139 -1.956 103.867 1.00 59.17 24 GLU D CA 1
ATOM 7037 C C . GLU D 2 32 ? 54.935 -1.674 102.606 1.00 58.03 24 GLU D C 1
ATOM 7038 O O . GLU D 2 32 ? 55.378 -2.594 101.913 1.00 61.45 24 GLU D O 1
ATOM 7044 N N . ASN D 2 33 ? 55.121 -0.393 102.324 1.00 56.89 25 ASN D N 1
ATOM 7045 C CA . ASN D 2 33 ? 55.912 0.040 101.188 1.00 56.72 25 ASN D CA 1
ATOM 7046 C C . ASN D 2 33 ? 57.310 -0.576 101.253 1.00 56.51 25 ASN D C 1
ATOM 7047 O O . ASN D 2 33 ? 57.807 -1.137 100.272 1.00 56.56 25 ASN D O 1
ATOM 7052 N N . VAL D 2 34 ? 57.924 -0.487 102.429 1.00 57.19 26 VAL D N 1
ATOM 7053 C CA . VAL D 2 34 ? 59.280 -0.976 102.643 1.00 56.41 26 VAL D CA 1
ATOM 7054 C C . VAL D 2 34 ? 59.356 -2.501 102.521 1.00 53.77 26 VAL D C 1
ATOM 7055 O O . VAL D 2 34 ? 60.328 -3.039 101.991 1.00 51.80 26 VAL D O 1
ATOM 7059 N N . LYS D 2 35 ? 58.324 -3.194 102.994 1.00 52.80 27 LYS D N 1
ATOM 7060 C CA . LYS D 2 35 ? 58.265 -4.646 102.840 1.00 53.58 27 LYS D CA 1
ATOM 7061 C C . LYS D 2 35 ? 58.104 -5.043 101.363 1.00 54.25 27 LYS D C 1
ATOM 7062 O O . LYS D 2 35 ? 58.658 -6.053 100.909 1.00 52.73 27 LYS D O 1
ATOM 7068 N N . ALA D 2 36 ? 57.348 -4.247 100.612 1.00 53.79 28 ALA D N 1
ATOM 7069 C CA . ALA D 2 36 ? 57.192 -4.493 99.184 1.00 49.81 28 ALA D CA 1
ATOM 7070 C C . ALA D 2 36 ? 58.540 -4.351 98.472 1.00 48.79 28 ALA D C 1
ATOM 7071 O O . ALA D 2 36 ? 58.856 -5.132 97.581 1.00 49.35 28 ALA D O 1
ATOM 7073 N N . LYS D 2 37 ? 59.341 -3.374 98.888 1.00 47.19 29 LYS D N 1
ATOM 7074 C CA . LYS D 2 37 ? 60.680 -3.197 98.336 1.00 46.42 29 LYS D CA 1
ATOM 7075 C C . LYS D 2 37 ? 61.602 -4.363 98.691 1.00 50.35 29 LYS D C 1
ATOM 7076 O O . LYS D 2 37 ? 62.337 -4.887 97.840 1.00 45.75 29 LYS D O 1
ATOM 7082 N N . ILE D 2 38 ? 61.572 -4.762 99.959 1.00 53.36 30 ILE D N 1
ATOM 7083 C CA . ILE D 2 38 ? 62.287 -5.960 100.383 1.00 54.46 30 ILE D CA 1
ATOM 7084 C C . ILE D 2 38 ? 61.888 -7.163 99.508 1.00 51.39 30 ILE D C 1
ATOM 7085 O O . ILE D 2 38 ? 62.751 -7.934 99.068 1.00 49.60 30 ILE D O 1
ATOM 7090 N N . GLN D 2 39 ? 60.596 -7.300 99.217 1.00 47.39 31 GLN D N 1
ATOM 7091 C CA . GLN D 2 39 ? 60.168 -8.378 98.325 1.00 51.19 31 GLN D CA 1
ATOM 7092 C C . GLN D 2 39 ? 60.782 -8.254 96.934 1.00 54.43 31 GLN D C 1
ATOM 7093 O O . GLN D 2 39 ? 61.007 -9.267 96.267 1.00 53.02 31 GLN D O 1
ATOM 7099 N N . ASP D 2 40 ? 61.064 -7.028 96.494 1.00 47.52 32 ASP D N 1
ATOM 7100 C CA . ASP D 2 40 ? 61.638 -6.842 95.164 1.00 53.09 32 ASP D CA 1
ATOM 7101 C C . ASP D 2 40 ? 63.095 -7.259 95.107 1.00 54.78 32 ASP D C 1
ATOM 7102 O O . ASP D 2 40 ? 63.542 -7.850 94.122 1.00 54.48 32 ASP D O 1
ATOM 7107 N N . LYS D 2 41 ? 63.826 -6.965 96.176 1.00 57.18 33 LYS D N 1
ATOM 7108 C CA . LYS D 2 41 ? 65.245 -7.287 96.230 1.00 55.95 33 LYS D CA 1
ATOM 7109 C C . LYS D 2 41 ? 65.505 -8.723 96.674 1.00 56.11 33 LYS D C 1
ATOM 7110 O O . LYS D 2 41 ? 66.526 -9.310 96.317 1.00 56.54 33 LYS D O 1
ATOM 7116 N N . GLU D 2 42 ? 64.589 -9.297 97.447 1.00 56.17 34 GLU D N 1
ATOM 7117 C CA . GLU D 2 42 ? 64.859 -10.596 98.057 1.00 55.12 34 GLU D CA 1
ATOM 7118 C C . GLU D 2 42 ? 63.808 -11.637 97.736 1.00 54.34 34 GLU D C 1
ATOM 7119 O O . GLU D 2 42 ? 64.016 -12.820 98.001 1.00 58.21 34 GLU D O 1
ATOM 7125 N N . GLY D 2 43 ? 62.678 -11.211 97.180 1.00 51.92 35 GLY D N 1
ATOM 7126 C CA . GLY D 2 43 ? 61.628 -12.152 96.818 1.00 51.22 35 GLY D CA 1
ATOM 7127 C C . GLY D 2 43 ? 60.942 -12.837 97.986 1.00 53.73 35 GLY D C 1
ATOM 7128 O O . GLY D 2 43 ? 60.476 -13.970 97.855 1.00 50.92 35 GLY D O 1
ATOM 7129 N N . ILE D 2 44 ? 60.891 -12.148 99.128 1.00 55.84 36 ILE D N 1
ATOM 7130 C CA . ILE D 2 44 ? 60.191 -12.626 100.321 1.00 48.27 36 ILE D CA 1
ATOM 7131 C C . ILE D 2 44 ? 58.834 -11.945 100.449 1.00 50.50 36 ILE D C 1
ATOM 7132 O O . ILE D 2 44 ? 58.772 -10.720 100.563 1.00 50.22 36 ILE D O 1
ATOM 7137 N N . PRO D 2 45 ? 57.745 -12.734 100.452 1.00 49.23 37 PRO D N 1
ATOM 7138 C CA . PRO D 2 45 ? 56.395 -12.176 100.584 1.00 47.95 37 PRO D CA 1
ATOM 7139 C C . PRO D 2 45 ? 56.239 -11.315 101.844 1.00 48.36 37 PRO D C 1
ATOM 7140 O O . PRO D 2 45 ? 56.616 -11.751 102.942 1.00 44.80 37 PRO D O 1
ATOM 7144 N N . PRO D 2 46 ? 55.676 -10.101 101.684 1.00 49.13 38 PRO D N 1
ATOM 7145 C CA . PRO D 2 46 ? 55.510 -9.111 102.757 1.00 47.04 38 PRO D CA 1
ATOM 7146 C C . PRO D 2 46 ? 54.755 -9.630 103.973 1.00 46.14 38 PRO D C 1
ATOM 7147 O O . PRO D 2 46 ? 55.014 -9.162 105.080 1.00 46.57 38 PRO D O 1
ATOM 7151 N N . ASP D 2 47 ? 53.844 -10.579 103.772 1.00 46.29 39 ASP D N 1
ATOM 7152 C CA . ASP D 2 47 ? 53.049 -11.119 104.870 1.00 43.97 39 ASP D CA 1
ATOM 7153 C C . ASP D 2 47 ? 53.865 -12.049 105.763 1.00 47.22 39 ASP D C 1
ATOM 7154 O O . ASP D 2 47 ? 53.399 -12.471 106.827 1.00 52.29 39 ASP D O 1
ATOM 7159 N N . GLN D 2 48 ? 55.083 -12.356 105.329 1.00 44.92 40 GLN D N 1
ATOM 7160 C CA . GLN D 2 48 ? 56.005 -13.171 106.105 1.00 45.67 40 GLN D CA 1
ATOM 7161 C C . GLN D 2 48 ? 56.950 -12.330 106.969 1.00 44.37 40 GLN D C 1
ATOM 7162 O O . GLN D 2 48 ? 57.514 -12.826 107.941 1.00 43.69 40 GLN D O 1
ATOM 7168 N N . GLN D 2 49 ? 57.123 -11.058 106.620 1.00 46.15 41 GLN D N 1
ATOM 7169 C CA . GLN D 2 49 ? 58.163 -10.240 107.251 1.00 47.42 41 GLN D CA 1
ATOM 7170 C C . GLN D 2 49 ? 57.757 -9.564 108.586 1.00 45.34 41 GLN D C 1
ATOM 7171 O O . GLN D 2 49 ? 56.634 -9.068 108.745 1.00 46.58 41 GLN D O 1
ATOM 7177 N N . ARG D 2 50 ? 58.680 -9.566 109.545 1.00 42.30 42 ARG D N 1
ATOM 7178 C CA . ARG D 2 50 ? 58.601 -8.661 110.690 1.00 44.66 42 ARG D CA 1
ATOM 7179 C C . ARG D 2 50 ? 59.686 -7.617 110.534 1.00 47.93 42 ARG D C 1
ATOM 7180 O O . ARG D 2 50 ? 60.862 -7.959 110.406 1.00 48.45 42 ARG D O 1
ATOM 7188 N N . LEU D 2 51 ? 59.300 -6.348 110.542 1.00 48.34 43 LEU D N 1
ATOM 7189 C CA . LEU D 2 51 ? 60.285 -5.284 110.604 1.00 48.56 43 LEU D CA 1
ATOM 7190 C C . LEU D 2 51 ? 60.369 -4.721 112.025 1.00 49.17 43 LEU D C 1
ATOM 7191 O O . LEU D 2 51 ? 59.359 -4.531 112.702 1.00 48.21 43 LEU D O 1
ATOM 7196 N N . ILE D 2 52 ? 61.599 -4.479 112.465 1.00 51.81 44 ILE D N 1
ATOM 7197 C CA . ILE D 2 52 ? 61.902 -4.076 113.833 1.00 51.38 44 ILE D CA 1
ATOM 7198 C C . ILE D 2 52 ? 62.924 -2.921 113.875 1.00 52.91 44 ILE D C 1
ATOM 7199 O O . ILE D 2 52 ? 64.003 -3.011 113.276 1.00 49.92 44 ILE D O 1
ATOM 7204 N N . PHE D 2 53 ? 62.569 -1.841 114.570 1.00 51.74 45 PHE D N 1
ATOM 7205 C CA . PHE D 2 53 ? 63.468 -0.697 114.759 1.00 57.12 45 PHE D CA 1
ATOM 7206 C C . PHE D 2 53 ? 63.600 -0.414 116.238 1.00 55.50 45 PHE D C 1
ATOM 7207 O O . PHE D 2 53 ? 62.615 -0.092 116.900 1.00 54.67 45 PHE D O 1
ATOM 7215 N N . ALA D 2 54 ? 64.819 -0.556 116.748 1.00 58.33 46 ALA D N 1
ATOM 7216 C CA . ALA D 2 54 ? 65.100 -0.381 118.172 1.00 61.14 46 ALA D CA 1
ATOM 7217 C C . ALA D 2 54 ? 64.189 -1.257 119.026 1.00 57.78 46 ALA D C 1
ATOM 7218 O O . ALA D 2 54 ? 63.589 -0.782 119.985 1.00 62.21 46 ALA D O 1
ATOM 7220 N N . GLY D 2 55 ? 64.075 -2.531 118.656 1.00 60.42 47 GLY D N 1
ATOM 7221 C CA . GLY D 2 55 ? 63.300 -3.497 119.421 1.00 56.02 47 GLY D CA 1
ATOM 7222 C C . GLY D 2 55 ? 61.785 -3.404 119.311 1.00 56.22 47 GLY D C 1
ATOM 7223 O O . GLY D 2 55 ? 61.076 -4.137 119.998 1.00 57.95 47 GLY D O 1
ATOM 7224 N N . LYS D 2 56 ? 61.280 -2.515 118.455 1.00 57.09 48 LYS D N 1
ATOM 7225 C CA . LYS D 2 56 ? 59.831 -2.329 118.298 1.00 58.81 48 LYS D CA 1
ATOM 7226 C C . LYS D 2 56 ? 59.314 -2.861 116.943 1.00 58.31 48 LYS D C 1
ATOM 7227 O O . LYS D 2 56 ? 59.777 -2.414 115.885 1.00 52.78 48 LYS D O 1
ATOM 7233 N N . GLN D 2 57 ? 58.362 -3.802 116.979 1.00 55.04 49 GLN D N 1
ATOM 7234 C CA . GLN D 2 57 ? 57.707 -4.283 115.752 1.00 55.46 49 GLN D CA 1
ATOM 7235 C C . GLN D 2 57 ? 56.858 -3.196 115.083 1.00 58.72 49 GLN D C 1
ATOM 7236 O O . GLN D 2 57 ? 55.934 -2.639 115.679 1.00 56.60 49 GLN D O 1
ATOM 7242 N N . LEU D 2 58 ? 57.178 -2.915 113.826 1.00 56.93 50 LEU D N 1
ATOM 7243 C CA . LEU D 2 58 ? 56.580 -1.805 113.099 1.00 56.24 50 LEU D CA 1
ATOM 7244 C C . LEU D 2 58 ? 55.310 -2.243 112.392 1.00 58.49 50 LEU D C 1
ATOM 7245 O O . LEU D 2 58 ? 55.276 -3.300 111.775 1.00 54.93 50 LEU D O 1
ATOM 7250 N N . GLU D 2 59 ? 54.258 -1.439 112.482 1.00 62.68 51 GLU D N 1
ATOM 7251 C CA . GLU D 2 59 ? 52.979 -1.833 111.893 1.00 66.38 51 GLU D CA 1
ATOM 7252 C C . GLU D 2 59 ? 52.849 -1.352 110.448 1.00 66.85 51 GLU D C 1
ATOM 7253 O O . GLU D 2 59 ? 53.400 -0.312 110.080 1.00 64.01 51 GLU D O 1
ATOM 7259 N N . ASP D 2 60 ? 52.106 -2.114 109.643 1.00 64.14 52 ASP D N 1
ATOM 7260 C CA . ASP D 2 60 ? 52.069 -1.929 108.193 1.00 62.07 52 ASP D CA 1
ATOM 7261 C C . ASP D 2 60 ? 51.544 -0.572 107.751 1.00 69.50 52 ASP D C 1
ATOM 7262 O O . ASP D 2 60 ? 51.993 -0.024 106.734 1.00 67.04 52 ASP D O 1
ATOM 7267 N N . GLY D 2 61 ? 50.598 -0.032 108.517 1.00 72.56 53 GLY D N 1
ATOM 7268 C CA . GLY D 2 61 ? 49.900 1.183 108.137 1.00 67.53 53 GLY D CA 1
ATOM 7269 C C . GLY D 2 61 ? 50.682 2.465 108.334 1.00 66.40 53 GLY D C 1
ATOM 7270 O O . GLY D 2 61 ? 50.424 3.469 107.664 1.00 70.41 53 GLY D O 1
ATOM 7271 N N . ARG D 2 62 ? 51.643 2.448 109.246 1.00 61.32 54 ARG D N 1
ATOM 7272 C CA . ARG D 2 62 ? 52.323 3.685 109.607 1.00 60.64 54 ARG D CA 1
ATOM 7273 C C . ARG D 2 62 ? 53.539 3.952 108.729 1.00 66.51 54 ARG D C 1
ATOM 7274 O O . ARG D 2 62 ? 53.931 3.116 107.912 1.00 66.08 54 ARG D O 1
ATOM 7282 N N . THR D 2 63 ? 54.119 5.134 108.891 1.00 69.23 55 THR D N 1
ATOM 7283 C CA . THR D 2 63 ? 55.192 5.579 108.016 1.00 68.58 55 THR D CA 1
ATOM 7284 C C . THR D 2 63 ? 56.504 5.689 108.773 1.00 68.60 55 THR D C 1
ATOM 7285 O O . THR D 2 63 ? 56.513 5.751 110.005 1.00 67.45 55 THR D O 1
ATOM 7289 N N . LEU D 2 64 ? 57.605 5.704 108.023 1.00 67.26 56 LEU D N 1
ATOM 7290 C CA . LEU D 2 64 ? 58.946 5.815 108.591 1.00 68.77 56 LEU D CA 1
ATOM 7291 C C . LEU D 2 64 ? 59.047 6.989 109.566 1.00 74.18 56 LEU D C 1
ATOM 7292 O O . LEU D 2 64 ? 59.631 6.872 110.652 1.00 70.28 56 LEU D O 1
ATOM 7297 N N . SER D 2 65 ? 58.456 8.114 109.172 1.00 73.36 57 SER D N 1
ATOM 7298 C CA . SER D 2 65 ? 58.450 9.310 109.994 1.00 71.18 57 SER D CA 1
ATOM 7299 C C . SER D 2 65 ? 57.799 9.076 111.360 1.00 71.92 57 SER D C 1
ATOM 7300 O O . SER D 2 65 ? 58.310 9.543 112.375 1.00 69.73 57 SER D O 1
ATOM 7303 N N . ASP D 2 66 ? 56.684 8.352 111.393 1.00 69.01 58 ASP D N 1
ATOM 7304 C CA . ASP D 2 66 ? 55.983 8.119 112.658 1.00 70.22 58 ASP D CA 1
ATOM 7305 C C . ASP D 2 66 ? 56.879 7.403 113.660 1.00 69.04 58 ASP D C 1
ATOM 7306 O O . ASP D 2 66 ? 56.782 7.627 114.866 1.00 65.31 58 ASP D O 1
ATOM 7311 N N . TYR D 2 67 ? 57.755 6.548 113.144 1.00 68.82 59 TYR D N 1
ATOM 7312 C CA . TYR D 2 67 ? 58.675 5.787 113.975 1.00 70.66 59 TYR D CA 1
ATOM 7313 C C . TYR D 2 67 ? 60.021 6.511 114.081 1.00 74.05 59 TYR D C 1
ATOM 7314 O O . TYR D 2 67 ? 60.967 5.995 114.677 1.00 71.54 59 TYR D O 1
ATOM 7323 N N . ASN D 2 68 ? 60.076 7.723 113.530 1.00 76.02 60 ASN D N 1
ATOM 7324 C CA . ASN D 2 68 ? 61.296 8.532 113.471 1.00 79.04 60 ASN D CA 1
ATOM 7325 C C . ASN D 2 68 ? 62.496 7.727 112.994 1.00 77.08 60 ASN D C 1
ATOM 7326 O O . ASN D 2 68 ? 63.565 7.774 113.603 1.00 78.38 60 ASN D O 1
ATOM 7331 N N . ILE D 2 69 ? 62.309 6.981 111.911 1.00 70.15 61 ILE D N 1
ATOM 7332 C CA . ILE D 2 69 ? 63.419 6.354 111.218 1.00 72.59 61 ILE D CA 1
ATOM 7333 C C . ILE D 2 69 ? 63.980 7.391 110.259 1.00 72.80 61 ILE D C 1
ATOM 7334 O O . ILE D 2 69 ? 63.243 7.953 109.448 1.00 71.09 61 ILE D O 1
ATOM 7339 N N . GLN D 2 70 ? 65.269 7.685 110.371 1.00 75.85 62 GLN D N 1
ATOM 7340 C CA . GLN D 2 70 ? 65.852 8.739 109.547 1.00 82.05 62 GLN D CA 1
ATOM 7341 C C . GLN D 2 70 ? 67.119 8.312 108.800 1.00 78.36 62 GLN D C 1
ATOM 7342 O O . GLN D 2 70 ? 67.372 7.124 108.589 1.00 78.05 62 GLN D O 1
ATOM 7348 N N . LYS D 2 71 ? 67.882 9.319 108.380 1.00 81.03 63 LYS D N 1
ATOM 7349 C CA . LYS D 2 71 ? 69.151 9.167 107.664 1.00 81.15 63 LYS D CA 1
ATOM 7350 C C . LYS D 2 71 ? 70.025 8.024 108.194 1.00 81.01 63 LYS D C 1
ATOM 7351 O O . LYS D 2 71 ? 70.414 8.017 109.365 1.00 76.11 63 LYS D O 1
ATOM 7357 N N . GLU D 2 72 ? 70.304 7.057 107.320 1.00 80.82 64 GLU D N 1
ATOM 7358 C CA . GLU D 2 72 ? 71.192 5.924 107.607 1.00 78.83 64 GLU D CA 1
ATOM 7359 C C . GLU D 2 72 ? 70.756 5.049 108.801 1.00 71.80 64 GLU D C 1
ATOM 7360 O O . GLU D 2 72 ? 71.596 4.435 109.461 1.00 68.57 64 GLU D O 1
ATOM 7366 N N . SER D 2 73 ? 69.451 4.969 109.057 1.00 65.99 65 SER D N 1
ATOM 7367 C CA . SER D 2 73 ? 68.934 4.104 110.120 1.00 70.05 65 SER D CA 1
ATOM 7368 C C . SER D 2 73 ? 69.022 2.613 109.760 1.00 65.03 65 SER D C 1
ATOM 7369 O O . SER D 2 73 ? 69.066 2.253 108.584 1.00 58.90 65 SER D O 1
ATOM 7372 N N . THR D 2 74 ? 69.038 1.754 110.780 1.00 64.15 66 THR D N 1
ATOM 7373 C CA . THR D 2 74 ? 69.031 0.303 110.569 1.00 59.67 66 THR D CA 1
ATOM 7374 C C . THR D 2 74 ? 67.794 -0.378 111.173 1.00 58.39 66 THR D C 1
ATOM 7375 O O . THR D 2 74 ? 67.478 -0.209 112.350 1.00 58.03 66 THR D O 1
ATOM 7379 N N . LEU D 2 75 ? 67.101 -1.142 110.335 1.00 55.62 67 LEU D N 1
ATOM 7380 C CA . LEU D 2 75 ? 65.935 -1.922 110.732 1.00 55.37 67 LEU D CA 1
ATOM 7381 C C . LEU D 2 75 ? 66.317 -3.403 110.752 1.00 54.57 67 LEU D C 1
ATOM 7382 O O . LEU D 2 75 ? 67.248 -3.806 110.053 1.00 52.24 67 LEU D O 1
ATOM 7387 N N . HIS D 2 76 ? 65.614 -4.220 111.533 1.00 51.02 68 HIS D N 1
ATOM 7388 C CA . HIS D 2 76 ? 65.892 -5.662 111.510 1.00 48.7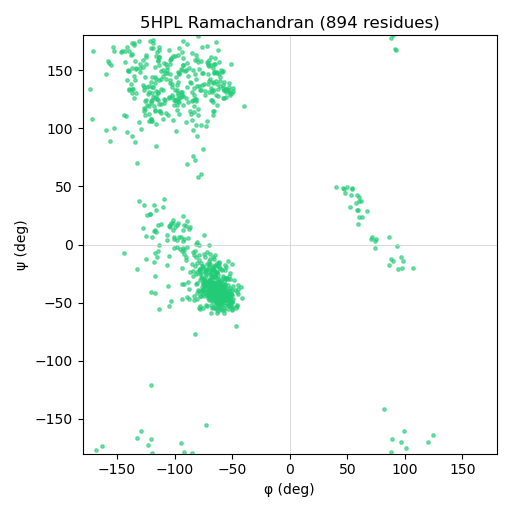0 68 HIS D CA 1
ATOM 7389 C C . HIS D 2 76 ? 64.740 -6.453 110.939 1.00 44.70 68 HIS D C 1
ATOM 7390 O O . HIS D 2 76 ? 63.585 -6.151 111.207 1.00 44.60 68 HIS D O 1
ATOM 7397 N N . LEU D 2 77 ? 65.076 -7.482 110.163 1.00 45.26 69 LEU D N 1
ATOM 7398 C CA . LEU D 2 77 ? 64.088 -8.316 109.492 1.00 43.63 69 LEU D CA 1
ATOM 7399 C C . LEU D 2 77 ? 64.080 -9.718 110.090 1.00 41.86 69 LEU D C 1
ATOM 7400 O O . LEU D 2 77 ? 65.130 -10.313 110.302 1.00 40.30 69 LEU D O 1
ATOM 7405 N N . VAL D 2 78 ? 62.879 -10.219 110.361 1.00 42.62 70 VAL D N 1
ATOM 7406 C CA . VAL D 2 78 ? 62.644 -11.545 110.933 1.00 43.87 70 VAL D CA 1
ATOM 7407 C C . VAL D 2 78 ? 61.434 -12.169 110.227 1.00 42.45 70 VAL D C 1
ATOM 7408 O O . VAL D 2 78 ? 60.410 -11.514 110.084 1.00 40.74 70 VAL D O 1
ATOM 7412 N N . LEU D 2 79 ? 61.532 -13.423 109.793 1.00 37.01 71 LEU D N 1
ATOM 7413 C CA . LEU D 2 79 ? 60.390 -14.056 109.134 1.00 37.26 71 LEU D CA 1
ATOM 7414 C C . LEU D 2 79 ? 59.495 -14.787 110.134 1.00 42.92 71 LEU D C 1
ATOM 7415 O O . LEU D 2 79 ? 59.966 -15.281 111.170 1.00 42.20 71 LEU D O 1
ATOM 7420 N N . ARG D 2 80 ? 58.199 -14.847 109.840 1.00 42.00 72 ARG D N 1
ATOM 7421 C CA . ARG D 2 80 ? 57.291 -15.619 110.692 1.00 44.35 72 ARG D CA 1
ATOM 7422 C C . ARG D 2 80 ? 57.547 -17.105 110.518 1.00 41.93 72 ARG D C 1
ATOM 7423 O O . ARG D 2 80 ? 58.081 -17.548 109.487 1.00 44.03 72 ARG D O 1
ATOM 7431 N N . LEU D 2 81 ? 57.178 -17.876 111.530 1.00 40.04 73 LEU D N 1
ATOM 7432 C CA . LEU D 2 81 ? 57.252 -19.329 111.426 1.00 41.48 73 LEU D CA 1
ATOM 7433 C C . LEU D 2 81 ? 56.232 -19.808 110.400 1.00 41.18 73 LEU D C 1
ATOM 7434 O O . LEU D 2 81 ? 55.068 -19.388 110.412 1.00 40.12 73 LEU D O 1
ATOM 7439 N N . PRO D 2 82 ? 56.677 -20.655 109.474 1.00 39.86 74 PRO D N 1
ATOM 7440 C CA . PRO D 2 82 ? 55.738 -21.140 108.465 1.00 41.86 74 PRO D CA 1
ATOM 7441 C C . PRO D 2 82 ? 54.653 -22.005 109.104 1.00 45.68 74 PRO D C 1
ATOM 7442 O O . PRO D 2 82 ? 54.942 -22.880 109.927 1.00 35.42 74 PRO D O 1
ATOM 7446 N N . GLY D 2 83 ? 53.406 -21.731 108.727 1.00 47.74 75 GLY D N 1
ATOM 7447 C CA . GLY D 2 83 ? 52.256 -22.373 109.332 1.00 47.30 75 GLY D CA 1
ATOM 7448 C C . GLY D 2 83 ? 51.481 -21.441 110.251 1.00 51.70 75 GLY D C 1
ATOM 7449 O O . GLY D 2 83 ? 50.309 -21.687 110.533 1.00 51.95 75 GLY D O 1
ATOM 7450 N N . THR D 2 84 ? 52.128 -20.368 110.713 1.00 50.59 76 THR D N 1
ATOM 7451 C CA . THR D 2 84 ? 51.519 -19.474 111.697 1.00 54.11 76 THR D CA 1
ATOM 7452 C C . THR D 2 84 ? 50.595 -18.485 111.012 1.00 57.19 76 THR D C 1
ATOM 7453 O O . THR D 2 84 ? 49.381 -18.625 111.090 1.00 66.93 76 THR D O 1
ATOM 7457 N N . ILE D 2 85 ? 51.165 -17.471 110.373 1.00 60.33 77 ILE D N 1
ATOM 7458 C CA . ILE D 2 85 ? 50.405 -16.563 109.517 1.00 64.34 77 ILE D CA 1
ATOM 7459 C C . ILE D 2 85 ? 51.313 -16.121 108.382 1.00 60.66 77 ILE D C 1
ATOM 7460 O O . ILE D 2 85 ? 50.894 -16.048 107.235 1.00 67.42 77 ILE D O 1
#

Nearest PDB structures (foldseek):
  6njd-assembly2_C  TM=1.001E+00  e=5.938E-14  Homo sapiens
  4fjv-assembly1_B  TM=9.863E-01  e=1.125E-13  Homo sapiens
  3vdz-assembly2_B  TM=9.646E-01  e=5.571E-14  unclassified
  7eb9-assembly1_A  TM=9.817E-01  e=1.363E-13  Homo sapiens
  5v5g-assembly2_D  TM=9.755E-01  e=3.555E-13  synthetic construct

Organism: Saccharomyces cerevisiae (strain ATCC 204508 / S288c) (NCBI:txid559292)

CATH classification: 3.30.2160.10 (+1 more: 3.30.2410.10)

GO terms:
  GO:0022626 cytosolic ribosome (C, IDA)
  GO:0070651 nonfunctional rRNA decay (P, IDA)
  GO:0061630 ubiquitin protein ligase activity (F, IMP)
  GO:0061630 ubiquitin protein ligase activity (F, IDA)
  GO:0000151 ubiquitin ligase complex (C, IDA)
  GO:0006511 ubiquitin-dependent protein catabolic process (P, IDA)
  GO:0004842 ubiquitin-protein transferase activity (F, IDA)
  GO:0005634 nucleus (C, IDA)
  GO:0005737 cytoplasm (C, IDA)
  GO:0005794 Golgi apparatus (C, IDA)
  GO:0005934 cellular bud tip (C, IDA)
  GO:0010008 endosome membrane (C, IDA)
  GO:0034450 ubiquitin-ubiquitin ligase activity (F, IDA)
  GO:0035091 phosphatidylinositol binding (F, IDA)
  GO:0010994 free ubiquitin chain polymerization (P, IDA)
  GO:0043130 ubiquitin binding (F, IDA)
  GO:0016567 protein ubiquitination (P, IDA)
  GO:0006515 protein quality control for misfolded or incompletely synthesized proteins (P, IDA)
  GO:0034517 ribophagy (P, IGI)
  GO:0010794 regulation of dolichyl monophosphate biosynthetic process (P, IGI)